Protein AF-R6XM23-F1 (afdb_monomer_lite)

Foldseek 3Di:
DDDDDDDDDDDDDDDDDDDDDDDDDDDDDDDDDDDDDDDDDDDDDDDDDDDDDDDPDFDADADFDADFDPPFDFDDDDPLFWFFQDQLPDPDDAFDWPFDFDNFKKWKDWQAPPYPLHQADPVAFQKKFFFPQDQLLQFFWKKWFKAFQDFDDDLQFKWKWFDFDPQFDTHIFRLQQFAASVLHHFDDHHHHTDIGTGGPVSRDPDQQDATATPPDRHGDPDGRSRGGRMIGMHTDDGTTTMMMTQFIWTHHPRDTDTPDRLQDFDQFFDDPGTLTMHHSAGMDHGFGKAAQFMKTKTHWDDQPLFFKKWWFKAWWQQFKWKWFQFPVGTHDIQGQQLWADPVLDGHTTHIHGHTTTGITGCVSSVNDDPRGTIMMMTGNTIMTTSTIMTGNPDADPADPDFFAWDLLPWQFLFQLQFPWFFFAADLVCQCVDCRQVVRQWSGKHKPPDRVQWTRDHRKIKGHAAQDKTKIKTFGNRWDDQFQKKKWFKDWAPKDQQFKWKDQHSRGDTFGQQLFASDRNHHLDDPDLVPHQAADPVGTGTRIGRCVSSVNVNHIGMMMIMGHIRIMMITRTIIGTHGDFDWDKFFWDFDKDKDFLQAKDWATKTWWALQWFKKKWKKAWPQQAFQQQKWKDDPNDTGRCQVFWFQFPSRDTGHRRHGGHNDTDMGITGQVSSVHRIHGDMITMMGHDHPGGTMMIIGTMIIIGGDFDKDWFPFQWAKFQWLAAKDWRGKGKDALQWFKKKWKKAFPFWWFQQFKWKQAPPRDIQGLVPFQWAAPVRDGDRRRDTAHHVIDITMTGCVSSVGRSRGMDMMTMMGHHNVIGGMMTTPTMMIGGPDDRSVVSVVSNVVPPDD

Secondary structure (DSSP, 8-state):
------------------------------------------------PPPPP--------PPPP-SPPTT--B----TTTEEEEE-S-SSS--SEESSEEE-S-EEEEEEETTSTT---SSSS-SEEEE-SS--GGGSSEEEEEEEEEEEE--GGGEEEEEE--TTBPPEEEETTS-B-TTSPBPPPP-SS-EEEEE-HHHHSS-TTPEEEBTTSS-EEEEEGGG---EEEEEE-SS-EEEEEEEEEEEEETTEEEEEE---SS-TT---TT-SEEE-SSEEEPSEEEE-TTEEEEPPP---TT--EEEEEEEE-GGGEEEEEEETTEE---EEGGG-B-TTSPBPPP--SSS-EEEEEETTTTT---TT--EEEEEESS-EEEEEEEEE----PPPPSSPPPEEEEEEEEEE---SS-SS-BS-HHHHHH-HHHHHTTEEEEEEEE-GGGEEEETTEEEEPPEEEEEEEEEEESS---S--EEEEEEEEESS-STTEEEESSTTSPPEEGGG-EEETTEESS-S-STT-TTB-TTS-EEEEEETTTTT-TT-SSEEEEEEEESSEEEEEEEEEEEEP--EEEEE-B---EEEETTS-EEEEEEEE-TTEEEEEEEEEE-SS-BGGGEEEEETTEEEETTTSPEEBTTSPEEPTTPBPPSS-EEEEEETTTTT----SEEEEEEE--TT--SEEEEEEEEEEEE---EEE-TT---EES-TTS-EEEEEEEE-TTEEEEEEEEE-SS--BGGGEEEE-GGG-EEETTTS--B-TTSPBPPTTPBPPSS-EEEEEETTTTT---SS-EEEEEEE--TT--S-EEEEEEEEEESS--HHHHHHHHHT----

Sequence (850 aa):
MKKAKLLLTSLLAVSFITSCNPTTPSTSPSTSPSSSITTPSSSSSSTVTPSSSSSSTIEHRKDFVTELADGAVLRDYKSQFDTMVNDFSSDSFVGETTGKKIDKSYLKVLVDSQTESFPSNDDASIYKMATGNYQIETYSTINFRMRVTEGKLDYSNLVLALRGDDAFNVYEISLDKALNDDGDALPELGNEFVDVCISPNYSIEDADTKYTLKGTSDPSDVNVLSKILGFHLYAKGECSAVLEIEEVSISLAGEKTVLDDFNRTNVNKADQTCWWRGSKGFIVTKGVNLKDNQTYQTPEFDLADNTEVVLNILGDTTGTSISPVTESGIGTAVNWKDLKNKDGENIVNSVNGAYYNLAINLEKSGLSLEGLKGFVIQSTSEINISAVFLSSLKEKEAATSYPLIDTANAVIFDSFSRTQAKIDTDYNESTLNEKVTGAGLNYSVCYSGVDDVTIDGDALVFSPTENYTQVNEGSKNARTNEKYLVMSMKVDGGDLNGLRIQSSNGGDAIYAPNWYAAEGLKTIPTSLEEYPYVDADGYAFYIIDLSLSGLGDMKDILNIYYTGTGTLKIDSIFFAGEYLNLEKASGYCEEKTLNLSGYTYALNTAVTENTRFVEFTIKGDGVATFNSFRLEFNGNMYFCKDNPWVLKDGTKITGETIIPEEKTSIVIDLLASGITPAAETMHLHTGGDGEQGTATIYEMFSYNLVDYSETLGGYNGSSSSLADYAYLGGGDIKADAKYLELTLSSTNGGTLASLRFEGADAALYFFNQNVIKDDEGNVIDPNTVIPTEGLTIKIDLKATGLTLDKPFSLHLHSGDPTCTGDLKVKGAKVIYEHYPYSMLLASYVENPTL

pLDDT: mean 86.06, std 17.39, range [23.08, 98.62]

Radius of gyration: 37.37 Å; chains: 1; bounding box: 121×94×101 Å

Structure (mmCIF, N/CA/C/O backbone):
data_AF-R6XM23-F1
#
_entry.id   AF-R6XM23-F1
#
loop_
_atom_site.group_PDB
_atom_site.id
_atom_site.type_symbol
_atom_site.label_atom_id
_atom_site.label_alt_id
_atom_site.label_comp_id
_atom_site.label_asym_id
_atom_site.label_entity_id
_atom_site.label_seq_id
_atom_site.pdbx_PDB_ins_code
_atom_site.Cartn_x
_atom_site.Cartn_y
_atom_site.Cartn_z
_atom_site.occupancy
_atom_site.B_iso_or_equiv
_atom_site.auth_seq_id
_atom_site.auth_comp_id
_atom_site.auth_asym_id
_atom_site.auth_atom_id
_atom_site.pdbx_PDB_model_num
ATOM 1 N N . MET A 1 1 ? -16.106 20.537 -46.966 1.00 31.45 1 MET A N 1
ATOM 2 C CA . MET A 1 1 ? -17.068 21.599 -47.349 1.00 31.45 1 MET A CA 1
ATOM 3 C C . MET A 1 1 ? -16.812 22.839 -46.490 1.00 31.45 1 MET A C 1
ATOM 5 O O . MET A 1 1 ? -16.627 22.669 -45.301 1.00 31.45 1 MET A O 1
ATOM 9 N N . LYS A 1 2 ? -16.753 24.025 -47.128 1.00 26.25 2 LYS A N 1
ATOM 10 C CA . LYS A 1 2 ? -16.903 25.430 -46.637 1.00 26.25 2 LYS A CA 1
ATOM 11 C C . LYS A 1 2 ? -16.583 25.727 -45.148 1.00 26.25 2 LYS A C 1
ATOM 13 O O . LYS A 1 2 ? -17.326 25.309 -44.280 1.00 26.25 2 LYS A O 1
ATOM 18 N N . LYS A 1 3 ? -15.466 26.398 -44.818 1.00 26.16 3 LYS A N 1
ATOM 19 C CA . LYS A 1 3 ? -15.177 27.867 -44.805 1.00 26.16 3 LYS A CA 1
ATOM 20 C C . LYS A 1 3 ? -15.803 28.702 -43.654 1.00 26.16 3 LYS A C 1
ATOM 22 O O . LYS A 1 3 ? -16.983 29.016 -43.714 1.00 26.16 3 LYS A O 1
ATOM 27 N N . ALA A 1 4 ? -14.892 29.244 -42.824 1.00 29.88 4 ALA A N 1
ATOM 28 C CA . ALA A 1 4 ? -14.659 30.672 -42.496 1.00 29.88 4 ALA A CA 1
ATOM 29 C C . ALA A 1 4 ? -15.328 31.363 -41.279 1.00 29.88 4 ALA A C 1
ATOM 31 O O . ALA A 1 4 ? -16.546 31.505 -41.235 1.00 29.88 4 ALA A O 1
ATOM 32 N N . LYS A 1 5 ? -14.469 31.956 -40.418 1.00 27.50 5 LYS A N 1
ATOM 33 C CA . LYS A 1 5 ? -14.345 33.388 -39.986 1.00 27.50 5 LYS A CA 1
ATOM 34 C C . LYS A 1 5 ? -13.379 33.423 -38.780 1.00 27.50 5 LYS A C 1
ATOM 36 O O . LYS A 1 5 ? -13.659 32.750 -37.804 1.00 27.50 5 LYS A O 1
ATOM 41 N N . LEU A 1 6 ? -12.160 33.973 -38.794 1.00 26.38 6 LEU A N 1
ATOM 42 C CA . LEU A 1 6 ? -11.644 35.334 -39.034 1.00 26.38 6 LEU A CA 1
ATOM 43 C C . LEU A 1 6 ? -12.308 36.442 -38.193 1.00 26.38 6 LEU A C 1
ATOM 45 O O . LEU A 1 6 ? -13.392 36.905 -38.542 1.00 26.38 6 LEU A O 1
ATOM 49 N N . LEU A 1 7 ? -11.583 36.938 -37.182 1.00 24.73 7 LEU A N 1
ATOM 50 C CA . LEU A 1 7 ? -11.584 38.349 -36.792 1.00 24.73 7 LEU A CA 1
ATOM 51 C C . LEU A 1 7 ? -10.137 38.791 -36.524 1.00 24.73 7 LEU A C 1
ATOM 53 O O . LEU A 1 7 ? -9.385 38.122 -35.822 1.00 24.73 7 LEU A O 1
ATOM 57 N N . LEU A 1 8 ? -9.770 39.899 -37.155 1.00 23.73 8 LEU A N 1
ATOM 58 C CA . LEU A 1 8 ? -8.461 40.533 -37.193 1.00 23.73 8 LEU A CA 1
ATOM 59 C C . LEU A 1 8 ? -8.644 41.931 -36.590 1.00 23.73 8 LEU A C 1
ATOM 61 O O . LEU A 1 8 ? -9.536 42.651 -37.037 1.00 23.73 8 LEU A O 1
ATOM 65 N N . THR A 1 9 ? -7.791 42.346 -35.657 1.00 29.67 9 THR A N 1
ATOM 66 C CA . THR A 1 9 ? -7.602 43.770 -35.340 1.00 29.67 9 THR A CA 1
ATOM 67 C C . THR A 1 9 ? -6.130 44.044 -35.080 1.00 29.67 9 THR A C 1
ATOM 69 O O . THR A 1 9 ? -5.561 43.638 -34.075 1.00 29.67 9 THR A O 1
ATOM 72 N N . SER A 1 10 ? -5.533 44.728 -36.047 1.00 29.00 10 SER A N 1
ATOM 73 C CA . SER A 1 10 ? -4.231 45.382 -36.028 1.00 29.00 10 SER A CA 1
ATOM 74 C C . SER A 1 10 ? -4.284 46.717 -35.278 1.00 29.00 10 SER A C 1
ATOM 76 O O . SER A 1 10 ? -5.241 47.470 -35.472 1.00 29.00 10 SER A O 1
ATOM 78 N N . LEU A 1 11 ? -3.207 47.090 -34.579 1.00 24.30 11 LEU A N 1
ATOM 79 C CA . LEU A 1 11 ? -2.830 48.496 -34.401 1.00 24.30 11 LEU A CA 1
ATOM 80 C C . LEU A 1 11 ? -1.305 48.658 -34.524 1.00 24.30 11 LEU A C 1
ATOM 82 O O . LEU A 1 11 ? -0.539 47.784 -34.133 1.00 24.30 11 LEU A O 1
ATOM 86 N N . LEU A 1 12 ? -0.908 49.756 -35.163 1.00 27.73 12 LEU A N 1
ATOM 87 C CA . LEU A 1 12 ? 0.369 50.010 -35.831 1.00 27.73 12 LEU A CA 1
ATOM 88 C C . LEU A 1 12 ? 1.202 51.079 -35.090 1.00 27.73 12 LEU A C 1
ATOM 90 O O . LEU A 1 12 ? 0.619 52.012 -34.547 1.00 27.73 12 LEU A O 1
ATOM 94 N N . ALA A 1 13 ? 2.529 51.013 -35.292 1.00 28.41 13 ALA A N 1
ATOM 95 C CA . ALA A 1 13 ? 3.544 52.090 -35.243 1.00 28.41 13 ALA A CA 1
ATOM 96 C C . ALA A 1 13 ? 3.925 52.651 -33.846 1.00 28.41 13 ALA A C 1
ATOM 98 O O . ALA A 1 13 ? 3.090 52.772 -32.966 1.00 28.41 13 ALA A O 1
ATOM 99 N N . VAL A 1 14 ? 5.180 53.015 -33.542 1.00 28.06 14 VAL A N 1
ATOM 100 C CA . VAL A 1 14 ? 6.096 53.909 -34.280 1.00 28.06 14 VAL A CA 1
ATOM 101 C C . VAL A 1 14 ? 7.568 53.605 -33.940 1.00 28.06 14 VAL A C 1
ATOM 103 O O . VAL A 1 14 ? 7.919 53.346 -32.794 1.00 28.06 14 VAL A O 1
ATOM 106 N N . SER A 1 15 ? 8.432 53.699 -34.951 1.00 27.95 15 SER A N 1
ATOM 107 C CA . SER A 1 15 ? 9.898 53.661 -34.873 1.00 27.95 15 SER A CA 1
ATOM 108 C C . SER A 1 15 ? 10.492 55.052 -34.602 1.00 27.95 15 SER A C 1
ATOM 110 O O . SER A 1 15 ? 10.011 56.030 -35.168 1.00 27.95 15 SER A O 1
ATOM 112 N N . PHE A 1 16 ? 11.615 55.132 -33.880 1.00 26.48 16 PHE A N 1
ATOM 113 C CA . PHE A 1 16 ? 12.624 56.181 -34.083 1.00 26.48 16 PHE A CA 1
ATOM 114 C C . PHE A 1 16 ? 14.037 55.587 -34.020 1.00 26.48 16 PHE A C 1
ATOM 116 O O . PHE A 1 16 ? 14.382 54.833 -33.116 1.00 26.48 16 PHE A O 1
ATOM 123 N N . ILE A 1 17 ? 14.828 55.946 -35.028 1.00 31.78 17 ILE A N 1
ATOM 124 C CA . ILE A 1 17 ? 16.259 55.688 -35.206 1.00 31.78 17 ILE A CA 1
ATOM 125 C C . ILE A 1 17 ? 16.994 56.956 -34.757 1.00 31.78 17 ILE A C 1
ATOM 127 O O . ILE A 1 17 ? 16.519 58.033 -35.100 1.00 31.78 17 ILE A O 1
ATOM 131 N N . THR A 1 18 ? 18.172 56.844 -34.130 1.00 24.59 18 THR A N 1
ATOM 132 C CA . THR A 1 18 ? 19.315 57.760 -34.366 1.00 24.59 18 THR A CA 1
ATOM 133 C C . THR A 1 18 ? 20.621 57.148 -33.851 1.00 24.59 18 THR A C 1
ATOM 135 O O . THR A 1 18 ? 20.710 56.738 -32.699 1.00 24.59 18 THR A O 1
ATOM 138 N N . SER A 1 19 ? 21.637 57.123 -34.718 1.00 26.66 19 SER A N 1
ATOM 139 C CA . SER A 1 19 ? 23.044 56.821 -34.424 1.00 26.66 19 SER A CA 1
ATOM 140 C C . SER A 1 19 ? 23.792 58.031 -33.852 1.00 26.66 19 SER A C 1
ATOM 142 O O . SER A 1 19 ? 23.395 59.150 -34.164 1.00 26.66 19 SER A O 1
ATOM 144 N N . CYS A 1 20 ? 24.934 57.810 -33.183 1.00 23.08 20 CYS A N 1
ATOM 145 C CA . CYS A 1 20 ? 26.225 58.486 -33.446 1.00 23.08 20 CYS A CA 1
ATOM 146 C C . CYS A 1 20 ? 27.337 57.973 -32.497 1.00 23.08 20 CYS A C 1
ATOM 148 O O . CYS A 1 20 ? 27.205 58.037 -31.281 1.00 23.08 20 CYS A O 1
ATOM 150 N N . ASN A 1 21 ? 28.447 57.508 -33.078 1.00 29.80 21 ASN A N 1
ATOM 151 C CA . ASN A 1 21 ? 29.805 57.450 -32.491 1.00 29.80 21 ASN A CA 1
ATOM 152 C C . ASN A 1 21 ? 30.499 58.824 -32.754 1.00 29.80 21 ASN A C 1
ATOM 154 O O . ASN A 1 21 ? 29.857 59.641 -33.424 1.00 29.80 21 ASN A O 1
ATOM 158 N N . PRO A 1 22 ? 31.794 59.119 -32.451 1.00 50.56 22 PRO A N 1
ATOM 159 C CA . PRO A 1 22 ? 32.836 58.507 -31.584 1.00 50.56 22 PRO A CA 1
ATOM 160 C C . PRO A 1 22 ? 33.667 59.555 -30.766 1.00 50.56 22 PRO A C 1
ATOM 162 O O . PRO A 1 22 ? 33.550 60.746 -31.030 1.00 50.56 22 PRO A O 1
ATOM 165 N N . THR A 1 23 ? 34.588 59.156 -29.856 1.00 24.73 23 THR A N 1
ATOM 166 C CA . THR A 1 23 ? 36.005 59.660 -29.755 1.00 24.73 23 THR A CA 1
ATOM 167 C C . THR A 1 23 ? 36.865 58.992 -28.643 1.00 24.73 23 THR A C 1
ATOM 169 O O . THR A 1 23 ? 36.449 58.836 -27.504 1.00 24.73 23 THR A O 1
ATOM 172 N N . THR A 1 24 ? 38.083 58.618 -29.058 1.00 27.28 24 THR A N 1
ATOM 173 C CA . THR A 1 24 ? 39.365 58.125 -28.456 1.00 27.28 24 THR A CA 1
ATOM 174 C C . THR A 1 24 ? 40.115 59.119 -27.512 1.00 27.28 24 THR A C 1
ATOM 176 O O . THR A 1 24 ? 39.568 60.209 -27.360 1.00 27.28 24 THR A O 1
ATOM 179 N N . PRO A 1 25 ? 41.403 58.951 -27.038 1.00 41.09 25 PRO A N 1
ATOM 180 C CA . PRO A 1 25 ? 42.368 57.805 -26.883 1.00 41.09 25 PRO A CA 1
ATOM 181 C C . PRO A 1 25 ? 43.289 57.809 -25.595 1.00 41.09 25 PRO A C 1
ATOM 183 O O . PRO A 1 25 ? 43.297 58.762 -24.826 1.00 41.09 25 PRO A O 1
ATOM 186 N N . SER A 1 26 ? 44.227 56.829 -25.532 1.00 25.67 26 SER A N 1
ATOM 187 C CA . SER A 1 26 ? 45.634 56.907 -25.012 1.00 25.67 26 SER A CA 1
ATOM 188 C C . SER A 1 26 ? 45.856 56.663 -23.500 1.00 25.67 26 SER A C 1
ATOM 190 O O . SER A 1 26 ? 45.067 57.140 -22.702 1.00 25.67 26 SER A O 1
ATOM 192 N N . THR A 1 27 ? 46.859 55.928 -22.982 1.00 27.30 27 THR A N 1
ATOM 193 C CA . THR A 1 27 ? 48.308 55.814 -23.300 1.00 27.30 27 THR A CA 1
ATOM 194 C C . THR A 1 27 ? 48.942 54.514 -22.739 1.00 27.30 27 THR A C 1
ATOM 196 O O . THR A 1 27 ? 48.605 54.097 -21.633 1.00 27.30 27 THR A O 1
ATOM 199 N N . SER A 1 28 ? 49.938 53.947 -23.439 1.00 29.05 28 SER A N 1
ATOM 200 C CA . SER A 1 28 ? 50.955 52.984 -22.934 1.00 29.05 28 SER A CA 1
ATOM 201 C C . SER A 1 28 ? 51.995 53.664 -21.997 1.00 29.05 28 SER A C 1
ATOM 203 O O . SER A 1 28 ? 51.955 54.892 -21.896 1.00 29.05 28 SER A O 1
ATOM 205 N N . PRO A 1 29 ? 52.954 52.954 -21.343 1.00 35.56 29 PRO A N 1
ATOM 206 C CA . PRO A 1 29 ? 54.168 52.505 -22.051 1.00 35.56 29 PRO A CA 1
ATOM 207 C C . PRO A 1 29 ? 54.831 51.188 -21.573 1.00 35.56 29 PRO A C 1
ATOM 209 O O . PRO A 1 29 ? 54.609 50.669 -20.486 1.00 35.56 29 PRO A O 1
ATOM 212 N N . SER A 1 30 ? 55.702 50.707 -22.460 1.00 29.31 30 SER A N 1
ATOM 213 C CA . SER A 1 30 ? 56.671 49.609 -22.384 1.00 29.31 30 SER A CA 1
ATOM 214 C C . SER A 1 30 ? 57.828 49.808 -21.396 1.00 29.31 30 SER A C 1
ATOM 216 O O . SER A 1 30 ? 58.274 50.944 -21.251 1.00 29.31 30 SER A O 1
ATOM 218 N N . THR A 1 31 ? 58.475 48.710 -20.978 1.00 26.03 31 THR A N 1
ATOM 219 C CA . THR A 1 31 ? 59.952 48.584 -20.924 1.00 26.03 31 THR A CA 1
ATOM 220 C C . THR A 1 31 ? 60.417 47.112 -21.016 1.00 26.03 31 THR A C 1
ATOM 222 O O . THR A 1 31 ? 59.931 46.231 -20.318 1.00 26.03 31 THR A O 1
ATOM 225 N N . SER A 1 32 ? 61.405 46.854 -21.876 1.00 32.09 32 SER A N 1
ATOM 226 C CA . SER A 1 32 ? 62.444 45.800 -21.759 1.00 32.09 32 SER A CA 1
ATOM 227 C C . SER A 1 32 ? 63.794 46.548 -21.628 1.00 32.09 32 SER A C 1
ATOM 229 O O . SER A 1 32 ? 63.799 47.713 -22.046 1.00 32.09 32 SER A O 1
ATOM 231 N N . PRO A 1 33 ? 64.929 46.002 -21.103 1.00 35.50 33 PRO A N 1
ATOM 232 C CA . PRO A 1 33 ? 65.683 44.913 -21.770 1.00 35.50 33 PRO A CA 1
ATOM 233 C C . PRO A 1 33 ? 66.626 44.008 -20.903 1.00 35.50 33 PRO A C 1
ATOM 235 O O . PRO A 1 33 ? 67.004 44.351 -19.792 1.00 35.50 33 PRO A O 1
ATOM 238 N N . SER A 1 34 ? 67.035 42.868 -21.498 1.00 25.89 34 SER A N 1
ATOM 239 C CA . SER A 1 34 ? 68.375 42.202 -21.568 1.00 25.89 34 SER A CA 1
ATOM 240 C C . SER A 1 34 ? 69.349 42.223 -20.361 1.00 25.89 34 SER A C 1
ATOM 242 O O . SER A 1 34 ? 69.683 43.280 -19.843 1.00 25.89 34 SER A O 1
ATOM 244 N N . SER A 1 35 ? 69.987 41.120 -19.929 1.00 26.42 35 SER A N 1
ATOM 245 C CA . SER A 1 35 ? 71.157 40.449 -20.564 1.00 26.42 35 SER A CA 1
ATOM 246 C C . SER A 1 35 ? 71.741 39.404 -19.567 1.00 26.42 35 SER A C 1
ATOM 248 O O . SER A 1 35 ? 71.650 39.613 -18.363 1.00 26.42 35 SER A O 1
ATOM 250 N N . SER A 1 36 ? 72.278 38.227 -19.928 1.00 26.45 36 SER A N 1
ATOM 251 C CA . SER A 1 36 ? 73.666 37.955 -20.383 1.00 26.45 36 SER A CA 1
ATOM 252 C C . SER A 1 36 ? 73.867 36.412 -20.458 1.00 26.45 36 SER A C 1
ATOM 254 O O . SER A 1 36 ? 73.440 35.700 -19.559 1.00 26.45 36 SER A O 1
ATOM 256 N N . ILE A 1 37 ? 74.180 35.819 -21.620 1.00 28.05 37 ILE A N 1
ATOM 257 C CA . ILE A 1 37 ? 75.489 35.337 -22.142 1.00 28.05 37 ILE A CA 1
ATOM 258 C C . ILE A 1 37 ? 76.249 34.309 -21.265 1.00 28.05 37 ILE A C 1
ATOM 260 O O . ILE A 1 37 ? 76.891 34.687 -20.292 1.00 28.05 37 ILE A O 1
ATOM 264 N N . THR A 1 38 ? 76.333 33.043 -21.720 1.00 27.97 38 THR A N 1
ATOM 265 C CA . THR A 1 38 ? 77.603 32.346 -22.077 1.00 27.97 38 THR A CA 1
ATOM 266 C C . THR A 1 38 ? 77.372 30.996 -22.796 1.00 27.97 38 THR A C 1
ATOM 268 O O . THR A 1 38 ? 76.489 30.219 -22.456 1.00 27.97 38 THR A O 1
ATOM 271 N N . THR A 1 39 ? 78.173 30.769 -23.840 1.00 27.73 39 THR A N 1
ATOM 272 C CA . THR A 1 39 ? 78.280 29.644 -24.809 1.00 27.73 39 THR A CA 1
ATOM 273 C C . THR A 1 39 ? 79.348 28.590 -24.377 1.00 27.73 39 THR A C 1
ATOM 275 O O . THR A 1 39 ? 79.996 28.821 -23.362 1.00 27.73 39 THR A O 1
ATOM 278 N N . PRO A 1 40 ? 79.757 27.581 -25.195 1.00 37.28 40 PRO A N 1
ATOM 279 C CA . PRO A 1 40 ? 79.081 26.332 -25.604 1.00 37.28 40 PRO A CA 1
ATOM 280 C C . PRO A 1 40 ? 79.969 25.057 -25.402 1.00 37.28 40 PRO A C 1
ATOM 282 O O . PRO A 1 40 ? 81.143 25.179 -25.062 1.00 37.28 40 PRO A O 1
ATOM 285 N N . SER A 1 41 ? 79.426 23.856 -25.696 1.00 24.64 41 SER A N 1
ATOM 286 C CA . SER A 1 41 ? 80.053 22.525 -26.012 1.00 24.64 41 SER A CA 1
ATOM 287 C C . SER A 1 41 ? 79.311 21.421 -25.232 1.00 24.64 41 SER A C 1
ATOM 289 O O . SER A 1 41 ? 79.082 21.589 -24.048 1.00 24.64 41 SER A O 1
ATOM 291 N N . SER A 1 42 ? 78.888 20.263 -25.741 1.00 26.50 42 SER A N 1
ATOM 292 C CA . SER A 1 42 ? 79.232 19.481 -26.929 1.00 26.50 42 SER A CA 1
ATOM 293 C C . SER A 1 42 ? 78.096 18.477 -27.233 1.00 26.50 42 SER A C 1
ATOM 295 O O . SER A 1 42 ? 77.263 18.175 -26.386 1.00 26.50 42 SER A O 1
ATOM 297 N N . SER A 1 43 ? 78.077 18.013 -28.479 1.00 31.55 43 SER A N 1
ATOM 298 C CA . SER A 1 43 ? 77.194 17.044 -29.148 1.00 31.55 43 SER A CA 1
ATOM 299 C C . SER A 1 43 ? 76.549 15.914 -28.327 1.00 31.55 43 SER A C 1
ATOM 301 O O . SER A 1 43 ? 77.253 15.116 -27.713 1.00 31.55 43 SER A O 1
ATOM 303 N N . SER A 1 44 ? 75.244 15.694 -28.526 1.00 28.19 44 SER A N 1
ATOM 304 C CA . SER A 1 44 ? 74.694 14.358 -28.827 1.00 28.19 44 SER A CA 1
ATOM 305 C C . SER A 1 44 ? 73.255 14.432 -29.363 1.00 28.19 44 SER A C 1
ATOM 307 O O . SER A 1 44 ? 72.427 15.216 -28.914 1.00 28.19 44 SER A O 1
ATOM 309 N N . SER A 1 45 ? 73.020 13.622 -30.395 1.00 35.06 45 SER A N 1
ATOM 310 C CA . SER A 1 45 ? 71.766 13.347 -31.102 1.00 35.06 45 SER A CA 1
ATOM 311 C C . SER A 1 45 ? 70.516 13.309 -30.212 1.00 35.06 45 SER A C 1
ATOM 313 O O . SER A 1 45 ? 70.467 12.530 -29.265 1.00 35.06 45 SER A O 1
ATOM 315 N N . SER A 1 46 ? 69.466 14.046 -30.585 1.00 28.27 46 SER A N 1
ATOM 316 C CA . SER A 1 46 ? 68.101 13.793 -30.109 1.00 28.27 46 SER A CA 1
ATOM 317 C C . SER A 1 46 ? 67.072 14.063 -31.207 1.00 28.27 46 SER A C 1
ATOM 319 O O . SER A 1 46 ? 67.071 15.089 -31.884 1.00 28.27 46 SER A O 1
ATOM 321 N N . THR A 1 47 ? 66.250 13.042 -31.393 1.00 30.05 47 THR A N 1
ATOM 322 C CA . THR A 1 47 ? 65.141 12.871 -32.320 1.00 30.05 47 THR A CA 1
ATOM 323 C C . THR A 1 47 ? 64.087 13.964 -32.139 1.00 30.05 47 THR A C 1
ATOM 325 O O . THR A 1 47 ? 63.798 14.378 -31.020 1.00 30.05 47 THR A O 1
ATOM 328 N N . VAL A 1 48 ? 63.493 14.414 -33.244 1.00 35.94 48 VAL A N 1
ATOM 329 C CA . VAL A 1 48 ? 62.347 15.328 -33.239 1.00 35.94 48 VAL A CA 1
ATOM 330 C C . VAL A 1 48 ? 61.131 14.579 -32.685 1.00 35.94 48 VAL A C 1
ATOM 332 O O . VAL A 1 48 ? 60.610 13.683 -33.346 1.00 35.94 48 VAL A O 1
ATOM 335 N N . THR A 1 49 ? 60.690 14.929 -31.477 1.00 31.94 49 THR A N 1
ATOM 336 C CA . THR A 1 49 ? 59.408 14.479 -30.915 1.00 31.94 49 THR A CA 1
ATOM 337 C C . THR A 1 49 ? 58.294 15.393 -31.443 1.00 31.94 49 THR A C 1
ATOM 339 O O . THR A 1 49 ? 58.395 16.610 -31.267 1.00 31.94 49 THR A O 1
ATOM 342 N N . PRO A 1 50 ? 57.243 14.865 -32.096 1.00 36.34 50 PRO A N 1
ATOM 343 C CA . PRO A 1 50 ? 56.075 15.653 -32.470 1.00 36.34 50 PRO A CA 1
ATOM 344 C C . PRO A 1 50 ? 55.312 16.097 -31.219 1.00 36.34 50 PRO A C 1
ATOM 346 O O . PRO A 1 50 ? 55.231 15.362 -30.237 1.00 36.34 50 PRO A O 1
ATOM 349 N N . SER A 1 51 ? 54.743 17.298 -31.280 1.00 33.62 51 SER A N 1
ATOM 350 C CA . SER A 1 51 ? 53.841 17.860 -30.274 1.00 33.62 51 SER A CA 1
ATOM 351 C C . SER A 1 51 ? 52.739 16.859 -29.918 1.00 33.62 51 SER A C 1
ATOM 353 O O . SER A 1 51 ? 51.931 16.503 -30.773 1.00 33.62 51 SER A O 1
ATOM 355 N N . SER A 1 52 ? 52.697 16.416 -28.662 1.00 36.72 52 SER A N 1
ATOM 356 C CA . SER A 1 52 ? 51.583 15.643 -28.122 1.00 36.72 52 SER A CA 1
ATOM 357 C C . SER A 1 52 ? 50.330 16.513 -28.124 1.00 36.72 52 SER A C 1
ATOM 359 O O . SER A 1 52 ? 50.279 17.548 -27.458 1.00 36.72 52 SER A O 1
ATOM 361 N N . SER A 1 53 ? 49.333 16.082 -28.889 1.00 36.84 53 SER A N 1
ATOM 362 C CA . SER A 1 53 ? 47.933 16.446 -28.716 1.00 36.84 53 SER A CA 1
ATOM 363 C C . SER A 1 53 ? 47.549 16.295 -27.245 1.00 36.84 53 SER A C 1
ATOM 365 O O . SER A 1 53 ? 47.749 15.231 -26.659 1.00 36.84 53 SER A O 1
ATOM 367 N N . SER A 1 54 ? 47.013 17.353 -26.647 1.00 37.47 54 SER A N 1
ATOM 368 C CA . SER A 1 54 ? 46.377 17.308 -25.335 1.00 37.47 54 SER A CA 1
ATOM 369 C C . SER A 1 54 ? 45.224 16.301 -25.370 1.00 37.47 54 SER A C 1
ATOM 371 O O . SER A 1 54 ? 44.180 16.590 -25.953 1.00 37.47 54 SER A O 1
ATOM 373 N N . SER A 1 55 ? 45.409 15.118 -24.781 1.00 42.69 55 SER A N 1
ATOM 374 C CA . SER A 1 55 ? 44.295 14.232 -24.451 1.00 42.69 55 SER A CA 1
ATOM 375 C C . SER A 1 55 ? 43.464 14.925 -23.376 1.00 42.69 55 SER A C 1
ATOM 377 O O . SER A 1 55 ? 43.969 15.172 -22.279 1.00 42.69 55 SER A O 1
ATOM 379 N N . SER A 1 56 ? 42.217 15.275 -23.680 1.00 52.53 56 SER A N 1
ATOM 380 C CA . SER A 1 56 ? 41.250 15.654 -22.654 1.00 52.53 56 SER A CA 1
ATOM 381 C C . SER A 1 56 ? 41.033 14.443 -21.745 1.00 52.53 56 SER A C 1
ATOM 383 O O . SER A 1 56 ? 40.440 13.455 -22.170 1.00 52.53 56 SER A O 1
ATOM 385 N N . THR A 1 57 ? 41.564 14.477 -20.527 1.00 75.12 57 THR A N 1
ATOM 386 C CA . THR A 1 57 ? 41.249 13.486 -19.493 1.00 75.12 57 THR A CA 1
ATOM 387 C C . THR A 1 57 ? 39.791 13.660 -19.076 1.00 75.12 57 THR A C 1
ATOM 389 O O . THR A 1 57 ? 39.413 14.761 -18.676 1.00 75.12 57 THR A O 1
ATOM 392 N N . ILE A 1 58 ? 38.982 12.603 -19.206 1.00 87.31 58 ILE A N 1
ATOM 393 C CA . ILE A 1 58 ? 37.593 12.566 -18.728 1.00 87.31 58 ILE A CA 1
ATOM 394 C C . ILE A 1 58 ? 37.622 12.563 -17.195 1.00 87.31 58 ILE A C 1
ATOM 396 O O . ILE A 1 58 ? 38.363 11.796 -16.582 1.00 87.31 58 ILE A O 1
ATOM 400 N N . GLU A 1 59 ? 36.860 13.463 -16.576 1.00 91.38 59 GLU A N 1
ATOM 401 C CA . GLU A 1 59 ? 36.691 13.506 -15.123 1.00 91.38 59 GLU A CA 1
ATOM 402 C C . GLU A 1 59 ? 35.523 12.600 -14.725 1.00 91.38 59 GLU A C 1
ATOM 404 O O . GLU A 1 59 ? 34.378 12.874 -15.097 1.00 91.38 59 GLU A O 1
ATOM 409 N N . HIS A 1 60 ? 35.839 11.531 -13.990 1.00 93.69 60 HIS A N 1
ATOM 410 C CA . HIS A 1 60 ? 34.879 10.535 -13.519 1.00 93.69 60 HIS A CA 1
ATOM 411 C C . HIS A 1 60 ? 34.149 10.977 -12.252 1.00 93.69 60 HIS A C 1
ATOM 413 O O . HIS A 1 60 ? 34.674 11.729 -11.425 1.00 93.69 60 HIS A O 1
ATOM 419 N N . ARG A 1 61 ? 32.923 10.482 -12.108 1.00 93.31 61 ARG A N 1
ATOM 420 C CA . ARG A 1 61 ? 31.973 10.792 -11.040 1.00 93.31 61 ARG A CA 1
ATOM 421 C C . ARG A 1 61 ? 31.831 9.607 -10.096 1.00 93.31 61 ARG A C 1
ATOM 423 O O . ARG A 1 61 ? 32.192 8.479 -10.410 1.00 93.31 61 ARG A O 1
ATOM 430 N N . LYS A 1 62 ? 31.307 9.889 -8.908 1.00 92.81 62 LYS A N 1
ATOM 431 C CA . LYS A 1 62 ? 30.919 8.852 -7.951 1.00 92.81 62 LYS A CA 1
ATOM 432 C C . LYS A 1 62 ? 29.478 8.442 -8.194 1.00 92.81 62 LYS A C 1
ATOM 434 O O . LYS A 1 62 ? 28.681 9.267 -8.638 1.00 92.81 62 LYS A O 1
ATOM 439 N N . ASP A 1 63 ? 29.168 7.207 -7.822 1.00 92.69 63 ASP A N 1
ATOM 440 C CA . ASP A 1 63 ? 27.793 6.729 -7.770 1.00 92.69 63 ASP A CA 1
ATOM 441 C C . ASP A 1 63 ? 26.905 7.632 -6.914 1.00 92.69 63 ASP A C 1
ATOM 443 O O . ASP A 1 63 ? 27.346 8.223 -5.919 1.00 92.69 63 ASP A O 1
ATOM 447 N N . PHE A 1 64 ? 25.639 7.732 -7.322 1.00 93.31 64 PHE A N 1
ATOM 448 C CA . PHE A 1 64 ? 24.614 8.330 -6.483 1.00 93.31 64 PHE A CA 1
ATOM 449 C C . PHE A 1 64 ? 24.469 7.513 -5.202 1.00 93.31 64 PHE A C 1
ATOM 451 O O . PHE A 1 64 ? 24.450 6.283 -5.227 1.00 93.31 64 PHE A O 1
ATOM 458 N N . VAL A 1 65 ? 24.346 8.207 -4.078 1.00 92.94 65 VAL A N 1
ATOM 459 C CA . VAL A 1 65 ? 24.114 7.567 -2.788 1.00 92.94 65 VAL A CA 1
ATOM 460 C C . VAL A 1 65 ? 22.620 7.299 -2.666 1.00 92.94 65 VAL A C 1
ATOM 462 O O . VAL A 1 65 ? 21.810 8.218 -2.786 1.00 92.94 65 VAL A O 1
ATOM 465 N N . THR A 1 66 ? 22.252 6.042 -2.450 1.00 91.25 66 THR A N 1
ATOM 466 C CA . THR A 1 66 ? 20.852 5.614 -2.330 1.00 91.25 66 THR A CA 1
ATOM 467 C C . THR A 1 66 ? 20.458 5.291 -0.897 1.00 91.25 66 THR A C 1
ATOM 469 O O . THR A 1 66 ? 19.280 5.385 -0.579 1.00 91.25 66 THR A O 1
ATOM 472 N N . GLU A 1 67 ? 21.407 4.958 -0.023 1.00 91.81 67 GLU A N 1
ATOM 473 C CA . GLU A 1 67 ? 21.155 4.566 1.367 1.00 91.81 67 GLU A CA 1
ATOM 474 C C . GLU A 1 67 ? 21.314 5.751 2.327 1.00 91.81 67 GLU A C 1
ATOM 476 O O . GLU A 1 67 ? 22.323 6.459 2.293 1.00 91.81 67 GLU A O 1
ATOM 481 N N . LEU A 1 68 ? 20.326 5.958 3.202 1.00 91.44 68 LEU A N 1
ATOM 482 C CA . LEU A 1 68 ? 20.446 6.907 4.310 1.00 91.44 68 LEU A CA 1
ATOM 483 C C . LEU A 1 68 ? 21.418 6.401 5.376 1.00 91.44 68 LEU A C 1
ATOM 485 O O . LEU A 1 68 ? 21.551 5.204 5.609 1.00 91.44 68 LEU A O 1
ATOM 489 N N . ALA A 1 69 ? 22.030 7.343 6.092 1.00 89.00 69 ALA A N 1
ATOM 490 C CA . ALA A 1 69 ? 22.732 7.026 7.327 1.00 89.00 69 ALA A CA 1
ATOM 491 C C . ALA A 1 69 ? 21.756 6.543 8.421 1.00 89.00 69 ALA A C 1
ATOM 493 O O . ALA A 1 69 ? 20.605 6.987 8.481 1.00 89.00 69 ALA A O 1
ATOM 494 N N . ASP A 1 70 ? 22.249 5.685 9.318 1.00 88.31 70 ASP A N 1
ATOM 495 C CA . ASP A 1 70 ? 21.505 5.206 10.488 1.00 88.31 70 ASP A CA 1
ATOM 496 C C . ASP A 1 70 ? 20.972 6.361 11.357 1.00 88.31 70 ASP A C 1
ATOM 498 O O . ASP A 1 70 ? 21.583 7.428 11.460 1.00 88.31 70 ASP A O 1
ATOM 502 N N . GLY A 1 71 ? 19.843 6.125 12.035 1.00 85.06 71 GLY A N 1
ATOM 503 C CA . GLY A 1 71 ? 19.208 7.103 12.932 1.00 85.06 71 GLY A CA 1
ATOM 504 C C . GLY A 1 71 ? 18.195 8.034 12.254 1.00 85.06 71 GLY A C 1
ATOM 505 O O . GLY A 1 71 ? 17.656 8.938 12.895 1.00 85.06 71 GLY A O 1
ATOM 506 N N . ALA A 1 72 ? 17.896 7.815 10.970 1.00 89.94 72 ALA A N 1
ATOM 507 C CA . ALA A 1 72 ? 16.809 8.502 10.283 1.00 89.94 72 ALA A CA 1
ATOM 508 C C . ALA A 1 72 ? 15.448 8.163 10.915 1.00 89.94 72 ALA A C 1
ATOM 510 O O . ALA A 1 72 ? 15.101 6.993 11.072 1.00 89.94 72 ALA A O 1
ATOM 511 N N . VAL A 1 73 ? 14.645 9.185 11.223 1.00 93.88 73 VAL A N 1
ATOM 512 C CA . VAL A 1 73 ? 13.226 9.006 11.558 1.00 93.88 73 VAL A CA 1
ATOM 513 C C . VAL A 1 73 ? 12.420 9.289 10.299 1.00 93.88 73 VAL A C 1
ATOM 515 O O . VAL A 1 73 ? 12.363 10.428 9.830 1.00 93.88 73 VAL A O 1
ATOM 518 N N . LEU A 1 74 ? 11.840 8.228 9.741 1.00 94.75 74 LEU A N 1
ATOM 519 C CA . LEU A 1 74 ? 11.031 8.277 8.530 1.00 94.75 74 LEU A CA 1
ATOM 520 C C . LEU A 1 74 ? 9.547 8.200 8.868 1.00 94.75 74 LEU A C 1
ATOM 522 O O . LEU A 1 74 ? 9.150 7.535 9.826 1.00 94.75 74 LEU A O 1
ATOM 526 N N . ARG A 1 75 ? 8.728 8.863 8.055 1.00 93.88 75 ARG A N 1
ATOM 527 C CA . ARG A 1 75 ? 7.271 8.822 8.165 1.00 93.88 75 ARG A CA 1
ATOM 528 C C . ARG A 1 75 ? 6.682 8.814 6.768 1.00 93.88 75 ARG A C 1
ATOM 530 O O . ARG A 1 75 ? 6.775 9.824 6.097 1.00 93.88 75 ARG A O 1
ATOM 537 N N . ASP A 1 76 ? 6.068 7.726 6.323 1.00 91.81 76 ASP A N 1
ATOM 538 C CA . ASP A 1 76 ? 5.253 7.770 5.100 1.00 91.81 76 ASP A CA 1
ATOM 539 C C . ASP A 1 76 ? 3.927 8.467 5.381 1.00 91.81 76 ASP A C 1
ATOM 541 O O . ASP A 1 76 ? 3.452 8.411 6.507 1.00 91.81 76 ASP A O 1
ATOM 545 N N . TYR A 1 77 ? 3.321 9.134 4.401 1.00 89.69 77 TYR A N 1
ATOM 546 C CA . TYR A 1 77 ? 2.072 9.866 4.624 1.00 89.69 77 TYR A CA 1
ATOM 547 C C . TYR A 1 77 ? 0.905 8.918 4.959 1.00 89.69 77 TYR A C 1
ATOM 549 O O . TYR A 1 77 ? 0.587 8.015 4.185 1.00 89.69 77 TYR A O 1
ATOM 557 N N . LYS A 1 78 ? 0.220 9.152 6.086 1.00 84.19 78 LYS A N 1
ATOM 558 C CA . LYS A 1 78 ? -1.028 8.472 6.472 1.00 84.19 78 LYS A CA 1
ATOM 559 C C . LYS A 1 78 ? -2.131 9.499 6.672 1.00 84.19 78 LYS A C 1
ATOM 561 O O . LYS A 1 78 ? -2.207 10.143 7.712 1.00 84.19 78 LYS A O 1
ATOM 566 N N . SER A 1 79 ? -3.041 9.573 5.704 1.00 80.75 79 SER A N 1
ATOM 567 C CA . SER A 1 79 ? -4.165 10.528 5.694 1.00 80.75 79 SER A CA 1
ATOM 568 C C . SER A 1 79 ? -5.042 10.552 6.955 1.00 80.75 79 SER A C 1
ATOM 570 O O . SER A 1 79 ? -5.708 11.548 7.202 1.00 80.75 79 SER A O 1
ATOM 572 N N . GLN A 1 80 ? -5.038 9.488 7.764 1.00 75.94 80 GLN A N 1
ATOM 573 C CA . GLN A 1 80 ? -5.761 9.438 9.037 1.00 75.94 80 GLN A CA 1
ATOM 574 C C . GLN A 1 80 ? -5.100 10.270 10.155 1.00 75.94 80 GLN A C 1
ATOM 576 O O . GLN A 1 80 ? -5.794 10.730 11.058 1.00 75.94 80 GLN A O 1
ATOM 581 N N . PHE A 1 81 ? -3.775 10.429 10.127 1.00 83.38 81 PHE A N 1
ATOM 582 C CA . PHE A 1 81 ? -2.992 11.062 11.200 1.00 83.38 81 PHE A CA 1
ATOM 583 C C . PHE A 1 81 ? -2.211 12.296 10.747 1.00 83.38 81 PHE A C 1
ATOM 585 O O . PHE A 1 81 ? -1.670 13.008 11.594 1.00 83.38 81 PHE A O 1
ATOM 592 N N . ASP A 1 82 ? -2.118 12.505 9.434 1.00 92.00 82 ASP A N 1
ATOM 593 C CA . ASP A 1 82 ? -1.224 13.471 8.812 1.00 92.00 82 ASP A CA 1
ATOM 594 C C . ASP A 1 82 ? -1.990 14.445 7.912 1.00 92.00 82 ASP A C 1
ATOM 596 O O . ASP A 1 82 ? -2.883 14.065 7.145 1.00 92.00 82 ASP A O 1
ATOM 600 N N . THR A 1 83 ? -1.546 15.698 7.912 1.00 94.00 83 THR A N 1
ATOM 601 C CA . THR A 1 83 ? -2.108 16.761 7.073 1.00 94.00 83 THR A CA 1
ATOM 602 C C . THR A 1 83 ? -1.183 17.030 5.895 1.00 94.00 83 THR A C 1
ATOM 604 O O . THR A 1 83 ? -0.063 17.509 6.079 1.00 94.00 83 THR A O 1
ATOM 607 N N . MET A 1 84 ? -1.641 16.752 4.672 1.00 95.06 84 MET A N 1
ATOM 608 C CA . MET A 1 84 ? -0.878 17.093 3.468 1.00 95.06 84 MET A CA 1
ATOM 609 C C . MET A 1 84 ? -0.797 18.615 3.314 1.00 95.06 84 MET A C 1
ATOM 611 O O . MET A 1 84 ? -1.826 19.287 3.325 1.00 95.06 84 MET A O 1
ATOM 615 N N . VAL A 1 85 ? 0.413 19.157 3.150 1.00 95.75 85 VAL A N 1
ATOM 616 C CA . VAL A 1 85 ? 0.624 20.596 2.902 1.00 95.75 85 VAL A CA 1
ATOM 617 C C . VAL A 1 85 ? 0.784 20.851 1.409 1.00 95.75 85 VAL A C 1
ATOM 619 O O . VAL A 1 85 ? 0.162 21.759 0.864 1.00 95.75 85 VAL A O 1
ATOM 622 N N . ASN A 1 86 ? 1.628 20.065 0.740 1.00 94.75 86 ASN A N 1
ATOM 623 C CA . ASN A 1 86 ? 1.800 20.117 -0.707 1.00 94.75 86 ASN A CA 1
ATOM 624 C C . ASN A 1 86 ? 2.470 18.834 -1.206 1.00 94.75 86 ASN A C 1
ATOM 626 O O . ASN A 1 86 ? 3.540 18.486 -0.719 1.00 94.75 86 ASN A O 1
ATOM 630 N N . ASP A 1 87 ? 1.889 18.176 -2.199 1.00 92.44 87 ASP A N 1
ATOM 631 C CA . ASP A 1 87 ? 2.439 16.996 -2.879 1.00 92.44 87 ASP A CA 1
ATOM 632 C C . ASP A 1 87 ? 2.844 17.291 -4.338 1.00 92.44 87 ASP A C 1
ATOM 634 O O . ASP A 1 87 ? 3.244 16.390 -5.070 1.00 92.44 87 ASP A O 1
ATOM 638 N N . PHE A 1 88 ? 2.698 18.550 -4.778 1.00 91.88 88 PHE A N 1
ATOM 639 C CA . PHE A 1 88 ? 2.982 19.028 -6.135 1.00 91.88 88 PHE A CA 1
ATOM 640 C C . PHE A 1 88 ? 2.285 18.226 -7.249 1.00 91.88 88 PHE A C 1
ATOM 642 O O . PHE A 1 88 ? 2.724 18.245 -8.403 1.00 91.88 88 PHE A O 1
ATOM 649 N N . SER A 1 89 ? 1.184 17.540 -6.924 1.00 85.81 89 SER A N 1
ATOM 650 C CA . SER A 1 89 ? 0.413 16.757 -7.895 1.00 85.81 89 SER A CA 1
ATOM 651 C C . SER A 1 89 ? -0.519 17.632 -8.743 1.00 85.81 89 SER A C 1
ATOM 653 O O . SER A 1 89 ? -0.813 17.287 -9.888 1.00 85.81 89 SER A O 1
ATOM 655 N N . SER A 1 90 ? -0.935 18.784 -8.202 1.00 80.50 90 SER A N 1
ATOM 656 C CA . SER A 1 90 ? -1.797 19.780 -8.851 1.00 80.50 90 SER A CA 1
ATOM 657 C C . SER A 1 90 ? -1.127 20.470 -10.047 1.00 80.50 90 SER A C 1
ATOM 659 O O . SER A 1 90 ? 0.017 20.916 -9.962 1.00 80.50 90 SER A O 1
ATOM 661 N N . ASP A 1 91 ? -1.894 20.681 -11.124 1.00 76.38 91 ASP A N 1
ATOM 662 C CA . ASP A 1 91 ? -1.481 21.477 -12.294 1.00 76.38 91 ASP A CA 1
ATOM 663 C C . ASP A 1 91 ? -1.203 22.950 -11.945 1.00 76.38 91 ASP A C 1
ATOM 665 O O . ASP A 1 91 ? -0.467 23.654 -12.640 1.00 76.38 91 ASP A O 1
ATOM 669 N N . SER A 1 92 ? -1.817 23.442 -10.867 1.00 82.06 92 SER A N 1
ATOM 670 C CA . SER A 1 92 ? -1.559 24.773 -10.324 1.00 82.06 92 SER A CA 1
ATOM 671 C C . SER A 1 92 ? -0.573 24.678 -9.169 1.00 82.06 92 SER A C 1
ATOM 673 O O . SER A 1 92 ? -0.843 24.011 -8.170 1.00 82.06 92 SER A O 1
ATOM 675 N N . PHE A 1 93 ? 0.548 25.389 -9.286 1.00 84.19 93 PHE A N 1
ATOM 676 C CA . PHE A 1 93 ? 1.537 25.478 -8.217 1.00 84.19 93 PHE A CA 1
ATOM 677 C C . PHE A 1 93 ? 0.962 26.200 -6.995 1.00 84.19 93 PHE A C 1
ATOM 679 O O . PHE A 1 93 ? 0.514 27.343 -7.109 1.00 84.19 93 PHE A O 1
ATOM 686 N N . VAL A 1 94 ? 1.040 25.556 -5.832 1.00 84.88 94 VAL A N 1
ATOM 687 C CA . VAL A 1 94 ? 0.633 26.122 -4.542 1.00 84.88 94 VAL A CA 1
ATOM 688 C C . VAL A 1 94 ? 1.889 26.469 -3.728 1.00 84.88 94 VAL A C 1
ATOM 690 O O . VAL A 1 94 ? 2.842 25.692 -3.695 1.00 84.88 94 VAL A O 1
ATOM 693 N N . GLY A 1 95 ? 1.903 27.641 -3.086 1.00 90.06 95 GLY A N 1
ATOM 694 C CA . GLY A 1 95 ? 3.076 28.205 -2.401 1.00 90.06 95 GLY A CA 1
ATOM 695 C C . GLY A 1 95 ? 3.844 29.218 -3.261 1.00 90.06 95 GLY A C 1
ATOM 696 O O . GLY A 1 95 ? 3.368 29.652 -4.312 1.00 90.06 95 GLY A O 1
ATOM 697 N N . GLU A 1 96 ? 5.053 29.591 -2.837 1.00 95.38 96 GLU A N 1
ATOM 698 C CA . GLU A 1 96 ? 5.925 30.533 -3.559 1.00 95.38 96 GLU A CA 1
ATOM 699 C C . GLU A 1 96 ? 7.339 29.964 -3.704 1.00 95.38 96 GLU A C 1
ATOM 701 O O . GLU A 1 96 ? 7.856 29.326 -2.794 1.00 95.38 96 GLU A O 1
ATOM 706 N N . THR A 1 97 ? 8.008 30.167 -4.841 1.00 97.00 97 THR A N 1
ATOM 707 C CA . THR A 1 97 ? 9.388 29.688 -5.005 1.00 97.00 97 THR A CA 1
ATOM 708 C C . THR A 1 97 ? 10.215 30.567 -5.933 1.00 97.00 97 THR A C 1
ATOM 710 O O . THR A 1 97 ? 9.708 31.105 -6.917 1.00 97.00 97 THR A O 1
ATOM 713 N N . THR A 1 98 ? 11.506 30.684 -5.619 1.00 97.69 98 THR A N 1
ATOM 714 C CA . THR A 1 98 ? 12.548 31.212 -6.519 1.00 97.69 98 THR A CA 1
ATOM 715 C C . THR A 1 98 ? 13.353 30.093 -7.198 1.00 97.69 98 THR A C 1
ATOM 717 O O . THR A 1 98 ? 14.221 30.368 -8.030 1.00 97.69 98 THR A O 1
ATOM 720 N N . GLY A 1 99 ? 13.070 28.839 -6.834 1.00 95.88 99 GLY A N 1
ATOM 721 C CA . GLY A 1 99 ? 13.643 27.622 -7.392 1.00 95.88 99 GLY A CA 1
ATOM 722 C C . GLY A 1 99 ? 13.082 27.239 -8.755 1.00 95.88 99 GLY A C 1
ATOM 723 O O . GLY A 1 99 ? 12.165 27.871 -9.289 1.00 95.88 99 GLY A O 1
ATOM 724 N N . LYS A 1 100 ? 13.634 26.164 -9.322 1.00 94.06 100 LYS A N 1
ATOM 725 C CA . LYS A 1 100 ? 13.129 25.578 -10.566 1.00 94.06 100 LYS A CA 1
ATOM 726 C C . LYS A 1 100 ? 11.986 24.619 -10.240 1.00 94.06 100 LYS A C 1
ATOM 728 O O . LYS A 1 100 ? 12.181 23.632 -9.534 1.00 94.06 100 LYS A O 1
ATOM 733 N N . LYS A 1 101 ? 10.807 24.890 -10.794 1.00 93.31 101 LYS A N 1
ATOM 734 C CA . LYS A 1 101 ? 9.676 23.959 -10.744 1.00 93.31 101 LYS A CA 1
ATOM 735 C C . LYS A 1 101 ? 9.947 22.762 -11.649 1.00 93.31 101 LYS A C 1
ATOM 737 O O . LYS A 1 101 ? 10.470 22.922 -12.755 1.00 93.31 101 LYS A O 1
ATOM 742 N N . ILE A 1 102 ? 9.613 21.580 -11.155 1.00 91.88 102 ILE A N 1
ATOM 743 C CA . ILE A 1 102 ? 9.629 20.335 -11.910 1.00 91.88 102 ILE A CA 1
ATOM 744 C C . ILE A 1 102 ? 8.171 19.958 -12.156 1.00 91.88 102 ILE A C 1
ATOM 746 O O . ILE A 1 102 ? 7.524 19.376 -11.292 1.00 91.88 102 ILE A O 1
ATOM 750 N N . ASP A 1 103 ? 7.654 20.332 -13.324 1.00 89.25 103 ASP A N 1
ATOM 751 C CA . ASP A 1 103 ? 6.252 20.084 -13.694 1.00 89.25 103 ASP A CA 1
ATOM 752 C C . ASP A 1 103 ? 6.057 18.691 -14.325 1.00 89.25 103 ASP A C 1
ATOM 754 O O . ASP A 1 103 ? 4.949 18.150 -14.353 1.00 89.25 103 ASP A O 1
ATOM 758 N N . LYS A 1 104 ? 7.151 18.092 -14.813 1.00 91.19 104 LYS A N 1
ATOM 759 C CA . LYS A 1 104 ? 7.217 16.734 -15.356 1.00 91.19 104 LYS A CA 1
ATOM 760 C C . LYS A 1 104 ? 8.309 15.947 -14.652 1.00 91.19 104 LYS A C 1
ATOM 762 O O . LYS A 1 104 ? 9.437 16.425 -14.542 1.00 91.19 104 LYS A O 1
ATOM 767 N N . SER A 1 105 ? 7.961 14.748 -14.203 1.00 94.12 105 SER A N 1
ATOM 768 C CA . SER A 1 105 ? 8.937 13.786 -13.706 1.00 94.12 105 SER A CA 1
ATOM 769 C C . SER A 1 105 ? 9.892 13.371 -14.827 1.00 94.12 105 SER A C 1
ATOM 771 O O . SER A 1 105 ? 9.552 13.450 -16.006 1.00 94.12 105 SER A O 1
ATOM 773 N N . TYR A 1 106 ? 11.095 12.938 -14.469 1.00 96.25 106 TYR A N 1
ATOM 774 C CA . TYR A 1 106 ? 12.079 12.461 -15.437 1.00 96.25 106 TYR A CA 1
ATOM 775 C C . TYR A 1 106 ? 13.007 11.426 -14.812 1.00 96.25 106 TYR A C 1
ATOM 777 O O . TYR A 1 106 ? 13.269 11.428 -13.608 1.00 96.25 106 TYR A O 1
ATOM 785 N N . LEU A 1 107 ? 13.542 10.543 -15.643 1.00 97.75 107 LEU A N 1
ATOM 786 C CA . LEU A 1 107 ? 14.587 9.608 -15.258 1.00 97.75 107 LEU A CA 1
ATOM 787 C C . LEU A 1 107 ? 15.937 10.325 -15.210 1.00 97.75 107 LEU A C 1
ATOM 789 O O . LEU A 1 107 ? 16.293 11.005 -16.167 1.00 97.75 107 LEU A O 1
ATOM 793 N N . LYS A 1 108 ? 16.710 10.132 -14.139 1.00 97.12 108 LYS A N 1
ATOM 794 C CA . LYS A 1 108 ? 18.087 10.619 -13.986 1.00 97.12 108 LYS A CA 1
ATOM 795 C C . LYS A 1 108 ? 19.037 9.432 -13.844 1.00 97.12 108 LYS A C 1
ATOM 797 O O . LYS A 1 108 ? 18.844 8.581 -12.978 1.00 97.12 108 LYS A O 1
ATOM 802 N N . VAL A 1 109 ? 20.059 9.367 -14.695 1.00 97.62 109 VAL A N 1
ATOM 803 C CA . VAL A 1 109 ? 20.994 8.234 -14.781 1.00 97.62 109 VAL A CA 1
ATOM 804 C C . VAL A 1 109 ? 22.433 8.736 -14.756 1.00 97.62 109 VAL A C 1
ATOM 806 O O . VAL A 1 109 ? 22.794 9.640 -15.512 1.00 97.62 109 VAL A O 1
ATOM 809 N N . LEU A 1 110 ? 23.268 8.122 -13.915 1.00 97.38 110 LEU A N 1
ATOM 810 C CA . LEU A 1 110 ? 24.715 8.283 -13.997 1.00 97.38 110 LEU A CA 1
ATOM 811 C C . LEU A 1 110 ? 25.249 7.345 -15.080 1.00 97.38 110 LEU A C 1
ATOM 813 O O . LEU A 1 110 ? 25.038 6.136 -15.031 1.00 97.38 110 LEU A O 1
ATOM 817 N N . VAL A 1 111 ? 25.944 7.911 -16.057 1.00 97.44 111 VAL A N 1
ATOM 818 C CA . VAL A 1 111 ? 26.599 7.172 -17.133 1.00 97.44 111 VAL A CA 1
ATOM 819 C C . VAL A 1 111 ? 28.095 7.383 -16.979 1.00 97.44 111 VAL A C 1
ATOM 821 O O . VAL A 1 111 ? 28.647 8.331 -17.531 1.00 97.44 111 VAL A O 1
ATOM 824 N N . ASP A 1 112 ? 28.737 6.536 -16.178 1.00 97.00 112 ASP A N 1
ATOM 825 C CA . ASP A 1 112 ? 30.168 6.625 -15.890 1.00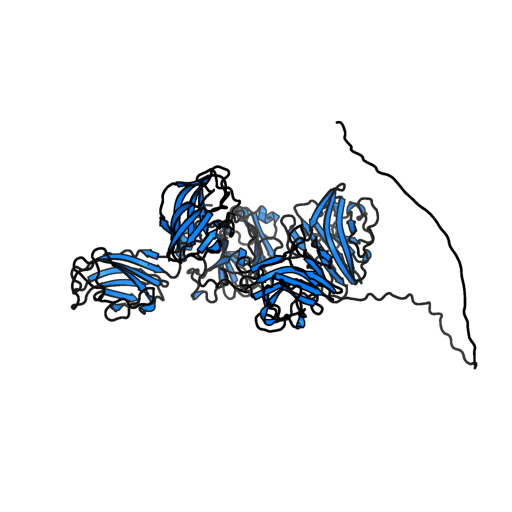 97.00 112 ASP A CA 1
ATOM 826 C C . ASP A 1 112 ? 30.848 5.263 -16.039 1.00 97.00 112 ASP A C 1
ATOM 828 O O . ASP A 1 112 ? 30.503 4.319 -15.338 1.00 97.00 112 ASP A O 1
ATOM 832 N N . SER A 1 113 ? 31.820 5.157 -16.946 1.00 95.69 113 SER A N 1
ATOM 833 C CA . SER A 1 113 ? 32.479 3.886 -17.274 1.00 95.69 113 SER A CA 1
ATOM 834 C C . SER A 1 113 ? 33.362 3.305 -16.163 1.00 95.69 113 SER A C 1
ATOM 836 O O . SER A 1 113 ? 33.850 2.183 -16.313 1.00 95.69 113 SER A O 1
ATOM 838 N N . GLN A 1 114 ? 33.577 4.034 -15.064 1.00 94.75 114 GLN A N 1
ATOM 839 C CA . GLN A 1 114 ? 34.387 3.596 -13.924 1.00 94.75 114 GLN A CA 1
ATOM 840 C C . GLN A 1 114 ? 33.564 3.274 -12.670 1.00 94.75 114 GLN A C 1
ATOM 842 O O . GLN A 1 114 ? 34.152 2.895 -11.654 1.00 94.75 114 GLN A O 1
ATOM 847 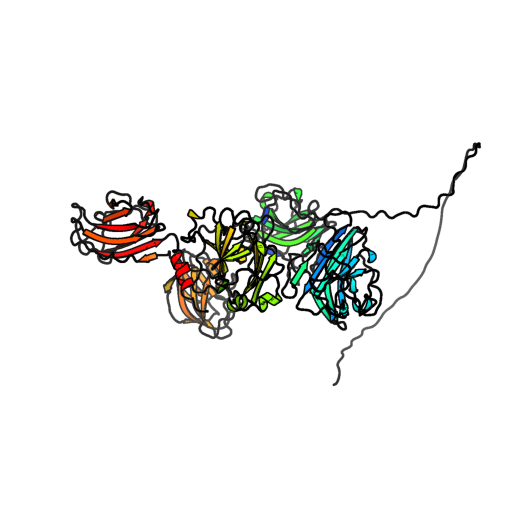N N . THR A 1 115 ? 32.233 3.389 -12.714 1.00 93.25 115 THR A N 1
ATOM 848 C CA . THR A 1 115 ? 31.374 3.045 -11.575 1.00 93.25 115 THR A CA 1
ATOM 849 C C . THR A 1 115 ? 30.780 1.643 -11.682 1.00 93.25 115 THR A C 1
ATOM 851 O O . THR A 1 115 ? 30.639 1.077 -12.766 1.00 93.25 115 THR A O 1
ATOM 854 N N . GLU A 1 116 ? 30.395 1.063 -10.542 1.00 88.56 116 GLU A N 1
ATOM 855 C CA . GLU A 1 116 ? 29.718 -0.242 -10.522 1.00 88.56 116 GLU A CA 1
ATOM 856 C C . GLU A 1 116 ? 28.299 -0.153 -11.099 1.00 88.56 116 GLU A C 1
ATOM 858 O O . GLU A 1 116 ? 27.780 -1.127 -11.651 1.00 88.56 116 GLU A O 1
ATOM 863 N N . SER A 1 117 ? 27.675 1.027 -11.019 1.00 89.31 117 SER A N 1
ATOM 864 C CA . SER A 1 117 ? 26.347 1.274 -11.584 1.00 89.31 117 SER A CA 1
ATOM 865 C C . SER A 1 117 ? 26.339 1.489 -13.103 1.00 89.31 117 SER A C 1
ATOM 867 O O . SER A 1 117 ? 25.253 1.659 -13.664 1.00 89.31 117 SER A O 1
ATOM 869 N N . PHE A 1 118 ? 27.504 1.454 -13.773 1.00 95.94 118 PHE A N 1
ATOM 870 C CA . PHE A 1 118 ? 27.638 1.796 -15.189 1.00 95.94 118 PHE A CA 1
ATOM 871 C C . PHE A 1 118 ? 26.630 1.033 -16.067 1.00 95.94 118 PHE A C 1
ATOM 873 O O . PHE A 1 118 ? 26.710 -0.201 -16.175 1.00 95.94 118 PHE A O 1
ATOM 880 N N . PRO A 1 119 ? 25.689 1.733 -16.731 1.00 96.56 119 PRO A N 1
ATOM 881 C CA . PRO A 1 119 ? 24.671 1.082 -17.537 1.00 96.56 119 PRO A CA 1
ATOM 882 C C . PRO A 1 119 ? 25.240 0.635 -18.893 1.00 96.56 119 PRO A C 1
ATOM 884 O O . PRO A 1 119 ? 25.047 1.303 -19.908 1.00 96.56 119 PRO A O 1
ATOM 887 N N . SER A 1 120 ? 25.979 -0.477 -18.896 1.00 95.75 120 SER A N 1
ATOM 888 C CA . SER A 1 120 ? 26.850 -0.893 -20.005 1.00 95.75 120 SER A CA 1
ATOM 889 C C . SER A 1 120 ? 26.263 -1.905 -20.997 1.00 95.75 120 SER A C 1
ATOM 891 O O . SER A 1 120 ? 26.910 -2.232 -21.998 1.00 95.75 120 SER A O 1
ATOM 893 N N . ASN A 1 121 ? 25.082 -2.461 -20.711 1.00 94.25 121 ASN A N 1
ATOM 894 C CA . ASN A 1 121 ? 24.504 -3.565 -21.484 1.00 94.25 121 ASN A CA 1
ATOM 895 C C . ASN A 1 121 ? 22.966 -3.646 -21.366 1.00 94.25 121 ASN A C 1
ATOM 897 O O . ASN A 1 121 ? 22.312 -2.795 -20.757 1.00 94.25 121 ASN A O 1
ATOM 901 N N . ASP A 1 122 ? 22.372 -4.664 -21.987 1.00 90.00 122 ASP A N 1
ATOM 902 C CA . ASP A 1 122 ? 20.929 -4.908 -22.025 1.00 90.00 122 ASP A CA 1
ATOM 903 C C . ASP A 1 122 ? 20.333 -5.291 -20.654 1.00 90.00 122 ASP A C 1
ATOM 905 O O . ASP A 1 122 ? 19.191 -4.929 -20.347 1.00 90.00 122 ASP A O 1
ATOM 909 N N . ASP A 1 123 ? 21.104 -5.926 -19.772 1.00 86.50 123 ASP A N 1
ATOM 910 C CA . ASP A 1 123 ? 20.666 -6.199 -18.398 1.00 86.50 123 ASP A CA 1
ATOM 911 C C . ASP A 1 123 ? 20.750 -4.943 -17.516 1.00 86.50 123 ASP A C 1
ATOM 913 O O . ASP A 1 123 ? 19.807 -4.620 -16.780 1.00 86.50 123 ASP A O 1
ATOM 917 N N . ALA A 1 124 ? 21.848 -4.197 -17.640 1.00 90.38 124 ALA A N 1
ATOM 918 C CA . ALA A 1 124 ? 22.150 -2.950 -16.950 1.00 90.38 124 ALA A CA 1
ATOM 919 C C . ALA A 1 124 ? 22.027 -1.758 -17.909 1.00 90.38 124 ALA A C 1
ATOM 921 O O . ALA A 1 124 ? 23.027 -1.222 -18.375 1.00 90.38 124 ALA A O 1
ATOM 922 N N . SER A 1 125 ? 20.797 -1.351 -18.217 1.00 96.62 125 SER A N 1
ATOM 923 C CA . SER A 1 125 ? 20.523 -0.298 -19.201 1.00 96.62 125 SER A CA 1
ATOM 924 C C . SER A 1 125 ? 20.257 1.072 -18.569 1.00 96.62 125 SER A C 1
ATOM 926 O O . SER A 1 125 ? 19.777 1.175 -17.438 1.00 96.62 125 SER A O 1
ATOM 928 N N . ILE A 1 126 ? 20.512 2.132 -19.342 1.00 98.38 126 ILE A N 1
ATOM 929 C CA . ILE A 1 126 ? 20.044 3.496 -19.056 1.00 98.38 126 ILE A CA 1
ATOM 930 C C . ILE A 1 126 ? 18.523 3.485 -19.042 1.00 98.38 126 ILE A C 1
ATOM 932 O O . ILE A 1 126 ? 17.911 4.023 -18.131 1.00 98.38 126 ILE A O 1
ATOM 936 N N . TYR A 1 127 ? 17.910 2.849 -20.031 1.00 98.19 127 TYR A N 1
ATOM 937 C CA . TYR A 1 127 ? 16.477 2.612 -20.076 1.00 98.19 127 TYR A CA 1
ATOM 938 C C . TYR A 1 127 ? 16.222 1.324 -20.844 1.00 98.19 127 TYR A C 1
ATOM 940 O O . TYR A 1 127 ? 16.910 1.048 -21.823 1.00 98.19 127 TYR A O 1
ATOM 948 N N . LYS A 1 128 ? 15.240 0.534 -20.432 1.00 96.44 128 LYS A N 1
ATOM 949 C CA . LYS A 1 128 ? 14.810 -0.646 -21.180 1.00 96.44 128 LYS A CA 1
ATOM 950 C C . LYS A 1 128 ? 13.315 -0.848 -21.042 1.00 96.44 128 LYS A C 1
ATOM 952 O O . LYS A 1 128 ? 12.765 -0.559 -19.980 1.00 96.44 128 LYS A O 1
ATOM 957 N N . MET A 1 129 ? 12.683 -1.386 -22.079 1.00 95.19 129 MET A N 1
ATOM 958 C CA . MET A 1 129 ? 11.305 -1.863 -22.000 1.00 95.19 129 MET A CA 1
ATOM 959 C C . MET A 1 129 ? 10.982 -2.938 -23.044 1.00 95.19 129 MET A C 1
ATOM 961 O O . MET A 1 129 ? 11.624 -3.003 -24.093 1.00 95.19 129 MET A O 1
ATOM 965 N N . ALA A 1 130 ? 9.933 -3.720 -22.790 1.00 92.81 130 ALA A N 1
ATOM 966 C CA . ALA A 1 130 ? 9.274 -4.559 -23.790 1.00 92.81 130 ALA A CA 1
ATOM 967 C C . ALA A 1 130 ? 7.759 -4.559 -23.602 1.00 92.81 130 ALA A C 1
ATOM 969 O O . ALA A 1 130 ? 7.256 -4.382 -22.492 1.00 92.81 130 ALA A O 1
ATOM 970 N N . THR A 1 131 ? 7.022 -4.759 -24.688 1.00 90.25 131 THR A N 1
ATOM 971 C CA . THR A 1 131 ? 5.564 -4.629 -24.717 1.00 90.25 131 THR A CA 1
ATOM 972 C C . THR A 1 131 ? 4.929 -5.662 -25.636 1.00 90.25 131 THR A C 1
ATOM 974 O O . THR A 1 131 ? 5.435 -5.941 -26.717 1.00 90.25 131 THR A O 1
ATOM 977 N N . GLY A 1 132 ? 3.788 -6.199 -25.199 1.00 84.06 132 GLY A N 1
ATOM 978 C CA . GLY A 1 132 ? 2.867 -6.952 -26.052 1.00 84.06 132 GLY A CA 1
ATOM 979 C C . GLY A 1 132 ? 1.710 -6.110 -26.590 1.00 84.06 132 GLY A C 1
ATOM 980 O O . GLY A 1 132 ? 0.952 -6.586 -27.431 1.00 84.06 132 GLY A O 1
ATOM 981 N N . ASN A 1 133 ? 1.556 -4.872 -26.110 1.00 87.44 133 ASN A N 1
ATOM 982 C CA . ASN A 1 133 ? 0.454 -3.988 -26.488 1.00 87.44 133 ASN A CA 1
ATOM 983 C C . ASN A 1 133 ? 0.755 -3.216 -27.773 1.00 87.44 133 ASN A C 1
ATOM 985 O O . ASN A 1 133 ? -0.176 -2.821 -28.475 1.00 87.44 133 ASN A O 1
ATOM 989 N N . TYR A 1 134 ? 2.036 -3.004 -28.082 1.00 90.12 134 TYR A N 1
ATOM 990 C CA . TYR A 1 134 ? 2.474 -2.286 -29.272 1.00 90.12 134 TYR A CA 1
ATOM 991 C C . TYR A 1 134 ? 3.344 -3.180 -30.154 1.00 90.12 134 TYR A C 1
ATOM 993 O O . TYR A 1 134 ? 4.285 -3.810 -29.685 1.00 90.12 134 TYR A O 1
ATOM 1001 N N . GLN A 1 135 ? 3.052 -3.187 -31.453 1.00 92.88 135 GLN A N 1
ATOM 1002 C CA . GLN A 1 135 ? 3.905 -3.799 -32.472 1.00 92.88 135 GLN A CA 1
ATOM 1003 C C . GLN A 1 135 ? 4.970 -2.782 -32.883 1.00 92.88 135 GLN A C 1
ATOM 1005 O O . GLN A 1 135 ? 4.752 -2.016 -33.824 1.00 92.88 135 GLN A O 1
ATOM 1010 N N . ILE A 1 136 ? 6.079 -2.701 -32.139 1.00 94.31 136 ILE A N 1
ATOM 1011 C CA . ILE A 1 136 ? 7.085 -1.632 -32.296 1.00 94.31 136 ILE A CA 1
ATOM 1012 C C . ILE A 1 136 ? 7.615 -1.576 -33.734 1.00 94.31 136 ILE A C 1
ATOM 1014 O O . ILE A 1 136 ? 7.813 -0.485 -34.264 1.00 94.31 136 ILE A O 1
ATOM 1018 N N . GLU A 1 137 ? 7.765 -2.724 -34.402 1.00 93.56 137 GLU A N 1
ATOM 1019 C CA . GLU A 1 137 ? 8.208 -2.806 -35.800 1.00 93.56 137 GLU A CA 1
ATOM 1020 C C . GLU A 1 137 ? 7.301 -2.076 -36.806 1.00 93.56 137 GLU A C 1
ATOM 1022 O O . GLU A 1 137 ? 7.732 -1.773 -37.917 1.00 93.56 137 GLU A O 1
ATOM 1027 N N . THR A 1 138 ? 6.053 -1.775 -36.440 1.00 94.31 138 THR A N 1
ATOM 1028 C CA . THR A 1 138 ? 5.109 -1.051 -37.309 1.00 94.31 138 THR A CA 1
ATOM 1029 C C . THR A 1 138 ? 5.252 0.470 -37.231 1.00 94.31 138 THR A C 1
ATOM 1031 O O . THR A 1 138 ? 4.676 1.179 -38.058 1.00 94.31 138 THR A O 1
ATOM 1034 N N . TYR A 1 139 ? 6.020 0.980 -36.264 1.00 95.75 139 TYR A N 1
ATOM 1035 C CA . TYR A 1 139 ? 6.260 2.407 -36.063 1.00 95.75 139 TYR A CA 1
ATOM 1036 C C . TYR A 1 139 ? 7.509 2.874 -36.821 1.00 95.75 139 TYR A C 1
ATOM 1038 O O . TYR A 1 139 ? 8.430 2.106 -37.100 1.00 95.75 139 TYR A O 1
ATOM 1046 N N . SER A 1 140 ? 7.550 4.164 -37.158 1.00 94.50 140 SER A N 1
ATOM 1047 C CA . SER A 1 140 ? 8.665 4.763 -37.899 1.00 94.50 140 SER A CA 1
ATOM 1048 C C . SER A 1 140 ? 9.890 5.004 -37.020 1.00 94.50 140 SER A C 1
ATOM 1050 O O . SER A 1 140 ? 11.020 4.841 -37.492 1.00 94.50 140 SER A O 1
ATOM 1052 N N . THR A 1 141 ? 9.674 5.419 -35.767 1.00 96.88 141 THR A N 1
ATOM 1053 C CA . THR A 1 141 ? 10.748 5.809 -34.846 1.00 96.88 141 THR A CA 1
ATOM 1054 C C . THR A 1 141 ? 10.498 5.366 -33.410 1.00 96.88 141 THR A C 1
ATOM 1056 O O . THR A 1 141 ? 9.357 5.288 -32.951 1.00 96.88 141 THR A O 1
ATOM 1059 N N . ILE A 1 142 ? 11.600 5.148 -32.691 1.00 98.25 142 ILE A N 1
ATOM 1060 C CA . ILE A 1 142 ? 11.678 5.097 -31.230 1.00 98.25 142 ILE A CA 1
ATOM 1061 C C . ILE A 1 142 ? 12.322 6.413 -30.787 1.00 98.25 142 ILE A C 1
ATOM 1063 O O . ILE A 1 142 ? 13.393 6.769 -31.281 1.00 98.25 142 ILE A O 1
ATOM 1067 N N . ASN A 1 143 ? 11.679 7.151 -29.885 1.00 97.56 143 ASN A N 1
ATOM 1068 C CA . ASN A 1 143 ? 12.107 8.491 -29.495 1.00 97.56 143 ASN A CA 1
ATOM 1069 C C . ASN A 1 143 ? 12.413 8.582 -28.002 1.00 97.56 143 ASN A C 1
ATOM 1071 O O . ASN A 1 143 ? 11.609 8.159 -27.167 1.00 97.56 143 ASN A O 1
ATOM 1075 N N . PHE A 1 144 ? 13.527 9.240 -27.689 1.00 98.25 144 PHE A N 1
ATOM 1076 C CA . PHE A 1 144 ? 13.924 9.611 -26.333 1.00 98.25 144 PHE A CA 1
ATOM 1077 C C . PHE A 1 144 ? 14.023 11.126 -26.236 1.00 98.25 144 PHE A C 1
ATOM 1079 O O . PHE A 1 144 ? 14.785 11.746 -26.977 1.00 98.25 144 PHE A O 1
ATOM 1086 N N . ARG A 1 145 ? 13.283 11.732 -25.310 1.00 97.94 145 ARG A N 1
ATOM 1087 C CA . ARG A 1 145 ? 13.425 13.154 -25.001 1.00 97.94 145 ARG A CA 1
ATOM 1088 C C . ARG A 1 145 ? 14.447 13.325 -23.886 1.00 97.94 145 ARG A C 1
ATOM 1090 O O . ARG A 1 145 ? 14.117 13.098 -22.723 1.00 97.94 145 ARG A O 1
ATOM 1097 N N . MET A 1 146 ? 15.684 13.685 -24.226 1.00 97.81 146 MET A N 1
ATOM 1098 C CA . MET A 1 146 ? 16.815 13.600 -23.292 1.00 97.81 146 MET A CA 1
ATOM 1099 C C . MET A 1 146 ? 17.757 14.807 -23.304 1.00 97.81 146 MET A C 1
ATOM 1101 O O . MET A 1 146 ? 17.774 15.585 -24.257 1.00 97.81 146 MET A O 1
ATOM 1105 N N . ARG A 1 147 ? 18.521 14.969 -22.215 1.00 97.19 147 ARG A N 1
ATOM 1106 C CA . ARG A 1 147 ? 19.574 15.986 -22.041 1.00 97.19 147 ARG A CA 1
ATOM 1107 C C . ARG A 1 147 ? 20.713 15.484 -21.156 1.00 97.19 147 ARG A C 1
ATOM 1109 O O . ARG A 1 147 ? 20.502 14.622 -20.308 1.00 97.19 147 ARG A O 1
ATOM 1116 N N . VAL A 1 148 ? 21.886 16.094 -21.275 1.00 96.81 148 VAL A N 1
ATOM 1117 C CA . VAL A 1 148 ? 23.039 15.892 -20.386 1.00 96.81 148 VAL A CA 1
ATOM 1118 C C . VAL A 1 148 ? 23.193 17.107 -19.479 1.00 96.81 148 VAL A C 1
ATOM 1120 O O . VAL A 1 148 ? 23.433 18.217 -19.953 1.00 96.81 148 VAL A O 1
ATOM 1123 N N . THR A 1 149 ? 23.056 16.916 -18.168 1.00 93.50 149 THR A N 1
ATOM 1124 C CA . THR A 1 149 ? 23.128 18.014 -17.187 1.00 93.50 149 THR A CA 1
ATOM 1125 C C . THR A 1 149 ? 24.524 18.216 -16.611 1.00 93.50 149 THR A C 1
ATOM 1127 O O . THR A 1 149 ? 24.876 19.335 -16.237 1.00 93.50 149 THR A O 1
ATOM 1130 N N . GLU A 1 150 ? 25.343 17.166 -16.598 1.00 93.25 150 GLU A N 1
ATOM 1131 C CA . GLU A 1 150 ? 26.727 17.201 -16.133 1.00 93.25 150 GLU A CA 1
ATOM 1132 C C . GLU A 1 150 ? 27.616 16.312 -17.003 1.00 93.25 150 GLU A C 1
ATOM 1134 O O . GLU A 1 150 ? 27.199 15.239 -17.434 1.00 93.25 150 GLU A O 1
ATOM 1139 N N . GLY A 1 151 ? 28.872 16.717 -17.198 1.00 92.50 151 GLY A N 1
ATOM 1140 C CA . GLY A 1 151 ? 29.844 15.940 -17.969 1.00 92.50 151 GLY A CA 1
ATOM 1141 C C . GLY A 1 151 ? 29.622 16.030 -19.478 1.00 92.50 151 GLY A C 1
ATOM 1142 O O . GLY A 1 151 ? 29.094 17.024 -19.978 1.00 92.50 151 GLY A O 1
ATOM 1143 N N . LYS A 1 152 ? 30.089 15.015 -20.210 1.00 88.19 152 LYS A N 1
ATOM 1144 C CA . LYS A 1 152 ? 29.954 14.927 -21.669 1.00 88.19 152 LYS A CA 1
ATOM 1145 C C . LYS A 1 152 ? 29.648 13.489 -22.070 1.00 88.19 152 LYS A C 1
ATOM 1147 O O . LYS A 1 152 ? 30.345 12.572 -21.640 1.00 88.19 152 LYS A O 1
ATOM 1152 N N . LEU A 1 153 ? 28.642 13.319 -22.920 1.00 92.88 153 LEU A N 1
ATOM 1153 C CA . LEU A 1 153 ? 28.247 12.032 -23.477 1.00 92.88 153 LEU A CA 1
ATOM 1154 C C . LEU A 1 153 ? 28.092 12.175 -24.989 1.00 92.88 153 LEU A C 1
ATOM 1156 O O . LEU A 1 153 ? 27.275 12.970 -25.448 1.00 92.88 153 LEU A O 1
ATOM 1160 N N . ASP A 1 154 ? 28.898 11.438 -25.747 1.00 92.44 154 ASP A N 1
ATOM 1161 C CA . ASP A 1 154 ? 28.836 11.432 -27.207 1.00 92.44 154 ASP A CA 1
ATOM 1162 C C . ASP A 1 154 ? 27.933 10.284 -27.687 1.00 92.44 154 ASP A C 1
ATOM 1164 O O . ASP A 1 154 ? 27.854 9.233 -27.051 1.00 92.44 154 ASP A O 1
ATOM 1168 N N . TYR A 1 155 ? 27.271 10.434 -28.839 1.00 95.38 155 TYR A N 1
ATOM 1169 C CA . TYR A 1 155 ? 26.413 9.365 -29.372 1.00 95.38 155 TYR A CA 1
ATOM 1170 C C . TYR A 1 155 ? 27.162 8.072 -29.707 1.00 95.38 155 TYR A C 1
ATOM 1172 O O . TYR A 1 155 ? 26.560 7.005 -29.695 1.00 95.38 155 TYR A O 1
ATOM 1180 N N . SER A 1 156 ? 28.474 8.132 -29.941 1.00 95.19 156 SER A N 1
ATOM 1181 C CA . SER A 1 156 ? 29.309 6.938 -30.119 1.00 95.19 156 SER A CA 1
ATOM 1182 C C . SER A 1 156 ? 29.445 6.111 -28.838 1.00 95.19 156 SER A C 1
ATOM 1184 O O . SER A 1 156 ? 29.862 4.955 -28.895 1.00 95.19 156 SER A O 1
ATOM 1186 N N . ASN A 1 157 ? 29.102 6.688 -27.683 1.00 96.25 157 ASN A N 1
ATOM 1187 C CA . ASN A 1 157 ? 28.997 5.970 -26.424 1.00 96.25 157 ASN A CA 1
ATOM 1188 C C . ASN A 1 157 ? 27.614 5.360 -26.210 1.00 96.25 157 ASN A C 1
ATOM 1190 O O . ASN A 1 157 ? 27.470 4.619 -25.251 1.00 96.25 157 ASN A O 1
ATOM 1194 N N . LEU A 1 158 ? 26.601 5.655 -27.027 1.00 97.88 158 LEU A N 1
ATOM 1195 C CA . LEU A 1 158 ? 25.226 5.212 -26.799 1.00 97.88 158 LEU A CA 1
ATOM 1196 C C . LEU A 1 158 ? 24.792 4.169 -27.827 1.00 97.88 158 LEU A C 1
ATOM 1198 O O . LEU A 1 158 ? 25.036 4.305 -29.025 1.00 97.88 158 LEU A O 1
ATOM 1202 N N . VAL A 1 159 ? 24.098 3.142 -27.346 1.00 98.38 159 VAL A N 1
ATOM 1203 C CA . VAL A 1 159 ? 23.572 2.045 -28.157 1.00 98.38 159 VAL A CA 1
ATOM 1204 C C . VAL A 1 159 ? 22.080 1.893 -27.897 1.00 98.38 159 VAL A C 1
ATOM 1206 O O . VAL A 1 159 ? 21.665 1.742 -26.748 1.00 98.38 159 VAL A O 1
ATOM 1209 N N . LEU A 1 160 ? 21.291 1.882 -28.972 1.00 98.50 160 LEU A N 1
ATOM 1210 C CA . LEU A 1 160 ? 19.929 1.358 -28.972 1.00 98.50 160 LEU A CA 1
ATOM 1211 C C . LEU A 1 160 ? 19.980 -0.110 -29.400 1.00 98.50 160 LEU A C 1
ATOM 1213 O O . LEU A 1 160 ? 20.308 -0.408 -30.546 1.00 98.50 160 LEU A O 1
ATOM 1217 N N . ALA A 1 161 ? 19.640 -1.031 -28.507 1.00 98.12 161 ALA A N 1
ATOM 1218 C CA . ALA A 1 161 ? 19.564 -2.450 -28.819 1.00 98.12 161 ALA A CA 1
ATOM 1219 C C . ALA A 1 161 ? 18.110 -2.904 -28.960 1.00 98.12 161 ALA A C 1
ATOM 1221 O O . ALA A 1 161 ? 17.319 -2.778 -28.027 1.00 98.12 161 ALA A O 1
ATOM 1222 N N . LEU A 1 162 ? 17.759 -3.438 -30.127 1.00 98.19 162 LEU A N 1
ATOM 1223 C CA . LEU A 1 162 ? 16.426 -3.941 -30.447 1.00 98.19 162 LEU A CA 1
ATOM 1224 C C . LEU A 1 162 ? 16.294 -5.389 -29.984 1.00 98.19 162 LEU A C 1
ATOM 1226 O O . LEU A 1 162 ? 17.148 -6.225 -30.290 1.00 98.19 162 LEU A O 1
ATOM 1230 N N . ARG A 1 163 ? 15.208 -5.707 -29.282 1.00 95.50 163 ARG A N 1
ATOM 1231 C CA . ARG A 1 163 ? 14.963 -7.034 -28.715 1.00 95.50 163 ARG A CA 1
ATOM 1232 C C . ARG A 1 163 ? 13.898 -7.788 -29.509 1.00 95.50 163 ARG A C 1
ATOM 1234 O O . ARG A 1 163 ? 12.797 -7.279 -29.706 1.00 95.50 163 ARG A O 1
ATOM 1241 N N . GLY A 1 164 ? 14.234 -9.012 -29.913 1.00 93.19 164 GLY A N 1
ATOM 1242 C CA . GLY A 1 164 ? 13.297 -9.986 -30.471 1.00 93.19 164 GLY A CA 1
ATOM 1243 C C . GLY A 1 164 ? 12.785 -10.958 -29.403 1.00 93.19 164 GLY A C 1
ATOM 1244 O O . GLY A 1 164 ? 12.570 -10.582 -28.257 1.00 93.19 164 GLY A O 1
ATOM 1245 N N . ASP A 1 165 ? 12.589 -12.216 -29.787 1.00 88.06 165 ASP A N 1
ATOM 1246 C CA . ASP A 1 165 ? 12.233 -13.304 -28.868 1.00 88.06 165 ASP A CA 1
ATOM 1247 C C . ASP A 1 165 ? 13.377 -13.653 -27.893 1.00 88.06 165 ASP A C 1
ATOM 1249 O O . ASP A 1 165 ? 14.541 -13.353 -28.171 1.00 88.06 165 ASP A O 1
ATOM 1253 N N . ASP A 1 166 ? 13.075 -14.344 -26.792 1.00 83.56 166 ASP A N 1
ATOM 1254 C CA . ASP A 1 166 ? 14.069 -14.734 -25.774 1.00 83.56 166 ASP A CA 1
ATOM 1255 C C . ASP A 1 166 ? 15.117 -15.718 -26.322 1.00 83.56 166 ASP A C 1
ATOM 1257 O O . ASP A 1 166 ? 16.235 -15.818 -25.808 1.00 83.56 166 ASP A O 1
ATOM 1261 N N . ALA A 1 167 ? 14.792 -16.385 -27.432 1.00 86.94 167 ALA A N 1
ATOM 1262 C CA . ALA A 1 167 ? 15.702 -17.236 -28.187 1.00 86.94 167 ALA A CA 1
ATOM 1263 C C . ALA A 1 167 ? 16.836 -16.472 -28.906 1.00 86.94 167 ALA A C 1
ATOM 1265 O O . ALA A 1 167 ? 17.715 -17.113 -29.492 1.00 86.94 167 ALA A O 1
ATOM 1266 N N . PHE A 1 168 ? 16.842 -15.132 -28.899 1.00 93.44 168 PHE A N 1
ATOM 1267 C CA . PHE A 1 168 ? 17.767 -14.307 -29.681 1.00 93.44 168 PHE A CA 1
ATOM 1268 C C . PHE A 1 168 ? 18.652 -13.392 -28.821 1.00 93.44 168 PHE A C 1
ATOM 1270 O O . PHE A 1 168 ? 18.283 -12.963 -27.728 1.00 93.44 168 PHE A O 1
ATOM 1277 N N . ASN A 1 169 ? 19.833 -13.038 -29.334 1.00 94.12 169 ASN A N 1
ATOM 1278 C CA . ASN A 1 169 ? 20.567 -11.875 -28.830 1.00 94.12 169 ASN A CA 1
ATOM 1279 C C . ASN A 1 169 ? 19.901 -10.580 -29.324 1.00 94.12 169 ASN A C 1
ATOM 1281 O O . ASN A 1 169 ? 19.279 -10.561 -30.388 1.00 94.12 169 ASN A O 1
ATOM 1285 N N . VAL A 1 170 ? 20.081 -9.483 -28.586 1.00 96.19 170 VAL A N 1
ATOM 1286 C CA . VAL A 1 170 ? 19.658 -8.149 -29.038 1.00 96.19 170 VAL A CA 1
ATOM 1287 C C . VAL A 1 170 ? 20.455 -7.700 -30.270 1.00 96.19 170 VAL A C 1
ATOM 1289 O O . VAL A 1 170 ? 21.609 -8.092 -30.453 1.00 96.19 170 VAL A O 1
ATOM 1292 N N . TYR A 1 171 ? 19.847 -6.868 -31.117 1.00 97.50 171 TYR A N 1
ATOM 1293 C CA . TYR A 1 171 ? 20.514 -6.255 -32.268 1.00 97.50 171 TYR A CA 1
ATOM 1294 C C . TYR A 1 171 ? 20.898 -4.809 -31.953 1.00 97.50 171 TYR A C 1
ATOM 1296 O O . TYR A 1 171 ? 20.028 -3.987 -31.679 1.00 97.50 171 TYR A O 1
ATOM 1304 N N . GLU A 1 172 ? 22.190 -4.490 -31.995 1.00 97.00 172 GLU A N 1
ATOM 1305 C CA . GLU A 1 172 ? 22.717 -3.191 -31.569 1.00 97.00 172 GLU A CA 1
ATOM 1306 C C . GLU A 1 172 ? 22.782 -2.159 -32.704 1.00 97.00 172 GLU A C 1
ATOM 1308 O O . GLU A 1 172 ? 23.344 -2.417 -33.768 1.00 97.00 172 GLU A O 1
ATOM 1313 N N . ILE A 1 173 ? 22.293 -0.949 -32.432 1.00 97.50 173 ILE A N 1
ATOM 1314 C CA . ILE A 1 173 ? 22.434 0.243 -33.271 1.00 97.50 173 ILE A CA 1
ATOM 1315 C C . ILE A 1 173 ? 23.210 1.294 -32.471 1.00 97.50 173 ILE A C 1
ATOM 1317 O O . ILE A 1 173 ? 22.749 1.768 -31.434 1.00 97.50 173 ILE A O 1
ATOM 1321 N N . SER A 1 174 ? 24.390 1.674 -32.958 1.00 96.56 174 SER A N 1
ATOM 1322 C CA . SER A 1 174 ? 25.178 2.769 -32.377 1.00 96.56 174 SER A CA 1
ATOM 1323 C C . SER A 1 174 ? 24.555 4.118 -32.740 1.00 96.56 174 SER A C 1
ATOM 1325 O O . SER A 1 174 ? 24.268 4.354 -33.918 1.00 96.56 174 SER A O 1
ATOM 1327 N N . LEU A 1 175 ? 24.345 5.010 -31.766 1.00 97.06 175 LEU A N 1
ATOM 1328 C CA . LEU A 1 175 ? 23.597 6.249 -32.011 1.00 97.06 175 LEU A CA 1
ATOM 1329 C C . LEU A 1 175 ? 24.352 7.260 -32.884 1.00 97.06 175 LEU A C 1
ATOM 1331 O O . LEU A 1 175 ? 23.718 8.084 -33.531 1.00 97.06 175 LEU A O 1
ATOM 1335 N N . ASP A 1 176 ? 25.682 7.191 -32.978 1.00 95.38 176 ASP A N 1
ATOM 1336 C CA . ASP A 1 176 ? 26.464 8.037 -33.900 1.00 95.38 176 ASP A CA 1
ATOM 1337 C C . ASP A 1 176 ? 26.221 7.707 -35.381 1.00 95.38 176 ASP A C 1
ATOM 1339 O O . ASP A 1 176 ? 26.550 8.507 -36.257 1.00 95.38 176 ASP A O 1
ATOM 1343 N N . LYS A 1 177 ? 25.650 6.530 -35.656 1.00 95.12 177 LYS A N 1
ATOM 1344 C CA . LYS A 1 177 ? 25.279 6.053 -36.996 1.00 95.12 177 LYS A CA 1
ATOM 1345 C C . LYS A 1 177 ? 23.770 5.966 -37.204 1.00 95.12 177 LYS A C 1
ATOM 1347 O O . LYS A 1 177 ? 23.335 5.620 -38.298 1.00 95.12 177 LYS A O 1
ATOM 1352 N N . ALA A 1 178 ? 22.985 6.227 -36.164 1.00 97.00 178 ALA A N 1
ATOM 1353 C CA . ALA A 1 178 ? 21.539 6.184 -36.240 1.00 97.00 178 ALA A CA 1
ATOM 1354 C C . ALA A 1 178 ? 20.997 7.387 -37.021 1.00 97.00 178 ALA A C 1
ATOM 1356 O O . ALA A 1 178 ? 21.555 8.487 -36.977 1.00 97.00 178 ALA A O 1
ATOM 1357 N N . LEU A 1 179 ? 19.887 7.161 -37.715 1.00 97.38 179 LEU A N 1
ATOM 1358 C CA . LEU A 1 179 ? 19.188 8.160 -38.516 1.00 97.38 179 LEU A CA 1
ATOM 1359 C C . LEU A 1 179 ? 17.745 8.315 -38.028 1.00 97.38 179 LEU A C 1
ATOM 1361 O O . LEU A 1 179 ? 17.167 7.374 -37.475 1.00 97.38 179 LEU A O 1
ATOM 1365 N N . ASN A 1 180 ? 17.160 9.490 -38.247 1.00 94.50 180 ASN A N 1
ATOM 1366 C CA . ASN A 1 180 ? 15.734 9.731 -38.019 1.00 94.50 180 ASN A CA 1
ATOM 1367 C C . ASN A 1 180 ? 14.869 9.186 -39.183 1.00 94.50 180 ASN A C 1
ATOM 1369 O O . ASN A 1 180 ? 15.371 8.510 -40.083 1.00 94.50 180 ASN A O 1
ATOM 1373 N N . ASP A 1 181 ? 13.557 9.437 -39.167 1.00 91.81 181 ASP A N 1
ATOM 1374 C CA . ASP A 1 181 ? 12.621 8.994 -40.217 1.00 91.81 181 ASP A CA 1
ATOM 1375 C C . ASP A 1 181 ? 12.723 9.767 -41.542 1.00 91.81 181 ASP A C 1
ATOM 1377 O O . ASP A 1 181 ? 12.191 9.308 -42.557 1.00 91.81 181 ASP A O 1
ATOM 1381 N N . ASP A 1 182 ? 13.449 10.884 -41.554 1.00 91.81 182 ASP A N 1
ATOM 1382 C CA . ASP A 1 182 ? 13.832 11.620 -42.761 1.00 91.81 182 ASP A CA 1
ATOM 1383 C C . ASP A 1 182 ? 15.182 11.138 -43.340 1.00 91.81 182 ASP A C 1
ATOM 1385 O O . ASP A 1 182 ? 15.575 11.543 -44.438 1.00 91.81 182 ASP A O 1
ATOM 1389 N N . GLY A 1 183 ? 15.886 10.241 -42.637 1.00 91.94 183 GLY A N 1
ATOM 1390 C CA . GLY A 1 183 ? 17.222 9.764 -43.004 1.00 91.94 183 GLY A CA 1
ATOM 1391 C C . GLY A 1 183 ? 18.359 10.727 -42.634 1.00 91.94 183 GLY A C 1
ATOM 1392 O O . GLY A 1 183 ? 19.482 10.555 -43.112 1.00 91.94 183 GLY A O 1
ATOM 1393 N N . ASP A 1 184 ? 18.086 11.726 -41.795 1.00 95.69 184 ASP A N 1
ATOM 1394 C CA . ASP A 1 184 ? 19.061 12.688 -41.284 1.00 95.69 184 ASP A CA 1
ATOM 1395 C C . ASP A 1 184 ? 19.721 12.200 -39.983 1.00 95.69 184 ASP A C 1
ATOM 1397 O O . ASP A 1 184 ? 19.192 11.356 -39.256 1.00 95.69 184 ASP A O 1
ATOM 1401 N N . ALA A 1 185 ? 20.890 12.764 -39.668 1.00 95.50 185 ALA A N 1
ATOM 1402 C CA . ALA A 1 185 ? 21.595 12.498 -38.415 1.00 95.50 185 ALA A CA 1
ATOM 1403 C C . ALA A 1 185 ? 20.822 13.021 -37.189 1.00 95.50 185 ALA A C 1
ATOM 1405 O O . ALA A 1 185 ? 20.104 14.021 -37.262 1.00 95.50 185 ALA A O 1
ATOM 1406 N N . LEU A 1 186 ? 21.023 12.370 -36.039 1.00 96.38 186 LEU A N 1
ATOM 1407 C CA . LEU A 1 186 ? 20.403 12.759 -34.770 1.00 96.38 186 LEU A CA 1
ATOM 1408 C C . LEU A 1 186 ? 20.851 14.163 -34.301 1.00 96.38 186 LEU A C 1
ATOM 1410 O O . LEU A 1 186 ? 22.006 14.545 -34.520 1.00 96.38 186 LEU A O 1
ATOM 1414 N N . PRO A 1 187 ? 19.980 14.933 -33.616 1.00 94.19 187 PRO A N 1
ATOM 1415 C CA . PRO A 1 187 ? 20.331 16.255 -33.090 1.00 94.19 187 PRO A CA 1
ATOM 1416 C C . PRO A 1 187 ? 21.401 16.159 -31.997 1.00 94.19 187 PRO A C 1
ATOM 1418 O O . PRO A 1 187 ? 21.404 15.199 -31.235 1.00 94.19 187 PRO A O 1
ATOM 1421 N N . GLU A 1 188 ? 22.282 17.155 -31.867 1.00 90.62 188 GLU A N 1
ATOM 1422 C CA . GLU A 1 188 ? 23.319 17.154 -30.822 1.00 90.62 188 GLU A CA 1
ATOM 1423 C C . GLU A 1 188 ? 22.723 17.074 -29.407 1.00 90.62 188 GLU A C 1
ATOM 1425 O O . GLU A 1 188 ? 21.762 17.772 -29.075 1.00 90.62 188 GLU A O 1
ATOM 1430 N N . LEU A 1 189 ? 23.331 16.242 -28.557 1.00 91.38 189 LEU A N 1
ATOM 1431 C CA . LEU A 1 189 ? 22.940 16.092 -27.161 1.00 91.38 189 LEU A CA 1
ATOM 1432 C C . LEU A 1 189 ? 23.653 17.144 -26.299 1.00 91.38 189 LEU A C 1
ATOM 1434 O O . LEU A 1 189 ? 24.882 17.202 -26.254 1.00 91.38 189 LEU A O 1
ATOM 1438 N N . GLY A 1 190 ? 22.876 17.979 -25.611 1.00 91.69 190 GLY A N 1
ATOM 1439 C CA . GLY A 1 190 ? 23.377 19.076 -24.783 1.00 91.69 190 GLY A CA 1
ATOM 1440 C C . GLY A 1 190 ? 22.602 19.221 -23.477 1.00 91.69 190 GLY A C 1
ATOM 1441 O O . GLY A 1 190 ? 21.976 18.277 -23.007 1.00 91.69 190 GLY A O 1
ATOM 1442 N N . ASN A 1 191 ? 22.633 20.415 -22.889 1.00 93.19 191 ASN A N 1
ATOM 1443 C CA . ASN A 1 191 ? 21.987 20.718 -21.606 1.00 93.19 191 ASN A CA 1
ATOM 1444 C C . ASN A 1 191 ? 20.478 21.010 -21.697 1.00 93.19 191 ASN A C 1
ATOM 1446 O O . ASN A 1 191 ? 19.818 21.135 -20.666 1.00 93.19 191 ASN A O 1
ATOM 1450 N N . GLU A 1 192 ? 19.930 21.109 -22.905 1.00 94.75 192 GLU A N 1
ATOM 1451 C CA . GLU A 1 192 ? 18.499 21.273 -23.159 1.00 94.75 192 GLU A CA 1
ATOM 1452 C C . GLU A 1 192 ? 17.876 19.944 -23.590 1.00 94.75 192 GLU A C 1
ATOM 1454 O O . GLU A 1 192 ? 18.533 19.120 -24.225 1.00 94.75 192 GLU A O 1
ATOM 1459 N N . PHE A 1 193 ? 16.599 19.739 -23.256 1.00 95.94 193 PHE A N 1
ATOM 1460 C CA . PHE A 1 193 ? 15.871 18.552 -23.704 1.00 95.94 193 PHE A CA 1
ATOM 1461 C C . PHE A 1 193 ? 15.647 18.594 -25.216 1.00 95.94 193 PHE A C 1
ATOM 1463 O O . PHE A 1 193 ? 14.984 19.502 -25.727 1.00 95.94 193 PHE A O 1
ATOM 1470 N N . VAL A 1 194 ? 16.145 17.570 -25.905 1.00 96.50 194 VAL A N 1
ATOM 1471 C CA . VAL A 1 194 ? 15.965 17.358 -27.344 1.00 96.50 194 VAL A CA 1
ATOM 1472 C C . VAL A 1 194 ? 15.266 16.026 -27.598 1.00 96.50 194 VAL A C 1
ATOM 1474 O O . VAL A 1 194 ? 15.458 15.068 -26.850 1.00 96.50 194 VAL A O 1
ATOM 1477 N N . ASP A 1 195 ? 14.443 15.966 -28.645 1.00 95.81 195 ASP A N 1
ATOM 1478 C CA . ASP A 1 195 ? 13.827 14.716 -29.092 1.00 95.81 195 ASP A CA 1
ATOM 1479 C C . ASP A 1 195 ? 14.808 13.973 -30.005 1.00 95.81 195 ASP A C 1
ATOM 1481 O O . ASP A 1 195 ? 15.138 14.428 -31.101 1.00 95.81 195 ASP A O 1
ATOM 1485 N N . VAL A 1 196 ? 15.293 12.828 -29.538 1.00 97.06 196 VAL A N 1
ATOM 1486 C CA . VAL A 1 196 ? 16.201 11.954 -30.277 1.00 97.06 196 VAL A CA 1
ATOM 1487 C C . VAL A 1 196 ? 15.382 10.836 -30.899 1.00 97.06 196 VAL A C 1
ATOM 1489 O O . VAL A 1 196 ? 15.079 9.834 -30.250 1.00 97.06 196 VAL A O 1
ATOM 1492 N N . CYS A 1 197 ? 14.974 11.056 -32.147 1.00 96.44 197 CYS A N 1
ATOM 1493 C CA . CYS A 1 197 ? 14.120 10.160 -32.920 1.00 96.44 197 CYS A CA 1
ATOM 1494 C C . CYS A 1 197 ? 14.980 9.198 -33.743 1.00 96.44 197 CYS A C 1
ATOM 1496 O O . CYS A 1 197 ? 15.641 9.618 -34.689 1.00 96.44 197 CYS A O 1
ATOM 1498 N N . ILE A 1 198 ? 14.966 7.914 -33.399 1.00 97.94 198 ILE A N 1
ATOM 1499 C CA . ILE A 1 198 ? 15.774 6.884 -34.057 1.00 97.94 198 ILE A CA 1
ATOM 1500 C C . ILE A 1 198 ? 14.853 6.026 -34.913 1.00 97.94 198 ILE A C 1
ATOM 1502 O O . ILE A 1 198 ? 13.917 5.424 -34.388 1.00 97.94 198 ILE A O 1
ATOM 1506 N N . SER A 1 199 ? 15.118 5.939 -36.216 1.00 97.19 199 SER A N 1
ATOM 1507 C CA . SER A 1 199 ? 14.403 5.047 -37.126 1.00 97.19 199 SER A CA 1
ATOM 1508 C C . SER A 1 199 ? 15.191 3.756 -37.347 1.00 97.19 199 SER A C 1
ATOM 1510 O O . SER A 1 199 ? 16.229 3.789 -38.019 1.00 97.19 199 SER A O 1
ATOM 1512 N N . PRO A 1 200 ? 14.711 2.598 -36.851 1.00 96.81 200 PRO A N 1
ATOM 1513 C CA . PRO A 1 200 ? 15.317 1.308 -37.168 1.00 96.81 200 PRO A CA 1
ATOM 1514 C C . PRO A 1 200 ? 15.413 1.060 -38.679 1.00 96.81 200 PRO A C 1
ATOM 1516 O O . PRO A 1 200 ? 16.436 0.578 -39.152 1.00 96.81 200 PRO A O 1
ATOM 1519 N N . ASN A 1 201 ? 14.390 1.461 -39.444 1.00 94.31 201 ASN A N 1
ATOM 1520 C CA . ASN A 1 201 ? 14.330 1.248 -40.893 1.00 94.31 201 ASN A CA 1
ATOM 1521 C C . ASN A 1 201 ? 15.434 1.983 -41.668 1.00 94.31 201 ASN A C 1
ATOM 1523 O O . ASN A 1 201 ? 15.913 1.455 -42.665 1.00 94.31 201 ASN A O 1
ATOM 1527 N N . TYR A 1 202 ? 15.842 3.179 -41.229 1.00 95.81 202 TYR A N 1
ATOM 1528 C CA . TYR A 1 202 ? 16.952 3.912 -41.854 1.00 95.81 202 TYR A CA 1
ATOM 1529 C C . TYR A 1 202 ? 18.312 3.606 -41.221 1.00 95.81 202 TYR A C 1
ATOM 1531 O O . TYR A 1 202 ? 19.341 3.802 -41.860 1.00 95.81 202 TYR A O 1
ATOM 1539 N N . SER A 1 203 ? 18.329 3.119 -39.978 1.00 97.00 203 SER A N 1
ATOM 1540 C CA . SER A 1 203 ? 19.569 2.836 -39.242 1.00 97.00 203 SER A CA 1
ATOM 1541 C C . SER A 1 203 ? 20.112 1.420 -39.478 1.00 97.00 203 SER A C 1
ATOM 1543 O O . SER A 1 203 ? 21.260 1.144 -39.133 1.00 97.00 203 SER A O 1
ATOM 1545 N N . ILE A 1 204 ? 19.310 0.512 -40.045 1.00 95.62 204 ILE A N 1
ATOM 1546 C CA . ILE A 1 204 ? 19.727 -0.840 -40.440 1.00 95.62 204 ILE A CA 1
ATOM 1547 C C . ILE A 1 204 ? 19.917 -0.869 -41.959 1.00 95.62 204 ILE A C 1
ATOM 1549 O O . ILE A 1 204 ? 18.973 -0.656 -42.712 1.00 95.62 204 ILE A O 1
ATOM 1553 N N . GLU A 1 205 ? 21.146 -1.146 -42.409 1.00 87.50 205 GLU A N 1
ATOM 1554 C CA . GLU A 1 205 ? 21.520 -1.064 -43.830 1.00 87.50 205 GLU A CA 1
ATOM 1555 C C . GLU A 1 205 ? 20.779 -2.075 -44.726 1.00 87.50 205 GLU A C 1
ATOM 1557 O O . GLU A 1 205 ? 20.484 -1.766 -45.881 1.00 87.50 205 GLU A O 1
ATOM 1562 N N . ASP A 1 206 ? 20.485 -3.276 -44.210 1.00 91.19 206 ASP A N 1
ATOM 1563 C CA . ASP A 1 206 ? 19.823 -4.364 -44.943 1.00 91.19 206 ASP A CA 1
ATOM 1564 C C . ASP A 1 206 ? 18.536 -4.809 -44.230 1.00 91.19 206 ASP A C 1
ATOM 1566 O O . ASP A 1 206 ? 18.571 -5.263 -43.083 1.00 91.19 206 ASP A O 1
ATOM 1570 N N . ALA A 1 207 ? 17.398 -4.726 -44.923 1.00 90.00 207 ALA A N 1
ATOM 1571 C CA . ALA A 1 207 ? 16.095 -5.122 -44.392 1.00 90.00 207 ALA A CA 1
ATOM 1572 C C . ALA A 1 207 ? 15.983 -6.630 -44.085 1.00 90.00 207 ALA A C 1
ATOM 1574 O O . ALA A 1 207 ? 15.131 -7.034 -43.289 1.00 90.00 207 ALA A O 1
ATOM 1575 N N . ASP A 1 208 ? 16.863 -7.448 -44.673 1.00 94.38 208 ASP A N 1
ATOM 1576 C CA . ASP A 1 208 ? 16.972 -8.885 -44.407 1.00 94.38 208 ASP A CA 1
ATOM 1577 C C . ASP A 1 208 ? 17.944 -9.218 -43.260 1.00 94.38 208 ASP A C 1
ATOM 1579 O O . ASP A 1 208 ? 18.218 -10.391 -42.988 1.00 94.38 208 ASP A O 1
ATOM 1583 N N . THR A 1 209 ? 18.452 -8.205 -42.546 1.00 96.75 209 THR A N 1
ATOM 1584 C CA . THR A 1 209 ? 19.278 -8.408 -41.351 1.00 96.75 209 THR A CA 1
ATOM 1585 C C . THR A 1 209 ? 18.516 -9.232 -40.321 1.00 96.75 209 THR A C 1
ATOM 1587 O O . THR A 1 209 ? 17.424 -8.861 -39.883 1.00 96.75 209 THR A O 1
ATOM 1590 N N . LYS A 1 210 ? 19.112 -10.351 -39.909 1.00 96.81 210 LYS A N 1
ATOM 1591 C CA . LYS A 1 210 ? 18.520 -11.288 -38.955 1.00 96.81 210 LYS A CA 1
ATOM 1592 C C . LYS A 1 210 ? 19.072 -11.108 -37.553 1.00 96.81 210 LYS A C 1
ATOM 1594 O O . LYS A 1 210 ? 20.222 -10.709 -37.369 1.00 96.81 210 LYS A O 1
ATOM 1599 N N . TYR A 1 211 ? 18.260 -11.474 -36.567 1.00 97.12 211 TYR A N 1
ATOM 1600 C CA . TYR A 1 211 ? 18.760 -11.702 -35.216 1.00 97.12 211 TYR A CA 1
ATOM 1601 C C . TYR A 1 211 ? 19.791 -12.839 -35.194 1.00 97.12 211 TYR A C 1
ATOM 1603 O O . TYR A 1 211 ? 19.862 -13.647 -36.119 1.00 97.12 211 TYR A O 1
ATOM 1611 N N . THR A 1 212 ? 20.568 -12.936 -34.115 1.00 97.38 212 THR A N 1
ATOM 1612 C CA . THR A 1 212 ? 21.416 -14.109 -33.842 1.00 97.38 212 THR A CA 1
ATOM 1613 C C . THR A 1 212 ? 20.830 -14.937 -32.707 1.00 97.38 212 THR A C 1
ATOM 1615 O O . THR A 1 212 ? 20.158 -14.393 -31.831 1.00 97.38 212 THR A O 1
ATOM 1618 N N . LEU A 1 213 ? 21.054 -16.252 -32.717 1.00 92.31 213 LEU A N 1
ATOM 1619 C CA . LEU A 1 213 ? 20.582 -17.147 -31.659 1.00 92.31 213 LEU A CA 1
ATOM 1620 C C . LEU A 1 213 ? 21.299 -16.846 -30.338 1.00 92.31 213 LEU A C 1
ATOM 1622 O O . LEU A 1 213 ? 22.516 -16.626 -30.324 1.00 92.31 213 LEU A O 1
ATOM 1626 N N . LYS A 1 214 ? 20.548 -16.869 -29.231 1.00 91.19 214 LYS A N 1
ATOM 1627 C CA . LYS A 1 214 ? 21.028 -16.493 -27.895 1.00 91.19 214 LYS A CA 1
ATOM 1628 C C . LYS A 1 214 ? 22.330 -17.219 -27.545 1.00 91.19 214 LYS A C 1
ATOM 1630 O O . LYS A 1 214 ? 22.423 -18.440 -27.645 1.00 91.19 214 LYS A O 1
ATOM 1635 N N . GLY A 1 215 ? 23.345 -16.458 -27.135 1.00 89.31 215 GLY A N 1
ATOM 1636 C CA . GLY A 1 215 ? 24.650 -16.999 -26.727 1.00 89.31 215 GLY A CA 1
ATOM 1637 C C . GLY A 1 215 ? 25.544 -17.479 -27.877 1.00 89.31 215 GLY A C 1
ATOM 1638 O O . GLY A 1 215 ? 26.616 -18.026 -27.626 1.00 89.31 215 GLY A O 1
ATOM 1639 N N . THR A 1 216 ? 25.138 -17.265 -29.130 1.00 92.44 216 THR A N 1
ATOM 1640 C CA . THR A 1 216 ? 25.911 -17.625 -30.327 1.00 92.44 216 THR A CA 1
ATOM 1641 C C . THR A 1 216 ? 26.063 -16.430 -31.272 1.00 92.44 216 THR A C 1
ATOM 1643 O O . THR A 1 216 ? 25.486 -15.368 -31.049 1.00 92.44 216 THR A O 1
ATOM 1646 N N . SER A 1 217 ? 26.824 -16.610 -32.350 1.00 93.06 217 SER A N 1
ATOM 1647 C CA . SER A 1 217 ? 26.886 -15.683 -33.486 1.00 93.06 217 SER A CA 1
ATOM 1648 C C . SER A 1 217 ? 26.077 -16.162 -34.697 1.00 93.06 217 SER A C 1
ATOM 1650 O O . SER A 1 217 ? 26.150 -15.544 -35.758 1.00 93.06 217 SER A O 1
ATOM 1652 N N . ASP A 1 218 ? 25.363 -17.283 -34.575 1.00 95.31 218 ASP A N 1
ATOM 1653 C CA . ASP A 1 218 ? 24.648 -17.894 -35.693 1.00 95.31 218 ASP A CA 1
ATOM 1654 C C . ASP A 1 218 ? 23.355 -17.115 -35.975 1.00 95.31 218 ASP A C 1
ATOM 1656 O O . ASP A 1 218 ? 22.656 -16.740 -35.028 1.00 95.31 218 ASP A O 1
ATOM 1660 N N . PRO A 1 219 ? 23.012 -16.850 -37.248 1.00 94.31 219 PRO A N 1
ATOM 1661 C CA . PRO A 1 219 ? 21.788 -16.137 -37.591 1.00 94.31 219 PRO A CA 1
ATOM 1662 C C . PRO A 1 219 ? 20.550 -16.977 -37.254 1.00 94.31 219 PRO A C 1
ATOM 1664 O O . PRO A 1 219 ? 20.543 -18.195 -37.426 1.00 94.31 219 PRO A O 1
ATOM 1667 N N . SER A 1 220 ? 19.486 -16.313 -36.814 1.00 94.50 220 SER A N 1
ATOM 1668 C CA . SER A 1 220 ? 18.161 -16.909 -36.657 1.00 94.50 220 SER A CA 1
ATOM 1669 C C . SER A 1 220 ? 17.419 -16.961 -38.000 1.00 94.50 220 SER A C 1
ATOM 1671 O O . SER A 1 220 ? 17.965 -16.624 -39.052 1.00 94.50 220 SER A O 1
ATOM 1673 N N . ASP A 1 221 ? 16.146 -17.357 -37.974 1.00 93.62 221 ASP A N 1
ATOM 1674 C CA . ASP A 1 221 ? 15.244 -17.273 -39.128 1.00 93.62 221 ASP A CA 1
ATOM 1675 C C . ASP A 1 221 ? 14.359 -16.015 -39.129 1.00 93.62 221 ASP A C 1
ATOM 1677 O O . ASP A 1 221 ? 13.496 -15.874 -39.992 1.00 93.62 221 ASP A O 1
ATOM 1681 N N . VAL A 1 222 ? 14.584 -15.084 -38.196 1.00 95.38 222 VAL A N 1
ATOM 1682 C CA . VAL A 1 222 ? 13.741 -13.896 -37.995 1.00 95.38 222 VAL A CA 1
ATOM 1683 C C . VAL A 1 222 ? 14.517 -12.622 -38.326 1.00 95.38 222 VAL A C 1
ATOM 1685 O O . VAL A 1 222 ? 15.567 -12.354 -37.736 1.00 95.38 222 VAL A O 1
ATOM 1688 N N . ASN A 1 223 ? 13.973 -11.813 -39.240 1.00 96.81 223 ASN A N 1
ATOM 1689 C CA . ASN A 1 223 ? 14.517 -10.498 -39.580 1.00 96.81 223 ASN A CA 1
ATOM 1690 C C . ASN A 1 223 ? 14.259 -9.511 -38.433 1.00 96.81 223 ASN A C 1
ATOM 1692 O O . ASN A 1 223 ? 13.148 -9.465 -37.898 1.00 96.81 223 ASN A O 1
ATOM 1696 N N . VAL A 1 224 ? 15.244 -8.675 -38.102 1.00 96.88 224 VAL A N 1
ATOM 1697 C CA . VAL A 1 224 ? 15.160 -7.701 -37.000 1.00 96.88 224 VAL A CA 1
ATOM 1698 C C . VAL A 1 224 ? 13.969 -6.761 -37.184 1.00 96.88 224 VAL A C 1
ATOM 1700 O O . VAL A 1 224 ? 13.134 -6.631 -36.295 1.00 96.88 224 VAL A O 1
ATOM 1703 N N . LEU A 1 225 ? 13.825 -6.184 -38.378 1.00 96.06 225 LEU A N 1
ATOM 1704 C CA . LEU A 1 225 ? 12.744 -5.247 -38.706 1.00 96.06 225 LEU A CA 1
ATOM 1705 C C . LEU A 1 225 ? 11.355 -5.899 -38.824 1.00 96.06 225 LEU A C 1
ATOM 1707 O O . LEU A 1 225 ? 10.377 -5.199 -39.053 1.00 96.06 225 LEU A O 1
ATOM 1711 N N . SER A 1 226 ? 11.249 -7.225 -38.695 1.00 94.94 226 SER A N 1
ATOM 1712 C CA . SER A 1 226 ? 9.960 -7.931 -38.766 1.00 94.94 226 SER A CA 1
ATOM 1713 C C . SER A 1 226 ? 9.332 -8.222 -37.404 1.00 94.94 226 SER A C 1
ATOM 1715 O O . SER A 1 226 ? 8.161 -8.591 -37.355 1.00 94.94 226 SER A O 1
ATOM 1717 N N . LYS A 1 227 ? 10.099 -8.107 -36.312 1.00 94.81 227 LYS A N 1
ATOM 1718 C CA . LYS A 1 227 ? 9.631 -8.414 -34.955 1.00 94.81 227 LYS A CA 1
ATOM 1719 C C . LYS A 1 227 ? 10.492 -7.686 -33.925 1.00 94.81 227 LYS A C 1
ATOM 1721 O O . LYS A 1 227 ? 11.577 -8.164 -33.600 1.00 94.81 227 LYS A O 1
ATOM 1726 N N . ILE A 1 228 ? 9.989 -6.579 -33.378 1.00 96.81 228 ILE A N 1
ATOM 1727 C CA . ILE A 1 228 ? 10.650 -5.836 -32.299 1.00 96.81 228 ILE A CA 1
ATOM 1728 C C . ILE A 1 228 ? 9.723 -5.867 -31.082 1.00 96.81 228 ILE A C 1
ATOM 1730 O O . ILE A 1 228 ? 8.728 -5.156 -31.014 1.00 96.81 228 ILE A O 1
ATOM 1734 N N . LEU A 1 229 ? 10.054 -6.704 -30.102 1.00 94.88 229 LEU A N 1
ATOM 1735 C CA . LEU A 1 229 ? 9.266 -6.860 -28.875 1.00 94.88 229 LEU A CA 1
ATOM 1736 C C . LEU A 1 229 ? 9.611 -5.814 -27.805 1.00 94.88 229 LEU A C 1
ATOM 1738 O O . LEU A 1 229 ? 8.834 -5.560 -26.885 1.00 94.88 229 LEU A O 1
ATOM 1742 N N . GLY A 1 230 ? 10.796 -5.216 -27.902 1.00 96.31 230 GLY A N 1
ATOM 1743 C CA . GLY A 1 230 ? 11.291 -4.237 -26.945 1.00 96.31 230 GLY A CA 1
ATOM 1744 C C . GLY A 1 230 ? 12.614 -3.624 -27.378 1.00 96.31 230 GLY A C 1
ATOM 1745 O O . GLY A 1 230 ? 13.137 -3.923 -28.454 1.00 96.31 230 GLY A O 1
ATOM 1746 N N . PHE A 1 231 ? 13.169 -2.772 -26.526 1.00 98.00 231 PHE A N 1
ATOM 1747 C CA . PHE A 1 231 ? 14.454 -2.131 -26.769 1.00 98.00 231 PHE A CA 1
ATOM 1748 C C . PHE A 1 231 ? 15.167 -1.746 -25.471 1.00 98.00 231 PHE A C 1
ATOM 1750 O O . PHE A 1 231 ? 14.559 -1.595 -24.409 1.00 98.00 231 PHE A O 1
ATOM 1757 N N . HIS A 1 232 ? 16.479 -1.566 -25.589 1.00 98.38 232 HIS A N 1
ATOM 1758 C CA . HIS A 1 232 ? 17.380 -1.147 -24.525 1.00 98.38 232 HIS A CA 1
ATOM 1759 C C . HIS A 1 232 ? 18.200 0.051 -25.005 1.00 98.38 232 HIS A C 1
ATOM 1761 O O . HIS A 1 232 ? 18.694 0.050 -26.128 1.00 98.38 232 HIS A O 1
ATOM 1767 N N . LEU A 1 233 ? 18.378 1.049 -24.151 1.00 98.62 233 LEU A N 1
ATOM 1768 C CA . LEU A 1 233 ? 19.349 2.122 -24.308 1.00 98.62 233 LEU A CA 1
ATOM 1769 C C . LEU A 1 233 ? 20.441 1.907 -23.262 1.00 98.62 233 LEU A C 1
ATOM 1771 O O . LEU A 1 233 ? 20.145 1.889 -22.068 1.00 98.62 233 LEU A O 1
ATOM 1775 N N . TYR A 1 234 ? 21.691 1.752 -23.679 1.00 98.50 234 TYR A N 1
ATOM 1776 C CA . TYR A 1 234 ? 22.834 1.625 -22.769 1.00 98.50 234 TYR A CA 1
ATOM 1777 C C . TYR A 1 234 ? 24.080 2.295 -23.336 1.00 98.50 234 TYR A C 1
ATOM 1779 O O . TYR A 1 234 ? 24.113 2.702 -24.499 1.00 98.50 234 TYR A O 1
ATOM 1787 N N . ALA A 1 235 ? 25.096 2.434 -22.489 1.00 97.75 235 ALA A N 1
ATOM 1788 C CA . ALA A 1 235 ? 26.346 3.085 -22.822 1.00 97.75 235 ALA A CA 1
ATOM 1789 C C . ALA A 1 235 ? 27.492 2.090 -23.060 1.00 97.75 235 ALA A C 1
ATOM 1791 O O . ALA A 1 235 ? 27.503 0.983 -22.534 1.00 97.75 235 ALA A O 1
ATOM 1792 N N . LYS A 1 236 ? 28.493 2.487 -23.843 1.00 95.50 236 LYS A N 1
ATOM 1793 C CA . LYS A 1 236 ? 29.736 1.745 -24.079 1.00 95.50 236 LYS A CA 1
ATOM 1794 C C . LYS A 1 236 ? 30.927 2.695 -24.184 1.00 95.50 236 LYS A C 1
ATOM 1796 O O . LYS A 1 236 ? 30.795 3.869 -24.528 1.00 95.50 236 LYS A O 1
ATOM 1801 N N . GLY A 1 237 ? 32.118 2.142 -23.960 1.00 93.88 237 GLY A N 1
ATOM 1802 C CA . GLY A 1 237 ? 33.376 2.884 -24.037 1.00 93.88 237 GLY A CA 1
ATOM 1803 C C . GLY A 1 237 ? 33.581 3.851 -22.868 1.00 93.88 237 GLY A C 1
ATOM 1804 O O . GLY A 1 237 ? 32.774 3.904 -21.943 1.00 93.88 237 GLY A O 1
ATOM 1805 N N . GLU A 1 238 ? 34.684 4.600 -22.912 1.00 94.44 238 GLU A N 1
ATOM 1806 C CA . GLU A 1 238 ? 35.024 5.558 -21.856 1.00 94.44 238 GLU A CA 1
ATOM 1807 C C . GLU A 1 238 ? 34.117 6.792 -21.932 1.00 94.44 238 GLU A C 1
ATOM 1809 O O . GLU A 1 238 ? 34.094 7.478 -22.959 1.00 94.44 238 GLU A O 1
ATOM 1814 N N . CYS A 1 239 ? 33.366 7.061 -20.862 1.00 94.75 239 CYS A N 1
ATOM 1815 C CA . CYS A 1 239 ? 32.455 8.201 -20.759 1.00 94.75 239 CYS A CA 1
ATOM 1816 C C . CYS A 1 239 ? 32.143 8.545 -19.292 1.00 94.75 239 CYS A C 1
ATOM 1818 O O . CYS A 1 239 ? 32.275 7.703 -18.406 1.00 94.75 239 CYS A O 1
ATOM 1820 N N . SER A 1 240 ? 31.742 9.794 -19.037 1.00 96.50 240 SER A N 1
ATOM 1821 C CA . SER A 1 240 ? 31.233 10.229 -17.731 1.00 96.50 240 SER A CA 1
ATOM 1822 C C . SER A 1 240 ? 30.264 11.401 -17.893 1.00 96.50 240 SER A C 1
ATOM 1824 O O . SER A 1 240 ? 30.656 12.499 -18.312 1.00 96.50 240 SER A O 1
ATOM 1826 N N . ALA A 1 241 ? 28.994 11.167 -17.567 1.00 96.75 241 ALA A N 1
ATOM 1827 C CA . ALA A 1 241 ? 27.930 12.158 -17.650 1.00 96.75 241 ALA A CA 1
ATOM 1828 C C . ALA A 1 241 ? 26.729 11.817 -16.757 1.00 96.75 241 ALA A C 1
ATOM 1830 O O . ALA A 1 241 ? 26.535 10.670 -16.358 1.00 96.75 241 ALA A O 1
ATOM 1831 N N . VAL A 1 242 ? 25.885 12.816 -16.505 1.00 96.94 242 VAL A N 1
ATOM 1832 C CA . VAL A 1 242 ? 24.535 12.626 -15.960 1.00 96.94 242 VAL A CA 1
ATOM 1833 C C . VAL A 1 242 ? 23.528 12.873 -17.078 1.00 96.94 242 VAL A C 1
ATOM 1835 O O . VAL A 1 242 ? 23.447 13.982 -17.614 1.00 96.94 242 VAL A O 1
ATOM 1838 N N . LEU A 1 243 ? 22.789 11.826 -17.439 1.00 98.00 243 LEU A N 1
ATOM 1839 C CA . LEU A 1 243 ? 21.768 11.839 -18.482 1.00 98.00 243 LEU A CA 1
ATOM 1840 C C . LEU A 1 243 ? 20.381 11.901 -17.840 1.00 98.00 243 LEU A C 1
ATOM 1842 O O . LEU A 1 243 ? 20.085 11.149 -16.911 1.00 98.00 243 LEU A O 1
ATOM 1846 N N . GLU A 1 244 ? 19.523 12.766 -18.366 1.00 97.94 244 GLU A N 1
ATOM 1847 C CA . GLU A 1 244 ? 18.123 12.862 -17.968 1.00 97.94 244 GLU A CA 1
ATOM 1848 C C . GLU A 1 244 ? 17.204 12.560 -19.154 1.00 97.94 244 GLU A C 1
ATOM 1850 O O . GLU A 1 244 ? 17.447 13.055 -20.256 1.00 97.94 244 GLU A O 1
ATOM 1855 N N . ILE A 1 245 ? 16.149 11.771 -18.929 1.00 98.44 245 ILE A N 1
ATOM 1856 C CA . ILE A 1 245 ? 15.130 11.416 -19.929 1.00 98.44 245 ILE A CA 1
ATOM 1857 C C . ILE A 1 245 ? 13.759 11.828 -19.392 1.00 98.44 245 ILE A C 1
ATOM 1859 O O . ILE A 1 245 ? 13.314 11.317 -18.370 1.00 98.44 245 ILE A O 1
ATOM 1863 N N . GLU A 1 246 ? 13.098 12.760 -20.074 1.00 96.94 246 GLU A N 1
ATOM 1864 C CA . GLU A 1 246 ? 11.769 13.269 -19.701 1.00 96.94 246 GLU A CA 1
ATOM 1865 C C . GLU A 1 246 ? 10.644 12.404 -20.281 1.00 96.94 246 GLU A C 1
ATOM 1867 O O . GLU A 1 246 ? 9.564 12.335 -19.707 1.00 96.94 246 GLU A O 1
ATOM 1872 N N . GLU A 1 247 ? 10.877 11.741 -21.419 1.00 97.69 247 GLU A N 1
ATOM 1873 C CA . GLU A 1 247 ? 9.845 10.938 -22.078 1.00 97.69 247 GLU A CA 1
ATOM 1874 C C . GLU A 1 247 ? 10.439 9.900 -23.043 1.00 97.69 247 GLU A C 1
ATOM 1876 O O . GLU A 1 247 ? 11.414 10.181 -23.750 1.00 97.69 247 GLU A O 1
ATOM 1881 N N . VAL A 1 248 ? 9.809 8.726 -23.119 1.00 97.94 248 VAL A N 1
ATOM 1882 C CA . VAL A 1 248 ? 10.066 7.685 -24.125 1.00 97.94 248 VAL A CA 1
ATOM 1883 C C . VAL A 1 248 ? 8.791 7.438 -24.921 1.00 97.94 248 VAL A C 1
ATOM 1885 O O . VAL A 1 248 ? 7.701 7.326 -24.360 1.00 97.94 248 VAL A O 1
ATOM 1888 N N . SER A 1 249 ? 8.904 7.360 -26.244 1.00 97.31 249 SER A N 1
ATOM 1889 C CA . SER A 1 249 ? 7.747 7.214 -27.135 1.00 97.31 249 SER A CA 1
ATOM 1890 C C . SER A 1 249 ? 8.098 6.486 -28.426 1.00 97.31 249 SER A C 1
ATOM 1892 O O . SER A 1 249 ? 9.267 6.357 -28.777 1.00 97.31 249 SER A O 1
ATOM 1894 N N . ILE A 1 250 ? 7.076 6.070 -29.161 1.00 97.31 250 ILE A N 1
ATOM 1895 C CA . ILE A 1 250 ? 7.173 5.611 -30.550 1.00 97.31 250 ILE A CA 1
ATOM 1896 C C . ILE A 1 250 ? 6.295 6.493 -31.428 1.00 97.31 250 ILE A C 1
ATOM 1898 O O . ILE A 1 250 ? 5.268 6.992 -30.961 1.00 97.31 250 ILE A O 1
ATOM 1902 N N . SER A 1 251 ? 6.690 6.704 -32.683 1.00 96.06 251 SER A N 1
ATOM 1903 C CA . SER A 1 251 ? 5.924 7.552 -33.602 1.00 96.06 251 SER A CA 1
ATOM 1904 C C . SER A 1 251 ? 5.662 6.891 -34.946 1.00 96.06 251 SER A C 1
ATOM 1906 O O . SER A 1 251 ? 6.517 6.193 -35.490 1.00 96.06 251 SER A O 1
ATOM 1908 N N . LEU A 1 252 ? 4.481 7.149 -35.503 1.00 94.25 252 LEU A N 1
ATOM 1909 C CA . LEU A 1 252 ? 4.087 6.741 -36.849 1.00 94.25 252 LEU A CA 1
ATOM 1910 C C . LEU A 1 252 ? 3.434 7.930 -37.555 1.00 94.25 252 LEU A C 1
ATOM 1912 O O . LEU A 1 252 ? 2.508 8.536 -37.027 1.00 94.25 252 LEU A O 1
ATOM 1916 N N . ALA A 1 253 ? 3.921 8.273 -38.750 1.00 87.12 253 ALA A N 1
ATOM 1917 C CA . ALA A 1 253 ? 3.402 9.388 -39.554 1.00 87.12 253 ALA A CA 1
ATOM 1918 C C . ALA A 1 253 ? 3.284 10.728 -38.783 1.00 87.12 253 ALA A C 1
ATOM 1920 O O . ALA A 1 253 ? 2.363 11.512 -39.017 1.00 87.12 253 ALA A O 1
ATOM 1921 N N . GLY A 1 254 ? 4.214 10.985 -37.858 1.00 80.62 254 GLY A N 1
ATOM 1922 C CA . GLY A 1 254 ? 4.235 12.182 -37.012 1.00 80.62 254 GLY A CA 1
ATOM 1923 C C . GLY A 1 254 ? 3.296 12.146 -35.798 1.00 80.62 254 GLY A C 1
ATOM 1924 O O . GLY A 1 254 ? 3.369 13.050 -34.966 1.00 80.62 254 GLY A O 1
ATOM 1925 N N . GLU A 1 255 ? 2.450 11.122 -35.647 1.00 92.19 255 GLU A N 1
ATOM 1926 C CA . GLU A 1 255 ? 1.703 10.889 -34.408 1.00 92.19 255 GLU A CA 1
ATOM 1927 C C . GLU A 1 255 ? 2.571 10.149 -33.393 1.00 92.19 255 GLU A C 1
ATOM 1929 O O . GLU A 1 255 ? 3.244 9.175 -33.727 1.00 92.19 255 GLU A O 1
ATOM 1934 N N . LYS A 1 256 ? 2.541 10.623 -32.145 1.00 94.69 256 LYS A N 1
ATOM 1935 C CA . LYS A 1 256 ? 3.373 10.142 -31.042 1.00 94.69 256 LYS A CA 1
ATOM 1936 C C . LYS A 1 256 ? 2.538 9.315 -30.068 1.00 94.69 256 LYS A C 1
ATOM 1938 O O . LYS A 1 256 ? 1.508 9.781 -29.583 1.00 94.69 256 LYS A O 1
ATOM 1943 N N . THR A 1 257 ? 3.007 8.118 -29.739 1.00 95.69 257 THR A N 1
ATOM 1944 C CA . THR A 1 257 ? 2.482 7.273 -28.661 1.00 95.69 257 THR A CA 1
ATOM 1945 C C . THR A 1 257 ? 3.500 7.243 -27.527 1.00 95.69 257 THR A C 1
ATOM 1947 O O . THR A 1 257 ? 4.618 6.761 -27.702 1.00 95.69 257 THR A O 1
ATOM 1950 N N . VAL A 1 258 ? 3.128 7.788 -26.368 1.00 95.38 258 VAL A N 1
ATOM 1951 C CA . VAL A 1 258 ? 3.988 7.809 -25.177 1.00 95.38 258 VAL A CA 1
ATOM 1952 C C . VAL A 1 258 ? 4.032 6.416 -24.558 1.00 95.38 258 VAL A C 1
ATOM 1954 O O . VAL A 1 258 ? 2.992 5.803 -24.330 1.00 95.38 258 VAL A O 1
ATOM 1957 N N . LEU A 1 259 ? 5.244 5.929 -24.306 1.00 95.00 259 LEU A N 1
ATOM 1958 C CA . LEU A 1 259 ? 5.510 4.645 -23.659 1.00 95.00 259 LEU A CA 1
ATOM 1959 C C . LEU A 1 259 ? 5.865 4.833 -22.178 1.00 95.00 259 LEU A C 1
ATOM 1961 O O . LEU A 1 259 ? 5.507 4.006 -21.341 1.00 95.00 259 LEU A O 1
ATOM 1965 N N . ASP A 1 260 ? 6.553 5.927 -21.847 1.00 95.06 260 ASP A N 1
ATOM 1966 C CA . ASP A 1 260 ? 6.899 6.280 -20.470 1.00 95.06 260 ASP A CA 1
ATOM 1967 C C . ASP A 1 260 ? 7.071 7.795 -20.338 1.00 95.06 260 ASP A C 1
ATOM 1969 O O . ASP A 1 260 ? 7.874 8.394 -21.053 1.00 95.06 260 ASP A O 1
ATOM 1973 N N . ASP A 1 261 ? 6.322 8.401 -19.422 1.00 93.69 261 ASP A N 1
ATOM 1974 C CA . ASP A 1 261 ? 6.440 9.807 -19.012 1.00 93.69 261 ASP A CA 1
ATOM 1975 C C . ASP A 1 261 ? 7.066 9.951 -17.613 1.00 93.69 261 ASP A C 1
ATOM 1977 O O . ASP A 1 261 ? 7.113 11.044 -17.049 1.00 93.69 261 ASP A O 1
ATOM 1981 N N . PHE A 1 262 ? 7.509 8.828 -17.032 1.00 94.31 262 PHE A N 1
ATOM 1982 C CA . PHE A 1 262 ? 8.096 8.731 -15.699 1.00 94.31 262 PHE A CA 1
ATOM 1983 C C . PHE A 1 262 ? 7.212 9.276 -14.567 1.00 94.31 262 PHE A C 1
ATOM 1985 O O . PHE A 1 262 ? 7.720 9.557 -13.481 1.00 94.31 262 PHE A O 1
ATOM 1992 N N . ASN A 1 263 ? 5.889 9.377 -14.745 1.00 89.25 263 ASN A N 1
ATOM 1993 C CA . ASN A 1 263 ? 4.962 9.769 -13.680 1.00 89.25 263 ASN A CA 1
ATOM 1994 C C . ASN A 1 263 ? 4.670 8.600 -12.710 1.00 89.25 263 ASN A C 1
ATOM 1996 O O . ASN A 1 263 ? 3.535 8.163 -12.532 1.00 89.25 263 ASN A O 1
ATOM 2000 N N . ARG A 1 264 ? 5.734 8.055 -12.113 1.00 85.75 264 ARG A N 1
ATOM 2001 C CA . ARG A 1 264 ? 5.757 6.899 -11.204 1.00 85.75 264 ARG A CA 1
ATOM 2002 C C . ARG A 1 264 ? 6.946 7.018 -10.248 1.00 85.75 264 ARG A C 1
ATOM 2004 O O . ARG A 1 264 ? 7.878 7.766 -10.516 1.00 85.75 264 ARG A O 1
ATOM 2011 N N . THR A 1 265 ? 6.939 6.275 -9.146 1.00 77.69 265 THR A N 1
ATOM 2012 C CA . THR A 1 265 ? 8.006 6.340 -8.126 1.00 77.69 265 THR A CA 1
ATOM 2013 C C . THR A 1 265 ? 9.070 5.258 -8.304 1.00 77.69 265 THR A C 1
ATOM 2015 O O . THR A 1 265 ? 10.262 5.549 -8.253 1.00 77.69 265 THR A O 1
ATOM 2018 N N . ASN A 1 266 ? 8.667 4.008 -8.557 1.00 84.88 266 ASN A N 1
ATOM 2019 C CA . ASN A 1 266 ? 9.604 2.908 -8.789 1.00 84.88 266 ASN A CA 1
ATOM 2020 C C . ASN A 1 266 ? 10.032 2.877 -10.262 1.00 84.88 266 ASN A C 1
ATOM 2022 O O . ASN A 1 266 ? 9.197 2.713 -11.155 1.00 84.88 266 ASN A O 1
ATOM 2026 N N . VAL A 1 267 ? 11.341 2.991 -10.499 1.00 88.00 267 VAL A N 1
ATOM 2027 C CA . VAL A 1 267 ? 11.975 3.028 -11.824 1.00 88.00 267 VAL A CA 1
ATOM 2028 C C . VAL A 1 267 ? 11.894 1.701 -12.598 1.00 88.00 267 VAL A C 1
ATOM 2030 O O . VAL A 1 267 ? 11.896 1.719 -13.831 1.00 88.00 267 VAL A O 1
ATOM 2033 N N . ASN A 1 268 ? 11.702 0.576 -11.910 1.00 86.06 268 ASN A N 1
ATOM 2034 C CA . ASN A 1 268 ? 11.633 -0.767 -12.494 1.00 86.06 268 ASN A CA 1
ATOM 2035 C C . ASN A 1 268 ? 10.219 -1.382 -12.468 1.00 86.06 268 ASN A C 1
ATOM 2037 O O . ASN A 1 268 ? 10.074 -2.570 -12.734 1.00 86.06 268 ASN A O 1
ATOM 2041 N N . LYS A 1 269 ? 9.176 -0.588 -12.175 1.00 81.75 269 LYS A N 1
ATOM 2042 C CA . LYS A 1 269 ? 7.777 -1.052 -12.179 1.00 81.75 269 LYS A CA 1
ATOM 2043 C C . LYS A 1 269 ? 7.171 -0.983 -13.585 1.00 81.75 269 LYS A C 1
ATOM 2045 O O . LYS A 1 269 ? 7.113 0.095 -14.181 1.00 81.75 269 LYS A O 1
ATOM 2050 N N . ALA A 1 270 ? 6.704 -2.123 -14.095 1.00 80.00 270 ALA A N 1
ATOM 2051 C CA . ALA A 1 270 ? 5.899 -2.208 -15.315 1.00 80.00 270 ALA A CA 1
ATOM 2052 C C . ALA A 1 270 ? 4.483 -1.630 -15.114 1.00 80.00 270 ALA A C 1
ATOM 2054 O O . ALA A 1 270 ? 3.954 -1.634 -14.003 1.00 80.00 270 ALA A O 1
ATOM 2055 N N . ASP A 1 271 ? 3.861 -1.155 -16.195 1.00 80.25 271 ASP A N 1
ATOM 2056 C CA . ASP A 1 271 ? 2.430 -0.833 -16.240 1.00 80.25 271 ASP A CA 1
ATOM 2057 C C . ASP A 1 271 ? 1.676 -1.811 -17.158 1.00 80.25 271 ASP A C 1
ATOM 2059 O O . ASP A 1 271 ? 2.266 -2.706 -17.760 1.00 80.25 271 ASP A O 1
ATOM 2063 N N . GLN A 1 272 ? 0.363 -1.618 -17.302 1.00 77.81 272 GLN A N 1
ATOM 2064 C CA . GLN A 1 272 ? -0.515 -2.483 -18.106 1.00 77.81 272 GLN A CA 1
ATOM 2065 C C . GLN A 1 272 ? -0.192 -2.497 -19.612 1.00 77.81 272 GLN A C 1
ATOM 2067 O O . GLN A 1 272 ? -0.797 -3.262 -20.364 1.00 77.81 272 GLN A O 1
ATOM 2072 N N . THR A 1 273 ? 0.716 -1.639 -20.077 1.00 82.38 273 THR A N 1
ATOM 2073 C CA . THR A 1 273 ? 1.103 -1.527 -21.485 1.00 82.38 273 THR A CA 1
ATOM 2074 C C . THR A 1 273 ? 2.422 -2.218 -21.806 1.00 82.38 273 THR A C 1
ATOM 2076 O O . THR A 1 273 ? 2.788 -2.301 -22.977 1.00 82.38 273 THR A O 1
ATOM 2079 N N . CYS A 1 274 ? 3.148 -2.732 -20.811 1.00 84.56 274 CYS A N 1
ATOM 2080 C CA . CYS A 1 274 ? 4.458 -3.344 -21.011 1.00 84.56 274 CYS A CA 1
ATOM 2081 C C . CYS A 1 274 ? 4.631 -4.620 -20.180 1.00 84.56 274 CYS A C 1
ATOM 2083 O O . CYS A 1 274 ? 4.084 -4.739 -19.090 1.00 84.56 274 CYS A O 1
ATOM 2085 N N . TRP A 1 275 ? 5.436 -5.561 -20.670 1.00 83.06 275 TRP A N 1
ATOM 2086 C CA . TRP A 1 275 ? 5.803 -6.760 -19.909 1.00 83.06 275 TRP A CA 1
ATOM 2087 C C . TRP A 1 275 ? 6.859 -6.466 -18.848 1.00 83.06 275 TRP A C 1
ATOM 2089 O O . TRP A 1 275 ? 6.850 -7.060 -17.777 1.00 83.06 275 TRP A O 1
ATOM 2099 N N . TRP A 1 276 ? 7.785 -5.560 -19.156 1.00 86.50 276 TRP A N 1
ATOM 2100 C CA . TRP A 1 276 ? 8.780 -5.059 -18.219 1.00 86.50 276 TRP A CA 1
ATOM 2101 C C . TRP A 1 276 ? 9.327 -3.719 -18.705 1.00 86.50 276 TRP A C 1
ATOM 2103 O O . TRP A 1 276 ? 9.338 -3.427 -19.904 1.00 86.50 276 TRP A O 1
ATOM 2113 N N . ARG A 1 277 ? 9.814 -2.915 -17.759 1.00 89.56 277 ARG A N 1
ATOM 2114 C CA . ARG A 1 277 ? 10.611 -1.708 -18.000 1.00 89.56 277 ARG A CA 1
ATOM 2115 C C . ARG A 1 277 ? 11.613 -1.516 -16.870 1.00 89.56 277 ARG A C 1
ATOM 2117 O O . ARG A 1 277 ? 11.392 -2.021 -15.774 1.00 89.56 277 ARG A O 1
ATOM 2124 N N . GLY A 1 278 ? 12.701 -0.797 -17.111 1.00 91.62 278 GLY A N 1
ATOM 2125 C CA . GLY A 1 278 ? 13.666 -0.532 -16.049 1.00 91.62 278 GLY A CA 1
ATOM 2126 C C . GLY A 1 278 ? 14.811 0.394 -16.417 1.00 91.62 278 GLY A C 1
ATOM 2127 O O . GLY A 1 278 ? 14.989 0.771 -17.575 1.00 91.62 278 GLY A O 1
ATOM 2128 N N . SER A 1 279 ? 15.593 0.750 -15.403 1.00 94.88 279 SER A N 1
ATOM 2129 C CA . SER A 1 279 ? 16.783 1.594 -15.509 1.00 94.88 279 SER A CA 1
ATOM 2130 C C . SER A 1 279 ? 17.730 1.355 -14.331 1.00 94.88 279 SER A C 1
ATOM 2132 O O . SER A 1 279 ? 17.305 0.939 -13.253 1.00 94.88 279 SER A O 1
ATOM 2134 N N . LYS A 1 280 ? 19.017 1.663 -14.526 1.00 93.50 280 LYS A N 1
ATOM 2135 C CA . LYS A 1 280 ? 20.001 1.832 -13.444 1.00 93.50 280 LYS A CA 1
ATOM 2136 C C . LYS A 1 280 ? 19.905 3.177 -12.712 1.00 93.50 280 LYS A C 1
ATOM 2138 O O . LYS A 1 280 ? 20.530 3.332 -11.670 1.00 93.50 280 LYS A O 1
ATOM 2143 N N . GLY A 1 281 ? 19.170 4.142 -13.259 1.00 93.88 281 GLY A N 1
ATOM 2144 C CA . GLY A 1 281 ? 18.927 5.435 -12.628 1.00 93.88 281 GLY A CA 1
ATOM 2145 C C . GLY A 1 281 ? 17.746 5.428 -11.663 1.00 93.88 281 GLY A C 1
ATOM 2146 O O . GLY A 1 281 ? 17.251 4.380 -11.258 1.00 93.88 281 GLY A O 1
ATOM 2147 N N . PHE A 1 282 ? 17.264 6.622 -11.334 1.00 94.56 282 PHE A N 1
ATOM 2148 C CA . PHE A 1 282 ? 16.093 6.841 -10.485 1.00 94.56 282 PHE A CA 1
ATOM 2149 C C . PHE A 1 282 ? 15.214 7.955 -11.061 1.00 94.56 282 PHE A C 1
ATOM 2151 O O . PHE A 1 282 ? 15.660 8.748 -11.893 1.00 94.56 282 PHE A O 1
ATOM 2158 N N . ILE A 1 283 ? 13.952 8.014 -10.640 1.00 95.56 283 ILE A N 1
ATOM 2159 C CA . ILE A 1 283 ? 13.010 9.033 -11.111 1.00 95.56 283 ILE A CA 1
ATOM 2160 C C . ILE A 1 283 ? 13.078 10.246 -10.186 1.00 95.56 283 ILE A C 1
ATOM 2162 O O . ILE A 1 283 ? 12.912 10.116 -8.976 1.00 95.56 283 ILE A O 1
ATOM 2166 N N . VAL A 1 284 ? 13.297 11.423 -10.767 1.00 95.69 284 VAL A N 1
ATOM 2167 C CA . VAL A 1 284 ? 13.055 12.712 -10.114 1.00 95.69 284 VAL A CA 1
ATOM 2168 C C . VAL A 1 284 ? 11.591 13.058 -10.343 1.00 95.69 284 VAL A C 1
ATOM 2170 O O . VAL A 1 284 ? 11.158 13.182 -11.490 1.00 95.69 284 VAL A O 1
ATOM 2173 N N . THR A 1 285 ? 10.819 13.173 -9.267 1.00 93.75 285 THR A N 1
ATOM 2174 C CA . THR A 1 285 ? 9.377 13.420 -9.351 1.00 93.75 285 THR A CA 1
ATOM 2175 C C . THR A 1 285 ? 9.071 14.909 -9.479 1.00 93.75 285 THR A C 1
ATOM 2177 O O . THR A 1 285 ? 9.943 15.769 -9.308 1.00 93.75 285 THR A O 1
ATOM 2180 N N . LYS A 1 286 ? 7.801 15.229 -9.748 1.00 93.75 286 LYS A N 1
ATOM 2181 C CA . LYS A 1 286 ? 7.296 16.601 -9.647 1.00 93.75 286 LYS A CA 1
ATOM 2182 C C . LYS A 1 286 ? 7.639 17.216 -8.288 1.00 93.75 286 LYS A C 1
ATOM 2184 O O . LYS A 1 286 ? 7.699 16.516 -7.277 1.00 93.75 286 LYS A O 1
ATOM 2189 N N . GLY A 1 287 ? 7.887 18.523 -8.282 1.00 94.94 287 GLY A N 1
ATOM 2190 C CA . GLY A 1 287 ? 8.333 19.223 -7.083 1.00 94.94 287 GLY A CA 1
ATOM 2191 C C . GLY A 1 287 ? 9.075 20.521 -7.370 1.00 94.94 287 GLY A C 1
ATOM 2192 O O . GLY A 1 287 ? 8.929 21.138 -8.429 1.00 94.94 287 GLY A O 1
ATOM 2193 N N . VAL A 1 288 ? 9.916 20.931 -6.424 1.00 96.62 288 VAL A N 1
ATOM 2194 C CA . VAL A 1 288 ? 10.761 22.126 -6.539 1.00 96.62 288 VAL A CA 1
ATOM 2195 C C . VAL A 1 288 ? 12.219 21.756 -6.327 1.00 96.62 288 VAL A C 1
ATOM 2197 O O . VAL A 1 288 ? 12.588 21.197 -5.298 1.00 96.62 288 VAL A O 1
ATOM 2200 N N . ASN A 1 289 ? 13.058 22.099 -7.300 1.00 96.50 289 ASN A N 1
ATOM 2201 C CA . ASN A 1 289 ? 14.509 22.033 -7.190 1.00 96.50 289 ASN A CA 1
ATOM 2202 C C . ASN A 1 289 ? 15.055 23.368 -6.664 1.00 96.50 289 ASN A C 1
ATOM 2204 O O . ASN A 1 289 ? 14.767 24.431 -7.225 1.00 96.50 289 ASN A O 1
ATOM 2208 N N . LEU A 1 290 ? 15.829 23.297 -5.582 1.00 97.88 290 LEU A N 1
ATOM 2209 C CA . LEU A 1 290 ? 16.480 24.433 -4.938 1.00 97.88 290 LEU A CA 1
ATOM 2210 C C . LEU A 1 290 ? 17.993 24.258 -5.006 1.00 97.88 290 LEU A C 1
ATOM 2212 O O . LEU A 1 290 ? 18.507 23.191 -4.680 1.00 97.88 290 LEU A O 1
ATOM 2216 N N . LYS A 1 291 ? 18.697 25.327 -5.370 1.00 95.56 291 LYS A N 1
ATOM 2217 C CA . LYS A 1 291 ? 20.153 25.473 -5.258 1.00 95.56 291 LYS A CA 1
ATOM 2218 C C . LYS A 1 291 ? 20.526 26.952 -5.195 1.00 95.56 291 LYS A C 1
ATOM 2220 O O . LYS A 1 291 ? 19.671 27.809 -5.392 1.00 95.56 291 LYS A O 1
ATOM 2225 N N . ASP A 1 292 ? 21.791 27.282 -4.942 1.00 95.94 292 ASP A N 1
ATOM 2226 C CA . ASP A 1 292 ? 22.300 28.658 -5.079 1.00 95.94 292 ASP A CA 1
ATOM 2227 C C . ASP A 1 292 ? 21.523 29.725 -4.263 1.00 95.94 292 ASP A C 1
ATOM 2229 O O . ASP A 1 292 ? 21.393 30.876 -4.683 1.00 95.94 292 ASP A O 1
ATOM 2233 N N . ASN A 1 293 ? 21.046 29.368 -3.061 1.00 96.44 293 ASN A N 1
ATOM 2234 C CA . ASN A 1 293 ? 20.209 30.176 -2.152 1.00 96.44 293 ASN A CA 1
ATOM 2235 C C . ASN A 1 293 ? 18.746 30.351 -2.582 1.00 96.44 293 ASN A C 1
ATOM 2237 O O . ASN A 1 293 ? 18.051 31.210 -2.029 1.00 96.44 293 ASN A O 1
ATOM 2241 N N . GLN A 1 294 ? 18.264 29.550 -3.529 1.00 98.31 294 GLN A N 1
ATOM 2242 C CA . GLN A 1 294 ? 16.851 29.514 -3.887 1.00 98.31 294 GLN A CA 1
ATOM 2243 C C . GLN A 1 294 ? 15.986 29.036 -2.721 1.00 98.31 294 GLN A C 1
ATOM 2245 O O . GLN A 1 294 ? 16.426 28.298 -1.836 1.00 98.31 294 GLN A O 1
ATOM 2250 N N . THR A 1 295 ? 14.732 29.471 -2.752 1.00 98.12 295 THR A N 1
ATOM 2251 C CA . THR A 1 295 ? 13.749 29.286 -1.689 1.00 98.12 295 THR A CA 1
ATOM 2252 C C . THR A 1 295 ? 12.468 28.644 -2.199 1.00 98.12 295 THR A C 1
ATOM 2254 O O . THR A 1 295 ? 12.044 28.874 -3.336 1.00 98.12 295 THR A O 1
ATOM 2257 N N . TYR A 1 296 ? 11.814 27.892 -1.325 1.00 98.31 296 TYR A N 1
ATOM 2258 C CA . TYR A 1 296 ? 10.430 27.455 -1.450 1.00 98.31 296 TYR A CA 1
ATOM 2259 C C . TYR A 1 296 ? 9.691 27.793 -0.155 1.00 98.31 296 TYR A C 1
ATOM 2261 O O . TYR A 1 296 ? 10.107 27.379 0.923 1.00 98.31 296 TYR A O 1
ATOM 2269 N N . GLN A 1 297 ? 8.615 28.561 -0.264 1.00 98.19 297 GLN A N 1
ATOM 2270 C CA . GLN A 1 297 ? 7.678 28.833 0.811 1.00 98.19 297 GLN A CA 1
ATOM 2271 C C . GLN A 1 297 ? 6.439 27.958 0.630 1.00 98.19 297 GLN A C 1
ATOM 2273 O O . GLN A 1 297 ? 5.807 27.982 -0.431 1.00 98.19 297 GLN A O 1
ATOM 2278 N N . THR A 1 298 ? 6.091 27.207 1.671 1.00 97.88 298 THR A N 1
ATOM 2279 C CA . THR A 1 298 ? 4.907 26.347 1.666 1.00 97.88 298 THR A CA 1
ATOM 2280 C C . THR A 1 298 ? 3.621 27.176 1.560 1.00 97.88 298 THR A C 1
ATOM 2282 O O . THR A 1 298 ? 3.599 28.340 1.977 1.00 97.88 298 THR A O 1
ATOM 2285 N N . PRO A 1 299 ? 2.524 26.583 1.060 1.00 95.75 299 PRO A N 1
ATOM 2286 C CA . PRO A 1 299 ? 1.179 27.095 1.311 1.00 95.75 299 PRO A CA 1
ATOM 2287 C C . PRO A 1 299 ? 0.919 27.289 2.812 1.00 95.75 299 PRO A C 1
ATOM 2289 O O . PRO A 1 299 ? 1.601 26.681 3.647 1.00 95.75 299 PRO A O 1
ATOM 2292 N N . GLU A 1 300 ? -0.069 28.124 3.142 1.00 95.31 300 GLU A N 1
ATOM 2293 C CA . GLU A 1 300 ? -0.526 28.250 4.526 1.00 95.31 300 GLU A CA 1
ATOM 2294 C C . GLU A 1 300 ? -1.223 26.959 4.989 1.00 95.31 300 GLU A C 1
ATOM 2296 O O . GLU A 1 300 ? -1.981 26.362 4.223 1.00 95.31 300 GLU A O 1
ATOM 2301 N N . PHE A 1 301 ? -0.978 26.538 6.230 1.00 93.88 301 PHE A N 1
ATOM 2302 C CA . PHE A 1 301 ? -1.576 25.348 6.844 1.00 93.88 301 PHE A CA 1
ATOM 2303 C C . PHE A 1 301 ? -2.084 25.621 8.268 1.00 93.88 301 PHE A C 1
ATOM 2305 O O . PHE A 1 301 ? -1.643 26.568 8.921 1.00 93.88 301 PHE A O 1
ATOM 2312 N N . ASP A 1 302 ? -2.966 24.745 8.761 1.00 90.81 302 ASP A N 1
ATOM 2313 C CA . ASP A 1 302 ? -3.288 24.609 10.188 1.00 90.81 302 ASP A CA 1
ATOM 2314 C C . ASP A 1 302 ? -2.447 23.473 10.788 1.00 90.81 302 ASP A C 1
ATOM 2316 O O . ASP A 1 302 ? -2.381 22.375 10.229 1.00 90.81 302 ASP A O 1
ATOM 2320 N N . LEU A 1 303 ? -1.775 23.751 11.907 1.00 90.88 303 LEU A N 1
ATOM 2321 C CA . LEU A 1 303 ? -0.910 22.786 12.579 1.00 90.88 303 LEU A CA 1
ATOM 2322 C C . LEU A 1 303 ? -1.710 21.664 13.261 1.00 90.88 303 LEU A C 1
ATOM 2324 O O . LEU A 1 303 ? -1.233 20.527 13.311 1.00 90.88 303 LEU A O 1
ATOM 2328 N N . ALA A 1 304 ? -2.920 21.958 13.752 1.00 88.62 304 ALA A N 1
ATOM 2329 C CA . ALA A 1 304 ? -3.718 21.043 14.571 1.00 88.62 304 ALA A CA 1
ATOM 2330 C C . ALA A 1 304 ? -2.887 20.392 15.707 1.00 88.62 304 ALA A C 1
ATOM 2332 O O . ALA A 1 304 ? -2.223 21.096 16.468 1.00 88.62 304 ALA A O 1
ATOM 2333 N N . ASP A 1 305 ? -2.929 19.064 15.851 1.00 88.88 305 ASP A N 1
ATOM 2334 C CA . ASP A 1 305 ? -2.178 18.286 16.847 1.00 88.88 305 ASP A CA 1
ATOM 2335 C C . ASP A 1 305 ? -0.839 17.727 16.323 1.00 88.88 305 ASP A C 1
ATOM 2337 O O . ASP A 1 305 ? -0.205 16.907 16.993 1.00 88.88 305 ASP A O 1
ATOM 2341 N N . ASN A 1 306 ? -0.395 18.154 15.137 1.00 94.75 306 ASN A N 1
ATOM 2342 C CA . ASN A 1 306 ? 0.853 17.685 14.542 1.00 94.75 306 ASN A CA 1
ATOM 2343 C C . ASN A 1 306 ? 2.079 18.274 15.253 1.00 94.75 306 ASN A C 1
ATOM 2345 O O . ASN A 1 306 ? 2.121 19.453 15.604 1.00 94.75 306 ASN A O 1
ATOM 2349 N N . THR A 1 307 ? 3.116 17.453 15.415 1.00 96.62 307 THR A N 1
ATOM 2350 C CA . THR A 1 307 ? 4.369 17.825 16.098 1.00 96.62 307 THR A CA 1
ATOM 2351 C C . THR A 1 307 ? 5.574 17.859 15.163 1.00 96.62 307 THR A C 1
ATOM 2353 O O . THR A 1 307 ? 6.631 18.370 15.540 1.00 96.62 307 THR A O 1
ATOM 2356 N N . GLU A 1 308 ? 5.423 17.333 13.949 1.00 98.00 308 GLU A N 1
ATOM 2357 C CA . GLU A 1 308 ? 6.467 17.225 12.940 1.00 98.00 308 GLU A CA 1
ATOM 2358 C C . GLU A 1 308 ? 6.068 17.929 11.643 1.00 98.00 308 GLU A C 1
ATOM 2360 O O . GLU A 1 308 ? 4.900 17.919 11.244 1.00 98.00 308 GLU A O 1
ATOM 2365 N N . VAL A 1 309 ? 7.074 18.432 10.930 1.00 98.31 309 VAL A N 1
ATOM 2366 C CA . VAL A 1 309 ? 7.010 18.619 9.477 1.00 98.31 309 VAL A CA 1
ATOM 2367 C C . VAL A 1 309 ? 7.828 17.518 8.813 1.00 98.31 309 VAL A C 1
ATOM 2369 O O . VAL A 1 309 ? 8.951 17.234 9.225 1.00 98.31 309 VAL A O 1
ATOM 2372 N N . VAL A 1 310 ? 7.269 16.888 7.787 1.00 98.56 310 VAL A N 1
ATOM 2373 C CA . VAL A 1 310 ? 7.919 15.835 7.010 1.00 98.56 310 VAL A CA 1
ATOM 2374 C C . VAL A 1 310 ? 8.185 16.357 5.606 1.00 98.56 310 VAL A C 1
ATOM 2376 O O . VAL A 1 310 ? 7.283 16.884 4.951 1.00 98.56 310 VAL A O 1
ATOM 2379 N N . LEU A 1 311 ? 9.429 16.217 5.149 1.00 98.31 311 LEU A N 1
ATOM 2380 C CA . LEU A 1 311 ? 9.847 16.580 3.795 1.00 98.31 311 LEU A CA 1
ATOM 2381 C C . LEU A 1 311 ? 10.177 15.306 3.015 1.00 98.31 311 LEU A C 1
ATOM 2383 O O . LEU A 1 311 ? 11.072 14.567 3.426 1.00 98.31 311 LEU A O 1
ATOM 2387 N N . ASN A 1 312 ? 9.500 15.071 1.886 1.00 97.62 312 ASN A N 1
ATOM 2388 C CA . ASN A 1 312 ? 9.982 14.118 0.886 1.00 97.62 312 ASN A CA 1
ATOM 2389 C C . ASN A 1 312 ? 11.060 14.822 0.063 1.00 97.62 312 ASN A C 1
ATOM 2391 O O . ASN A 1 312 ? 10.767 15.768 -0.675 1.00 97.62 312 ASN A O 1
ATOM 2395 N N . ILE A 1 313 ? 12.313 14.421 0.272 1.00 97.25 313 ILE A N 1
ATOM 2396 C CA . ILE A 1 313 ? 13.477 15.172 -0.198 1.00 97.25 313 ILE A CA 1
ATOM 2397 C C . ILE A 1 313 ? 14.537 14.260 -0.820 1.00 97.25 313 ILE A C 1
ATOM 2399 O O . ILE A 1 313 ? 14.795 13.156 -0.341 1.00 97.25 313 ILE A O 1
ATOM 2403 N N . LEU A 1 314 ? 15.151 14.762 -1.889 1.00 96.94 314 LEU A N 1
ATOM 2404 C CA . LEU A 1 314 ? 16.268 14.182 -2.635 1.00 96.94 314 LEU A CA 1
ATOM 2405 C C . LEU A 1 314 ? 17.384 15.234 -2.725 1.00 96.94 314 LEU A C 1
ATOM 2407 O O . LEU A 1 314 ? 17.101 16.397 -2.993 1.00 96.94 314 LEU A O 1
ATOM 2411 N N . GLY A 1 315 ? 18.647 14.842 -2.581 1.00 95.44 315 GLY A N 1
ATOM 2412 C CA . GLY A 1 315 ? 19.816 15.718 -2.746 1.00 95.44 315 GLY A CA 1
ATOM 2413 C C . GLY A 1 315 ? 20.629 15.903 -1.467 1.00 95.44 315 GLY A C 1
ATOM 2414 O O . GLY A 1 315 ? 20.424 15.190 -0.489 1.00 95.44 315 GLY A O 1
ATOM 2415 N N . ASP A 1 316 ? 21.576 16.843 -1.478 1.00 92.25 316 ASP A N 1
ATOM 2416 C CA . ASP A 1 316 ? 22.431 17.139 -0.318 1.00 92.25 316 ASP A CA 1
ATOM 2417 C C . ASP A 1 316 ? 21.842 18.284 0.514 1.00 92.25 316 ASP A C 1
ATOM 2419 O O . ASP A 1 316 ? 21.826 19.442 0.095 1.00 92.25 316 ASP A O 1
ATOM 2423 N N . THR A 1 317 ? 21.390 17.975 1.727 1.00 95.94 317 THR A N 1
ATOM 2424 C CA . THR A 1 317 ? 20.786 18.958 2.634 1.00 95.94 317 THR A CA 1
ATOM 2425 C C . THR A 1 317 ? 21.783 19.732 3.492 1.00 95.94 317 THR A C 1
ATOM 2427 O O . THR A 1 317 ? 21.372 20.622 4.239 1.00 95.94 317 THR A O 1
ATOM 2430 N N . THR A 1 318 ? 23.093 19.485 3.382 1.00 93.56 318 THR A N 1
ATOM 2431 C CA . THR A 1 318 ? 24.116 20.155 4.213 1.00 93.56 318 THR A CA 1
ATOM 2432 C C . THR A 1 318 ? 24.017 21.683 4.143 1.00 93.56 318 THR A C 1
ATOM 2434 O O . THR A 1 318 ? 24.236 22.379 5.137 1.00 93.56 318 THR A O 1
ATOM 2437 N N . GLY A 1 319 ? 23.663 22.209 2.968 1.00 95.69 319 GLY A N 1
ATOM 2438 C CA . GLY A 1 319 ? 23.476 23.632 2.703 1.00 95.69 319 GLY A CA 1
ATOM 2439 C C . GLY A 1 319 ? 22.044 24.157 2.859 1.00 95.69 319 GLY A C 1
ATOM 2440 O O . GLY A 1 319 ? 21.775 25.243 2.340 1.00 95.69 319 GLY A O 1
ATOM 2441 N N . THR A 1 320 ? 21.141 23.397 3.491 1.00 98.31 320 THR A N 1
ATOM 2442 C CA . THR A 1 320 ? 19.704 23.705 3.626 1.00 98.31 320 THR A CA 1
ATOM 2443 C C . THR A 1 320 ? 19.361 24.318 4.988 1.00 98.31 320 THR A C 1
ATOM 2445 O O . THR A 1 320 ? 19.975 23.998 6.008 1.00 98.31 320 THR A O 1
ATOM 2448 N N . SER A 1 321 ? 18.353 25.190 5.027 1.00 98.31 321 SER A N 1
ATOM 2449 C CA . SER A 1 321 ? 17.755 25.730 6.251 1.00 98.31 321 SER A CA 1
ATOM 2450 C C . SER A 1 321 ? 16.232 25.842 6.139 1.00 98.31 321 SER A C 1
ATOM 2452 O O . SER A 1 321 ? 15.678 25.911 5.039 1.00 98.31 321 SER A O 1
ATOM 2454 N N . ILE A 1 322 ? 15.557 25.853 7.291 1.00 98.62 322 ILE A N 1
ATOM 2455 C CA . ILE A 1 322 ? 14.101 25.992 7.410 1.00 98.62 322 ILE A CA 1
ATOM 2456 C C . ILE A 1 322 ? 13.794 27.180 8.319 1.00 98.62 322 ILE A C 1
ATOM 2458 O O . ILE A 1 322 ? 14.326 27.276 9.423 1.00 98.62 322 ILE A O 1
ATOM 2462 N N . SER A 1 323 ? 12.932 28.086 7.861 1.00 98.44 323 SER A N 1
ATOM 2463 C CA . SER A 1 323 ? 12.432 29.219 8.647 1.00 98.44 323 SER A CA 1
ATOM 2464 C C . SER A 1 323 ? 10.924 29.075 8.870 1.00 98.44 323 SER A C 1
ATOM 2466 O O . SER A 1 323 ? 10.208 28.856 7.890 1.00 98.44 323 SER A O 1
ATOM 2468 N N . PRO A 1 324 ? 10.410 29.214 10.104 1.00 98.12 324 PRO A N 1
ATOM 2469 C CA . PRO A 1 324 ? 8.973 29.193 10.356 1.00 98.12 324 PRO A CA 1
ATOM 2470 C C . PRO A 1 324 ? 8.319 30.478 9.836 1.00 98.12 324 PRO A C 1
ATOM 2472 O O . PRO A 1 324 ? 8.907 31.557 9.911 1.00 98.12 324 PRO A O 1
ATOM 2475 N N . VAL A 1 325 ? 7.093 30.382 9.334 1.00 97.88 325 VAL A N 1
ATOM 2476 C CA . VAL A 1 325 ? 6.273 31.525 8.914 1.00 97.88 325 VAL A CA 1
ATOM 2477 C C . VAL A 1 325 ? 5.095 31.646 9.869 1.00 97.88 325 VAL A C 1
ATOM 2479 O O . VAL A 1 325 ? 4.320 30.703 10.023 1.00 97.88 325 VAL A O 1
ATOM 2482 N N . THR A 1 326 ? 4.952 32.812 10.495 1.00 95.56 326 THR A N 1
ATOM 2483 C CA . THR A 1 326 ? 3.820 33.139 11.373 1.00 95.56 326 THR A CA 1
ATOM 2484 C C . THR A 1 326 ? 3.067 34.358 10.846 1.00 95.56 326 THR A C 1
ATOM 2486 O O . THR A 1 326 ? 3.438 34.955 9.831 1.00 95.56 326 THR A O 1
ATOM 2489 N N . GLU A 1 327 ? 2.012 34.785 11.538 1.00 89.94 327 GLU A N 1
ATOM 2490 C CA . GLU A 1 327 ? 1.342 36.061 11.248 1.00 89.94 327 GLU A CA 1
ATOM 2491 C C . GLU A 1 327 ? 2.283 37.276 11.325 1.00 89.94 327 GLU A C 1
ATOM 2493 O O . GLU A 1 327 ? 2.064 38.275 10.641 1.00 89.94 327 GLU A O 1
ATOM 2498 N N . SER A 1 328 ? 3.357 37.187 12.119 1.00 90.94 328 SER A N 1
ATOM 2499 C CA . SER A 1 328 ? 4.362 38.253 12.255 1.00 90.94 328 SER A CA 1
ATOM 2500 C C . SER A 1 328 ? 5.407 38.260 11.130 1.00 90.94 328 SER A C 1
ATOM 2502 O O . SER A 1 328 ? 6.246 39.162 11.087 1.00 90.94 328 SER A O 1
ATOM 2504 N N . GLY A 1 329 ? 5.364 37.283 10.217 1.00 93.88 329 GLY A N 1
ATOM 2505 C CA . GLY A 1 329 ? 6.286 37.136 9.092 1.00 93.88 329 GLY A CA 1
ATOM 2506 C C . GLY A 1 329 ? 7.215 35.925 9.214 1.00 93.88 329 GLY A C 1
ATOM 2507 O O . GLY A 1 329 ? 6.937 34.970 9.938 1.00 93.88 329 GLY A O 1
ATOM 2508 N N . ILE A 1 330 ? 8.319 35.960 8.465 1.00 96.44 330 ILE A N 1
ATOM 2509 C CA . ILE A 1 330 ? 9.330 34.894 8.436 1.00 96.44 330 ILE A CA 1
ATOM 2510 C C . ILE A 1 330 ? 10.207 35.001 9.692 1.00 96.44 330 ILE A C 1
ATOM 2512 O O . ILE A 1 330 ? 10.802 36.048 9.955 1.00 96.44 330 ILE A O 1
ATOM 2516 N N . GLY A 1 331 ? 10.273 33.919 10.466 1.00 95.06 331 GLY A N 1
ATOM 2517 C CA . GLY A 1 331 ? 11.097 33.789 11.664 1.00 95.06 331 GLY A CA 1
ATOM 2518 C C . GLY A 1 331 ? 12.569 33.481 11.371 1.00 95.06 331 GLY A C 1
ATOM 2519 O O . GLY A 1 331 ? 13.035 33.523 10.235 1.00 95.06 331 GLY A O 1
ATOM 2520 N N . THR A 1 332 ? 13.326 33.170 12.424 1.00 96.44 332 THR A N 1
ATOM 2521 C CA . THR A 1 332 ? 14.756 32.844 12.317 1.00 96.44 332 THR A CA 1
ATOM 2522 C C . THR A 1 332 ? 14.965 31.493 11.633 1.00 96.44 332 THR A C 1
ATOM 2524 O O . THR A 1 332 ? 14.355 30.502 12.025 1.00 96.44 332 THR A O 1
ATOM 2527 N N . ALA A 1 333 ? 15.871 31.447 10.655 1.00 97.56 333 ALA A N 1
ATOM 2528 C CA . ALA A 1 333 ? 16.256 30.213 9.980 1.00 97.56 333 ALA A CA 1
ATOM 2529 C C . ALA A 1 333 ? 17.020 29.258 10.911 1.00 97.56 333 ALA A C 1
ATOM 2531 O O . ALA A 1 333 ? 17.947 29.669 11.617 1.00 97.56 333 ALA A O 1
ATOM 2532 N N . VAL A 1 334 ? 16.681 27.973 10.843 1.00 98.44 334 VAL A N 1
ATOM 2533 C CA . VAL A 1 334 ? 17.392 26.871 11.500 1.00 98.44 334 VAL A CA 1
ATOM 2534 C C . VAL A 1 334 ? 18.088 26.047 10.421 1.00 98.44 334 VAL A C 1
ATOM 2536 O O . VAL A 1 334 ? 17.454 25.609 9.461 1.00 98.44 334 VAL A O 1
ATOM 2539 N N . ASN A 1 335 ? 19.405 25.867 10.533 1.00 98.00 335 ASN A N 1
ATOM 2540 C CA . ASN A 1 335 ? 20.163 25.085 9.552 1.00 98.00 335 ASN A CA 1
ATOM 2541 C C . ASN A 1 335 ? 19.860 23.596 9.708 1.00 98.00 335 ASN A C 1
ATOM 2543 O O . ASN A 1 335 ? 19.657 23.132 10.827 1.00 98.00 335 ASN A O 1
ATOM 2547 N N . TRP A 1 336 ? 19.952 22.839 8.615 1.00 97.69 336 TRP A N 1
ATOM 2548 C CA . TRP A 1 336 ? 19.672 21.402 8.598 1.00 97.69 336 TRP A CA 1
ATOM 2549 C C . TRP A 1 336 ? 20.386 20.627 9.709 1.00 97.69 336 TRP A C 1
ATOM 2551 O O . TRP A 1 336 ? 19.767 19.880 10.457 1.00 97.69 336 TRP A O 1
ATOM 2561 N N . LYS A 1 337 ? 21.686 20.887 9.888 1.00 96.19 337 LYS A N 1
ATOM 2562 C CA . LYS A 1 337 ? 22.528 20.259 10.922 1.00 96.19 337 LYS A CA 1
ATOM 2563 C C . LYS A 1 337 ? 22.060 20.488 12.370 1.00 96.19 337 LYS A C 1
ATOM 2565 O O . LYS A 1 337 ? 22.526 19.788 13.266 1.00 96.19 337 LYS A O 1
ATOM 2570 N N . ASP A 1 338 ? 21.232 21.508 12.594 1.00 97.81 338 ASP A N 1
ATOM 2571 C CA . ASP A 1 338 ? 20.726 21.918 13.904 1.00 97.81 338 ASP A CA 1
ATOM 2572 C C . ASP A 1 338 ? 19.267 21.454 14.115 1.00 97.81 338 ASP A C 1
ATOM 2574 O O . ASP A 1 338 ? 18.764 21.525 15.238 1.00 97.81 338 ASP A O 1
ATOM 2578 N N . LEU A 1 339 ? 18.604 20.946 13.064 1.00 98.25 339 LEU A N 1
ATOM 2579 C CA . LEU A 1 339 ? 17.270 20.348 13.134 1.00 98.25 339 LEU A CA 1
ATOM 2580 C C . LEU A 1 339 ? 17.304 19.025 13.897 1.00 98.25 339 LEU A C 1
ATOM 2582 O O . LEU A 1 339 ? 18.289 18.281 13.850 1.00 98.25 339 LEU A O 1
ATOM 2586 N N . LYS A 1 340 ? 16.199 18.725 14.580 1.00 97.88 340 LYS A N 1
ATOM 2587 C CA . LYS A 1 340 ? 16.069 17.596 15.499 1.00 97.88 340 LYS A CA 1
ATOM 2588 C C . LYS A 1 340 ? 14.925 16.666 15.123 1.00 97.88 340 LYS A C 1
ATOM 2590 O O . LYS A 1 340 ? 13.863 17.130 14.720 1.00 97.88 340 LYS A O 1
ATOM 2595 N N . ASN A 1 341 ? 15.124 15.365 15.322 1.00 96.06 341 ASN A N 1
ATOM 2596 C CA . ASN A 1 341 ? 14.051 14.371 15.263 1.00 96.06 341 ASN A CA 1
ATOM 2597 C C . ASN A 1 341 ? 13.230 14.354 16.569 1.00 96.06 341 ASN A C 1
ATOM 2599 O O . ASN A 1 341 ? 13.556 15.041 17.548 1.00 96.06 341 ASN A O 1
ATOM 2603 N N . LYS A 1 342 ? 12.194 13.506 16.613 1.00 95.00 342 LYS A N 1
ATOM 2604 C CA . LYS A 1 342 ? 11.351 13.284 17.801 1.00 95.00 342 LYS A CA 1
ATOM 2605 C C . LYS A 1 342 ? 12.127 12.887 19.059 1.00 95.00 342 LYS A C 1
ATOM 2607 O O . LYS A 1 342 ? 11.641 13.117 20.162 1.00 95.00 342 LYS A O 1
ATOM 2612 N N . ASP A 1 343 ? 13.330 12.327 18.934 1.00 95.44 343 ASP A N 1
ATOM 2613 C CA . ASP A 1 343 ? 14.170 11.870 20.047 1.00 95.44 343 ASP A CA 1
ATOM 2614 C C . ASP A 1 343 ? 15.159 12.960 20.510 1.00 95.44 343 ASP A C 1
ATOM 2616 O O . ASP A 1 343 ? 15.660 12.920 21.631 1.00 95.44 343 ASP A O 1
ATOM 2620 N N . GLY A 1 344 ? 15.302 14.054 19.750 1.00 95.56 344 GLY A N 1
ATOM 2621 C CA . GLY A 1 344 ? 16.214 15.170 20.041 1.00 95.56 344 GLY A CA 1
ATOM 2622 C C . GLY A 1 344 ? 17.614 15.002 19.453 1.00 95.56 344 GLY A C 1
ATOM 2623 O O . GLY A 1 344 ? 18.518 15.791 19.754 1.00 95.56 344 GLY A O 1
ATOM 2624 N N . GLU A 1 345 ? 17.790 14.003 18.599 1.00 96.50 345 GLU A N 1
ATOM 2625 C CA . GLU A 1 345 ? 19.002 13.771 17.823 1.00 96.50 345 GLU A CA 1
ATOM 2626 C C . GLU A 1 345 ? 18.963 14.593 16.532 1.00 96.50 345 GLU A C 1
ATOM 2628 O O . GLU A 1 345 ? 17.899 15.039 16.104 1.00 96.50 345 GLU A O 1
ATOM 2633 N N . ASN A 1 346 ? 20.125 14.842 15.928 1.00 96.31 346 ASN A N 1
ATOM 2634 C CA . ASN A 1 346 ? 20.191 15.600 14.678 1.00 96.31 346 ASN A CA 1
ATOM 2635 C C . ASN A 1 346 ? 19.533 14.825 13.533 1.00 96.31 346 ASN A C 1
ATOM 2637 O O . ASN A 1 346 ? 19.721 13.615 13.420 1.00 96.31 346 ASN A O 1
ATOM 2641 N N . ILE A 1 347 ? 18.836 15.540 12.650 1.00 95.00 347 ILE A N 1
ATOM 2642 C CA . ILE A 1 347 ? 18.323 14.964 11.405 1.00 95.00 347 ILE A CA 1
ATOM 2643 C C . ILE A 1 347 ? 19.496 14.539 10.514 1.00 95.00 347 ILE A C 1
ATOM 2645 O O . ILE A 1 347 ? 20.464 15.285 10.339 1.00 95.00 347 ILE A O 1
ATOM 2649 N N . VAL A 1 348 ? 19.409 13.335 9.947 1.00 94.56 348 VAL A N 1
ATOM 2650 C CA . VAL A 1 348 ? 20.388 12.845 8.970 1.00 94.56 348 VAL A CA 1
ATOM 2651 C C . VAL A 1 348 ? 20.312 13.663 7.678 1.00 94.56 348 VAL A C 1
ATOM 2653 O O . VAL A 1 348 ? 19.269 14.217 7.332 1.00 94.56 348 VAL A O 1
ATOM 2656 N N . ASN A 1 349 ? 21.415 13.758 6.939 1.00 94.81 349 ASN A N 1
ATOM 2657 C CA . ASN A 1 349 ? 21.358 14.347 5.603 1.00 94.81 349 ASN A CA 1
ATOM 2658 C C . ASN A 1 349 ? 20.586 13.423 4.654 1.00 94.81 349 ASN A C 1
ATOM 2660 O O . ASN A 1 349 ? 20.730 12.202 4.733 1.00 94.81 349 ASN A O 1
ATOM 2664 N N . SER A 1 350 ? 19.807 14.006 3.741 1.00 94.38 350 SER A N 1
ATOM 2665 C CA . SER A 1 350 ? 19.266 13.246 2.614 1.00 94.38 350 SER A CA 1
ATOM 2666 C C . SER A 1 350 ? 20.377 12.852 1.638 1.00 94.38 350 SER A C 1
ATOM 2668 O O . SER A 1 350 ? 21.537 13.252 1.783 1.00 94.38 350 SER A O 1
ATOM 2670 N N . VAL A 1 351 ? 20.020 12.051 0.637 1.00 95.25 351 VAL A N 1
ATOM 2671 C CA . VAL A 1 351 ? 20.961 11.516 -0.349 1.00 95.25 351 VAL A CA 1
ATOM 2672 C C . VAL A 1 351 ? 20.533 11.862 -1.768 1.00 95.25 351 VAL A C 1
ATOM 2674 O O . VAL A 1 351 ? 19.377 12.184 -2.025 1.00 95.25 351 VAL A O 1
ATOM 2677 N N . ASN A 1 352 ? 21.474 11.827 -2.708 1.00 93.44 352 ASN A N 1
ATOM 2678 C CA . ASN A 1 352 ? 21.281 12.304 -4.079 1.00 93.44 352 ASN A CA 1
ATOM 2679 C C . ASN A 1 352 ? 20.837 11.221 -5.081 1.00 93.44 352 ASN A C 1
ATOM 2681 O O . ASN A 1 352 ? 20.795 11.508 -6.276 1.00 93.44 352 ASN A O 1
ATOM 2685 N N . GLY A 1 353 ? 20.522 10.009 -4.612 1.00 92.31 353 GLY A N 1
ATOM 2686 C CA . GLY A 1 353 ? 20.059 8.882 -5.430 1.00 92.31 353 GLY A CA 1
ATOM 2687 C C . GLY A 1 353 ? 18.692 8.308 -5.054 1.00 92.31 353 GLY A C 1
ATOM 2688 O O . GLY A 1 353 ? 18.230 7.392 -5.729 1.00 92.31 353 GLY A O 1
ATOM 2689 N N . ALA A 1 354 ? 18.048 8.800 -3.991 1.00 92.75 354 ALA A N 1
ATOM 2690 C CA . ALA A 1 354 ? 16.734 8.331 -3.551 1.00 92.75 354 ALA A CA 1
ATOM 2691 C C . ALA A 1 354 ? 15.996 9.393 -2.719 1.00 92.75 354 ALA A C 1
ATOM 2693 O O . ALA A 1 354 ? 16.622 10.170 -1.997 1.00 92.75 354 ALA A O 1
ATOM 2694 N N . TYR A 1 355 ? 14.664 9.403 -2.817 1.00 94.44 355 TYR A N 1
ATOM 2695 C CA . TYR A 1 355 ? 13.804 10.227 -1.967 1.00 94.44 355 TYR A CA 1
ATOM 2696 C C . TYR A 1 355 ? 13.565 9.566 -0.619 1.00 94.44 355 TYR A C 1
ATOM 2698 O O . TYR A 1 355 ? 13.346 8.358 -0.544 1.00 94.44 355 TYR A O 1
ATOM 2706 N N . TYR A 1 356 ? 13.498 10.388 0.423 1.00 95.62 356 TYR A N 1
ATOM 2707 C CA . TYR A 1 356 ? 13.132 9.950 1.763 1.00 95.62 356 TYR A CA 1
ATOM 2708 C C . TYR A 1 356 ? 12.193 10.942 2.438 1.00 95.62 356 TYR A C 1
ATOM 2710 O O . TYR A 1 356 ? 12.342 12.150 2.270 1.00 95.62 356 TYR A O 1
ATOM 2718 N N . ASN A 1 357 ? 11.250 10.419 3.225 1.00 97.00 357 ASN A N 1
ATOM 2719 C CA . ASN A 1 357 ? 10.318 11.196 4.039 1.00 97.00 357 ASN A CA 1
ATOM 2720 C C . ASN A 1 357 ? 10.920 11.498 5.420 1.00 97.00 357 ASN A C 1
ATOM 2722 O O . ASN A 1 357 ? 10.661 10.773 6.380 1.00 97.00 357 ASN A O 1
ATOM 2726 N N . LEU A 1 358 ? 11.750 12.536 5.525 1.00 97.69 358 LEU A N 1
ATOM 2727 C CA . LEU A 1 358 ? 12.458 12.867 6.768 1.00 97.69 358 LEU A CA 1
ATOM 2728 C C . LEU A 1 358 ? 11.564 13.691 7.704 1.00 97.69 358 LEU A C 1
ATOM 2730 O O . LEU A 1 358 ? 11.149 14.796 7.346 1.00 97.69 358 LEU A O 1
ATOM 2734 N N . ALA A 1 359 ? 11.281 13.156 8.896 1.00 97.81 359 ALA A N 1
ATOM 2735 C CA . ALA A 1 359 ? 10.458 13.810 9.915 1.00 97.81 359 ALA A CA 1
ATOM 2736 C C . ALA A 1 359 ? 11.292 14.735 10.814 1.00 97.81 359 ALA A C 1
ATOM 2738 O O . ALA A 1 359 ? 12.301 14.318 11.388 1.00 97.81 359 ALA A O 1
ATOM 2739 N N . ILE A 1 360 ? 10.859 15.991 10.935 1.00 98.38 360 ILE A N 1
ATOM 2740 C CA . ILE A 1 360 ? 11.554 17.064 11.649 1.00 98.38 360 ILE A CA 1
ATOM 2741 C C . ILE A 1 360 ? 10.654 17.578 12.772 1.00 98.38 360 ILE A C 1
ATOM 2743 O O . ILE A 1 360 ? 9.591 18.151 12.515 1.00 98.38 360 ILE A O 1
ATOM 2747 N N . ASN A 1 361 ? 11.121 17.451 14.014 1.00 98.25 361 ASN A N 1
ATOM 2748 C CA . ASN A 1 361 ? 10.331 17.804 15.185 1.00 98.25 361 ASN A CA 1
ATOM 2749 C C . ASN A 1 361 ? 10.327 19.313 15.381 1.00 98.25 361 ASN A C 1
ATOM 2751 O O . ASN A 1 361 ? 11.384 19.940 15.515 1.00 98.25 361 ASN A O 1
ATOM 2755 N N . LEU A 1 362 ? 9.134 19.898 15.418 1.00 98.25 362 LEU A N 1
ATOM 2756 C CA . LEU A 1 362 ? 8.968 21.345 15.415 1.00 98.25 362 LEU A CA 1
ATOM 2757 C C . LEU A 1 362 ? 9.457 21.980 16.716 1.00 98.25 362 LEU A C 1
ATOM 2759 O O . LEU A 1 362 ? 10.181 22.974 16.681 1.00 98.25 362 LEU A O 1
ATOM 2763 N N . GLU A 1 363 ? 9.103 21.414 17.868 1.00 97.25 363 GLU A N 1
ATOM 2764 C CA . GLU A 1 363 ? 9.486 21.961 19.174 1.00 97.25 363 GLU A CA 1
ATOM 2765 C C . GLU A 1 363 ? 10.998 21.857 19.400 1.00 97.25 363 GLU A C 1
ATOM 2767 O O . GLU A 1 363 ? 11.666 22.860 19.660 1.00 97.25 363 GLU A O 1
ATOM 2772 N N . LYS A 1 364 ? 11.563 20.657 19.232 1.00 97.75 364 LYS A N 1
ATOM 2773 C CA . LYS A 1 364 ? 12.986 20.382 19.474 1.00 97.75 364 LYS A CA 1
ATOM 2774 C C . LYS A 1 364 ? 13.904 21.102 18.491 1.00 97.75 364 LYS A C 1
ATOM 2776 O O . LYS A 1 364 ? 15.044 21.398 18.846 1.00 97.75 364 LYS A O 1
ATOM 2781 N N . SER A 1 365 ? 13.413 21.412 17.292 1.00 97.88 365 SER A N 1
ATOM 2782 C CA . SER A 1 365 ? 14.138 22.215 16.299 1.00 97.88 365 SER A CA 1
ATOM 2783 C C . SER A 1 365 ? 13.967 23.726 16.495 1.00 97.88 365 SER A C 1
ATOM 2785 O O . SER A 1 365 ? 14.561 24.498 15.748 1.00 97.88 365 SER A O 1
ATOM 2787 N N . GLY A 1 366 ? 13.159 24.178 17.462 1.00 96.31 366 GLY A N 1
ATOM 2788 C CA . GLY A 1 366 ? 12.871 25.603 17.664 1.00 96.31 366 GLY A CA 1
ATOM 2789 C C . GLY A 1 366 ? 12.007 26.230 16.562 1.00 96.31 366 GLY A C 1
ATOM 2790 O O . GLY A 1 366 ? 12.053 27.442 16.361 1.00 96.31 366 GLY A O 1
ATOM 2791 N N . LEU A 1 367 ? 11.236 25.412 15.842 1.00 97.12 367 LEU A N 1
ATOM 2792 C CA . LEU A 1 367 ? 10.321 25.815 14.769 1.00 97.12 367 LEU A CA 1
ATOM 2793 C C . LEU A 1 367 ? 8.866 25.970 15.250 1.00 97.12 367 LEU A C 1
ATOM 2795 O O . LEU A 1 367 ? 8.069 26.613 14.571 1.00 97.12 367 LEU A O 1
ATOM 2799 N N . SER A 1 368 ? 8.519 25.410 16.415 1.00 91.81 368 SER A N 1
ATOM 2800 C CA . SER A 1 368 ? 7.191 25.533 17.028 1.00 91.81 368 SER A CA 1
ATOM 2801 C C . SER A 1 368 ? 6.980 26.933 17.611 1.00 91.81 368 SER A C 1
ATOM 2803 O O . SER A 1 368 ? 7.335 27.204 18.760 1.00 91.81 368 SER A O 1
ATOM 2805 N N . LEU A 1 369 ? 6.408 27.832 16.809 1.00 89.44 369 LEU A N 1
ATOM 2806 C CA . LEU A 1 369 ? 6.068 29.200 17.199 1.00 89.44 369 LEU A CA 1
ATOM 2807 C C . LEU A 1 369 ? 4.549 29.395 17.259 1.00 89.44 369 LEU A C 1
ATOM 2809 O O . LEU A 1 369 ? 3.798 28.766 16.517 1.00 89.44 369 LEU A O 1
ATOM 2813 N N . GLU A 1 370 ? 4.095 30.306 18.119 1.00 90.38 370 GLU A N 1
ATOM 2814 C CA . GLU A 1 370 ? 2.688 30.714 18.160 1.00 90.38 370 GLU A CA 1
ATOM 2815 C C . GLU A 1 370 ? 2.258 31.291 16.798 1.00 90.38 370 GLU A C 1
ATOM 2817 O O . GLU A 1 370 ? 2.953 32.131 16.218 1.00 90.38 370 GLU A O 1
ATOM 2822 N N . GLY A 1 371 ? 1.124 30.814 16.273 1.00 91.50 371 GLY A N 1
ATOM 2823 C CA . GLY A 1 371 ? 0.607 31.222 14.962 1.00 91.50 371 GLY A CA 1
ATOM 2824 C C . GLY A 1 371 ? 1.416 30.698 13.769 1.00 91.50 371 GLY A C 1
ATOM 2825 O O . GLY A 1 371 ? 1.405 31.333 12.713 1.00 91.50 371 GLY A O 1
ATOM 2826 N N . LEU A 1 372 ? 2.155 29.592 13.932 1.00 96.31 372 LEU A N 1
ATOM 2827 C CA . LEU A 1 372 ? 2.831 28.904 12.831 1.00 96.31 372 LEU A CA 1
ATOM 2828 C C . LEU A 1 372 ? 1.821 28.492 11.756 1.00 96.31 372 LEU A C 1
ATOM 2830 O O . LEU A 1 372 ? 0.859 27.787 12.043 1.00 96.31 372 LEU A O 1
ATOM 2834 N N . LYS A 1 373 ? 2.083 28.913 10.519 1.00 96.25 373 LYS A N 1
ATOM 2835 C CA . LYS A 1 373 ? 1.215 28.651 9.366 1.00 96.25 373 LYS A CA 1
ATOM 2836 C C . LYS A 1 373 ? 1.964 28.211 8.113 1.00 96.25 373 LYS A C 1
ATOM 2838 O O . LYS A 1 373 ? 1.339 28.010 7.086 1.00 96.25 373 LYS A O 1
ATOM 2843 N N . GLY A 1 374 ? 3.291 28.136 8.141 1.00 97.56 374 GLY A N 1
ATOM 2844 C CA . GLY A 1 374 ? 4.081 27.838 6.950 1.00 97.56 374 GLY A CA 1
ATOM 2845 C C . GLY A 1 374 ? 5.567 27.694 7.241 1.00 97.56 374 GLY A C 1
ATOM 2846 O O . GLY A 1 374 ? 6.029 27.995 8.343 1.00 97.56 374 GLY A O 1
ATOM 2847 N N . PHE A 1 375 ? 6.326 27.305 6.221 1.00 98.50 375 PHE A N 1
ATOM 2848 C CA . PHE A 1 375 ? 7.787 27.276 6.256 1.00 98.50 375 PHE A CA 1
ATOM 2849 C C . PHE A 1 375 ? 8.385 27.896 4.998 1.00 98.50 375 PHE A C 1
ATOM 2851 O O . PHE A 1 375 ? 7.826 27.769 3.912 1.00 98.50 375 PHE A O 1
ATOM 2858 N N . VAL A 1 376 ? 9.561 28.509 5.138 1.00 98.50 376 VAL A N 1
ATOM 2859 C CA . VAL A 1 376 ? 10.466 28.812 4.024 1.00 98.50 376 VAL A CA 1
ATOM 2860 C C . VAL A 1 376 ? 11.651 27.862 4.108 1.00 98.50 376 VAL A C 1
ATOM 2862 O O . VAL A 1 376 ? 12.416 27.912 5.071 1.00 98.50 376 VAL A O 1
ATOM 2865 N N . ILE A 1 377 ? 11.813 27.024 3.091 1.00 98.56 377 ILE A N 1
ATOM 2866 C CA . ILE A 1 377 ? 12.986 26.179 2.893 1.00 98.56 377 ILE A CA 1
ATOM 2867 C C . ILE A 1 377 ? 13.933 26.890 1.933 1.00 98.56 377 ILE A C 1
ATOM 2869 O O . ILE A 1 377 ? 13.516 27.349 0.869 1.00 98.56 377 ILE A O 1
ATOM 2873 N N . GLN A 1 378 ? 15.206 26.984 2.300 1.00 98.44 378 GLN A N 1
ATOM 2874 C CA . GLN A 1 378 ? 16.256 27.582 1.479 1.00 98.44 378 GLN A CA 1
ATOM 2875 C C . GLN A 1 378 ? 17.425 26.615 1.356 1.00 98.44 378 GLN A C 1
ATOM 2877 O O . GLN A 1 378 ? 17.805 26.008 2.352 1.00 98.44 378 GLN A O 1
ATOM 2882 N N . SER A 1 379 ? 18.037 26.510 0.173 1.00 98.19 379 SER A N 1
ATOM 2883 C CA . SER A 1 379 ? 19.244 25.695 0.011 1.00 98.19 379 SER A CA 1
ATOM 2884 C C . SER A 1 379 ? 20.303 26.337 -0.876 1.00 98.19 379 SER A C 1
ATOM 2886 O O . SER A 1 379 ? 20.017 26.955 -1.900 1.00 98.19 379 SER A O 1
ATOM 2888 N N . THR A 1 380 ? 21.560 26.159 -0.476 1.00 96.69 380 THR A N 1
ATOM 2889 C CA . THR A 1 380 ? 22.747 26.430 -1.305 1.00 96.69 380 THR A CA 1
ATOM 2890 C C . THR A 1 380 ? 23.180 25.220 -2.128 1.00 96.69 380 THR A C 1
ATOM 2892 O O . THR A 1 380 ? 23.784 25.391 -3.181 1.00 96.69 380 THR A O 1
ATOM 2895 N N . SER A 1 381 ? 22.865 24.013 -1.659 1.00 94.56 381 SER A N 1
ATOM 2896 C CA . SER A 1 381 ? 23.150 22.738 -2.327 1.00 94.56 381 SER A CA 1
ATOM 2897 C C . SER A 1 381 ? 21.938 22.289 -3.139 1.00 94.56 381 SER A C 1
ATOM 2899 O O . SER A 1 381 ? 20.816 22.690 -2.829 1.00 94.56 381 SER A O 1
ATOM 2901 N N . GLU A 1 382 ? 22.144 21.480 -4.177 1.00 94.50 382 GLU A N 1
ATOM 2902 C CA . GLU A 1 382 ? 21.022 20.984 -4.970 1.00 94.50 382 GLU A CA 1
ATOM 2903 C C . GLU A 1 382 ? 20.181 19.990 -4.162 1.00 94.50 382 GLU A C 1
ATOM 2905 O O . GLU A 1 382 ? 20.657 18.918 -3.778 1.00 94.50 382 GLU A O 1
ATOM 2910 N N . ILE A 1 383 ? 18.920 20.358 -3.941 1.00 97.50 383 ILE A N 1
ATOM 2911 C CA . ILE A 1 383 ? 17.884 19.488 -3.391 1.00 97.50 383 ILE A CA 1
ATOM 2912 C C . ILE A 1 383 ? 16.629 19.561 -4.253 1.00 97.50 383 ILE A C 1
ATOM 2914 O O . ILE A 1 383 ? 16.343 20.583 -4.879 1.00 97.50 383 ILE A O 1
ATOM 2918 N N . ASN A 1 384 ? 15.847 18.493 -4.257 1.00 97.25 384 ASN A N 1
ATOM 2919 C CA . ASN A 1 384 ? 14.487 18.480 -4.754 1.00 97.25 384 ASN A CA 1
ATOM 2920 C C . ASN A 1 384 ? 13.524 18.103 -3.629 1.00 97.25 384 ASN A C 1
ATOM 2922 O O . ASN A 1 384 ? 13.754 17.127 -2.919 1.00 97.25 384 ASN A O 1
ATOM 2926 N N . ILE A 1 385 ? 12.455 18.883 -3.495 1.00 97.75 385 ILE A N 1
ATOM 2927 C CA . ILE A 1 385 ? 11.354 18.631 -2.567 1.00 97.75 385 ILE A CA 1
ATOM 2928 C C . ILE A 1 385 ? 10.132 18.265 -3.397 1.00 97.75 385 ILE A C 1
ATOM 2930 O O . ILE A 1 385 ? 9.700 19.058 -4.237 1.00 97.75 385 ILE A O 1
ATOM 2934 N N . SER A 1 386 ? 9.584 17.088 -3.143 1.00 95.69 386 SER A N 1
ATOM 2935 C CA . SER A 1 386 ? 8.471 16.484 -3.886 1.00 95.69 386 SER A CA 1
ATOM 2936 C C . SER A 1 386 ? 7.214 16.309 -3.039 1.00 95.69 386 SER A C 1
ATOM 2938 O O . SER A 1 386 ? 6.143 16.088 -3.589 1.00 95.69 386 SER A O 1
ATOM 2940 N N . ALA A 1 387 ? 7.315 16.437 -1.715 1.00 96.75 387 ALA A N 1
ATOM 2941 C CA . ALA A 1 387 ? 6.160 16.563 -0.838 1.00 96.75 387 ALA A CA 1
ATOM 2942 C C . ALA A 1 387 ? 6.530 17.227 0.492 1.00 96.75 387 ALA A C 1
ATOM 2944 O O . ALA A 1 387 ? 7.661 17.118 0.974 1.00 96.75 387 ALA A O 1
ATOM 2945 N N . VAL A 1 388 ? 5.546 17.887 1.095 1.00 98.25 388 VAL A N 1
ATOM 2946 C CA . VAL A 1 388 ? 5.574 18.420 2.456 1.00 98.25 388 VAL A CA 1
ATOM 2947 C C . VAL A 1 388 ? 4.259 18.063 3.132 1.00 98.25 388 VAL A C 1
ATOM 2949 O O . VAL A 1 388 ? 3.187 18.324 2.583 1.00 98.25 388 VAL A O 1
ATOM 2952 N N . PHE A 1 389 ? 4.325 17.512 4.338 1.00 98.12 389 PHE A N 1
ATOM 2953 C CA . PHE A 1 389 ? 3.144 17.258 5.159 1.00 98.12 389 PHE A CA 1
ATOM 2954 C C . PHE A 1 389 ? 3.466 17.369 6.646 1.00 98.12 389 PHE A C 1
ATOM 2956 O O . PHE A 1 389 ? 4.628 17.373 7.049 1.00 98.12 389 PHE A O 1
ATOM 2963 N N . LEU A 1 390 ? 2.428 17.500 7.460 1.00 98.12 390 LEU A N 1
ATOM 2964 C CA . LEU A 1 390 ? 2.523 17.553 8.913 1.00 98.12 390 LEU A CA 1
ATOM 2965 C C . LEU A 1 390 ? 2.155 16.191 9.491 1.00 98.12 390 LEU A C 1
ATOM 2967 O O . LEU A 1 390 ? 1.274 15.521 8.951 1.00 98.12 390 LEU A O 1
ATOM 2971 N N . SER A 1 391 ? 2.815 15.790 10.575 1.00 96.88 391 SER A N 1
ATOM 2972 C CA . SER A 1 391 ? 2.511 14.531 11.255 1.00 96.88 391 SER A CA 1
ATOM 2973 C C . SER A 1 391 ? 2.558 14.675 12.771 1.00 96.88 391 SER A C 1
ATOM 2975 O O . SER A 1 391 ? 3.400 15.381 13.328 1.00 96.88 391 SER A O 1
ATOM 29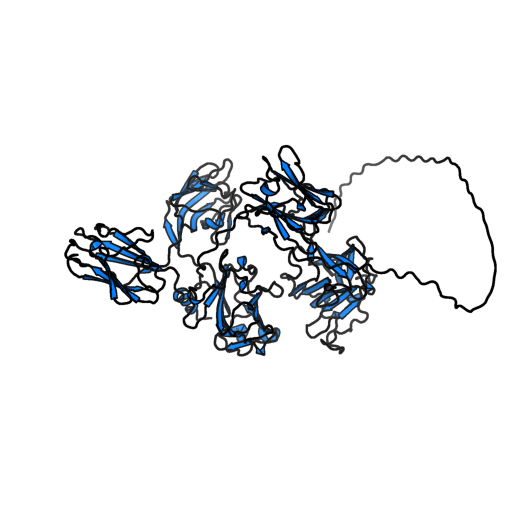77 N N . SER A 1 392 ? 1.679 13.946 13.451 1.00 91.31 392 SER A N 1
ATOM 2978 C CA . SER A 1 392 ? 1.745 13.686 14.894 1.00 91.31 392 SER A CA 1
ATOM 2979 C C . SER A 1 392 ? 2.590 12.448 15.235 1.00 91.31 392 SER A C 1
ATOM 2981 O O . SER A 1 392 ? 2.726 12.099 16.406 1.00 91.31 392 SER A O 1
ATOM 2983 N N . LEU A 1 393 ? 3.109 11.742 14.216 1.00 92.19 393 LEU A N 1
ATOM 2984 C CA . LEU A 1 393 ? 3.730 10.409 14.307 1.00 92.19 393 LEU A CA 1
ATOM 2985 C C . LEU A 1 393 ? 2.862 9.365 15.015 1.00 92.19 393 LEU A C 1
ATOM 2987 O O . LEU A 1 393 ? 3.361 8.319 15.431 1.00 92.19 393 LEU A O 1
ATOM 2991 N N . LYS A 1 394 ? 1.559 9.636 15.146 1.00 87.38 394 LYS A N 1
ATOM 2992 C CA . LYS A 1 394 ? 0.612 8.647 15.627 1.00 87.38 394 LYS A CA 1
ATOM 2993 C C . LYS A 1 394 ? 0.602 7.482 14.656 1.00 87.38 394 LYS A C 1
ATOM 2995 O O . LYS A 1 394 ? 0.549 7.653 13.436 1.00 87.38 394 LYS A O 1
ATOM 3000 N N . GLU A 1 395 ? 0.653 6.312 15.260 1.00 80.44 395 GLU A N 1
ATOM 3001 C CA . GLU A 1 395 ? 0.444 5.041 14.612 1.00 80.44 395 GLU A CA 1
ATOM 3002 C C . GLU A 1 395 ? -0.868 4.471 15.120 1.00 80.44 395 GLU A C 1
ATOM 3004 O O . GLU A 1 395 ? -1.257 4.691 16.273 1.00 80.44 395 GLU A O 1
ATOM 3009 N N . LYS A 1 396 ? -1.565 3.747 14.252 1.00 73.31 396 LYS A N 1
ATOM 3010 C CA . LYS A 1 396 ? -2.698 2.952 14.704 1.00 73.31 396 LYS A CA 1
ATOM 3011 C C . LYS A 1 396 ? -2.144 1.828 15.580 1.00 73.31 396 LYS A C 1
ATOM 3013 O O . LYS A 1 396 ? -1.089 1.270 15.281 1.00 73.31 396 LYS A O 1
ATOM 3018 N N . GLU A 1 397 ? -2.827 1.526 16.682 1.00 76.50 397 GLU A N 1
ATOM 3019 C CA . GLU A 1 397 ? -2.413 0.419 17.541 1.00 76.50 397 GLU A CA 1
ATOM 3020 C C . GLU A 1 397 ? -2.356 -0.875 16.728 1.00 76.50 397 GLU A C 1
ATOM 3022 O O . GLU A 1 397 ? -3.245 -1.152 15.915 1.00 76.50 397 GLU A O 1
ATOM 3027 N N . ALA A 1 398 ? -1.283 -1.642 16.932 1.00 80.19 398 ALA A N 1
ATOM 3028 C CA . ALA A 1 398 ? -1.115 -2.915 16.256 1.00 80.19 398 ALA A CA 1
ATOM 3029 C C . ALA A 1 398 ? -2.283 -3.838 16.612 1.00 80.19 398 ALA A C 1
ATOM 3031 O O . ALA A 1 398 ? -2.669 -3.946 17.780 1.00 80.19 398 ALA A O 1
ATOM 3032 N N . ALA A 1 399 ? -2.830 -4.517 15.607 1.00 81.19 399 ALA A N 1
ATOM 3033 C CA . ALA A 1 399 ? -3.846 -5.524 15.840 1.00 81.19 399 ALA A CA 1
ATOM 3034 C C . ALA A 1 399 ? -3.286 -6.619 16.759 1.00 81.19 399 ALA A C 1
ATOM 3036 O O . ALA A 1 399 ? -2.177 -7.118 16.562 1.00 81.19 399 ALA A O 1
ATOM 3037 N N . THR A 1 400 ? -4.063 -6.989 17.773 1.00 76.69 400 THR A N 1
ATOM 3038 C CA . THR A 1 400 ? -3.688 -8.013 18.758 1.00 76.69 400 THR A CA 1
ATOM 3039 C C . THR A 1 400 ? -4.187 -9.406 18.382 1.00 76.69 400 THR A C 1
ATOM 3041 O O . THR A 1 400 ? -3.793 -10.384 19.010 1.00 76.69 400 THR A O 1
ATOM 3044 N N . SER A 1 401 ? -5.024 -9.507 17.348 1.00 78.25 401 SER A N 1
ATOM 3045 C CA . SER A 1 401 ? -5.567 -10.755 16.822 1.00 78.25 401 SER A CA 1
ATOM 3046 C C . SER A 1 401 ? -5.549 -10.757 15.296 1.00 78.25 401 SER A C 1
ATOM 3048 O O . SER A 1 401 ? -5.659 -9.715 14.643 1.00 78.25 401 SER A O 1
ATOM 3050 N N . TYR A 1 402 ? -5.393 -11.949 14.720 1.00 83.75 402 TYR A N 1
ATOM 3051 C CA . TYR A 1 402 ? -5.463 -12.125 13.275 1.00 83.75 402 TYR A CA 1
ATOM 3052 C C . TYR A 1 402 ? -6.899 -11.931 12.775 1.00 83.75 402 TYR A C 1
ATOM 3054 O O . TYR A 1 402 ? -7.842 -12.324 13.467 1.00 83.75 402 TYR A O 1
ATOM 3062 N N . PRO A 1 403 ? -7.085 -11.355 11.573 1.00 83.31 403 PRO A N 1
ATOM 3063 C CA . PRO A 1 403 ? -8.413 -11.124 11.025 1.00 83.31 403 PRO A CA 1
ATOM 3064 C C . PRO A 1 403 ? -9.145 -12.440 10.768 1.00 83.31 403 PRO A C 1
ATOM 3066 O O . PRO A 1 403 ? -8.535 -13.487 10.543 1.00 83.31 403 PRO A O 1
ATOM 3069 N N . LEU A 1 404 ? -10.469 -12.353 10.760 1.00 79.25 404 LEU A N 1
ATOM 3070 C CA . LEU A 1 404 ? -11.349 -13.420 10.312 1.00 79.25 404 LEU A CA 1
ATOM 3071 C C . LEU A 1 404 ? -11.590 -13.258 8.812 1.00 79.25 404 LEU A C 1
ATOM 3073 O O . LEU A 1 404 ? -11.790 -12.141 8.329 1.00 79.25 404 LEU A O 1
ATOM 3077 N N . ILE A 1 405 ? -11.592 -14.366 8.080 1.00 82.69 405 ILE A N 1
ATOM 3078 C CA . ILE A 1 405 ? -11.725 -14.370 6.620 1.00 82.69 405 ILE A CA 1
ATOM 3079 C C . ILE A 1 405 ? -13.055 -14.986 6.193 1.00 82.69 405 ILE A C 1
ATOM 3081 O O . ILE A 1 405 ? -13.490 -15.999 6.739 1.00 82.69 405 ILE A O 1
ATOM 3085 N N . ASP A 1 406 ? -13.707 -14.368 5.210 1.00 78.00 406 ASP A N 1
ATOM 3086 C CA . ASP A 1 406 ? -14.945 -14.879 4.622 1.00 78.00 406 ASP A CA 1
ATOM 3087 C C . ASP A 1 406 ? -14.615 -15.909 3.540 1.00 78.00 406 ASP A C 1
ATOM 3089 O O . ASP A 1 406 ? -14.493 -15.591 2.357 1.00 78.00 406 ASP A O 1
ATOM 3093 N N . THR A 1 407 ? -14.426 -17.156 3.962 1.00 75.75 407 THR A N 1
ATOM 3094 C CA . THR A 1 407 ? -14.117 -18.264 3.051 1.00 75.75 407 THR A CA 1
ATOM 3095 C C . THR A 1 407 ? -15.326 -18.740 2.249 1.00 75.75 407 THR A C 1
ATOM 3097 O O . THR A 1 407 ? -15.144 -19.372 1.214 1.00 75.75 407 THR A O 1
ATOM 3100 N N . ALA A 1 408 ? -16.556 -18.425 2.673 1.00 72.75 408 ALA A N 1
ATOM 3101 C CA . ALA A 1 408 ? -17.771 -18.822 1.956 1.00 72.75 408 ALA A CA 1
ATOM 3102 C C . ALA A 1 408 ? -17.922 -18.094 0.616 1.00 72.75 408 ALA A C 1
ATOM 3104 O O . ALA A 1 408 ? -18.461 -18.656 -0.335 1.00 72.75 408 ALA A O 1
ATOM 3105 N N . ASN A 1 409 ? -17.420 -16.860 0.542 1.00 78.81 409 ASN A N 1
ATOM 3106 C CA . ASN A 1 409 ? -17.398 -16.051 -0.674 1.00 78.81 409 ASN A CA 1
ATOM 3107 C C . ASN A 1 409 ? -15.982 -15.910 -1.255 1.00 78.81 409 ASN A C 1
ATOM 3109 O O . ASN A 1 409 ? -15.722 -14.980 -2.017 1.00 78.81 409 ASN A O 1
ATOM 3113 N N . ALA A 1 410 ? -15.054 -16.798 -0.884 1.00 84.50 410 ALA A N 1
ATOM 3114 C CA . ALA A 1 410 ? -13.684 -16.730 -1.371 1.00 84.50 410 ALA A CA 1
ATOM 3115 C C . ALA A 1 410 ? -13.591 -16.989 -2.881 1.00 84.50 410 ALA A C 1
ATOM 3117 O O . ALA A 1 410 ? -14.293 -17.832 -3.446 1.00 84.50 410 ALA A O 1
ATOM 3118 N N . VAL A 1 411 ? -12.651 -16.298 -3.523 1.00 90.25 411 VAL A N 1
ATOM 3119 C CA . VAL A 1 411 ? -12.291 -16.510 -4.926 1.00 90.25 411 VAL A CA 1
ATOM 3120 C C . VAL A 1 411 ? -11.061 -17.407 -4.969 1.00 90.25 411 VAL A C 1
ATOM 3122 O O . VAL A 1 411 ? -9.963 -16.983 -4.608 1.00 90.25 411 VAL A O 1
ATOM 3125 N N . ILE A 1 412 ? -11.240 -18.658 -5.395 1.00 89.31 412 ILE A N 1
ATOM 3126 C CA . ILE A 1 412 ? -10.147 -19.635 -5.476 1.00 89.31 412 ILE A CA 1
ATOM 3127 C C . ILE A 1 412 ? -9.220 -19.261 -6.634 1.00 89.31 412 ILE A C 1
ATOM 3129 O O . ILE A 1 412 ? -9.644 -19.250 -7.793 1.00 89.31 412 ILE A O 1
ATOM 3133 N N . PHE A 1 413 ? -7.957 -18.981 -6.311 1.00 93.12 413 PHE A N 1
ATOM 3134 C CA . PHE A 1 413 ? -6.921 -18.689 -7.296 1.00 93.12 413 PHE A CA 1
ATOM 3135 C C . PHE A 1 413 ? -6.374 -19.985 -7.901 1.00 93.12 413 PHE A C 1
ATOM 3137 O O . PHE A 1 413 ? -6.435 -20.146 -9.120 1.00 93.12 413 PHE A O 1
ATOM 3144 N N . ASP A 1 414 ? -5.904 -20.899 -7.042 1.00 92.50 414 ASP A N 1
ATOM 3145 C CA . ASP A 1 414 ? -5.500 -22.270 -7.376 1.00 92.50 414 ASP A CA 1
ATOM 3146 C C . ASP A 1 414 ? -5.635 -23.176 -6.133 1.00 92.50 414 ASP A C 1
ATOM 3148 O O . ASP A 1 414 ? -5.331 -22.757 -5.014 1.00 92.50 414 ASP A O 1
ATOM 3152 N N . SER A 1 415 ? -6.101 -24.411 -6.326 1.00 89.06 415 SER A N 1
ATOM 3153 C CA . SER A 1 415 ? -6.179 -25.460 -5.294 1.00 89.06 415 SER A CA 1
ATOM 3154 C C . SER A 1 415 ? -5.170 -26.589 -5.512 1.00 89.06 415 SER A C 1
ATOM 3156 O O . SER A 1 415 ? -5.198 -27.577 -4.792 1.00 89.06 415 SER A O 1
ATOM 3158 N N . PHE A 1 416 ? -4.371 -26.517 -6.583 1.00 90.81 416 PHE A N 1
ATOM 3159 C CA . PHE A 1 416 ? -3.390 -27.525 -6.997 1.00 90.81 416 PHE A CA 1
ATOM 3160 C C . PHE A 1 416 ? -3.931 -28.950 -7.199 1.00 90.81 416 PHE A C 1
ATOM 3162 O O . PHE A 1 416 ? -3.161 -29.855 -7.515 1.00 90.81 416 PHE A O 1
ATOM 3169 N N . SER A 1 417 ? -5.252 -29.145 -7.145 1.00 86.44 417 SER A N 1
ATOM 3170 C CA . SER A 1 417 ? -5.942 -30.430 -7.303 1.00 86.44 417 SER A CA 1
ATOM 3171 C C . SER A 1 417 ? -5.957 -30.902 -8.765 1.00 86.44 417 SER A C 1
ATOM 3173 O O . SER A 1 417 ? -7.002 -31.009 -9.413 1.00 86.44 417 SER A O 1
ATOM 3175 N N . ARG A 1 418 ? -4.773 -31.157 -9.338 1.00 86.50 418 ARG A N 1
ATOM 3176 C CA . ARG A 1 418 ? -4.585 -31.568 -10.738 1.00 86.50 418 ARG A CA 1
ATOM 3177 C C . ARG A 1 418 ? -3.493 -32.621 -10.896 1.00 86.50 418 ARG A C 1
ATOM 3179 O O . ARG A 1 418 ? -2.475 -32.629 -10.224 1.00 86.50 418 ARG A O 1
ATOM 3186 N N . THR A 1 419 ? -3.648 -33.491 -11.896 1.00 83.12 419 THR A N 1
ATOM 3187 C CA . THR A 1 419 ? -2.727 -34.622 -12.165 1.00 83.12 419 THR A CA 1
ATOM 3188 C C . THR A 1 419 ? -1.421 -34.229 -12.882 1.00 83.12 419 THR A C 1
ATOM 3190 O O . THR A 1 419 ? -0.851 -35.013 -13.655 1.00 83.12 419 THR A O 1
ATOM 3193 N N . GLN A 1 420 ? -0.966 -32.988 -12.731 1.00 83.00 420 GLN A N 1
ATOM 3194 C CA . GLN A 1 420 ? 0.219 -32.457 -13.404 1.00 83.00 420 GLN A CA 1
ATOM 3195 C C . GLN A 1 420 ? 1.447 -32.606 -12.501 1.00 83.00 420 GLN A C 1
ATOM 3197 O O . GLN A 1 420 ? 1.698 -31.750 -11.679 1.00 83.00 420 GLN A O 1
ATOM 3202 N N . ALA A 1 421 ? 2.256 -33.655 -12.670 1.00 78.94 421 ALA A N 1
ATOM 3203 C CA . ALA A 1 421 ? 3.410 -33.868 -11.783 1.00 78.94 421 ALA A CA 1
ATOM 3204 C C . ALA A 1 421 ? 4.529 -32.809 -11.926 1.00 78.94 421 ALA A C 1
ATOM 3206 O O . ALA A 1 421 ? 5.194 -32.483 -10.946 1.00 78.94 421 ALA A O 1
ATOM 3207 N N . LYS A 1 422 ? 4.754 -32.286 -13.140 1.00 87.38 422 LYS A N 1
ATOM 3208 C CA . LYS A 1 422 ? 5.748 -31.237 -13.427 1.00 87.38 422 LYS A CA 1
ATOM 3209 C C . LYS A 1 422 ? 5.065 -29.994 -13.983 1.00 87.38 422 LYS A C 1
ATOM 3211 O O . LYS A 1 422 ? 4.198 -30.124 -14.846 1.00 87.38 422 LYS A O 1
ATOM 3216 N N . ILE A 1 423 ? 5.495 -28.827 -13.512 1.00 92.62 423 ILE A N 1
ATOM 3217 C CA . ILE A 1 423 ? 5.060 -27.530 -14.038 1.00 92.62 423 ILE A CA 1
ATOM 3218 C C . ILE A 1 423 ? 5.643 -27.335 -15.444 1.00 92.62 423 ILE A C 1
ATOM 3220 O O . ILE A 1 423 ? 6.777 -27.742 -15.709 1.00 92.62 423 ILE A O 1
ATOM 3224 N N . ASP A 1 424 ? 4.862 -26.739 -16.344 1.00 92.69 424 ASP A N 1
ATOM 3225 C CA . ASP A 1 424 ? 5.299 -26.469 -17.715 1.00 92.69 424 ASP A CA 1
ATOM 3226 C C . ASP A 1 424 ? 6.418 -25.411 -17.721 1.00 92.69 424 ASP A C 1
ATOM 3228 O O . ASP A 1 424 ? 6.444 -24.522 -16.874 1.00 92.69 424 ASP A O 1
ATOM 3232 N N . THR A 1 425 ? 7.358 -25.482 -18.665 1.00 92.19 425 THR A N 1
ATOM 3233 C CA . THR A 1 425 ? 8.467 -24.505 -18.777 1.00 92.19 425 THR A CA 1
ATOM 3234 C C . THR A 1 425 ? 8.278 -23.501 -19.909 1.00 92.19 425 THR A C 1
ATOM 3236 O O . THR A 1 425 ? 9.044 -22.549 -20.017 1.00 92.19 425 THR A O 1
ATOM 3239 N N . ASP A 1 426 ? 7.283 -23.723 -20.769 1.00 90.81 426 ASP A N 1
ATOM 3240 C CA . ASP A 1 426 ? 6.956 -22.861 -21.900 1.00 90.81 426 ASP A CA 1
ATOM 3241 C C . ASP A 1 426 ? 5.555 -22.265 -21.727 1.00 90.81 426 ASP A C 1
ATOM 3243 O O . ASP A 1 426 ? 4.586 -22.962 -21.412 1.00 90.81 426 ASP A O 1
ATOM 3247 N N . TYR A 1 427 ? 5.452 -20.954 -21.940 1.00 86.94 427 TYR A N 1
ATOM 3248 C CA . TYR A 1 427 ? 4.201 -20.219 -21.787 1.00 86.94 427 TYR A CA 1
ATOM 3249 C C . TYR A 1 427 ? 3.122 -20.688 -22.769 1.00 86.94 427 TYR A C 1
ATOM 3251 O O . TYR A 1 427 ? 1.980 -20.914 -22.369 1.00 86.94 427 TYR A O 1
ATOM 3259 N N . ASN A 1 428 ? 3.469 -20.875 -24.044 1.00 87.69 428 ASN A N 1
ATOM 3260 C CA . ASN A 1 428 ? 2.495 -21.267 -25.058 1.00 87.69 428 ASN A CA 1
ATOM 3261 C C . ASN A 1 428 ? 2.004 -22.695 -24.811 1.00 87.69 428 ASN A C 1
ATOM 3263 O O . ASN A 1 428 ? 0.804 -22.948 -24.912 1.00 87.69 428 ASN A O 1
ATOM 3267 N N . GLU A 1 429 ? 2.896 -23.612 -24.429 1.00 91.75 429 GLU A N 1
ATOM 3268 C CA . GLU A 1 429 ? 2.513 -24.972 -24.037 1.00 91.75 429 GLU A CA 1
ATOM 3269 C C . GLU A 1 429 ? 1.567 -24.961 -22.830 1.00 91.75 429 GLU A C 1
ATOM 3271 O O . GLU A 1 429 ? 0.523 -25.615 -22.867 1.00 91.75 429 GLU A O 1
ATOM 3276 N N . SER A 1 430 ? 1.872 -24.157 -21.809 1.00 92.81 430 SER A N 1
ATOM 3277 C CA . SER A 1 430 ? 1.049 -24.042 -20.601 1.00 92.81 430 SER A CA 1
ATOM 3278 C C . SER A 1 430 ? -0.359 -23.515 -20.889 1.00 92.81 430 SER A C 1
ATOM 3280 O O . SER A 1 430 ? -1.347 -24.086 -20.422 1.00 92.81 430 SER A O 1
ATOM 3282 N N . THR A 1 431 ? -0.484 -22.487 -21.738 1.00 90.81 431 THR A N 1
ATOM 3283 C CA . THR A 1 431 ? -1.798 -21.927 -22.126 1.00 90.81 431 THR A CA 1
ATOM 3284 C C . THR A 1 431 ? -2.679 -22.902 -22.914 1.00 90.81 431 THR A C 1
ATOM 3286 O O . THR A 1 431 ? -3.895 -22.717 -22.990 1.00 90.81 431 THR A O 1
ATOM 3289 N N . LEU A 1 432 ? -2.086 -23.949 -23.495 1.00 92.62 432 LEU A N 1
ATOM 3290 C CA . LEU A 1 432 ? -2.783 -24.999 -24.241 1.00 92.62 432 LEU A CA 1
ATOM 3291 C C . LEU A 1 432 ? -2.940 -26.299 -23.435 1.00 92.62 432 LEU A C 1
ATOM 3293 O O . LEU A 1 432 ? -3.601 -27.230 -23.899 1.00 92.62 432 LEU A O 1
ATOM 3297 N N . ASN A 1 433 ? -2.354 -26.384 -22.238 1.00 92.88 433 ASN A N 1
ATOM 3298 C CA . ASN A 1 433 ? -2.403 -27.574 -21.403 1.00 92.88 433 ASN A CA 1
ATOM 3299 C C . ASN A 1 433 ? -3.787 -27.717 -20.747 1.00 92.88 433 ASN A C 1
ATOM 3301 O O . ASN A 1 433 ? -4.189 -26.916 -19.900 1.00 92.88 433 ASN A O 1
ATOM 3305 N N . GLU A 1 434 ? -4.530 -28.767 -21.106 1.00 93.81 434 GLU A N 1
ATOM 3306 C CA . GLU A 1 434 ? -5.874 -29.035 -20.568 1.00 93.81 434 GLU A CA 1
ATOM 3307 C C . GLU A 1 434 ? -5.882 -29.240 -19.043 1.00 93.81 434 GLU A C 1
ATOM 3309 O O . GLU A 1 434 ? -6.880 -28.939 -18.392 1.00 93.81 434 GLU A O 1
ATOM 3314 N N . LYS A 1 435 ? -4.769 -29.695 -18.446 1.00 92.38 435 LYS A N 1
ATOM 3315 C CA . LYS A 1 435 ? -4.658 -29.847 -16.984 1.00 92.38 435 LYS A CA 1
ATOM 3316 C C . LYS A 1 435 ? -4.559 -28.504 -16.264 1.00 92.38 435 LYS A C 1
ATOM 3318 O O . LYS A 1 435 ? -5.088 -28.371 -15.168 1.00 92.38 435 LYS A O 1
ATOM 3323 N N . VAL A 1 436 ? -3.888 -27.533 -16.880 1.00 92.81 436 VAL A N 1
ATOM 3324 C CA . VAL A 1 436 ? -3.738 -26.166 -16.359 1.00 92.81 436 VAL A CA 1
ATOM 3325 C C . VAL A 1 436 ? -5.031 -25.393 -16.598 1.00 92.81 436 VAL A C 1
ATOM 3327 O O . VAL A 1 436 ? -5.645 -24.869 -15.673 1.00 92.81 436 VAL A O 1
ATOM 3330 N N . THR A 1 437 ? -5.515 -25.394 -17.840 1.00 91.62 437 THR A N 1
ATOM 3331 C CA . THR A 1 437 ? -6.714 -24.637 -18.218 1.00 91.62 437 THR A CA 1
ATOM 3332 C C . THR A 1 437 ? -8.002 -25.177 -17.605 1.00 91.62 437 THR A C 1
ATOM 3334 O O . THR A 1 437 ? -8.906 -24.380 -17.325 1.00 91.62 437 THR A O 1
ATOM 3337 N N . GLY A 1 438 ? -8.080 -26.494 -17.385 1.00 88.88 438 GLY A N 1
ATOM 3338 C CA . GLY A 1 438 ? -9.167 -27.166 -16.676 1.00 88.88 438 GLY A CA 1
ATOM 3339 C C . GLY A 1 438 ? -9.176 -26.896 -15.170 1.00 88.88 438 GLY A C 1
ATOM 3340 O O . GLY A 1 438 ? -10.247 -26.904 -14.580 1.00 88.88 438 GLY A O 1
ATOM 3341 N N . ALA A 1 439 ? -8.027 -26.561 -14.573 1.00 88.00 439 ALA A N 1
ATOM 3342 C CA . ALA A 1 439 ? -7.923 -26.118 -13.178 1.00 88.00 439 ALA A CA 1
ATOM 3343 C C . ALA A 1 439 ? -8.305 -24.635 -12.981 1.00 88.00 439 ALA A C 1
ATOM 3345 O O . ALA A 1 439 ? -8.066 -24.063 -11.926 1.00 88.00 439 ALA A O 1
ATOM 3346 N N . GLY A 1 440 ? -8.874 -23.984 -14.003 1.00 90.31 440 GLY A N 1
ATOM 3347 C CA . GLY A 1 440 ? -9.260 -22.575 -13.922 1.00 90.31 440 GLY A CA 1
ATOM 3348 C C . GLY A 1 440 ? -8.106 -21.591 -14.129 1.00 90.31 440 GLY A C 1
ATOM 3349 O O . GLY A 1 440 ? -8.301 -20.399 -13.926 1.00 90.31 440 GLY A O 1
ATOM 3350 N N . LEU A 1 441 ? -6.936 -22.040 -14.591 1.00 93.44 441 LEU A N 1
ATOM 3351 C CA . LEU A 1 441 ? -5.797 -21.165 -14.878 1.00 93.44 441 LEU A CA 1
ATOM 3352 C C . LEU A 1 441 ? -5.739 -20.753 -16.358 1.00 93.44 441 LEU A C 1
ATOM 3354 O O . LEU A 1 441 ? -6.189 -21.468 -17.255 1.00 93.44 441 LEU A O 1
ATOM 3358 N N . ASN A 1 442 ? -5.180 -19.578 -16.623 1.00 94.12 442 ASN A N 1
ATOM 3359 C CA . ASN A 1 442 ? -4.718 -19.154 -17.942 1.00 94.12 442 ASN A CA 1
ATOM 3360 C C . ASN A 1 442 ? -3.361 -19.790 -18.279 1.00 94.12 442 ASN A C 1
ATOM 3362 O O . ASN A 1 442 ? -3.152 -20.180 -19.424 1.00 94.12 442 ASN A O 1
ATOM 3366 N N . TYR A 1 443 ? -2.458 -19.899 -17.299 1.00 93.88 443 TYR A N 1
ATOM 3367 C CA . TYR A 1 443 ? -1.154 -20.563 -17.413 1.00 93.88 443 TYR A CA 1
ATOM 3368 C C . TYR A 1 443 ? -0.576 -20.869 -16.018 1.00 93.88 443 TYR A C 1
ATOM 3370 O O . TYR A 1 443 ? -0.935 -20.212 -15.042 1.00 93.88 443 TYR A O 1
ATOM 3378 N N . SER A 1 444 ? 0.351 -21.826 -15.946 1.00 94.44 444 SER A N 1
ATOM 3379 C CA . SER A 1 444 ? 1.215 -22.137 -14.796 1.00 94.44 444 SER A CA 1
ATOM 3380 C C . SER A 1 444 ? 2.579 -22.574 -15.338 1.00 94.44 444 SER A C 1
ATOM 3382 O O . SER A 1 444 ? 2.692 -23.624 -15.978 1.00 94.44 444 SER A O 1
ATOM 3384 N N . VAL A 1 445 ? 3.590 -21.715 -15.177 1.00 95.12 445 VAL A N 1
ATOM 3385 C CA . VAL A 1 445 ? 4.900 -21.838 -15.836 1.00 95.12 445 VAL A CA 1
ATOM 3386 C C . VAL A 1 445 ? 6.029 -21.730 -14.821 1.00 95.12 445 VAL A C 1
ATOM 3388 O O . VAL A 1 445 ? 6.042 -20.818 -13.997 1.00 95.12 445 VAL A O 1
ATOM 3391 N N . CYS A 1 446 ? 7.022 -22.608 -14.919 1.00 94.31 446 CYS A N 1
ATOM 3392 C CA . CYS A 1 446 ? 8.247 -22.540 -14.140 1.00 94.31 446 CYS A CA 1
ATOM 3393 C C . CYS A 1 446 ? 9.421 -22.060 -15.003 1.00 94.31 446 CYS A C 1
ATOM 3395 O O . CYS A 1 446 ? 9.908 -22.789 -15.866 1.00 94.31 446 CYS A O 1
ATOM 3397 N N . TYR A 1 447 ? 9.893 -20.835 -14.754 1.00 89.06 447 TYR A N 1
ATOM 3398 C CA . TYR A 1 447 ? 11.015 -20.238 -15.496 1.00 89.06 447 TYR A CA 1
ATOM 3399 C C . TYR A 1 447 ? 12.393 -20.548 -14.892 1.00 89.06 447 TYR A C 1
ATOM 3401 O O . TYR A 1 447 ? 13.405 -20.454 -15.582 1.00 89.06 447 TYR A O 1
ATOM 3409 N N . SER A 1 448 ? 12.451 -20.918 -13.609 1.00 92.25 448 SER A N 1
ATOM 3410 C CA . SER A 1 448 ? 13.690 -21.257 -12.899 1.00 92.25 448 SER A CA 1
ATOM 3411 C C . SER A 1 448 ? 13.419 -22.347 -11.871 1.00 92.25 448 SER A C 1
ATOM 3413 O O . SER A 1 448 ? 12.422 -22.267 -11.159 1.00 92.25 448 SER A O 1
ATOM 3415 N N . GLY A 1 449 ? 14.315 -23.331 -11.763 1.00 91.25 449 GLY A N 1
ATOM 3416 C CA . GLY A 1 449 ? 14.226 -24.389 -10.750 1.00 91.25 449 GLY A CA 1
ATOM 3417 C C . GLY A 1 449 ? 13.151 -25.450 -11.016 1.00 91.25 449 GLY A C 1
ATOM 3418 O O . GLY A 1 449 ? 12.599 -25.990 -10.068 1.00 91.25 449 GLY A O 1
ATOM 3419 N N . VAL A 1 450 ? 12.836 -25.772 -12.279 1.00 92.75 450 VAL A N 1
ATOM 3420 C CA . VAL A 1 450 ? 11.762 -26.735 -12.627 1.00 92.75 450 VAL A CA 1
ATOM 3421 C C . VAL A 1 450 ? 11.936 -28.126 -12.008 1.00 92.75 450 VAL A C 1
ATOM 3423 O O . VAL A 1 450 ? 10.953 -28.800 -11.724 1.00 92.75 450 VAL A O 1
ATOM 3426 N N . ASP A 1 451 ? 13.172 -28.570 -11.776 1.00 92.56 451 ASP A N 1
ATOM 3427 C CA . ASP A 1 451 ? 13.427 -29.855 -11.112 1.00 92.56 451 ASP A CA 1
ATOM 3428 C C . ASP A 1 451 ? 13.276 -29.783 -9.581 1.00 92.56 451 ASP A C 1
ATOM 3430 O O . ASP A 1 451 ? 13.192 -30.824 -8.931 1.00 92.56 451 ASP A O 1
ATOM 3434 N N . ASP A 1 452 ? 13.169 -28.572 -9.027 1.00 93.94 452 ASP A N 1
ATOM 3435 C CA . ASP A 1 452 ? 12.974 -28.292 -7.604 1.00 93.94 452 ASP A CA 1
ATOM 3436 C C . ASP A 1 452 ? 11.501 -27.967 -7.274 1.00 93.94 452 ASP A C 1
ATOM 3438 O O . ASP A 1 452 ? 11.199 -27.615 -6.134 1.00 93.94 452 ASP A O 1
ATOM 3442 N N . VAL A 1 453 ? 10.569 -28.073 -8.234 1.00 95.25 453 VAL A N 1
ATOM 3443 C CA . VAL A 1 453 ? 9.127 -27.885 -7.997 1.00 95.25 453 VAL A CA 1
ATOM 3444 C C . VAL A 1 453 ? 8.273 -28.947 -8.678 1.00 95.25 453 VAL A C 1
ATOM 3446 O O . VAL A 1 453 ? 8.488 -29.327 -9.828 1.00 95.25 453 VAL A O 1
ATOM 3449 N N . THR A 1 454 ? 7.266 -29.424 -7.954 1.00 94.75 454 THR A N 1
ATOM 3450 C CA . THR A 1 454 ? 6.307 -30.429 -8.429 1.00 94.75 454 THR A CA 1
ATOM 3451 C C . THR A 1 454 ? 4.918 -30.136 -7.881 1.00 94.75 454 THR A C 1
ATOM 3453 O O . THR A 1 454 ? 4.787 -29.381 -6.921 1.00 94.75 454 THR A O 1
ATOM 3456 N N . ILE A 1 455 ? 3.891 -30.754 -8.462 1.00 91.00 455 ILE A N 1
ATOM 3457 C CA . ILE A 1 455 ? 2.597 -30.903 -7.786 1.00 91.00 455 ILE A CA 1
ATOM 3458 C C . ILE A 1 455 ? 2.506 -32.356 -7.330 1.00 91.00 455 ILE A C 1
ATOM 3460 O O . ILE A 1 455 ? 2.607 -33.274 -8.152 1.00 91.00 455 ILE A O 1
ATOM 3464 N N . ASP A 1 456 ? 2.355 -32.552 -6.023 1.00 82.50 456 ASP A N 1
ATOM 3465 C CA . ASP A 1 456 ? 2.210 -33.865 -5.395 1.00 82.50 456 ASP A CA 1
ATOM 3466 C C . ASP A 1 456 ? 0.874 -33.927 -4.651 1.00 82.50 456 ASP A C 1
ATOM 3468 O O . ASP A 1 456 ? 0.671 -33.249 -3.644 1.00 82.50 456 ASP A O 1
ATOM 3472 N N . GLY A 1 457 ? -0.058 -34.723 -5.178 1.00 76.94 457 GLY A N 1
ATOM 3473 C CA . GLY A 1 457 ? -1.442 -34.736 -4.710 1.00 76.94 457 GLY A CA 1
ATOM 3474 C C . GLY A 1 457 ? -2.145 -33.411 -5.007 1.00 76.94 457 GLY A C 1
ATOM 3475 O O . GLY A 1 457 ? -2.290 -33.053 -6.174 1.00 76.94 457 GLY A O 1
ATOM 3476 N N . ASP A 1 458 ? -2.556 -32.724 -3.942 1.00 82.50 458 ASP A N 1
ATOM 3477 C CA . ASP A 1 458 ? -3.285 -31.450 -3.964 1.00 82.50 458 ASP A CA 1
ATOM 3478 C C . ASP A 1 458 ? -2.400 -30.267 -3.516 1.00 82.50 458 ASP A C 1
ATOM 3480 O O . ASP A 1 458 ? -2.909 -29.240 -3.094 1.00 82.50 458 ASP A O 1
ATOM 3484 N N . ALA A 1 459 ? -1.065 -30.392 -3.582 1.00 91.75 459 ALA A N 1
ATOM 3485 C CA . ALA A 1 459 ? -0.152 -29.329 -3.158 1.00 91.75 459 ALA A CA 1
ATOM 3486 C C . ALA A 1 459 ? 0.961 -29.039 -4.173 1.00 91.75 459 ALA A C 1
ATOM 3488 O O . ALA A 1 459 ? 1.570 -29.950 -4.744 1.00 91.75 459 ALA A O 1
ATOM 3489 N N . LEU A 1 460 ? 1.296 -27.755 -4.322 1.00 95.75 460 LEU A N 1
ATOM 3490 C CA . LEU A 1 460 ? 2.528 -27.292 -4.954 1.00 95.75 460 LEU A CA 1
ATOM 3491 C C . LEU A 1 460 ? 3.689 -27.453 -3.970 1.00 95.75 460 LEU A C 1
ATOM 3493 O O . LEU A 1 460 ? 3.682 -26.876 -2.880 1.00 95.75 460 LEU A O 1
ATOM 3497 N N . VAL A 1 461 ? 4.695 -28.235 -4.353 1.00 96.69 461 VAL A N 1
ATOM 3498 C CA . VAL A 1 461 ? 5.815 -28.617 -3.489 1.00 96.69 461 VAL A CA 1
ATOM 3499 C C . VAL A 1 461 ? 7.119 -28.074 -4.050 1.00 96.69 461 VAL A C 1
ATOM 3501 O O . VAL A 1 461 ? 7.576 -28.513 -5.107 1.00 96.69 461 VAL A O 1
ATOM 3504 N N . PHE A 1 462 ? 7.743 -27.164 -3.305 1.00 97.56 462 PHE A N 1
ATOM 3505 C CA . PHE A 1 462 ? 9.090 -26.665 -3.557 1.00 97.56 462 PHE A CA 1
ATOM 3506 C C . PHE A 1 462 ? 10.102 -27.437 -2.710 1.00 97.56 462 PHE A C 1
ATOM 3508 O O . PHE A 1 462 ? 9.989 -27.511 -1.483 1.00 97.56 462 PHE A O 1
ATOM 3515 N N . SER A 1 463 ? 11.116 -27.986 -3.370 1.00 96.31 463 SER A N 1
ATOM 3516 C CA . SER A 1 463 ? 12.255 -28.631 -2.723 1.00 96.31 463 SER A CA 1
ATOM 3517 C C . SER A 1 463 ? 13.237 -27.592 -2.160 1.00 96.31 463 SER A C 1
ATOM 3519 O O . SER A 1 463 ? 13.301 -26.470 -2.669 1.00 96.31 463 SER A O 1
ATOM 3521 N N . PRO A 1 464 ? 14.038 -27.952 -1.138 1.00 95.88 464 PRO A N 1
ATOM 3522 C CA . PRO A 1 464 ? 15.116 -27.099 -0.650 1.00 95.88 464 PRO A CA 1
ATOM 3523 C C . PRO A 1 464 ? 16.098 -26.732 -1.766 1.00 95.88 464 PRO A C 1
ATOM 3525 O O . PRO A 1 464 ? 16.565 -27.609 -2.493 1.00 95.88 464 PRO A O 1
ATOM 3528 N N . THR A 1 465 ? 16.463 -25.458 -1.869 1.00 92.94 465 THR A N 1
ATOM 3529 C CA . THR A 1 465 ? 17.402 -24.966 -2.883 1.00 92.94 465 THR A CA 1
ATOM 3530 C C . THR A 1 465 ? 18.156 -23.732 -2.382 1.00 92.94 465 THR A C 1
ATOM 3532 O O . THR A 1 465 ? 17.587 -22.860 -1.723 1.00 92.94 465 THR A O 1
ATOM 3535 N N . GLU A 1 466 ? 19.458 -23.668 -2.685 1.00 89.12 466 GLU A N 1
ATOM 3536 C CA . GLU A 1 466 ? 20.296 -22.475 -2.462 1.00 89.12 466 GLU A CA 1
ATOM 3537 C C . GLU A 1 466 ? 20.121 -21.435 -3.584 1.00 89.12 466 GLU A C 1
ATOM 3539 O O . GLU A 1 466 ? 20.468 -20.267 -3.409 1.00 89.12 466 GLU A O 1
ATOM 3544 N N . ASN A 1 467 ? 19.567 -21.852 -4.730 1.00 91.62 467 ASN A N 1
ATOM 3545 C CA . ASN A 1 467 ? 19.133 -20.958 -5.801 1.00 91.62 467 ASN A CA 1
ATOM 3546 C C . ASN A 1 467 ? 17.691 -20.500 -5.535 1.00 91.62 467 ASN A C 1
ATOM 3548 O O . ASN A 1 467 ? 17.209 -20.525 -4.405 1.00 91.62 467 ASN A O 1
ATOM 3552 N N . TYR A 1 468 ? 16.978 -20.055 -6.567 1.00 91.50 468 TYR A N 1
ATOM 3553 C CA . TYR A 1 468 ? 15.545 -19.823 -6.461 1.00 91.50 468 TYR A CA 1
ATOM 3554 C C . TYR A 1 468 ? 14.781 -20.651 -7.486 1.00 91.50 468 TYR A C 1
ATOM 3556 O O . TYR A 1 468 ? 15.170 -20.755 -8.656 1.00 91.50 468 TYR A O 1
ATOM 3564 N N . THR A 1 469 ? 13.648 -21.163 -7.034 1.00 96.25 469 THR A N 1
ATOM 3565 C CA . THR A 1 469 ? 12.612 -21.723 -7.891 1.00 96.25 469 THR A CA 1
ATOM 3566 C C . THR A 1 469 ? 11.539 -20.672 -8.103 1.00 96.25 469 THR A C 1
ATOM 3568 O O . THR A 1 469 ? 11.222 -19.924 -7.178 1.00 96.25 469 THR A O 1
ATOM 3571 N N . GLN A 1 470 ? 11.007 -20.583 -9.317 1.00 94.88 470 GLN A N 1
ATOM 3572 C CA . GLN A 1 470 ? 9.997 -19.604 -9.701 1.00 94.88 470 GLN A CA 1
ATOM 3573 C C . GLN A 1 470 ? 8.839 -20.300 -10.401 1.00 94.88 470 GLN A C 1
ATOM 3575 O O . GLN A 1 470 ? 9.053 -20.940 -11.428 1.00 94.88 470 GLN A O 1
ATOM 3580 N N . VAL A 1 471 ? 7.626 -20.102 -9.890 1.00 95.50 471 VAL A N 1
ATOM 3581 C CA . VAL A 1 471 ? 6.374 -20.506 -10.537 1.00 95.50 471 VAL A CA 1
ATOM 3582 C C . VAL A 1 471 ? 5.534 -19.260 -10.790 1.00 95.50 471 VAL A C 1
ATOM 3584 O O . VAL A 1 471 ? 5.274 -18.490 -9.870 1.00 95.50 471 VAL A O 1
ATOM 3587 N N . ASN A 1 472 ? 5.125 -19.060 -12.038 1.00 94.62 472 ASN A N 1
ATOM 3588 C CA . ASN A 1 472 ? 4.272 -17.963 -12.473 1.00 94.62 472 ASN A CA 1
ATOM 3589 C C . ASN A 1 472 ? 2.911 -18.519 -12.869 1.00 94.62 472 ASN A C 1
ATOM 3591 O O . ASN A 1 472 ? 2.824 -19.317 -13.805 1.00 94.62 472 ASN A O 1
ATOM 3595 N N . GLU A 1 473 ? 1.857 -18.042 -12.223 1.00 93.88 473 GLU A N 1
ATOM 3596 C CA . GLU A 1 473 ? 0.488 -18.459 -12.506 1.00 93.88 473 GLU A CA 1
ATOM 3597 C C . GLU A 1 473 ? -0.375 -17.262 -12.886 1.00 93.88 473 GLU A C 1
ATOM 3599 O O . GLU A 1 473 ? -0.267 -16.175 -12.313 1.00 93.88 473 GLU A O 1
ATOM 3604 N N . GLY A 1 474 ? -1.230 -17.472 -13.881 1.00 93.69 474 GLY A N 1
ATOM 3605 C CA . GLY A 1 474 ? -2.336 -16.582 -14.200 1.00 93.69 474 GLY A CA 1
ATOM 3606 C C . GLY A 1 474 ? -3.638 -17.340 -13.995 1.00 93.69 474 GLY A C 1
ATOM 3607 O O . GLY A 1 474 ? -3.820 -18.378 -14.625 1.00 93.69 474 GLY A O 1
ATOM 3608 N N . SER A 1 475 ? -4.546 -16.845 -13.161 1.00 93.44 475 SER A N 1
ATOM 3609 C CA . SER A 1 475 ? -5.852 -17.452 -12.893 1.00 93.44 475 SER A CA 1
ATOM 3610 C C . SER A 1 475 ? -6.952 -16.840 -13.766 1.00 93.44 475 SER A C 1
ATOM 3612 O O . SER A 1 475 ? -6.889 -15.673 -14.148 1.00 93.44 475 SER A O 1
ATOM 3614 N N . LYS A 1 476 ? -7.990 -17.614 -14.100 1.00 91.75 476 LYS A N 1
ATOM 3615 C CA . LYS A 1 476 ? -9.231 -17.086 -14.704 1.00 91.75 476 LYS A CA 1
ATOM 3616 C C . LYS A 1 476 ? -10.139 -16.448 -13.652 1.00 91.75 476 LYS A C 1
ATOM 3618 O O . LYS A 1 476 ? -11.029 -15.674 -14.003 1.00 91.75 476 LYS A O 1
ATOM 3623 N N . ASN A 1 477 ? -9.906 -16.762 -12.380 1.00 89.62 477 ASN A N 1
ATOM 3624 C CA . ASN A 1 477 ? -10.670 -16.273 -11.245 1.00 89.62 477 ASN A CA 1
ATOM 3625 C C . ASN A 1 477 ? -9.979 -15.032 -10.669 1.00 89.62 477 ASN A C 1
ATOM 3627 O O . ASN A 1 477 ? -9.279 -15.091 -9.661 1.00 89.62 477 ASN A O 1
ATOM 3631 N N . ALA A 1 478 ? -10.134 -13.902 -11.358 1.00 88.75 478 ALA A N 1
ATOM 3632 C CA . ALA A 1 478 ? -9.554 -12.642 -10.917 1.00 88.75 478 ALA A CA 1
ATOM 3633 C C . ALA A 1 478 ? -10.215 -12.146 -9.623 1.00 88.75 478 ALA A C 1
ATOM 3635 O O . ALA A 1 478 ? -11.444 -12.133 -9.513 1.00 88.75 478 ALA A O 1
ATOM 3636 N N . ARG A 1 479 ? -9.397 -11.655 -8.686 1.00 89.94 479 ARG A N 1
ATOM 3637 C CA . ARG A 1 479 ? -9.858 -10.872 -7.536 1.00 89.94 479 ARG A CA 1
ATOM 3638 C C . ARG A 1 479 ? -10.731 -9.707 -7.994 1.00 89.94 479 ARG A C 1
ATOM 3640 O O . ARG A 1 479 ? -10.415 -9.022 -8.974 1.00 89.94 479 ARG A O 1
ATOM 3647 N N . THR A 1 480 ? -11.777 -9.434 -7.228 1.00 86.94 480 THR A N 1
ATOM 3648 C CA . THR A 1 480 ? -12.643 -8.276 -7.416 1.00 86.94 480 THR A CA 1
ATOM 3649 C C . THR A 1 480 ? -12.320 -7.199 -6.384 1.00 86.94 480 THR A C 1
ATOM 3651 O O . THR A 1 480 ? -11.589 -6.255 -6.687 1.00 86.94 480 THR A O 1
ATOM 3654 N N . ASN A 1 481 ? -12.815 -7.348 -5.158 1.00 83.38 481 ASN A N 1
ATOM 3655 C CA . ASN A 1 481 ? -12.687 -6.388 -4.064 1.00 83.38 481 ASN A CA 1
ATOM 3656 C C . ASN A 1 481 ? -12.198 -7.027 -2.755 1.00 83.38 481 ASN A C 1
ATOM 3658 O O . ASN A 1 481 ? -12.147 -6.349 -1.729 1.00 83.38 481 ASN A O 1
ATOM 3662 N N . GLU A 1 482 ? -11.837 -8.310 -2.777 1.00 89.75 482 GLU A N 1
ATOM 3663 C CA . GLU A 1 482 ? -11.385 -9.039 -1.598 1.00 89.75 482 GLU A CA 1
ATOM 3664 C C . GLU A 1 482 ? -10.167 -8.340 -0.976 1.00 89.75 482 GLU A C 1
ATOM 3666 O O . GLU A 1 482 ? -9.312 -7.789 -1.673 1.00 89.75 482 GLU A O 1
ATOM 3671 N N . LYS A 1 483 ? -10.083 -8.322 0.352 1.00 90.88 483 LYS A N 1
ATOM 3672 C CA . LYS A 1 483 ? -9.033 -7.588 1.075 1.00 90.88 483 LYS A CA 1
ATOM 3673 C C . LYS A 1 483 ? -7.764 -8.419 1.247 1.00 90.88 483 LYS A C 1
ATOM 3675 O O . LYS A 1 483 ? -6.659 -7.874 1.252 1.00 90.88 483 LYS A O 1
ATOM 3680 N N . TYR A 1 484 ? -7.937 -9.729 1.379 1.00 94.69 484 TYR A N 1
ATOM 3681 C CA . TYR A 1 484 ? -6.884 -10.652 1.756 1.00 94.69 484 TYR A CA 1
ATOM 3682 C C . TYR A 1 484 ? -6.544 -11.603 0.615 1.00 94.69 484 TYR A C 1
ATOM 3684 O O . TYR A 1 484 ? -7.435 -12.083 -0.086 1.00 94.69 484 TYR A O 1
ATOM 3692 N N . LEU A 1 485 ? -5.257 -11.913 0.481 1.00 96.75 485 LEU A N 1
ATOM 3693 C CA . LEU A 1 485 ? -4.789 -13.167 -0.100 1.00 96.75 485 LEU A CA 1
ATOM 3694 C C . LEU A 1 485 ? -4.545 -14.135 1.054 1.00 96.75 485 LEU A C 1
ATOM 3696 O O . LEU A 1 485 ? -3.956 -13.759 2.068 1.00 96.75 485 LEU A O 1
ATOM 3700 N N . VAL A 1 486 ? -4.985 -15.374 0.906 1.00 94.75 486 VAL A N 1
ATOM 3701 C CA . VAL A 1 486 ? -4.761 -16.429 1.888 1.00 94.75 486 VAL A CA 1
ATOM 3702 C C . VAL A 1 486 ? -4.036 -17.569 1.199 1.00 94.75 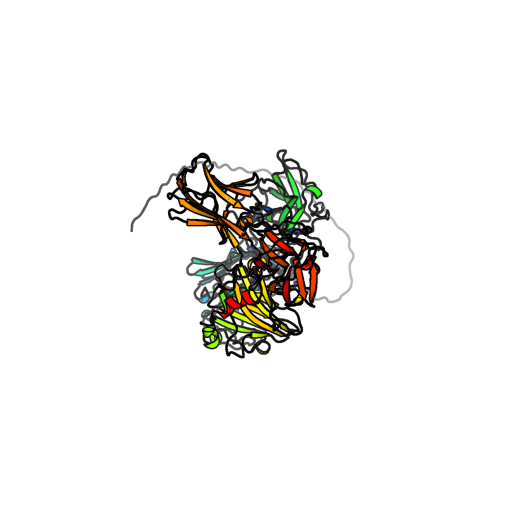486 VAL A C 1
ATOM 3704 O O . VAL A 1 486 ? -4.457 -18.033 0.139 1.00 94.75 486 VAL A O 1
ATOM 3707 N N . MET A 1 487 ? -2.930 -17.998 1.802 1.00 96.19 487 MET A N 1
ATOM 3708 C CA . MET A 1 487 ? -2.160 -19.151 1.347 1.00 96.19 487 MET A CA 1
ATOM 3709 C C . MET A 1 487 ? -2.179 -20.221 2.436 1.00 96.19 487 MET A C 1
ATOM 3711 O O . MET A 1 487 ? -1.702 -19.980 3.548 1.00 96.19 487 MET A O 1
ATOM 3715 N N . SER A 1 488 ? -2.717 -21.398 2.115 1.00 93.31 488 SER A N 1
ATOM 3716 C CA . SER A 1 488 ? -2.625 -22.585 2.967 1.00 93.31 488 SER A CA 1
ATOM 3717 C C . SER A 1 488 ? -1.258 -23.223 2.762 1.00 93.31 488 SER A C 1
ATOM 3719 O O . SER A 1 488 ? -0.976 -23.749 1.683 1.00 93.31 488 SER A O 1
ATOM 3721 N N . MET A 1 489 ? -0.370 -23.117 3.752 1.00 95.25 489 MET A N 1
ATOM 3722 C CA . MET A 1 489 ? 1.027 -23.524 3.589 1.00 95.25 489 MET A CA 1
ATOM 3723 C C . MET A 1 489 ? 1.580 -24.292 4.777 1.00 95.25 489 MET A C 1
ATOM 3725 O O . MET A 1 489 ? 1.169 -24.100 5.920 1.00 95.25 489 MET A O 1
ATOM 3729 N N . LYS A 1 490 ? 2.598 -25.102 4.491 1.00 94.38 490 LYS A N 1
ATOM 3730 C CA . LYS A 1 490 ? 3.424 -25.791 5.477 1.00 94.38 490 LYS A CA 1
ATOM 3731 C C . LYS A 1 490 ? 4.883 -25.775 5.036 1.00 94.38 490 LYS A C 1
ATOM 3733 O O . LYS A 1 490 ? 5.174 -25.956 3.855 1.00 94.38 490 LYS A O 1
ATOM 3738 N N . VAL A 1 491 ? 5.805 -25.607 5.984 1.00 94.81 491 VAL A N 1
ATOM 3739 C CA . VAL A 1 491 ? 7.246 -25.759 5.740 1.00 94.81 491 VAL A CA 1
ATOM 3740 C C . VAL A 1 491 ? 7.822 -26.880 6.601 1.00 94.81 491 VAL A C 1
ATOM 3742 O O . VAL A 1 491 ? 7.762 -26.844 7.828 1.00 94.81 491 VAL A O 1
ATOM 3745 N N . ASP A 1 492 ? 8.395 -27.889 5.951 1.00 95.00 492 ASP A N 1
ATOM 3746 C CA . ASP A 1 492 ? 9.056 -29.011 6.614 1.00 95.00 492 ASP A CA 1
ATOM 3747 C C . ASP A 1 492 ? 10.574 -28.753 6.674 1.00 95.00 492 ASP A C 1
ATOM 3749 O O . ASP A 1 492 ? 11.249 -28.713 5.643 1.00 95.00 492 ASP A O 1
ATOM 3753 N N . GLY A 1 493 ? 11.132 -28.594 7.881 1.00 91.69 493 GLY A N 1
ATOM 3754 C CA . GLY A 1 493 ? 12.586 -28.502 8.099 1.00 91.69 493 GLY A CA 1
ATOM 3755 C C . GLY A 1 493 ? 13.242 -27.149 7.779 1.00 91.69 493 GLY A C 1
ATOM 3756 O O . GLY A 1 493 ? 14.461 -27.096 7.622 1.00 91.69 493 GLY A O 1
ATOM 3757 N N . GLY A 1 494 ? 12.469 -26.063 7.699 1.00 91.81 494 GLY A N 1
ATOM 3758 C CA . GLY A 1 494 ? 12.968 -24.710 7.424 1.00 91.81 494 GLY A CA 1
ATOM 3759 C C . GLY A 1 494 ? 12.000 -23.616 7.879 1.00 91.81 494 GLY A C 1
ATOM 3760 O O . GLY A 1 494 ? 11.165 -23.850 8.749 1.00 91.81 494 GLY A O 1
ATOM 3761 N N . ASP A 1 495 ? 12.119 -22.431 7.283 1.00 93.00 495 ASP A N 1
ATOM 3762 C CA . ASP A 1 495 ? 11.252 -21.276 7.529 1.00 93.00 495 ASP A CA 1
ATOM 3763 C C . ASP A 1 495 ? 10.743 -20.660 6.207 1.00 93.00 495 ASP A C 1
ATOM 3765 O O . ASP A 1 495 ? 11.012 -21.168 5.113 1.00 93.00 495 ASP A O 1
ATOM 3769 N N . LEU A 1 496 ? 9.973 -19.573 6.312 1.00 94.69 496 LEU A N 1
ATOM 3770 C CA . LEU A 1 496 ? 9.404 -18.851 5.171 1.00 94.69 496 LEU A CA 1
ATOM 3771 C C . LEU A 1 496 ? 10.231 -17.620 4.753 1.00 94.69 496 LEU A C 1
ATOM 3773 O O . LEU A 1 496 ? 9.776 -16.847 3.914 1.00 94.69 496 LEU A O 1
ATOM 3777 N N . ASN A 1 497 ? 11.436 -17.407 5.294 1.00 94.62 497 ASN A N 1
ATOM 3778 C CA . ASN A 1 497 ? 12.193 -16.169 5.063 1.00 94.62 497 ASN A CA 1
ATOM 3779 C C . ASN A 1 497 ? 12.583 -15.956 3.596 1.00 94.62 497 ASN A C 1
ATOM 3781 O O . ASN A 1 497 ? 12.717 -14.813 3.166 1.00 94.62 497 ASN A O 1
ATOM 3785 N N . GLY A 1 498 ? 12.755 -17.031 2.824 1.00 94.50 498 GLY A N 1
ATOM 3786 C CA . GLY A 1 498 ? 13.058 -16.949 1.395 1.00 94.50 498 GLY A CA 1
ATOM 3787 C C . GLY A 1 498 ? 11.865 -17.183 0.464 1.00 94.50 498 GLY A C 1
ATOM 3788 O O . GLY A 1 498 ? 12.060 -17.259 -0.751 1.00 94.50 498 GLY A O 1
ATOM 3789 N N . LEU A 1 499 ? 10.640 -17.258 1.001 1.00 97.69 499 LEU A N 1
ATOM 3790 C CA . LEU A 1 499 ? 9.414 -17.165 0.209 1.00 97.69 499 LEU A CA 1
ATOM 3791 C C . LEU A 1 499 ? 9.135 -15.696 -0.125 1.00 97.69 499 LEU A C 1
ATOM 3793 O O . LEU A 1 499 ? 9.164 -14.831 0.752 1.00 97.69 499 LEU A O 1
ATOM 3797 N N . ARG A 1 500 ? 8.831 -15.411 -1.390 1.00 96.38 500 ARG A N 1
ATOM 3798 C CA . ARG A 1 500 ? 8.371 -14.092 -1.844 1.00 96.38 500 ARG A CA 1
ATOM 3799 C C . ARG A 1 500 ? 7.341 -14.234 -2.957 1.00 96.38 500 ARG A C 1
ATOM 3801 O O . ARG A 1 500 ? 7.424 -15.166 -3.758 1.00 96.38 500 ARG A O 1
ATOM 3808 N N . ILE A 1 501 ? 6.408 -13.290 -3.017 1.00 96.75 501 ILE A N 1
ATOM 3809 C CA . ILE A 1 501 ? 5.355 -13.256 -4.039 1.00 96.75 501 ILE A CA 1
ATOM 3810 C C . ILE A 1 501 ? 5.308 -11.916 -4.761 1.00 96.75 501 ILE A C 1
ATOM 3812 O O . ILE A 1 501 ? 5.697 -10.887 -4.211 1.00 96.75 501 ILE A O 1
ATOM 3816 N N . GLN A 1 502 ? 4.823 -11.928 -5.996 1.00 91.56 502 GLN A N 1
ATOM 3817 C CA . GLN A 1 502 ? 4.724 -10.753 -6.858 1.00 91.56 502 GLN A CA 1
ATOM 3818 C C . GLN A 1 502 ? 3.353 -10.746 -7.548 1.00 91.56 502 GLN A C 1
ATOM 3820 O O . GLN A 1 502 ? 2.913 -11.767 -8.074 1.00 91.56 502 GLN A O 1
ATOM 3825 N N . SER A 1 503 ? 2.687 -9.590 -7.543 1.00 83.19 503 SER A N 1
ATOM 3826 C CA . SER A 1 503 ? 1.306 -9.390 -8.019 1.00 83.19 503 SER A CA 1
ATOM 3827 C C . SER A 1 503 ? 1.149 -9.221 -9.535 1.00 83.19 503 SER A C 1
ATOM 3829 O O . SER A 1 503 ? 0.034 -9.077 -10.032 1.00 83.19 503 SER A O 1
ATOM 3831 N N . SER A 1 504 ? 2.259 -9.149 -10.269 1.00 73.88 504 SER A N 1
ATOM 3832 C CA . SER A 1 504 ? 2.299 -8.949 -11.719 1.00 73.88 504 SER A CA 1
ATOM 3833 C C . SER A 1 504 ? 3.689 -9.266 -12.262 1.00 73.88 504 SER A C 1
ATOM 3835 O O . SER A 1 504 ? 4.676 -9.239 -11.526 1.00 73.88 504 SER A O 1
ATOM 3837 N N . ASN A 1 505 ? 3.796 -9.506 -13.568 1.00 66.00 505 ASN A N 1
ATOM 3838 C CA . ASN A 1 505 ? 5.096 -9.603 -14.224 1.00 66.00 505 ASN A CA 1
ATOM 3839 C C . ASN A 1 505 ? 5.785 -8.224 -14.196 1.00 66.00 505 ASN A C 1
ATOM 3841 O O . ASN A 1 505 ? 5.325 -7.289 -14.844 1.00 66.00 505 ASN A O 1
ATOM 3845 N N . GLY A 1 506 ? 6.861 -8.090 -13.411 1.00 56.16 506 GLY A N 1
ATOM 3846 C CA . GLY A 1 506 ? 7.646 -6.850 -13.300 1.00 56.16 506 GLY A CA 1
ATOM 3847 C C . GLY A 1 506 ? 7.317 -5.941 -12.105 1.00 56.16 506 GLY A C 1
ATOM 3848 O O . GLY A 1 506 ? 7.799 -4.812 -12.070 1.00 56.16 506 GLY A O 1
ATOM 3849 N N . GLY A 1 507 ? 6.511 -6.395 -11.136 1.00 63.66 507 GLY A N 1
ATOM 3850 C CA . GLY A 1 507 ? 6.358 -5.728 -9.829 1.00 63.66 507 GLY A CA 1
ATOM 3851 C C . GLY A 1 507 ? 7.520 -6.008 -8.859 1.00 63.66 507 GLY A C 1
ATOM 3852 O O . GLY A 1 507 ? 8.427 -6.772 -9.175 1.00 63.66 507 GLY A O 1
ATOM 3853 N N . ASP A 1 508 ? 7.501 -5.456 -7.647 1.00 77.12 508 ASP A N 1
ATOM 3854 C CA . ASP A 1 508 ? 8.453 -5.883 -6.611 1.00 77.12 508 ASP A CA 1
ATOM 3855 C C . ASP A 1 508 ? 7.999 -7.223 -6.013 1.00 77.12 508 ASP A C 1
ATOM 3857 O O . ASP A 1 508 ? 6.820 -7.413 -5.707 1.00 77.12 508 ASP A O 1
ATOM 3861 N N . ALA A 1 509 ? 8.925 -8.172 -5.862 1.00 89.06 509 ALA A N 1
ATOM 3862 C CA . ALA A 1 509 ? 8.644 -9.411 -5.146 1.00 89.06 509 ALA A CA 1
ATOM 3863 C C . ALA A 1 509 ? 8.758 -9.158 -3.637 1.00 89.06 509 ALA A C 1
ATOM 3865 O O . ALA A 1 509 ? 9.827 -8.804 -3.137 1.00 89.06 509 ALA A O 1
ATOM 3866 N N . ILE A 1 510 ? 7.662 -9.354 -2.909 1.00 93.56 510 ILE A N 1
ATOM 3867 C CA . ILE A 1 510 ? 7.578 -9.070 -1.478 1.00 93.56 510 ILE A CA 1
ATOM 3868 C C . ILE A 1 510 ? 7.838 -10.347 -0.688 1.00 93.56 510 ILE A C 1
ATOM 3870 O O . ILE A 1 510 ? 7.107 -11.330 -0.819 1.00 93.56 510 ILE A O 1
ATOM 3874 N N . TYR A 1 511 ? 8.876 -10.316 0.144 1.00 96.19 511 TYR A N 1
ATOM 3875 C CA . TYR A 1 511 ? 9.255 -11.415 1.031 1.00 96.19 511 TYR A CA 1
ATOM 3876 C C . TYR A 1 511 ? 8.232 -11.644 2.145 1.00 96.19 511 TYR A C 1
ATOM 3878 O O . TYR A 1 511 ? 7.703 -10.686 2.708 1.00 96.19 511 TYR A O 1
ATOM 3886 N N . ALA A 1 512 ? 8.017 -12.908 2.512 1.00 96.81 512 ALA A N 1
ATOM 3887 C CA . ALA A 1 512 ? 7.026 -13.306 3.507 1.00 96.81 512 ALA A CA 1
ATOM 3888 C C . ALA A 1 512 ? 7.177 -12.640 4.892 1.00 96.81 512 ALA A C 1
ATOM 3890 O O . ALA A 1 512 ? 6.165 -12.234 5.465 1.00 96.81 512 ALA A O 1
ATOM 3891 N N . PRO A 1 513 ? 8.396 -12.397 5.419 1.00 95.69 513 PRO A N 1
ATOM 3892 C CA . PRO A 1 513 ? 8.590 -11.609 6.645 1.00 95.69 513 PRO A CA 1
ATOM 3893 C C . PRO A 1 513 ? 8.073 -10.163 6.578 1.00 95.69 513 PRO A C 1
ATOM 3895 O O . PRO A 1 513 ? 7.870 -9.516 7.611 1.00 95.69 513 PRO A O 1
ATOM 3898 N N . ASN A 1 514 ? 7.849 -9.634 5.375 1.00 94.81 514 ASN A N 1
ATOM 3899 C CA . ASN A 1 514 ? 7.321 -8.291 5.155 1.00 94.81 514 ASN A CA 1
ATOM 3900 C C . ASN A 1 514 ? 5.800 -8.265 4.968 1.00 94.81 514 ASN A C 1
ATOM 3902 O O . ASN A 1 514 ? 5.245 -7.180 4.834 1.00 94.81 514 ASN A O 1
ATOM 3906 N N . TRP A 1 515 ? 5.121 -9.413 5.008 1.00 96.94 515 TRP A N 1
ATOM 3907 C CA . TRP A 1 515 ? 3.664 -9.466 4.935 1.00 96.94 515 TRP A CA 1
ATOM 3908 C C . TRP A 1 515 ? 3.011 -9.127 6.274 1.00 96.94 515 TRP A C 1
ATOM 3910 O O . TRP A 1 515 ? 3.513 -9.464 7.355 1.00 96.94 515 TRP A O 1
ATOM 3920 N N . TYR A 1 516 ? 1.862 -8.473 6.182 1.00 95.69 516 TYR A N 1
ATOM 3921 C CA . TYR A 1 516 ? 1.022 -8.081 7.301 1.00 95.69 516 TYR A CA 1
ATOM 3922 C C . TYR A 1 516 ? -0.352 -8.728 7.155 1.00 95.69 516 TYR A C 1
ATOM 3924 O O . TYR A 1 516 ? -0.948 -8.677 6.083 1.00 95.69 516 TYR A O 1
ATOM 3932 N N . ALA A 1 517 ? -0.870 -9.309 8.236 1.00 93.00 517 ALA A N 1
ATOM 3933 C CA . ALA A 1 517 ? -2.246 -9.802 8.296 1.00 93.00 517 ALA A CA 1
ATOM 3934 C C . ALA A 1 517 ? -3.228 -8.681 8.664 1.00 93.00 517 ALA A C 1
ATOM 3936 O O . ALA A 1 517 ? -4.388 -8.694 8.260 1.00 93.00 517 ALA A O 1
ATOM 3937 N N . ALA A 1 518 ? -2.758 -7.709 9.441 1.00 89.38 518 ALA A N 1
ATOM 3938 C CA . ALA A 1 518 ? -3.474 -6.502 9.819 1.00 89.38 518 ALA A CA 1
ATOM 3939 C C . ALA A 1 518 ? -2.452 -5.417 10.195 1.00 89.38 518 ALA A C 1
ATOM 3941 O O . ALA A 1 518 ? -1.246 -5.668 10.227 1.00 89.38 518 ALA A O 1
ATOM 3942 N N . GLU A 1 519 ? -2.924 -4.207 10.487 1.00 83.81 519 GLU A N 1
ATOM 3943 C CA . GLU A 1 519 ? -2.067 -3.085 10.877 1.00 83.81 519 GLU A CA 1
ATOM 3944 C C . GLU A 1 519 ? -1.129 -3.480 12.030 1.00 83.81 519 GLU A C 1
ATOM 3946 O O . GLU A 1 519 ? -1.585 -3.938 13.078 1.00 83.81 519 GLU A O 1
ATOM 3951 N N . GLY A 1 520 ? 0.185 -3.356 11.823 1.00 84.19 520 GLY A N 1
ATOM 3952 C CA . GLY A 1 520 ? 1.207 -3.725 12.810 1.00 84.19 520 GLY A CA 1
ATOM 3953 C C . GLY A 1 520 ? 1.349 -5.228 13.114 1.00 84.19 520 GLY A C 1
ATOM 3954 O O . GLY A 1 520 ? 2.311 -5.607 13.781 1.00 84.19 520 GLY A O 1
ATOM 3955 N N . LEU A 1 521 ? 0.463 -6.092 12.605 1.00 90.12 521 LEU A N 1
ATOM 3956 C CA . LEU A 1 521 ? 0.463 -7.536 12.851 1.00 90.12 521 LEU A CA 1
ATOM 3957 C C . LEU A 1 521 ? 1.016 -8.296 11.641 1.00 90.12 521 LEU A C 1
ATOM 3959 O O . LEU A 1 521 ? 0.431 -8.281 10.556 1.00 90.12 521 LEU A O 1
ATOM 3963 N N . LYS A 1 522 ? 2.143 -8.987 11.829 1.00 94.19 522 LYS A N 1
ATOM 3964 C CA . LYS A 1 522 ? 2.784 -9.794 10.781 1.00 94.19 522 LYS A CA 1
ATOM 3965 C C . LYS A 1 522 ? 1.941 -11.008 10.406 1.00 94.19 522 LYS A C 1
ATOM 3967 O O . LYS A 1 522 ? 1.297 -11.595 11.262 1.00 94.19 522 LYS A O 1
ATOM 3972 N N . THR A 1 523 ? 1.983 -11.399 9.133 1.00 94.94 523 THR A N 1
ATOM 3973 C CA . THR A 1 523 ? 1.333 -12.630 8.653 1.00 94.94 523 THR A CA 1
ATOM 3974 C C . THR A 1 523 ? 1.985 -13.884 9.224 1.00 94.94 523 THR A C 1
ATOM 3976 O O . THR A 1 523 ? 1.289 -14.840 9.553 1.00 94.94 523 THR A O 1
ATOM 3979 N N . ILE A 1 524 ? 3.317 -13.895 9.328 1.00 94.31 524 ILE A N 1
ATOM 3980 C CA . ILE A 1 524 ? 4.052 -15.011 9.926 1.00 94.31 524 ILE A CA 1
ATOM 3981 C C . ILE A 1 524 ? 3.971 -14.869 11.453 1.00 94.31 524 ILE A C 1
ATOM 3983 O O . ILE A 1 524 ? 4.519 -13.898 11.987 1.00 94.31 524 ILE A O 1
ATOM 3987 N N . PRO A 1 525 ? 3.330 -15.814 12.167 1.00 89.88 525 PRO A N 1
ATOM 3988 C CA . PRO A 1 525 ? 3.245 -15.759 13.617 1.00 89.88 525 PRO A CA 1
ATOM 3989 C C . PRO A 1 525 ? 4.599 -16.053 14.262 1.00 89.88 525 PRO A C 1
ATOM 3991 O O . PRO A 1 525 ? 5.423 -16.796 13.731 1.00 89.88 525 PRO A O 1
ATOM 3994 N N . THR A 1 526 ? 4.809 -15.515 15.462 1.00 86.69 526 THR A N 1
ATOM 3995 C CA . THR A 1 526 ? 5.980 -15.835 16.293 1.00 86.69 526 THR A CA 1
ATOM 3996 C C . THR A 1 526 ? 5.975 -17.283 16.780 1.00 86.69 526 THR A C 1
ATOM 3998 O O . THR A 1 526 ? 7.038 -17.836 17.052 1.00 86.69 526 THR A O 1
ATOM 4001 N N . SER A 1 527 ? 4.791 -17.891 16.891 1.00 85.25 527 SER A N 1
ATOM 4002 C CA . SER A 1 527 ? 4.587 -19.294 17.246 1.00 85.25 527 SER A CA 1
ATOM 4003 C C . SER A 1 527 ? 3.432 -19.872 16.434 1.00 85.25 527 SER A C 1
ATOM 4005 O O . SER A 1 527 ? 2.334 -19.320 16.451 1.00 85.25 527 SER A O 1
ATOM 4007 N N . LEU A 1 528 ? 3.668 -20.990 15.743 1.00 84.44 528 LEU A N 1
ATOM 4008 C CA . LEU A 1 528 ? 2.599 -21.747 15.081 1.00 84.44 528 LEU A CA 1
ATOM 4009 C C . LEU A 1 528 ? 1.724 -22.514 16.080 1.00 84.44 528 LEU A C 1
ATOM 4011 O O . LEU A 1 528 ? 0.563 -22.757 15.785 1.00 84.44 528 LEU A O 1
ATOM 4015 N N . GLU A 1 529 ? 2.242 -22.862 17.262 1.00 78.50 529 GLU A N 1
ATOM 4016 C CA . GLU A 1 529 ? 1.457 -23.549 18.302 1.00 78.50 529 GLU A CA 1
ATOM 4017 C C . GLU A 1 529 ? 0.346 -22.654 18.867 1.00 78.50 529 GLU A C 1
ATOM 4019 O O . GLU A 1 529 ? -0.707 -23.143 19.263 1.00 78.50 529 GLU A O 1
ATOM 4024 N N . GLU A 1 530 ? 0.576 -21.340 18.882 1.00 73.62 530 GLU A N 1
ATOM 4025 C CA . GLU A 1 530 ? -0.388 -20.332 19.341 1.00 73.62 530 GLU A CA 1
ATOM 4026 C C . GLU A 1 530 ? -1.196 -19.731 18.177 1.00 73.62 530 GLU A C 1
ATOM 4028 O O . GLU A 1 530 ? -2.022 -18.842 18.385 1.00 73.62 530 GLU A O 1
ATOM 4033 N N . TYR A 1 531 ? -0.955 -20.182 16.940 1.00 83.25 531 TYR A N 1
ATOM 4034 C CA . TYR A 1 531 ? -1.616 -19.636 15.762 1.00 83.25 531 TYR A CA 1
ATOM 4035 C C . TYR A 1 531 ? -3.001 -20.273 15.569 1.00 83.25 531 TYR A C 1
ATOM 4037 O O . TYR A 1 531 ? -3.097 -21.496 15.468 1.00 83.25 531 TYR A O 1
ATOM 4045 N N . PRO A 1 532 ? -4.090 -19.486 15.470 1.00 72.88 532 PRO A N 1
ATOM 4046 C CA . PRO A 1 532 ? -5.449 -20.035 15.475 1.00 72.88 532 PRO A CA 1
ATOM 4047 C C . PRO A 1 532 ? -5.843 -20.762 14.182 1.00 72.88 532 PRO A C 1
ATOM 4049 O O . PRO A 1 532 ? -6.881 -21.423 14.149 1.00 72.88 532 PRO A O 1
ATOM 4052 N N . TYR A 1 533 ? -5.049 -20.640 13.113 1.00 81.94 533 TYR A N 1
ATOM 4053 C CA . TYR A 1 533 ? -5.412 -21.132 11.783 1.00 81.94 533 TYR A CA 1
ATOM 4054 C C . TYR A 1 533 ? -4.530 -22.274 11.284 1.00 81.94 533 TYR A C 1
ATOM 4056 O O . TYR A 1 533 ? -4.168 -22.287 10.109 1.00 81.94 533 TYR A O 1
ATOM 4064 N N . VAL A 1 534 ? -4.178 -23.204 12.176 1.00 84.38 534 VAL A N 1
ATOM 4065 C CA . VAL A 1 534 ? -3.398 -24.409 11.861 1.00 84.38 534 VAL A CA 1
ATOM 4066 C C . VAL A 1 534 ? -4.294 -25.646 11.883 1.00 84.38 534 VAL A C 1
ATOM 4068 O O . VAL A 1 534 ? -5.095 -25.829 12.802 1.00 84.38 534 VAL A O 1
ATOM 4071 N N . ASP A 1 535 ? -4.150 -26.502 10.876 1.00 79.50 535 ASP A N 1
ATOM 4072 C CA . ASP A 1 535 ? -4.860 -27.771 10.768 1.00 79.50 535 ASP A CA 1
ATOM 4073 C C . ASP A 1 535 ? -4.136 -28.935 11.467 1.00 79.50 535 ASP A C 1
ATOM 4075 O O . ASP A 1 535 ? -3.042 -28.801 12.018 1.00 79.50 535 ASP A O 1
ATOM 4079 N N . ALA A 1 536 ? -4.761 -30.115 11.454 1.00 80.50 536 ALA A N 1
ATOM 4080 C CA . ALA A 1 536 ? -4.198 -31.311 12.082 1.00 80.50 536 ALA A CA 1
ATOM 4081 C C . ALA A 1 536 ? -2.955 -31.868 11.357 1.00 80.50 536 ALA A C 1
ATOM 4083 O O . ALA A 1 536 ? -2.169 -32.592 11.973 1.00 80.50 536 ALA A O 1
ATOM 4084 N N . ASP A 1 537 ? -2.774 -31.538 10.077 1.00 82.19 537 ASP A N 1
ATOM 4085 C CA . ASP A 1 537 ? -1.657 -31.975 9.238 1.00 82.19 537 ASP A CA 1
ATOM 4086 C C . ASP A 1 537 ? -0.484 -30.970 9.252 1.00 82.19 537 ASP A C 1
ATOM 4088 O O . ASP A 1 537 ? 0.606 -31.256 8.736 1.00 82.19 537 ASP A O 1
ATOM 4092 N N . GLY A 1 538 ? -0.663 -29.827 9.919 1.00 86.81 538 GLY A N 1
ATOM 4093 C CA . GLY A 1 538 ? 0.309 -28.757 10.106 1.00 86.81 538 GLY A CA 1
ATOM 4094 C C . GLY A 1 538 ? 0.309 -27.691 9.008 1.00 86.81 538 GLY A C 1
ATOM 4095 O O . GLY A 1 538 ? 1.273 -26.928 8.943 1.00 86.81 538 GLY A O 1
ATOM 4096 N N . TYR A 1 539 ? -0.708 -27.640 8.142 1.00 89.50 539 TYR A N 1
ATOM 4097 C CA . TYR A 1 539 ? -0.927 -26.501 7.249 1.00 89.50 539 TYR A CA 1
ATOM 4098 C C . TYR A 1 539 ? -1.538 -25.339 8.018 1.00 89.50 539 TYR A C 1
ATOM 4100 O O . TYR A 1 539 ? -2.396 -25.524 8.878 1.00 89.50 539 TYR A O 1
ATOM 4108 N N . ALA A 1 540 ? -1.100 -24.129 7.690 1.00 90.56 540 ALA A N 1
ATOM 4109 C CA . ALA A 1 540 ? -1.615 -22.906 8.273 1.00 90.56 540 ALA A CA 1
ATOM 4110 C C . ALA A 1 540 ? -2.153 -21.966 7.192 1.00 90.56 540 ALA A C 1
ATOM 4112 O O . ALA A 1 540 ? -1.541 -21.823 6.132 1.00 90.56 540 ALA A O 1
ATOM 4113 N N . PHE A 1 541 ? -3.268 -21.287 7.469 1.00 90.94 541 PHE A N 1
ATOM 4114 C CA . PHE A 1 541 ? -3.746 -20.193 6.621 1.00 90.94 541 PHE A CA 1
ATOM 4115 C C . PHE A 1 541 ? -2.982 -18.918 6.943 1.00 90.94 541 PHE A C 1
ATOM 4117 O O . PHE A 1 541 ? -3.302 -18.220 7.898 1.00 90.94 541 PHE A O 1
ATOM 4124 N N . TYR A 1 542 ? -1.998 -18.589 6.117 1.00 95.00 542 TYR A N 1
ATOM 4125 C CA . TYR A 1 542 ? -1.283 -17.326 6.211 1.00 95.00 542 TYR A CA 1
ATOM 4126 C C . TYR A 1 542 ? -2.107 -16.227 5.542 1.00 95.00 542 TYR A C 1
ATOM 4128 O O . TYR A 1 542 ? -2.226 -16.183 4.316 1.00 95.00 542 TYR A O 1
ATOM 4136 N N . ILE A 1 543 ? -2.694 -15.351 6.359 1.00 94.56 543 ILE A N 1
ATOM 4137 C CA . ILE A 1 543 ? -3.536 -14.245 5.892 1.00 94.56 543 ILE A CA 1
ATOM 4138 C C . ILE A 1 543 ? -2.665 -13.032 5.565 1.00 94.56 543 ILE A C 1
ATOM 4140 O O . ILE A 1 543 ? -1.934 -12.529 6.421 1.00 94.56 543 ILE A O 1
ATOM 4144 N N . ILE A 1 544 ? -2.765 -12.547 4.333 1.00 97.38 544 ILE A N 1
ATOM 4145 C CA . ILE A 1 544 ? -1.977 -11.437 3.802 1.00 97.38 544 ILE A CA 1
ATOM 4146 C C . ILE A 1 544 ? -2.945 -10.312 3.443 1.00 97.38 544 ILE A C 1
ATOM 4148 O O . ILE A 1 544 ? -3.697 -10.416 2.473 1.00 97.38 544 ILE A O 1
ATOM 4152 N N . ASP A 1 545 ? -2.933 -9.224 4.211 1.00 95.75 545 ASP A N 1
ATOM 4153 C CA . ASP A 1 545 ? -3.586 -7.975 3.819 1.00 95.75 545 ASP A CA 1
ATOM 4154 C C . ASP A 1 545 ? -2.847 -7.422 2.603 1.00 95.75 545 ASP A C 1
ATOM 4156 O O . ASP A 1 545 ? -1.672 -7.037 2.680 1.00 95.75 545 ASP A O 1
ATOM 4160 N N . LEU A 1 546 ? -3.534 -7.428 1.462 1.00 93.44 546 LEU A N 1
ATOM 4161 C CA . LEU A 1 546 ? -2.934 -7.079 0.184 1.00 93.44 546 LEU A CA 1
ATOM 4162 C C . LEU A 1 546 ? -2.434 -5.636 0.189 1.00 93.44 546 LEU A C 1
ATOM 4164 O O . LEU A 1 546 ? -1.339 -5.370 -0.295 1.00 93.44 546 LEU A O 1
ATOM 4168 N N . SER A 1 547 ? -3.194 -4.699 0.758 1.00 89.50 547 SER A N 1
ATOM 4169 C CA . SER A 1 547 ? -2.810 -3.288 0.751 1.00 89.50 547 SER A CA 1
ATOM 4170 C C . SER A 1 547 ? -1.621 -3.034 1.672 1.00 89.50 547 SER A C 1
ATOM 4172 O O . SER A 1 547 ? -0.642 -2.422 1.245 1.00 89.50 547 SER A O 1
ATOM 4174 N N . LEU A 1 548 ? -1.680 -3.526 2.914 1.00 88.88 548 LEU A N 1
ATOM 4175 C CA . LEU A 1 548 ? -0.618 -3.309 3.906 1.00 88.88 548 LEU A CA 1
ATOM 4176 C C . LEU A 1 548 ? 0.692 -4.008 3.533 1.00 88.88 548 LEU A C 1
ATOM 4178 O O . LEU A 1 548 ? 1.767 -3.545 3.904 1.00 88.88 548 LEU A O 1
ATOM 4182 N N . SER A 1 549 ? 0.612 -5.100 2.774 1.00 92.44 549 SER A N 1
ATOM 4183 C CA . SER A 1 549 ? 1.782 -5.864 2.331 1.00 92.44 549 SER A CA 1
ATOM 4184 C C . SER A 1 549 ? 2.363 -5.382 0.994 1.00 92.44 549 SER A C 1
ATOM 4186 O O . SER A 1 549 ? 3.254 -6.033 0.457 1.00 92.44 549 SER A O 1
ATOM 4188 N N . GLY A 1 550 ? 1.864 -4.279 0.418 1.00 88.19 550 GLY A N 1
ATOM 4189 C CA . GLY A 1 550 ? 2.346 -3.758 -0.872 1.00 88.19 550 GLY A CA 1
ATOM 4190 C C . GLY A 1 550 ? 1.899 -4.573 -2.096 1.00 88.19 550 GLY A C 1
ATOM 4191 O O . GLY A 1 550 ? 2.491 -4.474 -3.167 1.00 88.19 550 GLY A O 1
ATOM 4192 N N . LEU A 1 551 ? 0.845 -5.374 -1.950 1.00 90.44 551 LEU A N 1
ATOM 4193 C CA . LEU A 1 551 ? 0.282 -6.281 -2.956 1.00 90.44 551 LEU A CA 1
ATOM 4194 C C . LEU A 1 551 ? -1.127 -5.851 -3.417 1.00 90.44 551 LEU A C 1
ATOM 4196 O O . LEU A 1 551 ? -1.828 -6.623 -4.065 1.00 90.44 551 LEU A O 1
ATOM 4200 N N . GLY A 1 552 ? -1.550 -4.618 -3.110 1.00 87.06 552 GLY A N 1
ATOM 4201 C CA . GLY A 1 552 ? -2.908 -4.114 -3.359 1.00 87.06 552 GLY A CA 1
ATOM 4202 C C . GLY A 1 552 ? -3.361 -4.172 -4.824 1.00 87.06 552 GLY A C 1
ATOM 4203 O O . GLY A 1 552 ? -4.554 -4.329 -5.076 1.00 87.06 552 GLY A O 1
ATOM 4204 N N . ASP A 1 553 ? -2.415 -4.127 -5.767 1.00 83.69 553 ASP A N 1
ATOM 4205 C CA . ASP A 1 553 ? -2.654 -4.210 -7.216 1.00 83.69 553 ASP A CA 1
ATOM 4206 C C . ASP A 1 553 ? -2.903 -5.650 -7.721 1.00 83.69 553 ASP A C 1
ATOM 4208 O O . ASP A 1 553 ? -3.226 -5.838 -8.895 1.00 83.69 553 ASP A O 1
ATOM 4212 N N . MET A 1 554 ? -2.736 -6.676 -6.874 1.00 89.25 554 MET A N 1
ATOM 4213 C CA . MET A 1 554 ? -2.904 -8.081 -7.262 1.00 89.25 554 MET A CA 1
ATOM 4214 C C . MET A 1 554 ? -4.338 -8.370 -7.703 1.00 89.25 554 MET A C 1
ATOM 4216 O O . MET A 1 554 ? -5.284 -7.986 -7.009 1.00 89.25 554 MET A O 1
ATOM 4220 N N . LYS A 1 555 ? -4.483 -9.067 -8.838 1.00 89.19 555 LYS A N 1
ATOM 4221 C CA . LYS A 1 555 ? -5.775 -9.479 -9.404 1.00 89.19 555 LYS A CA 1
ATOM 4222 C C . LYS A 1 555 ? -5.825 -10.961 -9.737 1.00 89.19 555 LYS A C 1
ATOM 4224 O O . LYS A 1 555 ? -6.519 -11.719 -9.074 1.00 89.19 555 LYS A O 1
ATOM 4229 N N . ASP A 1 556 ? -5.108 -11.349 -10.778 1.00 90.38 556 ASP A N 1
ATOM 4230 C CA . ASP A 1 556 ? -5.195 -12.661 -11.415 1.00 90.38 556 ASP A CA 1
ATOM 4231 C C . ASP A 1 556 ? -3.822 -13.252 -11.744 1.00 90.38 556 ASP A C 1
ATOM 4233 O O . ASP A 1 556 ? -3.751 -14.376 -12.220 1.00 90.38 556 ASP A O 1
ATOM 4237 N N . ILE A 1 557 ? -2.733 -12.535 -11.461 1.00 91.88 557 ILE A N 1
ATOM 4238 C CA . ILE A 1 557 ? -1.362 -13.012 -11.650 1.00 91.88 557 ILE A CA 1
ATOM 4239 C C . ILE A 1 557 ? -0.673 -13.129 -10.294 1.00 91.88 557 ILE A C 1
ATOM 4241 O O . ILE A 1 557 ? -0.713 -12.200 -9.482 1.00 91.88 557 ILE A O 1
ATOM 4245 N N . LEU A 1 558 ? 0.002 -14.257 -10.089 1.00 94.00 558 LEU A N 1
ATOM 4246 C CA . LEU A 1 558 ? 0.834 -14.519 -8.926 1.00 94.00 558 LEU A CA 1
ATOM 4247 C C . LEU A 1 558 ? 2.132 -15.193 -9.368 1.00 94.00 558 LEU A C 1
ATOM 4249 O O . LEU A 1 558 ? 2.115 -16.291 -9.923 1.00 94.00 558 LEU A O 1
ATOM 4253 N N . ASN A 1 559 ? 3.263 -14.551 -9.080 1.00 94.06 559 ASN A N 1
ATOM 4254 C CA . ASN A 1 559 ? 4.570 -15.186 -9.227 1.00 94.06 559 ASN A CA 1
ATOM 4255 C C . ASN A 1 559 ? 5.105 -15.535 -7.843 1.00 94.06 559 ASN A C 1
ATOM 4257 O O . ASN A 1 559 ? 5.227 -14.663 -6.980 1.00 94.06 559 ASN A O 1
ATOM 4261 N N . ILE A 1 560 ? 5.418 -16.808 -7.644 1.00 96.94 560 ILE A N 1
ATOM 4262 C CA . ILE A 1 560 ? 5.885 -17.388 -6.392 1.00 96.94 560 ILE A CA 1
ATOM 4263 C C . ILE A 1 560 ? 7.356 -17.728 -6.567 1.00 96.94 560 ILE A C 1
ATOM 4265 O O . ILE A 1 560 ? 7.726 -18.464 -7.485 1.00 96.94 560 ILE A O 1
ATOM 4269 N N . TYR A 1 561 ? 8.194 -17.212 -5.674 1.00 96.75 561 TYR A N 1
ATOM 4270 C CA . TYR A 1 561 ? 9.607 -17.552 -5.636 1.00 96.75 561 TYR A CA 1
ATOM 4271 C C . TYR A 1 561 ? 9.960 -18.160 -4.291 1.00 96.75 561 TYR A C 1
ATOM 4273 O O . TYR A 1 561 ? 9.570 -17.631 -3.246 1.00 96.75 561 TYR A O 1
ATOM 4281 N N . TYR A 1 562 ? 10.766 -19.214 -4.322 1.00 97.56 562 TYR A N 1
ATOM 4282 C CA . TYR A 1 562 ? 11.263 -19.855 -3.116 1.00 97.56 562 TYR A CA 1
ATOM 4283 C C . TYR A 1 562 ? 12.767 -20.097 -3.191 1.00 97.56 562 TYR A C 1
ATOM 4285 O O . TYR A 1 562 ? 13.276 -20.642 -4.170 1.00 97.56 562 TYR A O 1
ATOM 4293 N N . THR A 1 563 ? 13.453 -19.694 -2.128 1.00 96.06 563 THR A N 1
ATOM 4294 C CA . THR A 1 563 ? 14.838 -20.042 -1.805 1.00 96.06 563 THR A CA 1
ATOM 4295 C C . THR A 1 563 ? 14.837 -20.469 -0.346 1.00 96.06 563 THR A C 1
ATOM 4297 O O . THR A 1 563 ? 14.338 -19.729 0.498 1.00 96.06 563 THR A O 1
ATOM 4300 N N . GLY A 1 564 ? 15.358 -21.640 -0.004 1.00 92.75 564 GLY A N 1
ATOM 4301 C CA . GLY A 1 564 ? 15.241 -22.099 1.375 1.00 92.75 564 GLY A CA 1
ATOM 4302 C C . GLY A 1 564 ? 15.788 -23.489 1.623 1.00 92.75 564 GLY A C 1
ATOM 4303 O O . GLY A 1 564 ? 16.022 -24.270 0.707 1.00 92.75 564 GLY A O 1
ATOM 4304 N N . THR A 1 565 ? 15.995 -23.792 2.901 1.00 93.69 565 THR A N 1
ATOM 4305 C CA . THR A 1 565 ? 16.521 -25.082 3.366 1.00 93.69 565 THR A CA 1
ATOM 4306 C C . THR A 1 565 ? 15.427 -26.105 3.677 1.00 93.69 565 THR A C 1
ATOM 4308 O O . THR A 1 565 ? 15.736 -27.283 3.850 1.00 93.69 565 THR A O 1
ATOM 4311 N N . GLY A 1 566 ? 14.167 -25.667 3.766 1.00 95.75 566 GLY A N 1
ATOM 4312 C CA . GLY A 1 566 ? 13.006 -26.515 4.024 1.00 95.75 566 GLY A CA 1
ATOM 4313 C C . GLY A 1 566 ? 12.266 -26.905 2.747 1.00 95.75 566 GLY A C 1
ATOM 4314 O O . GLY A 1 566 ? 12.503 -26.354 1.677 1.00 95.75 566 GLY A O 1
ATOM 4315 N N . THR A 1 567 ? 11.360 -27.874 2.863 1.00 97.38 567 THR A N 1
ATOM 4316 C CA . THR A 1 567 ? 10.380 -28.171 1.808 1.00 97.38 567 THR A CA 1
ATOM 4317 C C . THR A 1 567 ? 9.142 -27.318 2.050 1.00 97.38 567 THR A C 1
ATOM 4319 O O . THR A 1 567 ? 8.492 -27.486 3.083 1.00 97.38 567 THR A O 1
ATOM 4322 N N . LEU A 1 568 ? 8.819 -26.415 1.126 1.00 97.56 568 LEU A N 1
ATOM 4323 C CA . LEU A 1 568 ? 7.601 -25.604 1.182 1.00 97.56 568 LEU A CA 1
ATOM 4324 C C . LEU A 1 568 ? 6.480 -26.316 0.423 1.00 97.56 568 LEU A C 1
ATOM 4326 O O . LEU A 1 568 ? 6.655 -26.704 -0.730 1.00 97.56 568 LEU A O 1
ATOM 4330 N N . LYS A 1 569 ? 5.324 -26.450 1.067 1.00 96.88 569 LYS A N 1
ATOM 4331 C CA . LYS A 1 569 ? 4.096 -26.992 0.485 1.00 96.88 569 LYS A CA 1
ATOM 4332 C C . LYS A 1 569 ? 3.015 -25.928 0.527 1.00 96.88 569 LYS A C 1
ATOM 4334 O O . LYS A 1 569 ? 2.793 -25.337 1.584 1.00 96.88 569 LYS A O 1
ATOM 4339 N N . ILE A 1 570 ? 2.356 -25.708 -0.601 1.00 96.88 570 ILE A N 1
ATOM 4340 C CA . ILE A 1 570 ? 1.219 -24.798 -0.736 1.00 96.88 570 ILE A CA 1
ATOM 4341 C C . ILE A 1 570 ? 0.038 -25.634 -1.208 1.00 96.88 570 ILE A C 1
ATOM 4343 O O . ILE A 1 570 ? 0.071 -26.179 -2.306 1.00 96.88 570 ILE A O 1
ATOM 4347 N N . ASP A 1 571 ? -0.965 -25.762 -0.353 1.00 92.31 571 ASP A N 1
ATOM 4348 C CA . ASP A 1 571 ? -2.167 -26.561 -0.597 1.00 92.31 571 ASP A CA 1
ATOM 4349 C C . ASP A 1 571 ? -3.222 -25.758 -1.368 1.00 92.31 571 ASP A C 1
ATOM 4351 O O . ASP A 1 571 ? -3.848 -26.244 -2.300 1.00 92.31 571 ASP A O 1
ATOM 4355 N N . SER A 1 572 ? -3.380 -24.477 -1.045 1.00 91.25 572 SER A N 1
ATOM 4356 C CA . SER A 1 572 ? -4.333 -23.624 -1.749 1.00 91.25 572 SER A CA 1
ATOM 4357 C C . SER A 1 572 ? -3.987 -22.150 -1.648 1.00 91.25 572 SER A C 1
ATOM 4359 O O . SER A 1 572 ? -3.325 -21.690 -0.711 1.00 91.25 572 SER A O 1
ATOM 4361 N N . ILE A 1 573 ? -4.461 -21.407 -2.645 1.00 94.94 573 ILE A N 1
ATOM 4362 C CA . ILE A 1 573 ? -4.354 -19.958 -2.747 1.00 94.94 573 ILE A CA 1
ATOM 4363 C C . ILE A 1 573 ? -5.734 -19.415 -3.099 1.00 94.94 573 ILE A C 1
ATOM 4365 O O . ILE A 1 573 ? -6.361 -19.846 -4.071 1.00 94.94 573 ILE A O 1
ATOM 4369 N N . PHE A 1 574 ? -6.220 -18.453 -2.324 1.00 92.81 574 PHE A N 1
ATOM 4370 C CA . PHE A 1 574 ? -7.505 -17.816 -2.587 1.00 92.81 574 PHE A CA 1
ATOM 4371 C C . PHE A 1 574 ? -7.547 -16.383 -2.068 1.00 92.81 574 PHE A C 1
ATOM 4373 O O . PHE A 1 574 ? -6.815 -16.004 -1.153 1.00 92.81 574 PHE A O 1
ATOM 4380 N N . PHE A 1 575 ? -8.431 -15.582 -2.652 1.00 93.81 575 PHE A N 1
ATOM 4381 C CA . PHE A 1 575 ? -8.760 -14.260 -2.143 1.00 93.81 575 PHE A CA 1
ATOM 4382 C C . PHE A 1 575 ? -9.984 -14.328 -1.238 1.00 93.81 575 PHE A C 1
ATOM 4384 O O . PHE A 1 575 ? -10.938 -15.047 -1.539 1.00 93.81 575 PHE A O 1
ATOM 4391 N N . ALA A 1 576 ? -9.973 -13.566 -0.147 1.00 89.62 576 ALA A N 1
ATOM 4392 C CA . ALA A 1 576 ? -11.082 -13.514 0.798 1.00 89.62 576 ALA A CA 1
ATOM 4393 C C . ALA A 1 576 ? -11.357 -12.094 1.308 1.00 89.62 576 ALA A C 1
ATOM 4395 O O . ALA A 1 576 ? -10.462 -11.251 1.451 1.00 89.62 576 ALA A O 1
ATOM 4396 N N . GLY A 1 577 ? -12.629 -11.832 1.599 1.00 86.25 577 GLY A N 1
ATOM 4397 C CA . GLY A 1 577 ? -13.057 -10.653 2.343 1.00 86.25 577 GLY A CA 1
ATOM 4398 C C . GLY A 1 577 ? -12.805 -10.796 3.845 1.00 86.25 577 GLY A C 1
ATOM 4399 O O . GLY A 1 577 ? -12.453 -11.865 4.344 1.00 86.25 577 GLY A O 1
ATOM 4400 N N . GLU A 1 578 ? -13.013 -9.704 4.575 1.00 83.12 578 GLU A N 1
ATOM 4401 C CA . GLU A 1 578 ? -13.089 -9.742 6.036 1.00 83.12 578 GLU A CA 1
ATOM 4402 C C . GLU A 1 578 ? -14.424 -10.361 6.465 1.00 83.12 578 GLU A C 1
ATOM 4404 O O . GLU A 1 578 ? -15.489 -9.918 6.026 1.00 83.12 578 GLU A O 1
ATOM 4409 N N . TYR A 1 579 ? -14.373 -11.360 7.345 1.00 79.44 579 TYR A N 1
ATOM 4410 C CA . TYR A 1 579 ? -15.564 -11.868 8.012 1.00 79.44 579 TYR A CA 1
ATOM 4411 C C . TYR A 1 579 ? -15.787 -11.095 9.308 1.00 79.44 579 TYR A C 1
ATOM 4413 O O . TYR A 1 579 ? -14.919 -11.026 10.172 1.00 79.44 579 TYR A O 1
ATOM 4421 N N . LEU A 1 580 ? -16.974 -10.519 9.467 1.00 78.50 580 LEU A N 1
ATOM 4422 C CA . LEU A 1 580 ? -17.346 -9.792 10.674 1.00 78.50 580 LEU A CA 1
ATOM 4423 C C . LEU A 1 580 ? -18.576 -10.448 11.278 1.00 78.50 580 LEU A C 1
ATOM 4425 O O . LEU A 1 580 ? -19.626 -10.529 10.639 1.00 78.50 580 LEU A O 1
ATOM 4429 N N . ASN A 1 581 ? -18.454 -10.879 12.529 1.00 77.25 581 ASN A N 1
ATOM 4430 C CA . ASN A 1 581 ? -19.587 -11.384 13.280 1.00 77.25 581 ASN A CA 1
ATOM 4431 C C . ASN A 1 581 ? -20.376 -10.218 13.853 1.00 77.25 581 ASN A C 1
ATOM 4433 O O . ASN A 1 581 ? -19.922 -9.552 14.785 1.00 77.25 581 ASN A O 1
ATOM 4437 N N . LEU A 1 582 ? -21.526 -9.945 13.248 1.00 84.38 582 LEU A N 1
ATOM 4438 C CA . LEU A 1 582 ? -22.294 -8.745 13.525 1.00 84.38 582 LEU A CA 1
ATOM 4439 C C . LEU A 1 582 ? -23.666 -9.095 14.078 1.00 84.38 582 LEU A C 1
ATOM 4441 O O . LEU A 1 582 ? -24.436 -9.823 13.452 1.00 84.38 582 LEU A O 1
ATOM 4445 N N . GLU A 1 583 ? -24.012 -8.482 15.202 1.00 87.38 583 GLU A N 1
ATOM 4446 C CA . GLU A 1 583 ? -25.385 -8.418 15.675 1.00 87.38 583 GLU A CA 1
ATOM 4447 C C . GLU A 1 583 ? -26.039 -7.124 15.186 1.00 87.38 583 GLU A C 1
ATOM 4449 O O . GLU A 1 583 ? -25.532 -6.021 15.405 1.00 87.38 583 GLU A O 1
ATOM 4454 N N . LYS A 1 584 ? -27.188 -7.263 14.519 1.00 90.50 584 LYS A N 1
ATOM 4455 C CA . LYS A 1 584 ? -27.986 -6.135 14.039 1.00 90.50 584 LYS A CA 1
ATOM 4456 C C . LYS A 1 584 ? -28.907 -5.634 15.151 1.00 90.50 584 LYS A C 1
ATOM 4458 O O . LYS A 1 584 ? -29.833 -6.336 15.550 1.00 90.50 584 LYS A O 1
ATOM 4463 N N . ALA A 1 585 ? -28.713 -4.392 15.579 1.00 89.81 585 ALA A N 1
ATOM 4464 C CA . ALA A 1 585 ? -29.616 -3.691 16.481 1.00 89.81 585 ALA A CA 1
ATOM 4465 C C . ALA A 1 585 ? -30.521 -2.728 15.698 1.00 89.81 585 ALA A C 1
ATOM 4467 O O . ALA A 1 585 ? -30.088 -2.022 14.784 1.00 89.81 585 ALA A O 1
ATOM 4468 N N . SER A 1 586 ? -31.810 -2.722 16.046 1.00 88.31 586 SER A N 1
ATOM 4469 C CA . SER A 1 586 ? -32.795 -1.828 15.430 1.00 88.31 586 SER A CA 1
ATOM 4470 C C . SER A 1 586 ? -32.785 -0.461 16.099 1.00 88.31 586 SER A C 1
ATOM 4472 O O . SER A 1 586 ? -32.865 -0.373 17.323 1.00 88.31 586 SER A O 1
ATOM 4474 N N . GLY A 1 587 ? -32.720 0.594 15.288 1.00 86.88 587 GLY A N 1
ATOM 4475 C CA . GLY A 1 587 ? -32.919 1.964 15.734 1.00 86.88 587 GLY A CA 1
ATOM 4476 C C . GLY A 1 587 ? -34.392 2.372 15.766 1.00 86.88 587 GLY A C 1
ATOM 4477 O O . GLY A 1 587 ? -35.298 1.591 15.460 1.00 86.88 587 GLY A O 1
ATOM 4478 N N . TYR A 1 588 ? -34.639 3.632 16.119 1.00 80.38 588 TYR A N 1
ATOM 4479 C CA . TYR A 1 588 ? -35.946 4.250 15.938 1.00 80.38 588 TYR A CA 1
ATOM 4480 C C . TYR A 1 588 ? -36.253 4.379 14.441 1.00 80.38 588 TYR A C 1
ATOM 4482 O O . TYR A 1 588 ? -35.480 4.970 13.689 1.00 80.38 588 TYR A O 1
ATOM 4490 N N . CYS A 1 589 ? -37.397 3.838 14.023 1.00 70.81 589 CYS A N 1
ATOM 4491 C CA . CYS A 1 589 ? -37.820 3.774 12.631 1.00 70.81 589 CYS A CA 1
ATOM 4492 C C . CYS A 1 589 ? -39.126 4.559 12.449 1.00 70.81 589 CYS A C 1
ATOM 4494 O O . CYS A 1 589 ? -40.193 4.098 12.856 1.00 70.81 589 CYS A O 1
ATOM 4496 N N . GLU A 1 590 ? -39.049 5.731 11.821 1.00 76.75 590 GLU A N 1
ATOM 4497 C CA . GLU A 1 590 ? -40.217 6.489 11.370 1.00 76.75 590 GLU A CA 1
ATOM 4498 C C . GLU A 1 590 ? -39.923 7.077 9.990 1.00 76.75 590 GLU A C 1
ATOM 4500 O O . GLU A 1 590 ? -39.017 7.894 9.836 1.00 76.75 590 GLU A O 1
ATOM 4505 N N . GLU A 1 591 ? -40.683 6.655 8.978 1.00 87.44 591 GLU A N 1
ATOM 4506 C CA . GLU A 1 591 ? -40.530 7.199 7.631 1.00 87.44 591 GLU A CA 1
ATOM 4507 C C . GLU A 1 591 ? -40.777 8.708 7.646 1.00 87.44 591 GLU A C 1
ATOM 4509 O O . GLU A 1 591 ? -41.837 9.181 8.069 1.00 87.44 591 GLU A O 1
ATOM 4514 N N . LYS A 1 592 ? -39.793 9.472 7.173 1.00 87.12 592 LYS A N 1
ATOM 4515 C CA . LYS A 1 592 ? -39.844 10.928 7.228 1.00 87.12 592 LYS A CA 1
ATOM 4516 C C . LYS A 1 592 ? -39.171 11.551 6.018 1.00 87.12 592 LYS A C 1
ATOM 4518 O O . LYS A 1 592 ? -37.989 11.330 5.765 1.00 87.12 592 LYS A O 1
ATOM 4523 N N . THR A 1 593 ? -39.916 12.396 5.311 1.00 90.25 593 THR A N 1
ATOM 4524 C CA . THR A 1 593 ? -39.359 13.288 4.290 1.00 90.25 593 THR A CA 1
ATOM 4525 C C . THR A 1 593 ? -38.807 14.545 4.953 1.00 90.25 593 THR A C 1
ATOM 4527 O O . THR A 1 593 ? -39.514 15.271 5.654 1.00 90.25 593 THR A O 1
ATOM 4530 N N . LEU A 1 594 ? -37.523 14.787 4.730 1.00 88.81 594 LEU A N 1
ATOM 4531 C CA . LEU A 1 594 ? -36.740 15.892 5.254 1.00 88.81 594 LEU A CA 1
ATOM 4532 C C . LEU A 1 594 ? -36.606 16.966 4.177 1.00 88.81 594 LEU A C 1
ATOM 4534 O O . LEU A 1 594 ? -36.329 16.659 3.017 1.00 88.81 594 LEU A O 1
ATOM 4538 N N . ASN A 1 595 ? -36.767 18.227 4.573 1.00 87.31 595 ASN A N 1
ATOM 4539 C CA . ASN A 1 595 ? -36.309 19.356 3.774 1.00 87.31 595 ASN A CA 1
ATOM 4540 C C . ASN A 1 595 ? -34.879 19.682 4.213 1.00 87.31 595 ASN A C 1
ATOM 4542 O O . ASN A 1 595 ? -34.654 19.971 5.390 1.00 87.31 595 ASN A O 1
ATOM 4546 N N . LEU A 1 596 ? -33.929 19.618 3.279 1.00 88.44 596 LEU A N 1
ATOM 4547 C CA . LEU A 1 596 ? -32.511 19.776 3.598 1.00 88.44 596 LEU A CA 1
ATOM 4548 C C . LEU A 1 596 ? -32.107 21.230 3.866 1.00 88.44 596 LEU A C 1
ATOM 4550 O O . LEU A 1 596 ? -31.053 21.459 4.449 1.00 88.44 596 LEU A O 1
ATOM 4554 N N . SER A 1 597 ? -32.961 22.203 3.531 1.00 82.56 597 SER A N 1
ATOM 4555 C CA . SER A 1 597 ? -32.676 23.636 3.680 1.00 82.56 597 SER A CA 1
ATOM 4556 C C . SER A 1 597 ? -32.657 24.142 5.129 1.00 82.56 597 SER A C 1
ATOM 4558 O O . SER A 1 597 ? -32.529 25.345 5.348 1.00 82.56 597 SER A O 1
ATOM 4560 N N . GLY A 1 598 ? -32.907 23.277 6.115 1.00 78.56 598 GLY A N 1
ATOM 4561 C CA . GLY A 1 598 ? -32.990 23.645 7.523 1.00 78.56 598 GLY A CA 1
ATOM 4562 C C . GLY A 1 598 ? -32.693 22.473 8.453 1.00 78.56 598 GLY A C 1
ATOM 4563 O O . GLY A 1 598 ? -32.661 21.309 8.046 1.00 78.56 598 GLY A O 1
ATOM 4564 N N . TYR A 1 599 ? -32.473 22.790 9.729 1.00 87.31 599 TYR A N 1
ATOM 4565 C CA . TYR A 1 599 ? -32.184 21.774 10.735 1.00 87.31 599 TYR A CA 1
ATOM 4566 C C . TYR A 1 599 ? -33.364 20.818 10.923 1.00 87.31 599 TYR A C 1
ATOM 4568 O O . TYR A 1 599 ? -34.471 21.248 11.262 1.00 87.31 599 TYR A O 1
ATOM 4576 N N . THR A 1 600 ? -33.107 19.519 10.774 1.00 87.94 600 THR A N 1
ATOM 4577 C CA . THR A 1 600 ? -34.080 18.475 11.082 1.00 87.94 600 THR A CA 1
ATOM 4578 C C . THR A 1 600 ? -33.402 17.293 11.762 1.00 87.94 600 THR A C 1
ATOM 4580 O O . THR A 1 600 ? -32.419 16.742 11.280 1.00 87.94 600 THR A O 1
ATOM 4583 N N . TYR A 1 601 ? -33.976 16.857 12.880 1.00 89.50 601 TYR A N 1
ATOM 4584 C CA . TYR A 1 601 ? -33.689 15.543 13.444 1.00 89.50 601 TYR A CA 1
ATOM 4585 C C . TYR A 1 601 ? -34.347 14.452 12.578 1.00 89.50 601 TYR A C 1
ATOM 4587 O O . TYR A 1 601 ? -35.569 14.505 12.366 1.00 89.50 601 TYR A O 1
ATOM 4595 N N . ALA A 1 602 ? -33.556 13.503 12.069 1.00 89.00 602 ALA A N 1
ATOM 4596 C CA . ALA A 1 602 ? -34.031 12.432 11.196 1.00 89.00 602 ALA A CA 1
ATOM 4597 C C . ALA A 1 602 ? -34.420 11.181 11.996 1.00 89.00 602 ALA A C 1
ATOM 4599 O O . ALA A 1 602 ? -35.611 10.958 12.187 1.00 89.00 602 ALA A O 1
ATOM 4600 N N . LEU A 1 603 ? -33.440 10.401 12.472 1.00 91.50 603 LEU A N 1
ATOM 4601 C CA . LEU A 1 603 ? -33.616 9.110 13.161 1.00 91.50 603 LEU A CA 1
ATOM 4602 C C . LEU A 1 603 ? -32.522 8.885 14.219 1.00 91.50 603 LEU A C 1
ATOM 4604 O O . LEU A 1 603 ? -31.627 9.717 14.382 1.00 91.50 603 LEU A O 1
ATOM 4608 N N . ASN A 1 604 ? -32.601 7.788 14.978 1.00 93.12 604 ASN A N 1
ATOM 4609 C CA . ASN A 1 604 ? -31.534 7.361 15.885 1.00 93.12 604 ASN A CA 1
ATOM 4610 C C . ASN A 1 604 ? -31.364 5.837 15.923 1.00 93.12 604 ASN A C 1
ATOM 4612 O O . ASN A 1 604 ? -32.292 5.103 15.592 1.00 93.12 604 ASN A O 1
ATOM 4616 N N . THR A 1 605 ? -30.204 5.379 16.388 1.00 93.75 605 THR A N 1
ATOM 4617 C CA . THR A 1 605 ? -29.954 3.986 16.776 1.00 93.75 605 THR A CA 1
ATOM 4618 C C . THR A 1 605 ? -29.057 3.926 18.009 1.00 93.75 605 THR A C 1
ATOM 4620 O O . THR A 1 605 ? -28.277 4.846 18.258 1.00 93.75 605 THR A O 1
ATOM 4623 N N . ALA A 1 606 ? -29.143 2.844 18.781 1.00 92.06 606 ALA A N 1
ATOM 4624 C CA . ALA A 1 606 ? -28.186 2.589 19.851 1.00 92.06 606 ALA A CA 1
ATOM 4625 C C . ALA A 1 606 ? -26.835 2.180 19.251 1.00 92.06 606 ALA A C 1
ATOM 4627 O O . ALA A 1 606 ? -26.779 1.354 18.339 1.00 92.06 606 ALA A O 1
ATOM 4628 N N . VAL A 1 607 ? -25.753 2.739 19.771 1.00 91.75 607 VAL A N 1
ATOM 4629 C CA . VAL A 1 607 ? -24.379 2.377 19.428 1.00 91.75 607 VAL A CA 1
ATOM 4630 C C . VAL A 1 607 ? -23.628 1.980 20.695 1.00 91.75 607 VAL A C 1
ATOM 4632 O O . VAL A 1 607 ? -23.980 2.381 21.802 1.00 91.75 607 VAL A O 1
ATOM 4635 N N . THR A 1 608 ? -22.627 1.130 20.532 1.00 90.12 608 THR A N 1
ATOM 4636 C CA . THR A 1 608 ? -21.732 0.629 21.578 1.00 90.12 608 THR A CA 1
ATOM 4637 C C . THR A 1 608 ? -20.295 0.855 21.137 1.00 90.12 608 THR A C 1
ATOM 4639 O O . THR A 1 608 ? -20.048 1.124 19.966 1.00 90.12 608 THR A O 1
ATOM 4642 N N . GLU A 1 609 ? -19.330 0.687 22.036 1.00 88.44 609 GLU A N 1
ATOM 4643 C CA . GLU A 1 609 ? -17.901 0.696 21.676 1.00 88.44 609 GLU A CA 1
ATOM 4644 C C . GLU A 1 609 ? -17.555 -0.365 20.609 1.00 88.44 609 GLU A C 1
ATOM 4646 O O . GLU A 1 609 ? -16.597 -0.204 19.859 1.00 88.44 609 GLU A O 1
ATOM 4651 N N . ASN A 1 610 ? -18.394 -1.400 20.465 1.00 87.50 610 ASN A N 1
ATOM 4652 C CA . ASN A 1 610 ? -18.253 -2.461 19.469 1.00 87.50 610 ASN A CA 1
ATOM 4653 C C . ASN A 1 610 ? -19.035 -2.197 18.168 1.00 87.50 610 ASN A C 1
ATOM 4655 O O . ASN A 1 610 ? -19.054 -3.055 17.282 1.00 87.50 610 ASN A O 1
ATOM 4659 N N . THR A 1 611 ? -19.721 -1.058 18.011 1.00 91.88 611 THR A N 1
ATOM 4660 C CA . THR A 1 611 ? -20.443 -0.759 16.763 1.00 91.88 611 THR A CA 1
ATOM 4661 C C . THR A 1 611 ? -19.469 -0.537 15.610 1.00 91.88 611 THR A C 1
ATOM 4663 O O . THR A 1 611 ? -18.717 0.432 15.595 1.00 91.88 611 THR A O 1
ATOM 4666 N N . ARG A 1 612 ? -19.536 -1.392 14.586 1.00 91.00 612 ARG A N 1
ATOM 4667 C CA . ARG A 1 612 ? -18.708 -1.281 13.375 1.00 91.00 612 ARG A CA 1
ATOM 4668 C C . ARG A 1 612 ? -19.397 -0.485 12.276 1.00 91.00 612 ARG A C 1
ATOM 4670 O O . ARG A 1 612 ? -18.771 0.378 11.660 1.00 91.00 612 ARG A O 1
ATOM 4677 N N . PHE A 1 613 ? -20.677 -0.778 12.043 1.00 95.00 613 PHE A N 1
ATOM 4678 C CA . PHE A 1 613 ? -21.450 -0.147 10.980 1.00 95.00 613 PHE A CA 1
ATOM 4679 C C . PHE A 1 613 ? -22.720 0.501 11.497 1.00 95.00 613 PHE A C 1
ATOM 4681 O O . PHE A 1 613 ? -23.361 0.008 12.429 1.00 95.00 613 PHE A O 1
ATOM 4688 N N . VAL A 1 614 ? -23.121 1.560 10.808 1.00 95.25 614 VAL A N 1
ATOM 4689 C CA . VAL A 1 614 ? -24.445 2.160 10.928 1.00 95.25 614 VAL A CA 1
ATOM 4690 C C . VAL A 1 614 ? -25.073 2.186 9.549 1.00 95.25 614 VAL A C 1
ATOM 4692 O O . VAL A 1 614 ? -24.476 2.662 8.591 1.00 95.25 614 VAL A O 1
ATOM 4695 N N . GLU A 1 615 ? -26.279 1.648 9.447 1.00 95.25 615 GLU A N 1
ATOM 4696 C CA . GLU A 1 615 ? -27.055 1.647 8.216 1.00 95.25 615 GLU A CA 1
ATOM 4697 C C . GLU A 1 615 ? -28.232 2.596 8.359 1.00 95.25 615 GLU A C 1
ATOM 4699 O O . GLU A 1 615 ? -28.915 2.584 9.381 1.00 95.25 615 GLU A O 1
ATOM 4704 N N . PHE A 1 616 ? -28.528 3.358 7.315 1.00 93.56 616 PHE A N 1
ATOM 4705 C CA . PHE A 1 616 ? -29.851 3.942 7.151 1.00 93.56 616 PHE A CA 1
ATOM 4706 C C . PHE A 1 616 ? -30.310 3.829 5.706 1.00 93.56 616 PHE A C 1
ATOM 4708 O O . PHE A 1 616 ? -29.508 3.804 4.776 1.00 93.56 616 PHE A O 1
ATOM 4715 N N . THR A 1 617 ? -31.622 3.780 5.511 1.00 94.19 617 THR A N 1
ATOM 4716 C CA . THR A 1 617 ? -32.205 3.709 4.170 1.00 94.19 617 THR A CA 1
ATOM 4717 C C . THR A 1 617 ? -32.775 5.056 3.761 1.00 94.19 617 THR A C 1
ATOM 4719 O O . THR A 1 617 ? -33.536 5.662 4.521 1.00 94.19 617 THR A O 1
ATOM 4722 N N . ILE A 1 618 ? -32.434 5.510 2.554 1.00 94.69 618 ILE A N 1
ATOM 4723 C CA . ILE A 1 618 ? -32.734 6.854 2.052 1.00 94.69 618 ILE A CA 1
ATOM 4724 C C . ILE A 1 618 ? -33.215 6.839 0.596 1.00 94.69 618 ILE A C 1
ATOM 4726 O O . ILE A 1 618 ? -32.891 5.936 -0.173 1.00 94.69 618 ILE A O 1
ATOM 4730 N N . LYS A 1 619 ? -33.989 7.860 0.223 1.00 96.56 619 LYS A N 1
ATOM 4731 C CA . LYS A 1 619 ? -34.354 8.207 -1.155 1.00 96.56 619 LYS A CA 1
ATOM 4732 C C . LYS A 1 619 ? -34.325 9.727 -1.343 1.00 96.56 619 LYS A C 1
ATOM 4734 O O . LYS A 1 619 ? -34.963 10.439 -0.573 1.00 96.56 619 LYS A O 1
ATOM 4739 N N . GLY A 1 620 ? -33.624 10.209 -2.359 1.00 94.88 620 GLY A N 1
ATOM 4740 C CA . GLY A 1 620 ? -33.555 11.612 -2.766 1.00 94.88 620 GLY A CA 1
ATOM 4741 C C . GLY A 1 620 ? -34.581 11.975 -3.841 1.00 94.88 620 GLY A C 1
ATOM 4742 O O . GLY A 1 620 ? -35.338 11.130 -4.323 1.00 94.88 620 GLY A O 1
ATOM 4743 N N . ASP A 1 621 ? -34.588 13.250 -4.222 1.00 93.94 621 ASP A N 1
ATOM 4744 C CA . ASP A 1 621 ? -35.450 13.831 -5.260 1.00 93.94 621 ASP A CA 1
ATOM 4745 C C . ASP A 1 621 ? -34.711 14.182 -6.566 1.00 93.94 621 ASP A C 1
ATOM 4747 O O . ASP A 1 621 ? -35.253 14.890 -7.415 1.00 93.94 621 ASP A O 1
ATOM 4751 N N . GLY A 1 622 ? -33.469 13.711 -6.713 1.00 90.81 622 GLY A N 1
ATOM 4752 C CA . GLY A 1 622 ? -32.619 13.938 -7.884 1.00 90.81 622 GLY A CA 1
ATOM 4753 C C . GLY A 1 622 ? -31.769 15.212 -7.826 1.00 90.81 622 GLY A C 1
ATOM 4754 O O . GLY A 1 622 ? -30.928 15.408 -8.702 1.00 90.81 622 GLY A O 1
ATOM 4755 N N . VAL A 1 623 ? -31.942 16.063 -6.804 1.00 90.38 623 VAL A N 1
ATOM 4756 C CA . VAL A 1 623 ? -31.098 17.257 -6.582 1.00 90.38 623 VAL A CA 1
ATOM 4757 C C . VAL A 1 623 ? -30.499 17.332 -5.177 1.00 90.38 623 VAL A C 1
ATOM 4759 O O . VAL A 1 623 ? -29.463 17.967 -4.998 1.00 90.38 623 VAL A O 1
ATOM 4762 N N . ALA A 1 624 ? -31.127 16.688 -4.191 1.00 92.19 624 ALA A N 1
ATOM 4763 C CA . ALA A 1 624 ? -30.648 16.629 -2.816 1.00 92.19 624 ALA A CA 1
ATOM 4764 C C . ALA A 1 624 ? -29.276 15.939 -2.692 1.00 92.19 624 ALA A C 1
ATOM 4766 O O . ALA A 1 624 ? -29.050 14.889 -3.295 1.00 92.19 624 ALA A O 1
ATOM 4767 N N . THR A 1 625 ? -28.386 16.488 -1.861 1.00 93.56 625 THR A N 1
ATOM 4768 C CA . THR A 1 625 ? -27.044 15.941 -1.597 1.00 93.56 625 THR A CA 1
ATOM 4769 C C . THR A 1 625 ? -26.822 15.634 -0.114 1.00 93.56 625 THR A C 1
ATOM 4771 O O . THR A 1 625 ? -27.595 16.049 0.756 1.00 93.56 625 THR A O 1
ATOM 4774 N N . PHE A 1 626 ? -25.737 14.923 0.201 1.00 92.81 626 PHE A N 1
ATOM 4775 C CA . PHE A 1 626 ? -25.347 14.622 1.582 1.00 92.81 626 PHE A CA 1
ATOM 4776 C C . PHE A 1 626 ? -24.744 15.819 2.349 1.00 92.81 626 PHE A C 1
ATOM 4778 O O . PHE A 1 626 ? -24.372 15.671 3.513 1.00 92.81 626 PHE A O 1
ATOM 4785 N N . ASN A 1 627 ? -24.684 17.023 1.765 1.00 90.75 627 ASN A N 1
ATOM 4786 C CA . ASN A 1 627 ? -23.969 18.173 2.336 1.00 90.75 627 ASN A CA 1
ATOM 4787 C C . ASN A 1 627 ? -24.462 18.592 3.730 1.00 90.75 627 ASN A C 1
ATOM 4789 O O . ASN A 1 627 ? -23.679 19.019 4.577 1.00 90.75 627 ASN A O 1
ATOM 4793 N N . SER A 1 628 ? -25.765 18.448 3.987 1.00 89.00 628 SER A N 1
ATOM 4794 C CA . SER A 1 628 ? -26.374 18.786 5.280 1.00 89.00 628 SER A CA 1
ATOM 4795 C C . SER A 1 628 ? -26.365 17.640 6.293 1.00 89.00 628 SER A C 1
ATOM 4797 O O . SER A 1 628 ? -26.759 17.866 7.436 1.00 89.00 628 SER A O 1
ATOM 4799 N N . PHE A 1 629 ? -25.956 16.428 5.916 1.00 92.81 629 PHE A N 1
ATOM 4800 C CA . PHE A 1 629 ? -26.071 15.253 6.776 1.00 92.81 629 PHE A CA 1
ATOM 4801 C C . PHE A 1 629 ? -24.944 15.186 7.806 1.00 92.81 629 PHE A C 1
ATOM 4803 O O . PHE A 1 629 ? -23.770 15.404 7.492 1.00 92.81 629 PHE A O 1
ATOM 4810 N N . ARG A 1 630 ? -25.307 14.833 9.043 1.00 92.31 630 ARG A N 1
ATOM 4811 C CA . ARG A 1 630 ? -24.350 14.543 10.113 1.00 92.31 630 ARG A CA 1
ATOM 4812 C C . ARG A 1 630 ? -24.805 13.405 11.016 1.00 92.31 630 ARG A C 1
ATOM 4814 O O . ARG A 1 630 ? -26.003 13.246 11.265 1.00 92.31 630 ARG A O 1
ATOM 4821 N N . LEU A 1 631 ? -23.826 12.683 11.553 1.00 93.44 631 LEU A N 1
ATOM 4822 C CA . LEU A 1 631 ? -23.999 11.808 12.710 1.00 93.44 631 LEU A CA 1
ATOM 4823 C C . LEU A 1 631 ? -23.672 12.603 13.978 1.00 93.44 631 LEU A C 1
ATOM 4825 O O . LEU A 1 631 ? -22.701 13.360 13.996 1.00 93.44 631 LEU A O 1
ATOM 4829 N N . GLU A 1 632 ? -24.479 12.456 15.023 1.00 92.12 632 GLU A N 1
ATOM 4830 C CA . GLU A 1 632 ? -24.295 13.156 16.297 1.00 92.12 632 GLU A CA 1
ATOM 4831 C C . GLU A 1 632 ? -24.450 12.189 17.471 1.00 92.12 632 GLU A C 1
ATOM 4833 O O . GLU A 1 632 ? -25.463 11.498 17.586 1.00 92.12 632 GLU A O 1
ATOM 4838 N N . PHE A 1 633 ? -23.423 12.122 18.316 1.00 91.50 633 PHE A N 1
ATOM 4839 C CA . PHE A 1 633 ? -23.390 11.363 19.569 1.00 91.50 633 PHE A CA 1
ATOM 4840 C C . PHE A 1 633 ? -22.209 11.842 20.419 1.00 91.50 633 PHE A C 1
ATOM 4842 O O . PHE A 1 633 ? -21.246 12.407 19.898 1.00 91.50 633 PHE A O 1
ATOM 4849 N N . ASN A 1 634 ? -22.285 11.649 21.731 1.00 86.56 634 ASN A N 1
ATOM 4850 C CA . ASN A 1 634 ? -21.266 12.010 22.716 1.00 86.56 634 ASN A CA 1
ATOM 4851 C C . ASN A 1 634 ? -20.813 13.480 22.625 1.00 86.56 634 ASN A C 1
ATOM 4853 O O . ASN A 1 634 ? -19.639 13.808 22.778 1.00 86.56 634 ASN A O 1
ATOM 4857 N N . GLY A 1 635 ? -21.750 14.375 22.288 1.00 83.00 635 GLY A N 1
ATOM 4858 C CA . GLY A 1 635 ? -21.488 15.802 22.066 1.00 83.00 635 GLY A CA 1
ATOM 4859 C C . GLY A 1 635 ? -20.701 16.141 20.791 1.00 83.00 635 GLY A C 1
ATOM 4860 O O . GLY A 1 635 ? -20.458 17.321 20.540 1.00 83.00 635 GLY A O 1
ATOM 4861 N N . ASN A 1 636 ? -20.332 15.147 19.977 1.00 87.81 636 ASN A N 1
ATOM 4862 C CA . ASN A 1 636 ? -19.594 15.321 18.728 1.00 87.81 636 ASN A CA 1
ATOM 4863 C C . ASN A 1 636 ? -20.536 15.347 17.520 1.00 87.81 636 ASN A C 1
ATOM 4865 O O . ASN A 1 636 ? -21.538 14.634 17.476 1.00 87.81 636 ASN A O 1
ATOM 4869 N N . MET A 1 637 ? -20.180 16.149 16.514 1.00 90.00 637 MET A N 1
ATOM 4870 C CA . MET A 1 637 ? -20.915 16.284 15.255 1.00 90.00 637 MET A CA 1
ATOM 4871 C C . MET A 1 637 ? -20.012 15.903 14.080 1.00 90.00 637 MET A C 1
ATOM 4873 O O . MET A 1 637 ? -19.023 16.580 13.812 1.00 90.00 637 MET A O 1
ATOM 4877 N N . TYR A 1 638 ? -20.386 14.855 13.350 1.00 90.38 638 TYR A N 1
ATOM 4878 C CA . TYR A 1 638 ? -19.638 14.328 12.208 1.00 90.38 638 TYR A CA 1
ATOM 4879 C C . TYR A 1 638 ? -20.395 14.617 10.912 1.00 90.38 638 TYR A C 1
ATOM 4881 O O . TYR A 1 638 ? -21.236 13.824 10.478 1.00 90.38 638 TYR A O 1
ATOM 4889 N N . PHE A 1 639 ? -20.137 15.779 10.311 1.00 90.75 639 PHE A N 1
ATOM 4890 C CA . PHE A 1 639 ? -20.745 16.168 9.039 1.00 90.75 639 PHE A CA 1
ATOM 4891 C C . PHE A 1 639 ? -20.085 15.457 7.855 1.00 90.75 639 PHE A C 1
ATOM 4893 O O . PHE A 1 639 ? -18.860 15.429 7.751 1.00 90.75 639 PHE A O 1
ATOM 4900 N N . CYS A 1 640 ? -20.900 14.980 6.913 1.00 90.12 640 CYS A N 1
ATOM 4901 C CA . CYS A 1 640 ? -20.423 14.319 5.692 1.00 90.12 640 CYS A CA 1
ATOM 4902 C C . CYS A 1 640 ? -19.612 15.258 4.772 1.00 90.12 640 CYS A C 1
ATOM 4904 O O . CYS A 1 640 ? -18.716 14.822 4.051 1.00 90.12 640 CYS A O 1
ATOM 4906 N N . LYS A 1 641 ? -19.903 16.566 4.801 1.00 84.88 641 LYS A N 1
ATOM 4907 C CA . LYS A 1 641 ? -19.177 17.576 4.012 1.00 84.88 641 LYS A CA 1
ATOM 4908 C C . LYS A 1 641 ? -17.744 17.819 4.497 1.00 84.88 641 LYS A C 1
ATOM 4910 O O . LYS A 1 641 ? -16.884 18.135 3.685 1.00 84.88 641 LYS A O 1
ATOM 4915 N N . ASP A 1 642 ? -17.516 17.688 5.803 1.00 82.88 642 ASP A N 1
ATOM 4916 C CA . ASP A 1 642 ? -16.224 17.978 6.428 1.00 82.88 642 ASP A CA 1
ATOM 4917 C C . ASP A 1 642 ? -15.363 16.708 6.453 1.00 82.88 642 ASP A C 1
ATOM 4919 O O . ASP A 1 642 ? -14.160 16.764 6.224 1.00 82.88 642 ASP A O 1
ATOM 4923 N N . ASN A 1 643 ? -16.001 15.551 6.666 1.00 80.12 643 ASN A N 1
ATOM 4924 C CA . ASN A 1 643 ? -15.372 14.238 6.635 1.00 80.12 643 ASN A CA 1
ATOM 4925 C C . ASN A 1 643 ? -16.224 13.289 5.781 1.00 80.12 643 ASN A C 1
ATOM 4927 O O . ASN A 1 643 ? -17.315 12.903 6.221 1.00 80.12 643 ASN A O 1
ATOM 4931 N N . PRO A 1 644 ? -15.758 12.902 4.577 1.00 86.44 644 PRO A N 1
ATOM 4932 C CA . PRO A 1 644 ? -16.469 11.949 3.740 1.00 86.44 644 PRO A CA 1
ATOM 4933 C C . PRO A 1 644 ? -16.770 10.660 4.502 1.00 86.44 644 PRO A C 1
ATOM 4935 O O . PRO A 1 644 ? -15.898 10.099 5.166 1.00 86.44 644 PRO A O 1
ATOM 4938 N N . TRP A 1 645 ? -17.998 10.170 4.380 1.00 93.56 645 TRP A N 1
ATOM 4939 C CA . TRP A 1 645 ? -18.374 8.887 4.957 1.00 93.56 645 TRP A CA 1
ATOM 4940 C C . TRP A 1 645 ? -17.871 7.765 4.065 1.00 93.56 645 TRP A C 1
ATOM 4942 O O . TRP A 1 645 ? -18.100 7.772 2.857 1.00 93.56 645 TRP A O 1
ATOM 4952 N N . VAL A 1 646 ? -17.198 6.794 4.663 1.00 91.56 646 VAL A N 1
ATOM 4953 C CA . VAL A 1 646 ? -16.736 5.588 3.986 1.00 91.56 646 VAL A CA 1
ATOM 4954 C C . VAL A 1 646 ? -17.776 4.499 4.207 1.00 91.56 646 VAL A C 1
ATOM 4956 O O . VAL A 1 646 ? -18.158 4.199 5.339 1.00 91.56 646 VAL A O 1
ATOM 4959 N N . LEU A 1 647 ? -18.279 3.931 3.118 1.00 92.12 647 LEU A N 1
ATOM 4960 C CA . LEU A 1 647 ? -19.237 2.837 3.158 1.00 92.12 647 LEU A CA 1
ATOM 4961 C C . LEU A 1 647 ? -18.535 1.503 3.414 1.00 92.12 647 LEU A C 1
ATOM 4963 O O . LEU A 1 647 ? -17.319 1.387 3.274 1.00 92.12 647 LEU A O 1
ATOM 4967 N N . LYS A 1 648 ? -19.315 0.470 3.746 1.00 84.00 648 LYS A N 1
ATOM 4968 C CA . LYS A 1 648 ? -18.814 -0.894 3.984 1.00 84.00 648 LYS A CA 1
ATOM 4969 C C . LYS A 1 648 ? -17.966 -1.450 2.826 1.00 84.00 648 LYS A C 1
ATOM 4971 O O . LYS A 1 648 ? -17.071 -2.249 3.069 1.00 84.00 648 LYS A O 1
ATOM 4976 N N . ASP A 1 649 ? -18.242 -1.048 1.589 1.00 76.81 649 ASP A N 1
ATOM 4977 C CA . ASP A 1 649 ? -17.494 -1.463 0.394 1.00 76.81 649 ASP A CA 1
ATOM 4978 C C . ASP A 1 649 ? -16.282 -0.561 0.072 1.00 76.81 649 ASP A C 1
ATOM 4980 O O . ASP A 1 649 ? -15.615 -0.759 -0.941 1.00 76.81 649 ASP A O 1
ATOM 4984 N N . GLY A 1 650 ? -15.994 0.431 0.921 1.00 75.69 650 GLY A N 1
ATOM 4985 C CA . GLY A 1 650 ? -14.922 1.411 0.743 1.00 75.69 650 GLY A CA 1
ATOM 4986 C C . GLY A 1 650 ? -15.313 2.646 -0.075 1.00 75.69 650 GLY A C 1
ATOM 4987 O O . GLY A 1 650 ? -14.522 3.591 -0.156 1.00 75.69 650 GLY A O 1
ATOM 4988 N N . THR A 1 651 ? -16.518 2.688 -0.654 1.00 87.00 651 THR A N 1
ATOM 4989 C CA . THR A 1 651 ? -17.007 3.854 -1.403 1.00 87.00 651 THR A CA 1
ATOM 4990 C C . THR A 1 651 ? -17.073 5.078 -0.494 1.00 87.00 651 THR A C 1
ATOM 4992 O O . THR A 1 651 ? -17.559 4.998 0.632 1.00 87.00 651 THR A O 1
ATOM 4995 N N . LYS A 1 652 ? -16.615 6.235 -0.981 1.00 91.69 652 LYS A N 1
ATOM 4996 C CA . LYS A 1 652 ? -16.694 7.502 -0.242 1.00 91.69 652 LYS A CA 1
ATOM 4997 C C . LYS A 1 652 ? -17.925 8.296 -0.667 1.00 91.69 652 LYS A C 1
ATOM 4999 O O . LYS A 1 652 ? -18.083 8.595 -1.848 1.00 91.69 652 LYS A O 1
ATOM 5004 N N . ILE A 1 653 ? -18.751 8.686 0.298 1.00 92.75 653 ILE A N 1
ATOM 5005 C CA . ILE A 1 653 ? -19.811 9.683 0.142 1.00 92.75 653 ILE A CA 1
ATOM 5006 C C . ILE A 1 653 ? -19.281 11.020 0.654 1.00 92.75 653 ILE A C 1
ATOM 5008 O O . ILE A 1 653 ? -18.890 11.139 1.814 1.00 92.75 653 ILE A O 1
ATOM 5012 N N . THR A 1 654 ? -19.281 12.026 -0.213 1.00 91.56 654 THR A N 1
ATOM 5013 C CA . THR A 1 654 ? -18.957 13.419 0.127 1.00 91.56 654 THR A CA 1
ATOM 5014 C C . THR A 1 654 ? -20.231 14.249 0.259 1.00 91.56 654 THR A C 1
ATOM 5016 O O . THR A 1 654 ? -21.295 13.851 -0.219 1.00 91.56 654 THR A O 1
ATOM 5019 N N . GLY A 1 655 ? -20.120 15.457 0.817 1.00 88.38 655 GLY A N 1
ATOM 5020 C CA . GLY A 1 655 ? -21.239 16.404 0.857 1.00 88.38 655 GLY A CA 1
ATOM 5021 C C . GLY A 1 655 ? -21.857 16.704 -0.519 1.00 88.38 655 GLY A C 1
ATOM 5022 O O . GLY A 1 655 ? -23.059 16.919 -0.619 1.00 88.38 655 GLY A O 1
ATOM 5023 N N . GLU A 1 656 ? -21.078 16.641 -1.599 1.00 90.62 656 GLU A N 1
ATOM 5024 C CA . GLU A 1 656 ? -21.553 16.888 -2.971 1.00 90.62 656 GLU A CA 1
ATOM 5025 C C . GLU A 1 656 ? -22.272 15.685 -3.601 1.00 90.62 656 GLU A C 1
ATOM 5027 O O . GLU A 1 656 ? -22.874 15.803 -4.669 1.00 90.62 656 GLU A O 1
ATOM 5032 N N . THR A 1 657 ? -22.222 14.516 -2.959 1.00 94.12 657 THR A N 1
ATOM 5033 C CA . THR A 1 657 ? -22.823 13.292 -3.495 1.00 94.12 657 THR A CA 1
ATOM 5034 C C . THR A 1 657 ? -24.343 13.430 -3.532 1.00 94.12 657 THR A C 1
ATOM 5036 O O . THR A 1 657 ? -24.975 13.690 -2.505 1.00 94.12 657 THR A O 1
ATOM 5039 N N . ILE A 1 658 ? -24.933 13.243 -4.716 1.00 94.25 658 ILE A N 1
ATOM 5040 C CA . ILE A 1 658 ? -26.387 13.268 -4.912 1.00 94.25 658 ILE A CA 1
ATOM 5041 C C . ILE A 1 658 ? -27.005 12.027 -4.266 1.00 94.25 658 ILE A C 1
ATOM 5043 O O . ILE A 1 658 ? -26.538 10.903 -4.457 1.00 94.25 658 ILE A O 1
ATOM 5047 N N . ILE A 1 659 ? -28.081 12.233 -3.513 1.00 94.75 659 ILE A N 1
ATOM 5048 C CA . ILE A 1 659 ? -28.836 11.163 -2.871 1.00 94.75 659 ILE A CA 1
ATOM 5049 C C . ILE A 1 659 ? -29.632 10.401 -3.948 1.00 94.75 659 ILE A C 1
ATOM 5051 O O . ILE A 1 659 ? -30.376 11.034 -4.703 1.00 94.75 659 ILE A O 1
ATOM 5055 N N . PRO A 1 660 ? -29.540 9.057 -4.016 1.00 94.56 660 PRO A N 1
ATOM 5056 C CA . PRO A 1 660 ? -30.207 8.269 -5.053 1.00 94.56 660 PRO A CA 1
ATOM 5057 C C . PRO A 1 660 ? -31.729 8.458 -5.089 1.00 94.56 660 PRO A C 1
ATOM 5059 O O . PRO A 1 660 ? -32.386 8.423 -4.051 1.00 94.56 660 PRO A O 1
ATOM 5062 N N . GLU A 1 661 ? -32.314 8.580 -6.285 1.00 95.69 661 GLU A N 1
ATOM 5063 C CA . GLU A 1 661 ? -33.779 8.648 -6.481 1.00 95.69 661 GLU A CA 1
ATOM 5064 C C . GLU A 1 661 ? -34.496 7.320 -6.168 1.00 95.69 661 GLU A C 1
ATOM 5066 O O . GLU A 1 661 ? -35.718 7.277 -5.974 1.00 95.69 661 GLU A O 1
ATOM 5071 N N . GLU A 1 662 ? -33.738 6.227 -6.094 1.00 95.88 662 GLU A N 1
ATOM 5072 C CA . GLU A 1 662 ? -34.212 4.914 -5.674 1.00 95.88 662 GLU A CA 1
ATOM 5073 C C . GLU A 1 662 ? -33.922 4.671 -4.192 1.00 95.88 662 GLU A C 1
ATOM 5075 O O . GLU A 1 662 ? -32.907 5.114 -3.651 1.00 95.88 662 GLU A O 1
ATOM 5080 N N . LYS A 1 663 ? -34.824 3.938 -3.529 1.00 94.94 663 LYS A N 1
ATOM 5081 C CA . LYS A 1 663 ? -34.670 3.578 -2.114 1.00 94.94 663 LYS A CA 1
ATOM 5082 C C . LYS A 1 663 ? -33.399 2.737 -1.941 1.00 94.94 663 LYS A C 1
ATOM 5084 O O . LYS A 1 663 ? -33.344 1.613 -2.431 1.00 94.94 663 LYS A O 1
ATOM 5089 N N . THR A 1 664 ? -32.412 3.278 -1.227 1.00 94.62 664 THR A N 1
ATOM 5090 C CA . THR A 1 664 ? -31.061 2.709 -1.115 1.00 94.62 664 THR A CA 1
ATOM 5091 C C . THR A 1 664 ? -30.611 2.650 0.343 1.00 94.62 664 THR A C 1
ATOM 5093 O O . THR A 1 664 ? -30.775 3.625 1.079 1.00 94.62 664 THR A O 1
ATOM 5096 N N . SER A 1 665 ? -30.032 1.521 0.761 1.00 94.19 665 SER A N 1
ATOM 5097 C CA . SER A 1 665 ? -29.358 1.385 2.058 1.00 94.19 665 SER A CA 1
ATOM 5098 C C . SER A 1 665 ? -27.948 1.957 1.984 1.00 94.19 665 SER A C 1
ATOM 5100 O O . SER A 1 665 ? -27.139 1.528 1.164 1.00 94.19 665 SER A O 1
ATOM 5102 N N . ILE A 1 666 ? -27.643 2.892 2.875 1.00 95.06 666 ILE A N 1
ATOM 5103 C CA . ILE A 1 666 ? -26.309 3.448 3.075 1.00 95.06 666 ILE A CA 1
ATOM 5104 C C . ILE A 1 666 ? -25.738 2.798 4.328 1.00 95.06 666 ILE A C 1
ATOM 5106 O O . ILE A 1 666 ? -26.243 3.040 5.421 1.00 95.06 666 ILE A O 1
ATOM 5110 N N . VAL A 1 667 ? -24.711 1.962 4.170 1.00 95.19 667 VAL A N 1
ATOM 5111 C CA . VAL A 1 667 ? -24.041 1.263 5.277 1.00 95.19 667 VAL A CA 1
ATOM 5112 C C . VAL A 1 667 ? -22.688 1.920 5.517 1.00 95.19 667 VAL A C 1
ATOM 5114 O O . VAL A 1 667 ? -21.738 1.658 4.784 1.00 95.19 667 VAL A O 1
ATOM 5117 N N . ILE A 1 668 ? -22.614 2.785 6.524 1.00 95.50 668 ILE A N 1
ATOM 5118 C CA . ILE A 1 668 ? -21.414 3.535 6.898 1.00 95.50 668 ILE A CA 1
ATOM 5119 C C . ILE A 1 668 ? -20.527 2.664 7.775 1.00 95.50 668 ILE A C 1
ATOM 5121 O O . ILE A 1 668 ? -20.979 2.132 8.790 1.00 95.50 668 ILE A O 1
ATOM 5125 N N . ASP A 1 669 ? -19.255 2.573 7.412 1.00 93.12 669 ASP A N 1
ATOM 5126 C CA . ASP A 1 669 ? -18.186 2.082 8.269 1.00 93.12 669 ASP A CA 1
ATOM 5127 C C . ASP A 1 669 ? -17.688 3.236 9.147 1.00 93.12 669 ASP A C 1
ATOM 5129 O O . ASP A 1 669 ? -17.037 4.167 8.665 1.00 93.12 669 ASP A O 1
ATOM 5133 N N . LEU A 1 670 ? -18.023 3.194 10.441 1.00 91.88 670 LEU A N 1
ATOM 5134 C CA . LEU A 1 670 ? -17.716 4.287 11.367 1.00 91.88 670 LEU A CA 1
ATOM 5135 C C . LEU A 1 670 ? -16.206 4.503 11.481 1.00 91.88 670 LEU A C 1
ATOM 5137 O O . LEU A 1 670 ? -15.719 5.612 11.276 1.00 91.88 670 LEU A O 1
ATOM 5141 N N . LEU A 1 671 ? -15.452 3.435 11.726 1.00 86.06 671 LEU A N 1
ATOM 5142 C CA . LEU A 1 671 ? -14.010 3.527 11.932 1.00 86.06 671 LEU A CA 1
ATOM 5143 C C . LEU A 1 671 ? -13.272 3.904 10.637 1.00 86.06 671 LEU A C 1
ATOM 5145 O O . LEU A 1 671 ? -12.347 4.711 10.700 1.00 86.06 671 LEU A O 1
ATOM 5149 N N . ALA A 1 672 ? -13.684 3.396 9.467 1.00 83.44 672 ALA A N 1
ATOM 5150 C CA . ALA A 1 672 ? -13.103 3.821 8.186 1.00 83.44 672 ALA A CA 1
ATOM 5151 C C . ALA A 1 672 ? -13.446 5.281 7.847 1.00 83.44 672 ALA A C 1
ATOM 5153 O O . ALA A 1 672 ? -12.683 5.947 7.151 1.00 83.44 672 ALA A O 1
ATOM 5154 N N . SER A 1 673 ? -14.551 5.796 8.390 1.00 86.25 673 SER A N 1
ATOM 5155 C CA . SER A 1 673 ? -14.920 7.217 8.336 1.00 86.25 673 SER A CA 1
ATOM 5156 C C . SER A 1 673 ? -14.217 8.073 9.403 1.00 86.25 673 SER A C 1
ATOM 5158 O O . SER A 1 673 ? -14.534 9.252 9.535 1.00 86.25 673 SER A O 1
ATOM 5160 N N . GLY A 1 674 ? -13.299 7.505 10.198 1.00 83.75 674 GLY A N 1
ATOM 5161 C CA . GLY A 1 674 ? -12.602 8.218 11.276 1.00 83.75 674 GLY A CA 1
ATOM 5162 C C . GLY A 1 674 ? -13.462 8.487 12.518 1.00 83.75 674 GLY A C 1
ATOM 5163 O O . GLY A 1 674 ? -13.145 9.373 13.309 1.00 83.75 674 GLY A O 1
ATOM 5164 N N . ILE A 1 675 ? -14.558 7.746 12.695 1.00 88.38 675 ILE A N 1
ATOM 5165 C CA . ILE A 1 675 ? -15.514 7.905 13.793 1.00 88.38 675 ILE A CA 1
ATOM 5166 C C . ILE A 1 675 ? -15.303 6.781 14.812 1.00 88.38 675 ILE A C 1
ATOM 5168 O O . ILE A 1 675 ? -15.566 5.612 14.525 1.00 88.38 675 ILE A O 1
ATOM 5172 N N . THR A 1 676 ? -14.871 7.138 16.022 1.00 87.12 676 THR A N 1
ATOM 5173 C CA . THR A 1 676 ? -14.766 6.194 17.143 1.00 87.12 676 THR A CA 1
ATOM 5174 C C . THR A 1 676 ? -16.131 6.037 17.814 1.00 87.12 676 THR A C 1
ATOM 5176 O O . THR A 1 676 ? -16.664 7.023 18.332 1.00 87.12 676 THR A O 1
ATOM 5179 N N . PRO A 1 677 ? -16.724 4.834 17.813 1.00 87.00 677 PRO A N 1
ATOM 5180 C CA . PRO A 1 677 ? -18.017 4.601 18.436 1.00 87.00 677 PRO A CA 1
ATOM 5181 C C . PRO A 1 677 ? -17.901 4.606 19.971 1.00 87.00 677 PRO A C 1
ATOM 5183 O O . PRO A 1 677 ? -16.842 4.343 20.536 1.00 87.00 677 PRO A O 1
ATOM 5186 N N . ALA A 1 678 ? -19.005 4.904 20.651 1.00 85.12 678 ALA A N 1
ATOM 5187 C CA . ALA A 1 678 ? -19.114 4.887 22.109 1.00 85.12 678 ALA A CA 1
ATOM 5188 C C . ALA A 1 678 ? -20.497 4.359 22.510 1.00 85.12 678 ALA A C 1
ATOM 5190 O O . ALA A 1 678 ? -21.421 4.389 21.699 1.00 85.12 678 ALA A O 1
ATOM 5191 N N . ALA A 1 679 ? -20.651 3.880 23.746 1.00 87.62 679 ALA A N 1
ATOM 5192 C CA . ALA A 1 679 ? -21.938 3.410 24.258 1.00 87.62 679 ALA A CA 1
ATOM 5193 C C . ALA A 1 679 ? -22.932 4.563 24.480 1.00 87.62 679 ALA A C 1
ATOM 5195 O O . ALA A 1 679 ? -22.936 5.196 25.534 1.00 87.62 679 ALA A O 1
ATOM 5196 N N . GLU A 1 680 ? -23.782 4.837 23.486 1.00 90.50 680 GLU A N 1
ATOM 5197 C CA . GLU A 1 680 ? -24.796 5.896 23.537 1.00 90.50 680 GLU A CA 1
ATOM 5198 C C . GLU A 1 680 ? -25.874 5.737 22.445 1.00 90.50 680 GLU A C 1
ATOM 5200 O O . GLU A 1 680 ? -25.974 4.719 21.765 1.00 90.50 680 GLU A O 1
ATOM 5205 N N . THR A 1 681 ? -26.724 6.750 22.269 1.00 92.44 681 THR A N 1
ATOM 5206 C CA . THR A 1 681 ? -27.635 6.868 21.130 1.00 92.44 681 THR A CA 1
ATOM 5207 C C . THR A 1 681 ? -26.981 7.727 20.056 1.00 92.44 681 THR A C 1
ATOM 5209 O O . THR A 1 681 ? -26.653 8.886 20.298 1.00 92.44 681 THR A O 1
ATOM 5212 N N . MET A 1 682 ? -26.823 7.169 18.858 1.00 94.12 682 MET A N 1
ATOM 5213 C CA . MET A 1 682 ? -26.394 7.915 17.685 1.00 94.12 682 MET A CA 1
ATOM 5214 C C . MET A 1 682 ? -27.592 8.480 16.951 1.00 94.12 682 MET A C 1
ATOM 5216 O O . MET A 1 682 ? -28.533 7.758 16.618 1.00 94.12 682 MET A O 1
ATOM 5220 N N . HIS A 1 683 ? -27.525 9.769 16.655 1.00 92.94 683 HIS A N 1
ATOM 5221 C CA . HIS A 1 683 ? -28.557 10.494 15.945 1.00 92.94 683 HIS A CA 1
ATOM 5222 C C . HIS A 1 683 ? -28.109 10.833 14.523 1.00 92.94 683 HIS A C 1
ATOM 5224 O O . HIS A 1 683 ? -26.974 11.247 14.292 1.00 92.94 683 HIS A O 1
ATOM 5230 N N . LEU A 1 684 ? -29.031 10.707 13.571 1.00 92.81 684 LEU A N 1
ATOM 5231 C CA . LEU A 1 684 ? -28.882 11.240 12.223 1.00 92.81 684 LEU A CA 1
ATOM 5232 C C . LEU A 1 684 ? -29.613 12.582 12.147 1.00 92.81 684 LEU A C 1
ATOM 5234 O O . LEU A 1 684 ? -30.808 12.668 12.449 1.00 92.81 684 LEU A O 1
ATOM 5238 N N . HIS A 1 685 ? -28.906 13.626 11.728 1.00 91.12 685 HIS A N 1
ATOM 5239 C CA . HIS A 1 685 ? -29.458 14.967 11.553 1.00 91.12 685 HIS A CA 1
ATOM 5240 C C . HIS A 1 685 ? -29.189 15.490 10.146 1.00 91.12 685 HIS A C 1
ATOM 5242 O O . HIS A 1 685 ? -28.209 15.118 9.501 1.00 91.12 685 HIS A O 1
ATOM 5248 N N . THR A 1 686 ? -30.030 16.428 9.720 1.00 89.44 686 THR A N 1
ATOM 5249 C CA . THR A 1 686 ? -29.733 17.355 8.628 1.00 89.44 686 THR A CA 1
ATOM 5250 C C . THR A 1 686 ? -29.566 18.759 9.208 1.00 89.44 686 THR A C 1
ATOM 5252 O O . THR A 1 686 ? -30.282 19.137 10.139 1.00 89.44 686 THR A O 1
ATOM 5255 N N . GLY A 1 687 ? -28.630 19.553 8.693 1.00 68.25 687 GLY A N 1
ATOM 5256 C CA . GLY A 1 687 ? -28.473 20.949 9.095 1.00 68.25 687 GLY A CA 1
ATOM 5257 C C . GLY A 1 687 ? -27.428 21.720 8.292 1.00 68.25 687 GLY A C 1
ATOM 5258 O O . GLY A 1 687 ? -26.235 21.608 8.557 1.00 68.25 687 GLY A O 1
ATOM 5259 N N . GLY A 1 688 ? -27.902 22.559 7.369 1.00 63.00 688 GLY A N 1
ATOM 5260 C CA . GLY A 1 688 ? -27.141 23.602 6.684 1.00 63.00 688 GLY A CA 1
ATOM 5261 C C . GLY A 1 688 ? -28.102 24.622 6.068 1.00 63.00 688 GLY A C 1
ATOM 5262 O O . GLY A 1 688 ? -29.055 24.237 5.392 1.00 63.00 688 GLY A O 1
ATOM 5263 N N . ASP A 1 689 ? -27.892 25.914 6.327 1.00 62.66 689 ASP A N 1
ATOM 5264 C CA . ASP A 1 689 ? -28.664 26.971 5.669 1.00 62.66 689 ASP A CA 1
ATOM 5265 C C . ASP A 1 689 ? -28.272 27.027 4.183 1.00 62.66 689 ASP A C 1
ATOM 5267 O O . ASP A 1 689 ? -27.099 27.200 3.859 1.00 62.66 689 ASP A O 1
ATOM 5271 N N . GLY A 1 690 ? -29.250 26.917 3.278 1.00 67.69 690 GLY A N 1
ATOM 5272 C CA . GLY A 1 690 ? -29.047 27.114 1.834 1.00 67.69 690 GLY A CA 1
ATOM 5273 C C . GLY A 1 690 ? -29.017 25.851 0.966 1.00 67.69 690 GLY A C 1
ATOM 5274 O O . GLY A 1 690 ? -28.985 25.987 -0.258 1.00 67.69 690 GLY A O 1
ATOM 5275 N N . GLU A 1 691 ? -29.100 24.655 1.554 1.00 82.75 691 GLU A N 1
ATOM 5276 C CA . GLU A 1 691 ? -29.230 23.406 0.792 1.00 82.75 691 GLU A CA 1
ATOM 5277 C C . GLU A 1 691 ? -30.595 23.281 0.102 1.00 82.75 691 GLU A C 1
ATOM 5279 O O . GLU A 1 691 ? -31.603 23.829 0.562 1.00 82.75 691 GLU A O 1
ATOM 5284 N N . GLN A 1 692 ? -30.632 22.551 -1.014 1.00 83.50 692 GLN A N 1
ATOM 5285 C CA . GLN A 1 692 ? -31.839 22.347 -1.815 1.00 83.50 692 GLN A CA 1
ATOM 5286 C C . GLN A 1 692 ? -32.265 20.879 -1.840 1.00 83.50 692 GLN A C 1
ATOM 5288 O O . GLN A 1 692 ? -31.466 19.968 -1.640 1.00 83.50 692 GLN A O 1
ATOM 5293 N N . GLY A 1 693 ? -33.547 20.672 -2.126 1.00 89.62 693 GLY A N 1
ATOM 5294 C CA . GLY A 1 693 ? -34.127 19.349 -2.299 1.00 89.62 693 GLY A CA 1
ATOM 5295 C C . GLY A 1 693 ? -34.620 18.698 -1.010 1.00 89.62 693 GLY A C 1
ATOM 5296 O O . GLY A 1 693 ? -34.619 19.269 0.087 1.00 89.62 693 GLY A O 1
ATOM 5297 N N . THR A 1 694 ? -35.107 17.482 -1.185 1.00 92.25 694 THR A N 1
ATOM 5298 C CA . THR A 1 694 ? -35.733 16.659 -0.161 1.00 92.25 694 THR A CA 1
ATOM 5299 C C . THR A 1 694 ? -35.165 15.251 -0.180 1.00 92.25 694 THR A C 1
ATOM 5301 O O . THR A 1 694 ? -34.817 14.708 -1.228 1.00 92.25 694 THR A O 1
ATOM 5304 N N . ALA A 1 695 ? 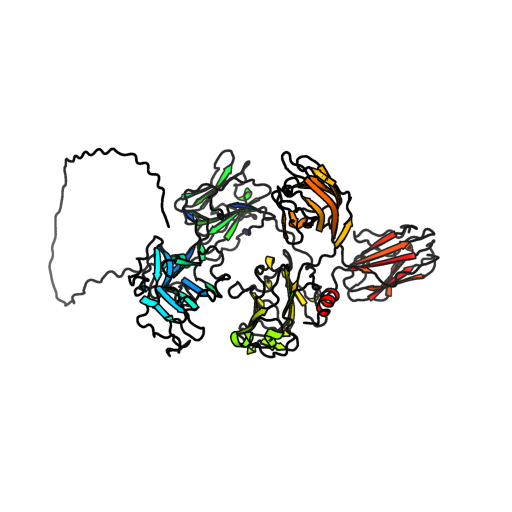-35.102 14.644 1.000 1.00 93.38 695 ALA A N 1
ATOM 5305 C CA . ALA A 1 695 ? -34.721 13.251 1.154 1.00 93.38 695 ALA A CA 1
ATOM 5306 C C . ALA A 1 695 ? -35.690 12.555 2.104 1.00 93.38 695 ALA A C 1
ATOM 5308 O O . ALA A 1 695 ? -36.048 13.102 3.143 1.00 93.38 695 ALA A O 1
ATOM 5309 N N . THR A 1 696 ? -36.123 11.350 1.764 1.00 93.56 696 THR A N 1
ATOM 5310 C CA . THR A 1 696 ? -36.944 10.509 2.636 1.00 93.56 696 THR A CA 1
ATOM 5311 C C . THR A 1 696 ? -36.061 9.462 3.288 1.00 93.56 696 THR A C 1
ATOM 5313 O O . THR A 1 696 ? -35.409 8.695 2.584 1.00 93.56 696 THR A O 1
ATOM 5316 N N . ILE A 1 697 ? -36.038 9.441 4.620 1.00 92.44 697 ILE A N 1
ATOM 5317 C CA . ILE A 1 697 ? -35.364 8.411 5.415 1.00 92.44 697 ILE A CA 1
ATOM 5318 C C . ILE A 1 697 ? -36.419 7.425 5.907 1.00 92.44 697 ILE A C 1
ATOM 5320 O O . ILE A 1 697 ? -37.505 7.842 6.311 1.00 92.44 697 ILE A O 1
ATOM 5324 N N . TYR A 1 698 ? -36.105 6.132 5.869 1.00 91.69 698 TYR A N 1
ATOM 5325 C CA . TYR A 1 698 ? -37.046 5.066 6.218 1.00 91.69 698 TYR A CA 1
ATOM 5326 C C . TYR A 1 698 ? -36.717 4.405 7.555 1.00 91.69 698 TYR A C 1
ATOM 5328 O O . TYR A 1 698 ? -37.585 4.289 8.413 1.00 91.69 698 TYR A O 1
ATOM 5336 N N . GLU A 1 699 ? -35.473 3.966 7.721 1.00 91.31 699 GLU A N 1
ATOM 5337 C CA . GLU A 1 699 ? -35.043 3.103 8.821 1.00 91.31 699 GLU A CA 1
ATOM 5338 C C . GLU A 1 699 ? -33.555 3.298 9.105 1.00 91.31 699 GLU A C 1
ATOM 5340 O O . GLU A 1 699 ? -32.810 3.720 8.215 1.00 91.31 699 GLU A O 1
ATOM 5345 N N . MET A 1 700 ? -33.143 2.996 10.339 1.00 92.50 700 MET A N 1
ATOM 5346 C CA . MET A 1 700 ? -31.759 3.069 10.799 1.00 92.50 700 MET A CA 1
ATOM 5347 C C . MET A 1 700 ? -31.427 1.852 11.669 1.00 92.50 700 MET A C 1
ATOM 5349 O O . MET A 1 700 ? -32.238 1.423 12.492 1.00 92.50 700 MET A O 1
ATOM 5353 N N . PHE A 1 701 ? -30.227 1.313 11.493 1.00 93.44 701 PHE A N 1
ATOM 5354 C CA . PHE A 1 701 ? -29.704 0.160 12.214 1.00 93.44 701 PHE A CA 1
ATOM 5355 C C . PHE A 1 701 ? -28.258 0.403 12.626 1.00 93.44 701 PHE A C 1
ATOM 5357 O O . PHE A 1 701 ? -27.532 1.161 11.983 1.00 93.44 701 PHE A O 1
ATOM 5364 N N . SER A 1 702 ? -27.822 -0.297 13.663 1.00 94.62 702 SER A N 1
ATOM 5365 C CA . SER A 1 702 ? -26.405 -0.453 13.988 1.00 94.62 702 SER A CA 1
ATOM 5366 C C . SER A 1 702 ? -26.018 -1.925 13.932 1.00 94.62 702 SER A C 1
ATOM 5368 O O . SER A 1 702 ? -26.839 -2.817 14.154 1.00 94.62 702 SER A O 1
ATOM 5370 N N . TYR A 1 703 ? -24.755 -2.175 13.610 1.00 94.00 703 TYR A N 1
ATOM 5371 C CA . TYR A 1 703 ? -24.165 -3.505 13.563 1.00 94.00 703 TYR A CA 1
ATOM 5372 C C . TYR A 1 703 ? -23.005 -3.552 14.548 1.00 94.00 703 TYR A C 1
ATOM 5374 O O . TYR A 1 703 ? -21.990 -2.875 14.355 1.00 94.00 703 TYR A O 1
ATOM 5382 N N . ASN A 1 704 ? -23.177 -4.328 15.612 1.00 89.50 704 ASN A N 1
ATOM 5383 C CA . ASN A 1 704 ? -22.193 -4.483 16.676 1.00 89.50 704 ASN A CA 1
ATOM 5384 C C . ASN A 1 704 ? -21.354 -5.727 16.431 1.00 89.50 704 ASN A C 1
ATOM 5386 O O . ASN A 1 704 ? -21.905 -6.781 16.122 1.00 89.50 704 ASN A O 1
ATOM 5390 N N . LEU A 1 705 ? -20.040 -5.608 16.592 1.00 85.06 705 LEU A N 1
ATOM 5391 C CA . LEU A 1 705 ? -19.156 -6.761 16.663 1.00 85.06 705 LEU A CA 1
ATOM 5392 C C . LEU A 1 705 ? -19.526 -7.586 17.891 1.00 85.06 705 LEU A C 1
ATOM 5394 O O . LEU A 1 705 ? -19.675 -7.047 18.990 1.00 85.06 705 LEU A O 1
ATOM 5398 N N . VAL A 1 706 ? -19.682 -8.888 17.686 1.00 80.38 706 VAL A N 1
ATOM 5399 C CA . VAL A 1 706 ? -19.965 -9.842 18.755 1.00 80.38 706 VAL A CA 1
ATOM 5400 C C . VAL A 1 706 ? -18.999 -11.012 18.676 1.00 80.38 706 VAL A C 1
ATOM 5402 O O . VAL A 1 706 ? -18.663 -11.492 17.591 1.00 80.38 706 VAL A O 1
ATOM 5405 N N . ASP A 1 707 ? -18.552 -11.487 19.834 1.00 76.69 707 ASP A N 1
ATOM 5406 C CA . ASP A 1 707 ? -17.634 -12.622 19.902 1.00 76.69 707 ASP A CA 1
ATOM 5407 C C . ASP A 1 707 ? -18.260 -13.881 19.285 1.00 76.69 707 ASP A C 1
ATOM 5409 O O . ASP A 1 707 ? -19.486 -14.075 19.313 1.00 76.69 707 ASP A O 1
ATOM 5413 N N . TYR A 1 708 ? -17.416 -14.763 18.741 1.00 77.19 708 TYR A N 1
ATOM 5414 C CA . TYR A 1 708 ? -17.882 -16.076 18.307 1.00 77.19 708 TYR A CA 1
ATOM 5415 C C . TYR A 1 708 ? -18.434 -16.853 19.489 1.00 77.19 708 TYR A C 1
ATOM 5417 O O . TYR A 1 708 ? -17.864 -16.858 20.583 1.00 77.19 708 TYR A O 1
ATOM 5425 N N . SER A 1 709 ? -19.530 -17.564 19.256 1.00 82.44 709 SER A N 1
ATOM 5426 C CA . SER A 1 709 ? -20.121 -18.358 20.307 1.00 82.44 709 SER A CA 1
ATOM 5427 C C . SER A 1 709 ? -20.912 -19.544 19.808 1.00 82.44 709 SER A C 1
ATOM 5429 O O . SER A 1 709 ? -21.631 -19.436 18.816 1.00 82.44 709 SER A O 1
ATOM 5431 N N . GLU A 1 710 ? -20.887 -20.621 20.579 1.00 83.44 710 GLU A N 1
ATOM 5432 C CA . GLU A 1 710 ? -21.680 -21.817 20.327 1.00 83.44 710 GLU A CA 1
ATOM 5433 C C . GLU A 1 710 ? -22.688 -22.015 21.455 1.00 83.44 710 GLU A C 1
ATOM 5435 O O . GLU A 1 710 ? -22.368 -21.889 22.638 1.00 83.44 710 GLU A O 1
ATOM 5440 N N . THR A 1 711 ? -23.926 -22.345 21.093 1.00 86.75 711 THR A N 1
ATOM 5441 C CA . THR A 1 711 ? -24.910 -22.800 22.079 1.00 86.75 711 THR A CA 1
ATOM 5442 C C . THR A 1 711 ? -24.564 -24.226 22.486 1.00 86.75 711 THR A C 1
ATOM 5444 O O . THR A 1 711 ? -24.504 -25.112 21.634 1.00 86.75 711 THR A O 1
ATOM 5447 N N . LEU A 1 712 ? -24.385 -24.471 23.784 1.00 84.62 712 LEU A N 1
ATOM 5448 C CA . LEU A 1 712 ? -24.141 -25.819 24.284 1.00 84.62 712 LEU A CA 1
ATOM 5449 C C . LEU A 1 712 ? -25.461 -26.591 24.377 1.00 84.62 712 LEU A C 1
ATOM 5451 O O . LEU A 1 712 ? -26.312 -26.333 25.236 1.00 84.62 712 LEU A O 1
ATOM 5455 N N . GLY A 1 713 ? -25.628 -27.574 23.492 1.00 75.00 713 GLY A N 1
ATOM 5456 C CA . GLY A 1 713 ? -26.706 -28.554 23.603 1.00 75.00 713 GLY A CA 1
ATOM 5457 C C . GLY A 1 713 ? -26.583 -29.351 24.907 1.00 75.00 713 GLY A C 1
ATOM 5458 O O . GLY A 1 713 ? -25.488 -29.731 25.295 1.00 75.00 713 GLY A O 1
ATOM 5459 N N . GLY A 1 714 ? -27.703 -29.599 25.596 1.00 78.38 714 GLY A N 1
ATOM 5460 C CA . GLY A 1 714 ? -27.732 -30.400 26.834 1.00 78.38 714 GLY A CA 1
ATOM 5461 C C . GLY A 1 714 ? -27.838 -29.605 28.142 1.00 78.38 714 GLY A C 1
ATOM 5462 O O . GLY A 1 714 ? -28.138 -30.191 29.180 1.00 78.38 714 GLY A O 1
ATOM 5463 N N . TYR A 1 715 ? -27.695 -28.276 28.107 1.00 85.50 715 TYR A N 1
ATOM 5464 C CA . TYR A 1 715 ? -27.919 -27.387 29.257 1.00 85.50 715 TYR A CA 1
ATOM 5465 C C . TYR A 1 715 ? -29.393 -26.993 29.412 1.00 85.50 715 TYR A C 1
ATOM 5467 O O . TYR A 1 715 ? -29.808 -25.880 29.091 1.00 85.50 715 TYR A O 1
ATOM 5475 N N . ASN A 1 716 ? -30.215 -27.928 29.886 1.00 86.38 716 ASN A N 1
ATOM 5476 C CA . ASN A 1 716 ? -31.662 -27.730 30.050 1.00 86.38 716 ASN A CA 1
ATOM 5477 C C . ASN A 1 716 ? -32.232 -28.337 31.344 1.00 86.38 716 ASN A C 1
ATOM 5479 O O . ASN A 1 716 ? -33.455 -28.449 31.495 1.00 86.38 716 ASN A O 1
ATOM 5483 N N . GLY A 1 717 ? -31.357 -28.744 32.264 1.00 88.25 717 GLY A N 1
ATOM 5484 C CA . GLY A 1 717 ? -31.742 -29.361 33.520 1.00 88.25 717 GLY A CA 1
ATOM 5485 C C . GLY A 1 717 ? -32.377 -28.375 34.500 1.00 88.25 717 GLY A C 1
ATOM 5486 O O . GLY A 1 717 ? -32.284 -27.148 34.387 1.00 88.25 717 GLY A O 1
ATOM 5487 N N . SER A 1 718 ? -33.049 -28.938 35.496 1.00 92.25 718 SER A N 1
ATOM 5488 C CA . SER A 1 718 ? -33.669 -28.185 36.580 1.00 92.25 718 SER A CA 1
ATOM 5489 C C . SER A 1 718 ? -33.552 -28.948 37.887 1.00 92.25 718 SER A C 1
ATOM 5491 O O . SER A 1 718 ? -33.687 -30.171 37.893 1.00 92.25 718 SER A O 1
ATOM 5493 N N . SER A 1 719 ? -33.397 -28.220 38.986 1.00 92.81 719 SER A N 1
ATOM 5494 C CA . SER A 1 719 ? -33.517 -28.749 40.335 1.00 92.81 719 SER A CA 1
ATOM 5495 C C . SER A 1 719 ? -34.753 -28.177 41.017 1.00 92.81 719 SER A C 1
ATOM 5497 O O . SER A 1 719 ? -34.952 -26.964 41.037 1.00 92.81 719 SER A O 1
ATOM 5499 N N . SER A 1 720 ? -35.571 -29.045 41.613 1.00 91.31 720 SER A N 1
ATOM 5500 C CA . SER A 1 720 ? -36.687 -28.642 42.477 1.00 91.31 720 SER A CA 1
ATOM 5501 C C . SER A 1 720 ? -36.245 -28.249 43.892 1.00 91.31 720 SER A C 1
ATOM 5503 O O . SER A 1 720 ? -37.070 -27.778 44.669 1.00 91.31 720 SER A O 1
ATOM 5505 N N . SER A 1 721 ? -34.979 -28.498 44.244 1.00 92.69 721 SER A N 1
ATOM 5506 C CA . SER A 1 721 ? -34.397 -28.239 45.562 1.00 92.69 721 SER A CA 1
ATOM 5507 C C . SER A 1 721 ? -32.894 -28.010 45.421 1.00 92.69 721 SER A C 1
ATOM 5509 O O . SER A 1 721 ? -32.145 -28.929 45.091 1.00 92.69 721 SER A O 1
ATOM 5511 N N . LEU A 1 722 ? -32.427 -26.793 45.691 1.00 92.19 722 LEU A N 1
ATOM 5512 C CA . LEU A 1 722 ? -30.994 -26.477 45.666 1.00 92.19 722 LEU A CA 1
ATOM 5513 C C . LEU A 1 722 ? -30.192 -27.141 46.801 1.00 92.19 722 LEU A C 1
ATOM 5515 O O . LEU A 1 722 ? -28.961 -27.139 46.752 1.00 92.19 722 LEU A O 1
ATOM 5519 N N . ALA A 1 723 ? -30.873 -27.740 47.784 1.00 91.12 723 ALA A N 1
ATOM 5520 C CA . ALA A 1 723 ? -30.245 -28.543 48.830 1.00 91.12 723 ALA A CA 1
ATOM 5521 C C . ALA A 1 723 ? -29.745 -29.904 48.324 1.00 91.12 723 ALA A C 1
ATOM 5523 O O . ALA A 1 723 ? -28.790 -30.461 48.870 1.00 91.12 723 ALA A O 1
ATOM 5524 N N . ASP A 1 724 ? -30.384 -30.431 47.279 1.00 91.56 724 ASP A N 1
ATOM 5525 C CA . ASP A 1 724 ? -30.126 -31.763 46.750 1.00 91.56 724 ASP A CA 1
ATOM 5526 C C . ASP A 1 724 ? -29.224 -31.709 45.518 1.00 91.56 724 ASP A C 1
ATOM 5528 O O . ASP A 1 724 ? -29.224 -30.750 44.741 1.00 91.56 724 ASP A O 1
ATOM 5532 N N . TYR A 1 725 ? -28.461 -32.783 45.316 1.00 93.12 725 TYR A N 1
ATOM 5533 C CA . TYR A 1 725 ? -27.669 -32.931 44.105 1.00 93.12 725 TYR A CA 1
ATOM 5534 C C . TYR A 1 725 ? -28.572 -33.032 42.870 1.00 93.12 725 TYR A C 1
ATOM 5536 O O . TYR A 1 725 ? -29.444 -33.901 42.806 1.00 93.12 725 TYR A O 1
ATOM 5544 N N . ALA A 1 726 ? -28.299 -32.206 41.861 1.00 93.31 726 ALA A N 1
ATOM 5545 C CA . ALA A 1 726 ? -28.903 -32.324 40.541 1.00 93.31 726 ALA A CA 1
ATOM 5546 C C . ALA A 1 726 ? -27.865 -32.099 39.437 1.00 93.31 726 ALA A C 1
ATOM 5548 O O . ALA A 1 726 ? -27.010 -31.220 39.535 1.00 93.31 726 ALA A O 1
ATOM 5549 N N . TYR A 1 727 ? -27.969 -32.887 38.368 1.00 92.81 727 TYR A N 1
ATOM 5550 C CA . TYR A 1 727 ? -27.273 -32.636 37.109 1.00 92.81 727 TYR A CA 1
ATOM 5551 C C . TYR A 1 727 ? -28.097 -31.654 36.273 1.00 92.81 727 TYR A C 1
ATOM 5553 O O . TYR A 1 727 ? -29.283 -31.889 36.031 1.00 92.81 727 TYR A O 1
ATOM 5561 N N . LEU A 1 728 ? -27.481 -30.549 35.863 1.00 92.44 728 LEU A N 1
ATOM 5562 C CA . LEU A 1 728 ? -28.160 -29.438 35.193 1.00 92.44 728 LEU A CA 1
ATOM 5563 C C . LEU A 1 728 ? -27.848 -29.359 33.695 1.00 92.44 728 LEU A C 1
ATOM 5565 O O . LEU A 1 728 ? -28.542 -28.655 32.959 1.00 92.44 728 LEU A O 1
ATOM 5569 N N . GLY A 1 729 ? -26.842 -30.105 33.249 1.00 90.44 729 GLY A N 1
ATOM 5570 C CA . GLY A 1 729 ? -26.442 -30.211 31.855 1.00 90.44 729 GLY A CA 1
ATOM 5571 C C . GLY A 1 729 ? -24.935 -30.319 31.703 1.00 90.44 729 GLY A C 1
ATOM 5572 O O . GLY A 1 729 ? -24.187 -30.179 32.671 1.00 90.44 729 GLY A O 1
ATOM 5573 N N . GLY A 1 730 ? -24.500 -30.564 30.478 1.00 87.62 730 GLY A N 1
ATOM 5574 C CA . GLY A 1 730 ? -23.094 -30.613 30.123 1.00 87.62 730 GLY A CA 1
ATOM 5575 C C . GLY A 1 730 ? -22.910 -30.579 28.617 1.00 87.62 730 GLY A C 1
ATOM 5576 O O . GLY A 1 730 ? -23.841 -30.899 27.875 1.00 87.62 730 GLY A O 1
ATOM 5577 N N . GLY A 1 731 ? -21.727 -30.160 28.186 1.00 85.56 731 GLY A N 1
ATOM 5578 C CA . GLY A 1 731 ? -21.384 -30.013 26.778 1.00 85.56 731 GLY A CA 1
ATOM 5579 C C . GLY A 1 731 ? -19.877 -29.966 26.578 1.00 85.56 731 GLY A C 1
ATOM 5580 O O . GLY A 1 731 ? -19.135 -29.600 27.489 1.00 85.56 731 GLY A O 1
ATOM 5581 N N . ASP A 1 732 ? -19.440 -30.361 25.388 1.00 84.12 732 ASP A N 1
ATOM 5582 C CA . ASP A 1 732 ? -18.032 -30.326 25.012 1.00 84.12 732 ASP A CA 1
ATOM 5583 C C . ASP A 1 732 ? -17.609 -28.896 24.683 1.00 84.12 732 ASP A C 1
ATOM 5585 O O . ASP A 1 732 ? -18.282 -28.197 23.922 1.00 84.12 732 ASP A O 1
ATOM 5589 N N . ILE A 1 733 ? -16.492 -28.471 25.268 1.00 82.56 733 ILE A N 1
ATOM 5590 C CA . ILE A 1 733 ? -15.879 -27.166 25.043 1.00 82.56 733 ILE A CA 1
ATOM 5591 C C . ILE A 1 733 ? -14.474 -27.346 24.473 1.00 82.56 733 ILE A C 1
ATOM 5593 O O . ILE A 1 733 ? -13.756 -28.283 24.832 1.00 82.56 733 ILE A O 1
ATOM 5597 N N . LYS A 1 734 ? -14.102 -26.474 23.533 1.00 78.00 734 LYS A N 1
ATOM 5598 C CA . LYS A 1 734 ? -12.787 -26.483 22.872 1.00 78.00 734 LYS A CA 1
ATOM 5599 C C . LYS A 1 734 ? -11.746 -25.746 23.720 1.00 78.00 734 LYS A C 1
ATOM 5601 O O . LYS A 1 734 ? -12.090 -25.033 24.661 1.00 78.00 734 LYS A O 1
ATOM 5606 N N . ALA A 1 735 ? -10.474 -25.946 23.382 1.00 73.56 735 ALA A N 1
ATOM 5607 C CA . ALA A 1 735 ? -9.336 -25.438 24.146 1.00 73.56 735 ALA A CA 1
ATOM 5608 C C . ALA A 1 735 ? -9.260 -23.894 24.211 1.00 73.56 735 ALA A C 1
ATOM 5610 O O . ALA A 1 735 ? -8.756 -23.321 25.170 1.00 73.56 735 ALA A O 1
ATOM 5611 N N . ASP A 1 736 ? -9.817 -23.208 23.218 1.00 73.81 736 ASP A N 1
ATOM 5612 C CA . ASP A 1 736 ? -9.836 -21.749 23.091 1.00 73.81 736 ASP A CA 1
ATOM 5613 C C . ASP A 1 736 ? -11.097 -21.097 23.693 1.00 73.81 736 ASP A C 1
ATOM 5615 O O . ASP A 1 736 ? -11.409 -19.939 23.410 1.00 73.81 736 ASP A O 1
ATOM 5619 N N . ALA A 1 737 ? -11.863 -21.831 24.508 1.00 80.50 737 ALA A N 1
ATOM 5620 C CA . ALA A 1 737 ? -13.030 -21.288 25.193 1.00 80.50 737 ALA A CA 1
ATOM 5621 C C . ALA A 1 737 ? -12.621 -20.174 26.172 1.00 80.50 737 ALA A C 1
ATOM 5623 O O . ALA A 1 737 ? -11.812 -20.380 27.072 1.00 80.50 737 ALA A O 1
ATOM 5624 N N . LYS A 1 738 ? -13.223 -18.993 26.038 1.00 85.69 738 LYS A N 1
ATOM 5625 C CA . LYS A 1 738 ? -12.942 -17.829 26.886 1.00 85.69 738 LYS A CA 1
ATOM 5626 C C . LYS A 1 738 ? -13.957 -17.701 28.014 1.00 85.69 738 LYS A C 1
ATOM 5628 O O . LYS A 1 738 ? -13.600 -17.687 29.193 1.00 85.69 738 LYS A O 1
ATOM 5633 N N . TYR A 1 739 ? -15.236 -17.644 27.644 1.00 90.00 739 TYR A N 1
ATOM 5634 C CA . TYR A 1 739 ? -16.327 -17.429 28.587 1.00 90.00 739 TYR A CA 1
ATOM 5635 C C . TYR A 1 739 ? -17.400 -18.505 28.484 1.00 90.00 739 TYR A C 1
ATOM 5637 O O . TYR A 1 739 ? -17.714 -18.987 27.396 1.00 90.00 739 TYR A O 1
ATOM 5645 N N . LEU A 1 740 ? -18.024 -18.817 29.617 1.00 90.38 740 LEU A N 1
ATOM 5646 C CA . LEU A 1 740 ? -19.296 -19.529 29.669 1.00 90.38 740 LEU A CA 1
ATOM 5647 C C . LEU A 1 740 ? -20.395 -18.561 30.095 1.00 90.38 740 LEU A C 1
ATOM 5649 O O . LEU A 1 740 ? -20.358 -18.006 31.190 1.00 90.38 740 LEU A O 1
ATOM 5653 N N . GLU A 1 741 ? -21.401 -18.406 29.251 1.00 93.06 741 GLU A N 1
ATOM 5654 C CA . GLU A 1 741 ? -22.622 -17.675 29.548 1.00 93.06 741 GLU A CA 1
ATOM 5655 C C . GLU A 1 741 ? -23.735 -18.658 29.927 1.00 93.06 741 GLU A C 1
ATOM 5657 O O . GLU A 1 741 ? -24.030 -19.603 29.191 1.00 93.06 741 GLU A O 1
ATOM 5662 N N . LEU A 1 742 ? -24.355 -18.449 31.088 1.00 92.75 742 LEU A N 1
ATOM 5663 C CA . LEU A 1 742 ? -25.452 -19.261 31.606 1.00 92.75 742 LEU A CA 1
ATOM 5664 C C . LEU A 1 742 ? -26.683 -18.398 31.819 1.00 92.75 742 LEU A C 1
ATOM 5666 O O . LEU A 1 742 ? -26.634 -17.426 32.571 1.00 92.75 742 LEU A O 1
ATOM 5670 N N . THR A 1 743 ? -27.811 -18.819 31.257 1.00 94.62 743 THR A N 1
ATOM 5671 C CA . THR A 1 743 ? -29.116 -18.233 31.564 1.00 94.62 743 THR A CA 1
ATOM 5672 C C . THR A 1 743 ? -29.864 -19.149 32.521 1.00 94.62 743 THR A C 1
ATOM 5674 O O . THR A 1 743 ? -30.165 -20.304 32.210 1.00 94.62 743 THR A O 1
ATOM 5677 N N . LEU A 1 744 ? -30.189 -18.631 33.698 1.00 94.88 744 LEU A N 1
ATOM 5678 C CA . LEU A 1 744 ? -30.785 -19.348 34.820 1.00 94.88 744 LEU A CA 1
ATOM 5679 C C . LEU A 1 744 ? -32.117 -18.706 35.199 1.00 94.88 744 LEU A C 1
ATOM 5681 O O . LEU A 1 744 ? -32.355 -17.542 34.917 1.00 94.88 744 LEU A O 1
ATOM 5685 N N . SER A 1 745 ? -33.001 -19.446 35.855 1.00 95.19 745 SER A N 1
ATOM 5686 C CA . SER A 1 745 ? -34.239 -18.897 36.425 1.00 95.19 745 SER A CA 1
ATOM 5687 C C . SER A 1 745 ? -34.646 -19.683 37.663 1.00 95.19 745 SER A C 1
ATOM 5689 O O . SER A 1 745 ? -34.345 -20.875 37.756 1.00 95.19 745 SER A O 1
ATOM 5691 N N . SER A 1 746 ? -35.359 -19.041 38.582 1.00 94.19 746 SER A N 1
ATOM 5692 C CA . SER A 1 746 ? -35.921 -19.684 39.771 1.00 94.19 746 SER A CA 1
ATOM 5693 C C . SER A 1 746 ? -37.330 -19.161 40.039 1.00 94.19 746 SER A C 1
ATOM 5695 O O . SER A 1 746 ? -37.612 -17.973 39.878 1.00 94.19 746 SER A O 1
ATOM 5697 N N . THR A 1 747 ? -38.233 -20.053 40.442 1.00 93.69 747 THR A N 1
ATOM 5698 C CA . THR A 1 747 ? -39.589 -19.680 40.877 1.00 93.69 747 THR A CA 1
ATOM 5699 C C . THR A 1 747 ? -39.721 -19.619 42.397 1.00 93.69 747 THR A C 1
ATOM 5701 O O . THR A 1 747 ? -40.673 -19.030 42.901 1.00 93.69 747 THR A O 1
ATOM 5704 N N . ASN A 1 748 ? -38.747 -20.175 43.126 1.00 90.62 748 ASN A N 1
ATOM 5705 C CA . ASN A 1 748 ? -38.736 -20.282 44.584 1.00 90.62 748 ASN A CA 1
ATOM 5706 C C . ASN A 1 748 ? -37.507 -19.617 45.242 1.00 90.62 748 ASN A C 1
ATOM 5708 O O . ASN A 1 748 ? -37.137 -19.989 46.353 1.00 90.62 748 ASN A O 1
ATOM 5712 N N . GLY A 1 749 ? -36.889 -18.629 44.583 1.00 83.06 749 GLY A N 1
ATOM 5713 C CA . GLY A 1 749 ? -35.885 -17.739 45.184 1.00 83.06 749 GLY A CA 1
ATOM 5714 C C . GLY A 1 749 ? -34.517 -18.371 45.460 1.00 83.06 749 GLY A C 1
ATOM 5715 O O . GLY A 1 749 ? -33.916 -18.080 46.492 1.00 83.06 749 GLY A O 1
ATOM 5716 N N . GLY A 1 750 ? -34.034 -19.241 44.569 1.00 90.62 750 GLY A N 1
ATOM 5717 C CA . GLY A 1 750 ? -32.703 -19.845 44.660 1.00 90.62 750 GLY A CA 1
ATOM 5718 C C . GLY A 1 750 ? -31.551 -18.858 44.422 1.00 90.62 750 GLY A C 1
ATOM 5719 O O . GLY A 1 750 ? -31.746 -17.795 43.832 1.00 90.62 750 GLY A O 1
ATOM 5720 N N . THR A 1 751 ? -30.339 -19.217 44.857 1.00 93.88 751 THR A N 1
ATOM 5721 C CA . THR A 1 751 ? -29.105 -18.439 44.632 1.00 93.88 751 THR A CA 1
ATOM 5722 C C . THR A 1 751 ? -28.050 -19.245 43.872 1.00 93.88 751 THR A C 1
ATOM 5724 O O . THR A 1 751 ? -28.135 -20.475 43.766 1.00 93.88 751 THR A O 1
ATOM 5727 N N . LEU A 1 752 ? -27.026 -18.557 43.356 1.00 94.31 752 LEU A N 1
ATOM 5728 C CA . LEU A 1 752 ? -25.899 -19.182 42.650 1.00 94.31 752 LEU A CA 1
ATOM 5729 C C . LEU A 1 752 ? -25.040 -20.093 43.548 1.00 94.31 752 LEU A C 1
ATOM 5731 O O . LEU A 1 752 ? -24.323 -20.944 43.035 1.00 94.31 752 LEU A O 1
ATOM 5735 N N . ALA A 1 753 ? -25.127 -19.963 44.875 1.00 93.56 753 ALA A N 1
ATOM 5736 C CA . ALA A 1 753 ? -24.259 -20.633 45.848 1.00 93.56 753 ALA A CA 1
ATOM 5737 C C . ALA A 1 753 ? -24.258 -22.165 45.744 1.00 93.56 753 ALA A C 1
ATOM 5739 O O . ALA A 1 753 ? -23.261 -22.800 46.077 1.00 93.56 753 ALA A O 1
ATOM 5740 N N . SER A 1 754 ? -25.359 -22.751 45.272 1.00 92.00 754 SER A N 1
ATOM 5741 C CA . SER A 1 754 ? -25.484 -24.201 45.096 1.00 92.00 754 SER A CA 1
ATOM 5742 C C . SER A 1 754 ? -24.824 -24.734 43.819 1.00 92.00 754 SER A C 1
ATOM 5744 O O . SER A 1 754 ? -24.719 -25.953 43.673 1.00 92.00 754 SER A O 1
ATOM 5746 N N . LEU A 1 755 ? -24.429 -23.860 42.885 1.00 93.56 755 LEU A N 1
ATOM 5747 C CA . LEU A 1 755 ? -23.902 -24.242 41.577 1.00 93.56 755 LEU A CA 1
ATOM 5748 C C . LEU A 1 755 ? -22.438 -24.671 41.655 1.00 93.56 755 LEU A C 1
ATOM 5750 O O . LEU A 1 755 ? -21.640 -24.138 42.432 1.00 93.56 755 LEU A O 1
ATOM 5754 N N . ARG A 1 756 ? -22.074 -25.610 40.781 1.00 91.00 756 ARG A N 1
ATOM 5755 C CA . ARG A 1 756 ? -20.682 -25.990 40.542 1.00 91.00 756 ARG A CA 1
ATOM 5756 C C . ARG A 1 756 ? -20.432 -26.455 39.115 1.00 91.00 756 ARG A C 1
ATOM 5758 O O . ARG A 1 756 ? -21.313 -27.063 38.500 1.00 91.00 756 ARG A O 1
ATOM 5765 N N . PHE A 1 757 ? -19.202 -26.245 38.666 1.00 88.56 757 PHE A N 1
ATOM 5766 C CA . PHE A 1 757 ? -18.664 -26.829 37.443 1.00 88.56 757 PHE A CA 1
ATOM 5767 C C . PHE A 1 757 ? -17.871 -28.093 37.745 1.00 88.56 757 PHE A C 1
ATOM 5769 O O . PHE A 1 757 ? -17.182 -28.162 38.761 1.00 88.56 757 PHE A O 1
ATOM 5776 N N . GLU A 1 758 ? -17.947 -29.061 36.844 1.00 86.75 758 GLU A N 1
ATOM 5777 C CA . GLU A 1 758 ? -17.001 -30.170 36.743 1.00 86.75 758 GLU A CA 1
ATOM 5778 C C . GLU A 1 758 ? -16.212 -29.991 35.441 1.00 86.75 758 GLU A C 1
ATOM 5780 O O . GLU A 1 758 ? -16.811 -29.980 34.364 1.00 86.75 758 GLU A O 1
ATOM 5785 N N . GLY A 1 759 ? -14.899 -29.769 35.559 1.00 75.88 759 GLY A N 1
ATOM 5786 C CA . GLY A 1 759 ? -13.995 -29.527 34.430 1.00 75.88 759 GLY A CA 1
ATOM 5787 C C . GLY A 1 759 ? -13.140 -30.739 34.046 1.00 75.88 759 GLY A C 1
ATOM 5788 O O . GLY A 1 759 ? -13.358 -31.854 34.532 1.00 75.88 759 GLY A O 1
ATOM 5789 N N . ALA A 1 760 ? -12.129 -30.509 33.198 1.00 67.94 760 ALA A N 1
ATOM 5790 C CA . ALA A 1 760 ? -11.121 -31.515 32.862 1.00 67.94 760 ALA A CA 1
ATOM 5791 C C . ALA A 1 760 ? -10.501 -32.117 34.145 1.00 67.94 760 ALA A C 1
ATOM 5793 O O . ALA A 1 760 ? -10.286 -31.419 35.135 1.00 67.94 760 ALA A O 1
ATOM 5794 N N . ASP A 1 761 ? -10.277 -33.434 34.145 1.00 70.81 761 ASP A N 1
ATOM 5795 C CA . ASP A 1 761 ? -9.782 -34.225 35.288 1.00 70.81 761 ASP A CA 1
ATOM 5796 C C . ASP A 1 761 ? -10.737 -34.346 36.501 1.00 70.81 761 ASP A C 1
ATOM 5798 O O . ASP A 1 761 ? -10.305 -34.697 37.602 1.00 70.81 761 ASP A O 1
ATOM 5802 N N . ALA A 1 762 ? -12.043 -34.113 36.306 1.00 72.94 762 ALA A N 1
ATOM 5803 C CA . ALA A 1 762 ? -13.086 -34.186 37.344 1.00 72.94 762 ALA A CA 1
ATOM 5804 C C . ALA A 1 762 ? -12.888 -33.193 38.510 1.00 72.94 762 ALA A C 1
ATOM 5806 O O . ALA A 1 762 ? -13.385 -33.396 39.625 1.00 72.94 762 ALA A O 1
ATOM 5807 N N . ALA A 1 763 ? -12.162 -32.099 38.261 1.00 80.12 763 ALA A N 1
ATOM 5808 C CA . ALA A 1 763 ? -12.031 -31.000 39.205 1.00 80.12 763 ALA A CA 1
ATOM 5809 C C . ALA A 1 763 ? -13.380 -30.280 39.380 1.00 80.12 763 ALA A C 1
ATOM 5811 O O . ALA A 1 763 ? -14.044 -29.933 38.401 1.00 80.12 763 ALA A O 1
ATOM 5812 N N . LEU A 1 764 ? -13.781 -30.054 40.636 1.00 85.88 764 LEU A N 1
ATOM 5813 C CA . LEU A 1 764 ? -15.042 -29.402 40.989 1.00 85.88 764 LEU A CA 1
ATOM 5814 C C . LEU A 1 764 ? -14.806 -27.957 41.433 1.00 85.88 764 LEU A C 1
ATOM 5816 O O . LEU A 1 764 ? -14.042 -27.713 42.367 1.00 85.88 764 LEU A O 1
ATOM 5820 N N . TYR A 1 765 ? -15.526 -27.024 40.816 1.00 87.94 765 TYR A N 1
ATOM 5821 C CA . TYR A 1 765 ? -15.448 -25.591 41.100 1.00 87.94 765 TYR A CA 1
ATOM 5822 C C . TYR A 1 765 ? -16.805 -25.104 41.598 1.00 87.94 765 TYR A C 1
ATOM 5824 O O . TYR A 1 765 ? -17.738 -24.928 40.815 1.00 87.94 765 TYR A O 1
ATOM 5832 N N . PHE A 1 766 ? -16.934 -24.923 42.909 1.00 90.25 766 PHE A N 1
ATOM 5833 C CA . PHE A 1 766 ? -18.167 -24.487 43.559 1.00 90.25 766 PHE A CA 1
ATOM 5834 C C . PHE A 1 766 ? -18.210 -22.964 43.648 1.00 90.25 766 PHE A C 1
ATOM 5836 O O . PHE A 1 766 ? -17.250 -22.343 44.104 1.00 90.25 766 PHE A O 1
ATOM 5843 N N . PHE A 1 767 ? -19.351 -22.359 43.319 1.00 91.75 767 PHE A N 1
ATOM 5844 C CA . PHE A 1 767 ? -19.518 -20.902 43.395 1.00 91.75 767 PHE A CA 1
ATOM 5845 C C . PHE A 1 767 ? -19.293 -20.345 44.806 1.00 91.75 767 PHE A C 1
ATOM 5847 O O . PHE A 1 767 ? -18.823 -19.224 44.961 1.00 91.75 767 PHE A O 1
ATOM 5854 N N . ASN A 1 768 ? -19.618 -21.115 45.847 1.00 91.12 768 ASN A N 1
ATOM 5855 C CA . ASN A 1 768 ? -19.467 -20.687 47.236 1.00 91.12 768 ASN A CA 1
ATOM 5856 C C . ASN A 1 768 ? -18.107 -21.028 47.875 1.00 91.12 768 ASN A C 1
ATOM 5858 O O . ASN A 1 768 ? -17.870 -20.632 49.016 1.00 91.12 768 ASN A O 1
ATOM 5862 N N . GLN A 1 769 ? -17.222 -21.753 47.181 1.00 90.06 769 GLN A N 1
ATOM 5863 C CA . GLN A 1 769 ? -15.896 -22.139 47.700 1.00 90.06 769 GLN A CA 1
ATOM 5864 C C . GLN A 1 769 ? -14.746 -21.589 46.855 1.00 90.06 769 GLN A C 1
ATOM 5866 O O . GLN A 1 769 ? -13.648 -21.385 47.373 1.00 90.06 769 GLN A O 1
ATOM 5871 N N . ASN A 1 770 ? -14.984 -21.355 45.566 1.00 90.50 770 ASN A N 1
ATOM 5872 C CA . ASN A 1 770 ? -13.991 -20.883 44.615 1.00 90.50 770 ASN A CA 1
ATOM 5873 C C . ASN A 1 770 ? -14.251 -19.420 44.240 1.00 90.50 770 ASN A C 1
ATOM 5875 O O . ASN A 1 770 ? -15.377 -18.933 44.294 1.00 90.50 770 ASN A O 1
ATOM 5879 N N . VAL A 1 771 ? -13.192 -18.717 43.834 1.00 89.81 771 VAL A N 1
ATOM 5880 C CA . VAL A 1 771 ? -13.308 -17.362 43.285 1.00 89.81 771 VAL A CA 1
ATOM 5881 C C . VAL A 1 771 ? -13.685 -17.486 41.814 1.00 89.81 771 VAL A C 1
ATOM 5883 O O . VAL A 1 771 ? -12.825 -17.718 40.968 1.00 89.81 771 VAL A O 1
ATOM 5886 N N . ILE A 1 772 ? -14.978 -17.369 41.528 1.00 90.75 772 ILE A N 1
ATOM 5887 C CA . ILE A 1 772 ? -15.509 -17.361 40.165 1.00 90.75 772 ILE A CA 1
ATOM 5888 C C . ILE A 1 772 ? -15.620 -15.912 39.709 1.00 90.75 772 ILE A C 1
ATOM 5890 O O . ILE A 1 772 ? -16.169 -15.082 40.437 1.00 90.75 772 ILE A O 1
ATOM 5894 N N . LYS A 1 773 ? -15.073 -15.606 38.533 1.00 91.38 773 LYS A N 1
ATOM 5895 C CA . LYS A 1 773 ? -15.052 -14.249 37.993 1.00 91.38 773 LYS A CA 1
ATOM 5896 C C . LYS A 1 773 ? -15.910 -14.114 36.747 1.00 91.38 773 LYS A C 1
ATOM 5898 O O . LYS A 1 773 ? -16.067 -15.085 36.006 1.00 91.38 773 LYS A O 1
ATOM 5903 N N . ASP A 1 774 ? -16.454 -12.922 36.553 1.00 91.50 774 ASP A N 1
ATOM 5904 C CA . ASP A 1 774 ? -17.116 -12.530 35.315 1.00 91.50 774 ASP A CA 1
ATOM 5905 C C . ASP A 1 774 ? -16.114 -12.059 34.250 1.00 91.50 774 ASP A C 1
ATOM 5907 O O . ASP A 1 774 ? -14.897 -12.099 34.456 1.00 91.50 774 ASP A O 1
ATOM 5911 N N . ASP A 1 775 ? -16.625 -11.652 33.090 1.00 85.62 775 ASP A N 1
ATOM 5912 C CA . ASP A 1 775 ? -15.833 -11.192 31.949 1.00 85.62 775 ASP A CA 1
ATOM 5913 C C . ASP A 1 775 ? -15.170 -9.822 32.146 1.00 85.62 775 ASP A C 1
ATOM 5915 O O . ASP A 1 775 ? -14.255 -9.478 31.397 1.00 85.62 775 ASP A O 1
ATOM 5919 N N . GLU A 1 776 ? -15.559 -9.090 33.189 1.00 86.06 776 GLU A N 1
ATOM 5920 C CA . GLU A 1 776 ? -14.912 -7.858 33.649 1.00 86.06 776 GLU A CA 1
ATOM 5921 C C . GLU A 1 776 ? -13.845 -8.132 34.730 1.00 86.06 776 GLU A C 1
ATOM 5923 O O . GLU A 1 776 ? -13.136 -7.228 35.180 1.00 86.06 776 GLU A O 1
ATOM 5928 N N . GLY A 1 777 ? -13.700 -9.392 35.156 1.00 85.25 777 GLY A N 1
ATOM 5929 C CA . GLY A 1 777 ? -12.760 -9.821 36.187 1.00 85.25 777 GLY A CA 1
ATOM 5930 C C . GLY A 1 777 ? -13.242 -9.590 37.624 1.00 85.25 777 GLY A C 1
ATOM 5931 O O . GLY A 1 777 ? -12.460 -9.814 38.565 1.00 85.25 777 GLY A O 1
ATOM 5932 N N . ASN A 1 778 ? -14.500 -9.184 37.817 1.00 92.06 778 ASN A N 1
ATOM 5933 C CA . ASN A 1 778 ? -15.128 -9.055 39.128 1.00 92.06 778 ASN A CA 1
ATOM 5934 C C . ASN A 1 778 ? -15.524 -10.432 39.664 1.00 92.06 778 ASN A C 1
ATOM 5936 O O . ASN A 1 778 ? -15.782 -11.367 38.914 1.00 92.06 778 ASN A O 1
ATOM 5940 N N . VAL A 1 779 ? -15.579 -10.579 40.988 1.00 92.19 779 VAL A N 1
ATOM 5941 C CA . VAL A 1 779 ? -16.019 -11.834 41.614 1.00 92.19 779 VAL A CA 1
ATOM 5942 C C . VAL A 1 779 ? -17.543 -11.915 41.579 1.00 92.19 779 VAL A C 1
ATOM 5944 O O . VAL A 1 779 ? -18.216 -11.026 42.099 1.00 92.19 779 VAL A O 1
ATOM 5947 N N . ILE A 1 780 ? -18.078 -13.006 41.033 1.00 92.94 780 ILE A N 1
ATOM 5948 C CA . ILE A 1 780 ? -19.517 -13.281 41.032 1.00 92.94 780 ILE A CA 1
ATOM 5949 C C . ILE A 1 780 ? -19.951 -13.644 42.456 1.00 92.94 780 ILE A C 1
ATOM 5951 O O . ILE A 1 780 ? -19.449 -14.610 43.033 1.00 92.94 780 ILE A O 1
ATOM 5955 N N . ASP A 1 781 ? -20.899 -12.893 43.028 1.00 94.12 781 ASP A N 1
ATOM 5956 C CA . ASP A 1 781 ? -21.412 -13.174 44.374 1.00 94.12 781 ASP A CA 1
ATOM 5957 C C . ASP A 1 781 ? -22.280 -14.449 44.360 1.00 94.12 781 ASP A C 1
ATOM 5959 O O . ASP A 1 781 ? -23.351 -14.452 43.736 1.00 94.12 781 ASP A O 1
ATOM 5963 N N . PRO A 1 782 ? -21.892 -15.526 45.073 1.00 93.75 782 PRO A N 1
ATOM 5964 C CA . PRO A 1 782 ? -22.696 -16.744 45.157 1.00 93.75 782 PRO A CA 1
ATOM 5965 C C . PRO A 1 782 ? -24.086 -16.508 45.769 1.00 93.75 782 PRO A C 1
ATOM 5967 O O . PRO A 1 782 ? -25.006 -17.290 45.536 1.00 93.75 782 PRO A O 1
ATOM 5970 N N . ASN A 1 783 ? -24.290 -15.431 46.528 1.00 93.31 783 ASN A N 1
ATOM 5971 C CA . ASN A 1 783 ? -25.588 -15.106 47.124 1.00 93.31 783 ASN A CA 1
ATOM 5972 C C . ASN A 1 783 ? -26.529 -14.359 46.172 1.00 93.31 783 ASN A C 1
ATOM 5974 O O . ASN A 1 783 ? -27.648 -14.028 46.568 1.00 93.31 783 ASN A O 1
ATOM 5978 N N . THR A 1 784 ? -26.110 -14.115 44.926 1.00 94.81 784 THR A N 1
ATOM 5979 C CA . THR A 1 784 ? -26.962 -13.506 43.901 1.00 94.81 784 THR A CA 1
ATOM 5980 C C . THR A 1 784 ? -28.244 -14.319 43.745 1.00 94.81 784 THR A C 1
ATOM 5982 O O . THR A 1 784 ? -28.208 -15.520 43.462 1.00 94.81 784 THR A O 1
ATOM 5985 N N . VAL A 1 785 ? -29.382 -13.653 43.956 1.00 93.25 785 VAL A N 1
ATOM 5986 C CA . VAL A 1 785 ? -30.714 -14.248 43.825 1.00 93.25 785 VAL A CA 1
ATOM 5987 C C . VAL A 1 785 ? -31.032 -14.437 42.351 1.00 93.25 785 VAL A C 1
ATOM 5989 O O . VAL A 1 785 ? -30.874 -13.524 41.544 1.00 93.25 785 VAL A O 1
ATOM 5992 N N . ILE A 1 786 ? -31.517 -15.624 42.012 1.00 94.69 786 ILE A N 1
ATOM 5993 C CA . ILE A 1 786 ? -31.920 -15.982 40.660 1.00 94.69 786 ILE A CA 1
ATOM 5994 C C . ILE A 1 786 ? -33.402 -15.613 40.520 1.00 94.69 786 ILE A C 1
ATOM 5996 O O . ILE A 1 786 ? -34.238 -16.159 41.242 1.00 94.69 786 ILE A O 1
ATOM 6000 N N . PRO A 1 787 ? -33.765 -14.683 39.629 1.00 93.44 787 PRO A N 1
ATOM 6001 C CA . PRO A 1 787 ? -35.131 -14.222 39.499 1.00 93.44 787 PRO A CA 1
ATOM 6002 C C . PRO A 1 787 ? -35.946 -15.137 38.572 1.00 93.44 787 PRO A C 1
ATOM 6004 O O . PRO A 1 787 ? -35.422 -16.031 37.894 1.00 93.44 787 PRO A O 1
ATOM 6007 N N . THR A 1 788 ? -37.260 -14.923 38.539 1.00 92.69 788 THR A N 1
ATOM 6008 C CA . THR A 1 788 ? -38.183 -15.747 37.743 1.00 92.69 788 THR A CA 1
ATOM 6009 C C . THR A 1 788 ? -38.118 -15.419 36.255 1.00 92.69 788 THR A C 1
ATOM 6011 O O . THR A 1 788 ? -38.203 -16.323 35.421 1.00 92.69 788 THR A O 1
ATOM 6014 N N . GLU A 1 789 ? -37.926 -14.146 35.923 1.00 88.88 789 GLU A N 1
ATOM 6015 C CA . GLU A 1 789 ? -37.711 -13.628 34.571 1.00 88.88 789 GLU A CA 1
ATOM 6016 C C . GLU A 1 789 ? -36.389 -14.104 33.950 1.00 88.88 789 GLU A C 1
ATOM 6018 O O . GLU A 1 789 ? -36.296 -14.216 32.729 1.00 88.88 789 GLU A O 1
ATOM 6023 N N . GLY A 1 790 ? -35.425 -14.486 34.789 1.00 91.56 790 GLY A N 1
ATOM 6024 C CA . GLY A 1 790 ? -34.145 -15.059 34.403 1.00 91.56 790 GLY A CA 1
ATOM 6025 C C . GLY A 1 790 ? -32.946 -14.176 34.756 1.00 91.56 790 GLY A C 1
ATOM 6026 O O . GLY A 1 790 ? -33.043 -12.956 34.805 1.00 91.56 790 GLY A O 1
ATOM 6027 N N . LEU A 1 791 ? -31.813 -14.819 35.017 1.00 94.44 791 LEU A N 1
ATOM 6028 C CA . LEU A 1 791 ? -30.509 -14.211 35.259 1.00 94.44 791 LEU A CA 1
ATOM 6029 C C . LEU A 1 791 ? -29.525 -14.788 34.249 1.00 94.44 791 LEU A C 1
ATOM 6031 O O . LEU A 1 791 ? -29.378 -16.008 34.179 1.00 94.44 791 LEU A O 1
ATOM 6035 N N . THR A 1 792 ? -28.837 -13.920 33.515 1.00 93.94 792 THR A N 1
ATOM 6036 C CA . THR A 1 792 ? -27.684 -14.312 32.705 1.00 93.94 792 THR A CA 1
ATOM 6037 C C . THR A 1 792 ? -26.413 -13.945 33.452 1.00 93.94 792 THR A C 1
ATOM 6039 O O . THR A 1 792 ? -26.263 -12.806 33.887 1.00 93.94 792 THR A O 1
ATOM 6042 N N . ILE A 1 793 ? -25.517 -14.914 33.611 1.00 93.56 793 ILE A N 1
ATOM 6043 C CA . ILE A 1 793 ? -24.160 -14.699 34.118 1.00 93.56 793 ILE A CA 1
ATOM 6044 C C . ILE A 1 793 ? -23.163 -15.121 33.049 1.00 93.56 793 ILE A C 1
ATOM 6046 O O . ILE A 1 793 ? -23.376 -16.130 32.377 1.00 93.56 793 ILE A O 1
ATOM 6050 N N . LYS A 1 794 ? -22.073 -14.373 32.919 1.00 93.12 794 LYS A N 1
ATOM 6051 C CA . LYS A 1 794 ? -20.957 -14.680 32.028 1.00 93.12 794 LYS A CA 1
ATOM 6052 C C . LYS A 1 794 ? -19.723 -14.911 32.885 1.00 93.12 794 LYS A C 1
ATOM 6054 O O . LYS A 1 794 ? -19.478 -14.156 33.815 1.00 93.12 794 LYS A O 1
ATOM 6059 N N . ILE A 1 795 ? -19.026 -16.013 32.648 1.00 91.50 795 ILE A N 1
ATOM 6060 C CA . ILE A 1 795 ? -17.998 -16.547 33.543 1.00 91.50 795 ILE A CA 1
ATOM 6061 C C . ILE A 1 795 ? -16.698 -16.658 32.771 1.00 91.50 795 ILE A C 1
ATOM 6063 O O . ILE A 1 795 ? -16.672 -17.312 31.731 1.00 91.50 795 ILE A O 1
ATOM 6067 N N . ASP A 1 796 ? -15.628 -16.075 33.298 1.00 90.44 796 ASP A N 1
ATOM 6068 C CA . ASP A 1 796 ? -14.275 -16.216 32.762 1.00 90.44 796 ASP A CA 1
ATOM 6069 C C . ASP A 1 796 ? -13.693 -17.581 33.133 1.00 90.44 796 ASP A C 1
ATOM 6071 O O . ASP A 1 796 ? -13.254 -17.823 34.261 1.00 90.44 796 ASP A O 1
ATOM 6075 N N . LEU A 1 797 ? -13.690 -18.494 32.159 1.00 86.88 797 LEU A N 1
ATOM 6076 C CA . LEU A 1 797 ? -13.246 -19.870 32.356 1.00 86.88 797 LEU A CA 1
ATOM 6077 C C . LEU A 1 797 ? -11.765 -19.921 32.752 1.00 86.88 797 LEU A C 1
ATOM 6079 O O . LEU A 1 797 ? -11.398 -20.670 33.658 1.00 86.88 797 LEU A O 1
ATOM 6083 N N . LYS A 1 798 ? -10.917 -19.074 32.167 1.00 81.88 798 LYS A N 1
ATOM 6084 C CA . LYS A 1 798 ? -9.484 -19.035 32.483 1.00 81.88 798 LYS A CA 1
ATOM 6085 C C . LYS A 1 798 ? -9.243 -18.491 33.889 1.00 81.88 798 LYS A C 1
ATOM 6087 O O . LYS A 1 798 ? -8.463 -19.064 34.654 1.00 81.88 798 LYS A O 1
ATOM 6092 N N . ALA A 1 799 ? -9.949 -17.430 34.271 1.00 84.62 799 ALA A N 1
ATOM 6093 C CA . ALA A 1 799 ? -9.807 -16.818 35.587 1.00 84.62 799 ALA A CA 1
ATOM 6094 C C . ALA A 1 799 ? -10.356 -17.690 36.729 1.00 84.62 799 ALA A C 1
ATOM 6096 O O . ALA A 1 799 ? -9.914 -17.535 37.870 1.00 84.62 799 ALA A O 1
ATOM 6097 N N . THR A 1 800 ? -11.254 -18.641 36.438 1.00 77.50 800 THR A N 1
ATOM 6098 C CA . THR A 1 800 ? -11.674 -19.670 37.412 1.00 77.50 800 THR A CA 1
ATOM 6099 C C . THR A 1 800 ? -10.587 -20.705 37.723 1.00 77.50 800 THR A C 1
ATOM 6101 O O . THR A 1 800 ? -10.719 -21.460 38.689 1.00 77.50 800 THR A O 1
ATOM 6104 N N . GLY A 1 801 ? -9.496 -20.730 36.949 1.00 74.62 801 GLY A N 1
ATOM 6105 C CA . GLY A 1 801 ? -8.411 -21.698 37.094 1.00 74.62 801 GLY A CA 1
ATOM 6106 C C . GLY A 1 801 ? -8.694 -23.044 36.426 1.00 74.62 801 GLY A C 1
ATOM 6107 O O . GLY A 1 801 ? -8.091 -24.046 36.816 1.00 74.62 801 GLY A O 1
ATOM 6108 N N . LEU A 1 802 ? -9.615 -23.093 35.456 1.00 76.38 802 LEU A N 1
ATOM 6109 C CA . LEU A 1 802 ? -9.776 -24.248 34.574 1.00 76.38 802 LEU A CA 1
ATOM 6110 C C . LEU A 1 802 ? -8.585 -24.331 33.613 1.00 76.38 802 LEU A C 1
ATOM 6112 O O . LEU A 1 802 ? -8.181 -23.335 33.013 1.00 76.38 802 LEU A O 1
ATOM 6116 N N . THR A 1 803 ? -8.026 -25.529 33.452 1.00 69.69 803 THR A N 1
ATOM 6117 C CA . THR A 1 803 ? -7.049 -25.806 32.394 1.00 69.69 803 THR A CA 1
ATOM 6118 C C . THR A 1 803 ? -7.806 -26.168 31.122 1.00 69.69 803 THR A C 1
ATOM 6120 O O . THR A 1 803 ? -8.541 -27.152 31.098 1.00 69.69 803 THR A O 1
ATOM 6123 N N . LEU A 1 804 ? -7.649 -25.345 30.086 1.00 70.44 804 LEU A N 1
ATOM 6124 C CA . LEU A 1 804 ? -8.343 -25.471 28.802 1.00 70.44 804 LEU A CA 1
ATOM 6125 C C . LEU A 1 804 ? -7.375 -25.921 27.691 1.00 70.44 804 LEU A C 1
ATOM 6127 O O . LEU A 1 804 ? -7.522 -25.543 26.546 1.00 70.44 804 LEU A O 1
ATOM 6131 N N . ASP A 1 8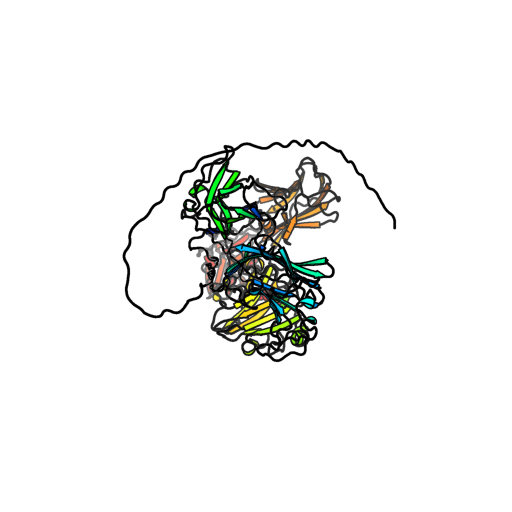05 ? -6.342 -26.699 28.005 1.00 64.81 805 ASP A N 1
ATOM 6132 C CA . ASP A 1 805 ? -5.273 -27.058 27.055 1.00 64.81 805 ASP A CA 1
ATOM 6133 C C . ASP A 1 805 ? -5.692 -28.085 25.983 1.00 64.81 805 ASP A C 1
ATOM 6135 O O . ASP A 1 805 ? -4.958 -28.343 25.030 1.00 64.81 805 ASP A O 1
ATOM 6139 N N . LYS A 1 806 ? -6.878 -28.680 26.125 1.00 69.44 806 LYS A N 1
ATOM 6140 C CA . LYS A 1 806 ? -7.469 -29.657 25.203 1.00 69.44 806 LYS A CA 1
ATOM 6141 C C . LYS A 1 806 ? -8.997 -29.595 25.278 1.00 69.44 806 LYS A C 1
ATOM 6143 O O . LYS A 1 806 ? -9.522 -29.161 26.300 1.00 69.44 806 LYS A O 1
ATOM 6148 N N . PRO A 1 807 ? -9.730 -30.073 24.257 1.00 74.31 807 PRO A N 1
ATOM 6149 C CA . PRO A 1 807 ? -11.181 -30.198 24.344 1.00 74.31 807 PRO A CA 1
ATOM 6150 C C . PRO A 1 807 ? -11.617 -31.104 25.507 1.00 74.31 807 PRO A C 1
ATOM 6152 O O . PRO A 1 807 ? -11.029 -32.170 25.717 1.00 74.31 807 PRO A O 1
ATOM 6155 N N . PHE A 1 808 ? -12.657 -30.712 26.245 1.00 78.19 808 PHE A N 1
ATOM 6156 C CA . PHE A 1 808 ? -13.236 -31.515 27.330 1.00 78.19 808 PHE A CA 1
ATOM 6157 C C . PHE A 1 808 ? -14.722 -31.216 27.545 1.00 78.19 808 PHE A C 1
ATOM 6159 O O . PHE A 1 808 ? -15.221 -30.171 27.140 1.00 78.19 808 PHE A O 1
ATOM 6166 N N . SER A 1 809 ? -15.430 -32.124 28.219 1.00 83.56 809 SER A N 1
ATOM 6167 C CA . SER A 1 809 ? -16.827 -31.916 28.609 1.00 83.56 809 SER A CA 1
ATOM 6168 C C . SER A 1 809 ? -16.907 -31.105 29.902 1.00 83.56 809 SER A C 1
ATOM 6170 O O . SER A 1 809 ? -16.407 -31.539 30.940 1.00 83.56 809 SER A O 1
ATOM 6172 N N . LEU A 1 810 ? -17.555 -29.943 29.855 1.00 87.06 810 LEU A N 1
ATOM 6173 C CA . LEU A 1 810 ? -17.877 -29.151 31.038 1.00 87.06 810 LEU A CA 1
ATOM 6174 C C . LEU A 1 810 ? -19.272 -29.546 31.522 1.00 87.06 810 LEU A C 1
ATOM 6176 O O . LEU A 1 810 ? -20.225 -29.524 30.741 1.00 87.06 810 LEU A O 1
ATOM 6180 N N . HIS A 1 811 ? -19.417 -29.901 32.798 1.00 90.25 811 HIS A N 1
ATOM 6181 C CA . HIS A 1 811 ? -20.725 -30.209 33.382 1.00 90.25 811 HIS A CA 1
ATOM 6182 C C . HIS A 1 811 ? -21.138 -29.178 34.427 1.00 90.25 811 HIS A C 1
ATOM 6184 O O . HIS A 1 811 ? -20.312 -28.647 35.171 1.00 90.25 811 HIS A O 1
ATOM 6190 N N . LEU A 1 812 ? -22.443 -28.928 34.512 1.00 92.81 812 LEU A N 1
ATOM 6191 C CA . LEU A 1 812 ? -23.061 -28.067 35.508 1.00 92.81 812 LEU A CA 1
ATOM 6192 C C . LEU A 1 812 ? -23.927 -28.895 36.453 1.00 92.81 812 LEU A C 1
ATOM 6194 O O . LEU A 1 812 ? -24.779 -29.687 36.038 1.00 92.81 812 LEU A O 1
ATOM 6198 N N . HIS A 1 813 ? -23.744 -28.659 37.746 1.00 92.88 813 HIS A N 1
ATOM 6199 C CA . HIS A 1 813 ? -24.518 -29.299 38.800 1.00 92.88 813 HIS A CA 1
ATOM 6200 C C . HIS A 1 813 ? -25.012 -28.268 39.810 1.00 92.88 813 HIS A C 1
ATOM 6202 O O . HIS A 1 813 ? -24.420 -27.199 39.956 1.00 92.88 813 HIS A O 1
ATOM 6208 N N . SER A 1 814 ? -26.057 -28.628 40.553 1.00 93.38 814 SER A N 1
ATOM 6209 C CA . SER A 1 814 ? -26.409 -27.972 41.814 1.00 93.38 814 SER A CA 1
ATOM 6210 C C . SER A 1 814 ? -26.331 -28.946 42.985 1.00 93.38 814 SER A C 1
ATOM 6212 O O . SER A 1 814 ? -26.386 -30.163 42.788 1.00 93.38 814 SER A O 1
ATOM 6214 N N . GLY A 1 815 ? -26.258 -28.412 44.201 1.00 90.25 815 GLY A N 1
ATOM 6215 C CA . GLY A 1 815 ? -26.538 -29.141 45.435 1.00 90.25 815 GLY A CA 1
ATOM 6216 C C . GLY A 1 815 ? -25.633 -28.715 46.582 1.00 90.25 815 GLY A C 1
ATOM 6217 O O . GLY A 1 815 ? -24.458 -29.085 46.606 1.00 90.25 815 GLY A O 1
ATOM 6218 N N . ASP A 1 816 ? -26.204 -27.992 47.543 1.00 89.44 816 ASP A N 1
ATOM 6219 C CA . ASP A 1 816 ? -25.573 -27.634 48.814 1.00 89.44 816 ASP A CA 1
ATOM 6220 C C . ASP A 1 816 ? -26.635 -27.651 49.929 1.00 89.44 816 ASP A C 1
ATOM 6222 O O . ASP A 1 816 ? -27.578 -26.864 49.850 1.00 89.44 816 ASP A O 1
ATOM 6226 N N . PRO A 1 817 ? -26.492 -28.467 50.994 1.00 89.94 817 PRO A N 1
ATOM 6227 C CA . PRO A 1 817 ? -27.493 -28.597 52.061 1.00 89.94 817 PRO A CA 1
ATOM 6228 C C . PRO A 1 817 ? -27.884 -27.294 52.776 1.00 89.94 817 PRO A C 1
ATOM 6230 O O . PRO A 1 817 ? -28.877 -27.270 53.504 1.00 89.94 817 PRO A O 1
ATOM 6233 N N . THR A 1 818 ? -27.089 -26.233 52.632 1.00 89.62 818 THR A N 1
ATOM 6234 C CA . THR A 1 818 ? -27.358 -24.906 53.204 1.00 89.62 818 THR A CA 1
ATOM 6235 C C . THR A 1 818 ? -28.211 -24.014 52.299 1.00 89.62 818 THR A C 1
ATOM 6237 O O . THR A 1 818 ? -28.735 -22.999 52.761 1.00 89.62 818 THR A O 1
ATOM 6240 N N . CYS A 1 819 ? -28.383 -24.388 51.030 1.00 91.31 819 CYS A N 1
ATOM 6241 C CA . CYS A 1 819 ? -29.153 -23.642 50.042 1.00 91.31 819 CYS A CA 1
ATOM 6242 C C . CYS A 1 819 ? -30.637 -24.038 50.047 1.00 91.31 819 CYS A C 1
ATOM 6244 O O . CYS A 1 819 ? -31.020 -25.150 50.403 1.00 91.31 819 CYS A O 1
ATOM 6246 N N . THR A 1 820 ? -31.495 -23.112 49.618 1.00 91.88 820 THR A N 1
ATOM 6247 C CA . THR A 1 820 ? -32.948 -23.320 49.483 1.00 91.88 820 THR A CA 1
ATOM 6248 C C . THR A 1 820 ? -33.431 -22.787 48.135 1.00 91.88 820 THR A C 1
ATOM 6250 O O . THR A 1 820 ? -32.684 -22.095 47.448 1.00 91.88 820 THR A O 1
ATOM 6253 N N . GLY A 1 821 ? -34.663 -23.117 47.745 1.00 93.44 821 GLY A N 1
ATOM 6254 C CA . GLY A 1 821 ? -35.238 -22.710 46.461 1.00 93.44 821 GLY A CA 1
ATOM 6255 C C . GLY A 1 821 ? -35.017 -23.732 45.345 1.00 93.44 821 GLY A C 1
ATOM 6256 O O . GLY A 1 821 ? -34.572 -24.856 45.586 1.00 93.44 821 GLY A O 1
ATOM 6257 N N . ASP A 1 822 ? -35.370 -23.338 44.126 1.00 94.00 822 ASP A N 1
ATOM 6258 C CA . ASP A 1 822 ? -35.278 -24.145 42.908 1.00 94.00 822 ASP A CA 1
ATOM 6259 C C . ASP A 1 822 ? -34.408 -23.454 41.850 1.00 94.00 822 ASP A C 1
ATOM 6261 O O . ASP A 1 822 ? -34.012 -22.298 42.000 1.00 94.00 822 ASP A O 1
ATOM 6265 N N . LEU A 1 823 ? -34.111 -24.165 40.767 1.00 94.38 823 LEU A N 1
ATOM 6266 C CA . LEU A 1 823 ? -33.345 -23.634 39.646 1.00 94.38 823 LEU A CA 1
ATOM 6267 C C . LEU A 1 823 ? -33.729 -24.342 38.352 1.00 94.38 823 LEU A C 1
ATOM 6269 O O . LEU A 1 823 ? -33.889 -25.560 38.313 1.00 94.38 823 LEU A O 1
ATOM 6273 N N . LYS A 1 824 ? -33.795 -23.584 37.263 1.00 94.25 824 LYS A N 1
ATOM 6274 C CA . LYS A 1 824 ? -33.850 -24.100 35.900 1.00 94.25 824 LYS A CA 1
ATOM 6275 C C . LYS A 1 824 ? -32.825 -23.402 35.016 1.00 94.25 824 LYS A C 1
ATOM 6277 O O . LYS A 1 824 ? -32.821 -22.173 34.950 1.00 94.25 824 LYS A O 1
ATOM 6282 N N . VAL A 1 825 ? -32.041 -24.190 34.283 1.00 93.69 825 VAL A N 1
ATOM 6283 C CA . VAL A 1 825 ? -31.188 -23.694 33.198 1.00 93.69 825 VAL A CA 1
ATOM 6284 C C . VAL A 1 825 ? -32.058 -23.451 31.967 1.00 93.69 825 VAL A C 1
ATOM 6286 O O . VAL A 1 825 ? -32.853 -24.303 31.559 1.00 93.69 825 VAL A O 1
ATOM 6289 N N . LYS A 1 826 ? -31.968 -22.245 31.418 1.00 92.12 826 LYS A N 1
ATOM 6290 C CA . LYS A 1 826 ? -32.695 -21.798 30.224 1.00 92.12 826 LYS A CA 1
ATOM 6291 C C . LYS A 1 826 ? -31.833 -21.884 28.971 1.00 92.12 826 LYS A C 1
ATOM 6293 O O . LYS A 1 826 ? -32.386 -22.071 27.893 1.00 92.12 826 LYS A O 1
ATOM 6298 N N . GLY A 1 827 ? -30.520 -21.791 29.135 1.00 90.75 827 GLY A N 1
ATOM 6299 C CA . GLY A 1 827 ? -29.547 -21.968 28.071 1.00 90.75 827 GLY A CA 1
ATOM 6300 C C . GLY A 1 827 ? -28.127 -21.838 28.600 1.00 90.75 827 GLY A C 1
ATOM 6301 O O . GLY A 1 827 ? -27.906 -21.324 29.700 1.00 90.75 827 GLY A O 1
ATOM 6302 N N . ALA A 1 828 ? -27.186 -22.319 27.797 1.00 91.50 828 ALA A N 1
ATOM 6303 C CA . ALA A 1 828 ? -25.767 -22.092 27.985 1.00 91.50 828 ALA A CA 1
ATOM 6304 C C . ALA A 1 828 ? -25.115 -21.816 26.631 1.00 91.50 828 ALA A C 1
ATOM 6306 O O . ALA A 1 828 ? -25.450 -22.454 25.627 1.00 91.50 828 ALA A O 1
ATOM 6307 N N . LYS A 1 829 ? -24.178 -20.878 26.623 1.00 91.44 829 LYS A N 1
ATOM 6308 C CA . LYS A 1 829 ? -23.393 -20.488 25.457 1.00 91.44 829 LYS A CA 1
ATOM 6309 C C . LYS A 1 829 ? -21.929 -20.412 25.860 1.00 91.44 829 LYS A C 1
ATOM 6311 O O . LYS A 1 829 ? -21.612 -19.894 26.924 1.00 91.44 829 LYS A O 1
ATOM 6316 N N . VAL A 1 830 ? -21.044 -20.916 25.014 1.00 87.81 830 VAL A N 1
ATOM 6317 C CA . VAL A 1 830 ? -19.600 -20.720 25.171 1.00 87.81 830 VAL A CA 1
ATOM 6318 C C . VAL A 1 830 ? -19.146 -19.699 24.160 1.00 87.81 830 VAL A C 1
ATOM 6320 O O . VAL A 1 830 ? -19.563 -19.742 23.005 1.00 87.81 830 VAL A O 1
ATOM 6323 N N . ILE A 1 831 ? -18.325 -18.771 24.624 1.00 86.12 831 ILE A N 1
ATOM 6324 C CA . ILE A 1 831 ? -17.696 -17.734 23.823 1.00 86.12 831 ILE A CA 1
ATOM 6325 C C . ILE A 1 831 ? -16.225 -18.098 23.707 1.00 86.12 831 ILE A C 1
ATOM 6327 O O . ILE A 1 831 ? -15.580 -18.363 24.723 1.00 86.12 831 ILE A O 1
ATOM 6331 N N . TYR A 1 832 ? -15.713 -18.122 22.485 1.00 79.06 832 TYR A N 1
ATOM 6332 C CA . TYR A 1 832 ? -14.344 -18.535 22.189 1.00 79.06 832 TYR A CA 1
ATOM 6333 C C . TYR A 1 832 ? -13.457 -17.323 21.907 1.00 79.06 832 TYR A C 1
ATOM 6335 O O . TYR A 1 832 ? -13.947 -16.285 21.463 1.00 79.06 832 TYR A O 1
ATOM 6343 N N . GLU A 1 833 ? -12.156 -17.454 22.179 1.00 70.56 833 GLU A N 1
ATOM 6344 C CA . GLU A 1 833 ? -11.158 -16.443 21.804 1.00 70.56 833 GLU A CA 1
ATOM 6345 C C . GLU A 1 833 ? -11.039 -16.314 20.281 1.00 70.56 833 GLU A C 1
ATOM 6347 O O . GLU A 1 833 ? -10.805 -15.218 19.773 1.00 70.56 833 GLU A O 1
ATOM 6352 N N . HIS A 1 834 ? -11.242 -17.417 19.556 1.00 64.69 834 HIS A N 1
ATOM 6353 C CA . HIS A 1 834 ? -11.060 -17.480 18.115 1.00 64.69 834 HIS A CA 1
ATOM 6354 C C . HIS A 1 834 ? -12.259 -18.135 17.426 1.00 64.69 834 HIS A C 1
ATOM 6356 O O . HIS A 1 834 ? -13.055 -18.866 18.020 1.00 64.69 834 HIS A O 1
ATOM 6362 N N . TYR A 1 835 ? -12.391 -17.867 16.129 1.00 62.62 835 TYR A N 1
ATOM 6363 C CA . TYR A 1 835 ? -13.245 -18.685 15.281 1.00 62.62 835 TYR A CA 1
ATOM 6364 C C . TYR A 1 835 ? -12.561 -20.030 15.026 1.00 62.62 835 TYR A C 1
ATOM 6366 O O . TYR A 1 835 ? -11.380 -20.043 14.674 1.00 62.62 835 TYR A O 1
ATOM 6374 N N . PRO A 1 836 ? -13.278 -21.162 15.129 1.00 59.16 836 PRO A N 1
ATOM 6375 C CA . PRO A 1 836 ? -12.697 -22.462 14.843 1.00 59.16 836 PRO A CA 1
ATOM 6376 C C . PRO A 1 836 ? -12.219 -22.532 13.392 1.00 59.16 836 PRO A C 1
ATOM 6378 O O . PRO A 1 836 ? -12.996 -22.279 12.469 1.00 59.16 836 PRO A O 1
ATOM 6381 N N . TYR A 1 837 ? -10.981 -22.984 13.184 1.00 56.88 837 TYR A N 1
ATOM 6382 C CA . TYR A 1 837 ? -10.425 -23.285 11.860 1.00 56.88 837 TYR A CA 1
ATOM 6383 C C . TYR A 1 837 ? -11.359 -24.171 11.011 1.00 56.88 837 TYR A C 1
ATOM 6385 O O . TYR A 1 837 ? -11.549 -23.942 9.820 1.00 56.88 837 TYR A O 1
ATOM 6393 N N . SER A 1 838 ? -12.053 -25.123 11.645 1.00 51.91 838 SER A N 1
ATOM 6394 C CA . SER A 1 838 ? -13.030 -25.996 10.985 1.00 51.91 838 SER A CA 1
ATOM 6395 C C . SER A 1 838 ? -14.256 -25.272 10.417 1.00 51.91 838 SER A C 1
ATOM 6397 O O . SER A 1 838 ? -14.848 -25.774 9.466 1.00 51.91 838 SER A O 1
ATOM 6399 N N . MET A 1 839 ? -14.641 -24.106 10.947 1.00 53.34 839 MET A N 1
ATOM 6400 C CA . MET A 1 839 ? -15.700 -23.282 10.352 1.00 53.34 839 MET A CA 1
ATOM 6401 C C . MET A 1 839 ? -15.206 -22.487 9.148 1.00 53.34 839 MET A C 1
ATOM 6403 O O . MET A 1 839 ? -15.952 -22.343 8.188 1.00 53.34 839 MET A O 1
ATOM 6407 N N . LEU A 1 840 ? -13.952 -22.029 9.173 1.00 56.56 840 LEU A N 1
ATOM 6408 C CA . LEU A 1 840 ? -13.325 -21.381 8.020 1.00 56.56 840 LEU A CA 1
ATOM 6409 C C . LEU A 1 840 ? -13.137 -22.377 6.861 1.00 56.56 840 LEU A C 1
ATOM 6411 O O . LEU A 1 840 ? -13.229 -21.987 5.702 1.00 56.56 840 LEU A O 1
ATOM 6415 N N . LEU A 1 841 ? -12.939 -23.667 7.156 1.00 51.16 841 LEU A N 1
ATOM 6416 C CA . LEU A 1 841 ? -12.817 -24.728 6.148 1.00 51.16 841 LEU A CA 1
ATOM 6417 C C . LEU A 1 841 ? -14.150 -25.326 5.682 1.00 51.16 841 LEU A C 1
ATOM 6419 O O . LEU A 1 841 ? -14.269 -25.689 4.516 1.00 51.16 841 LEU A O 1
ATOM 6423 N N . ALA A 1 842 ? -15.163 -25.445 6.546 1.00 43.66 842 ALA A N 1
ATOM 6424 C CA . ALA A 1 842 ? -16.438 -26.071 6.171 1.00 43.66 842 ALA A CA 1
ATOM 6425 C C . ALA A 1 842 ? -17.144 -25.342 5.011 1.00 43.66 842 ALA A C 1
ATOM 6427 O O . ALA A 1 842 ? -17.750 -25.986 4.160 1.00 43.66 842 ALA A O 1
ATOM 6428 N N . SER A 1 843 ? -16.998 -24.020 4.927 1.00 42.47 843 SER A N 1
ATOM 6429 C CA . SER A 1 843 ? -17.459 -23.197 3.801 1.00 42.47 843 SER A CA 1
ATOM 6430 C C . SER A 1 843 ? -16.584 -23.303 2.544 1.00 42.47 843 SER A C 1
ATOM 6432 O O . SER A 1 843 ? -17.077 -23.043 1.452 1.00 42.47 843 SER A O 1
ATOM 6434 N N . TYR A 1 844 ? -15.317 -23.712 2.673 1.00 41.66 844 TYR A N 1
ATOM 6435 C CA . TYR A 1 844 ? -14.402 -23.952 1.548 1.00 41.66 844 TYR A CA 1
ATOM 6436 C C . TYR A 1 844 ? -14.671 -25.310 0.871 1.00 41.66 844 TYR A C 1
ATOM 6438 O O . TYR A 1 844 ? -14.637 -25.422 -0.352 1.00 41.66 844 TYR A O 1
ATOM 6446 N N . VAL A 1 845 ? -15.013 -26.341 1.655 1.00 42.50 845 VAL A N 1
ATOM 6447 C CA . VAL A 1 845 ? -15.223 -27.721 1.166 1.00 42.50 845 VAL A CA 1
ATOM 6448 C C . VAL A 1 845 ? -16.617 -27.939 0.549 1.00 42.50 845 VAL A C 1
ATOM 6450 O O . VAL A 1 845 ? -16.801 -28.879 -0.223 1.00 42.50 845 VAL A O 1
ATOM 6453 N N . GLU A 1 846 ? -17.606 -27.076 0.819 1.00 33.03 846 GLU A N 1
ATOM 6454 C CA . GLU A 1 846 ? -18.966 -27.201 0.253 1.00 33.03 846 GLU A CA 1
ATOM 6455 C C . GLU A 1 846 ? -19.117 -26.736 -1.214 1.00 33.03 846 GLU A C 1
ATOM 6457 O O . GLU A 1 846 ? -20.202 -26.879 -1.779 1.00 33.03 846 GLU A O 1
ATOM 6462 N N . ASN A 1 847 ? -18.040 -26.309 -1.889 1.00 32.16 847 ASN A N 1
ATOM 6463 C CA . ASN A 1 847 ? -18.020 -26.091 -3.347 1.00 32.16 847 ASN A CA 1
ATOM 6464 C C . ASN A 1 847 ? -17.089 -27.072 -4.103 1.00 32.16 847 ASN A C 1
ATOM 6466 O O . ASN A 1 847 ? -16.163 -26.646 -4.788 1.00 32.16 847 ASN A O 1
ATOM 6470 N N . PRO A 1 848 ? -17.339 -28.397 -4.076 1.00 27.92 848 PRO A N 1
ATOM 6471 C CA . PRO A 1 848 ? -16.567 -29.366 -4.856 1.00 27.92 848 PRO A CA 1
ATOM 6472 C C . PRO A 1 848 ? -17.027 -29.455 -6.326 1.00 27.92 848 PRO A C 1
ATOM 6474 O O . PRO A 1 848 ? -16.771 -30.456 -6.992 1.00 27.92 848 PRO A O 1
ATOM 6477 N N . THR A 1 849 ? -17.752 -28.458 -6.841 1.00 27.91 849 THR A N 1
ATOM 6478 C CA . THR A 1 849 ? -18.225 -28.445 -8.233 1.00 27.91 849 THR A CA 1
ATOM 6479 C C . THR A 1 849 ? -17.872 -27.144 -8.934 1.00 27.91 849 THR A C 1
ATOM 6481 O O . THR A 1 849 ? -18.722 -26.268 -9.108 1.00 27.91 849 THR A O 1
ATOM 6484 N N . LEU A 1 850 ? -16.623 -27.083 -9.391 1.00 32.31 850 LEU A N 1
ATOM 6485 C CA . LEU A 1 850 ? -16.318 -26.684 -10.763 1.00 32.31 850 LEU A CA 1
ATOM 6486 C C . LEU A 1 850 ? -15.820 -27.913 -11.524 1.00 32.31 850 LEU A C 1
ATOM 6488 O O . LEU A 1 850 ? -14.938 -28.615 -10.983 1.00 32.31 850 LEU A O 1
#